Protein AF-A0AA40CKJ8-F1 (afdb_monomer_lite)

Foldseek 3Di:
DDDDDDYDDDDDDDDDDDDDDDDDDDDDDDDDDDDDDDDDDDDDDDDDDDDDDDDDDDDDDDDDDDDDDDDDDDDDDDDDDDDDDDDDDDDYDDDDDDDDDDDDDDDDDDDDDDDDDDDDDDDDDDDDDDDDDDDDDDDYDDYDDDDDDDDDDDDDDDDDDDDDDDDDDDDDDDDDDDDDDDPPPPPQDDQQPAQFWFWDPWDDPQFKIKTKTARRDDFPQRQATFQGIWMWIWGQLDLFKIKIWIGHPVNQFDFDDCVLFNFDHSPVGGDGQLRHQKHKDWDGVNTWIFIAGNPPRHTPWTQPLGGFTDGQFKTKTKTADDLDKQKAFQDDALDFRRDDQAFAKHKEAAFDDFARDGSAHYHAGFQKMKIFDFVQAIKIKHFRFQFIKMWGRHADPVSGTMIMIMGRTHIRTMMIGNGRFLLSNLLSLCSGLPFFFAFFLLLQAEEEEEAAQQALVSQLLLVLLCVVLVFFHAEYEYELLQACLSAFLHGNQQGNNFVSLVQVQVLQVVVNHFYEYEGEQWHDDPPHPLNVLCVVLPFWFDDPFFHFFWFQDQQFTTTGGQLPRPCSLVSLLVSLCPACPPVHHNVHPAYEYECFLVFGPQFPPNPDSRVVCVVVCRNPDRHPRDDFPVDDRPPGDPVSTGDGDDDDDDDYDDGDGDDAAGHDPPADQWCRSDWHVHVQGISCTRHGRQQTAGPVRYTCSRCSSSRQLSVQVSVQVSVCVRVPQWRHEYETDRYYQNSSRRYAYEPPQHALDLSSLLSQLSSQCRCQSPRNRQQYGYQQSGAHEEHDLLRNLLSLQVQLLRSRHYHYYYSPYDDRSQSPDPSSSLLNNLSSFVSLQQSQVLSLLSVCSSVRSRGQKAQPCSQVSNLPVSSSDRQWIDRHNWKIFHGDRDPPFQKGWDFFQQWWKAWQQALAIDGGRRDIDMDGRHDSSHTTMITTAQEKGWTFPTGDSGSVVSLQGATEIEHHHTVQQKHKYWGKDFPRTGPDTPWIWIWIWIGPNWKIKIDGGQTDDSVHFHQWYDYGPDDDDDDDDDDDSHRDDDIDTDGHDSRDIDMDTD

pLDDT: mean 81.3, std 27.49, range [22.44, 98.88]

Organism: NCBI:txid869390

InterPro domains:
  IPR000322 Glycoside hydrolase family 31, TIM barrel domain [PF01055] (436-845)
  IPR011013 Galactose mutarotase-like domain superfamily [SSF74650] (189-422)
  IPR013780 Glycosyl hydrolase, all-beta [G3DSA:2.60.40.1180] (839-937)
  IPR013780 Glycosyl hydrolase, all-beta [G3DSA:2.60.40.1180] (938-1053)
  IPR017853 Glycoside hydrolase superfamily [SSF51445] (423-853)
  IPR025887 Glycoside hydrolase family 31, N-terminal domain [PF13802] (268-387)
  IPR048395 Glycosyl hydrolase family 31, C-terminal domain [PF21365] (853-941)

Structure (mmCIF, N/CA/C/O backbone):
data_AF-A0AA40CKJ8-F1
#
_entry.id   AF-A0AA40CKJ8-F1
#
loop_
_atom_site.group_PDB
_atom_site.id
_atom_site.type_symbol
_atom_site.label_atom_id
_atom_site.label_alt_id
_atom_site.label_comp_id
_atom_site.label_asym_id
_atom_site.label_entity_id
_atom_site.label_seq_id
_atom_site.pdbx_PDB_ins_code
_atom_site.Cartn_x
_atom_site.Cartn_y
_atom_site.Cartn_z
_atom_site.occupancy
_atom_site.B_iso_or_equiv
_atom_site.auth_seq_id
_atom_site.auth_comp_id
_atom_site.auth_asym_id
_atom_site.auth_atom_id
_atom_site.pdbx_PDB_model_num
ATOM 1 N N . MET A 1 1 ? 45.652 1.417 53.973 1.00 27.41 1 MET A N 1
ATOM 2 C CA . MET A 1 1 ? 47.071 1.815 53.830 1.00 27.41 1 MET A CA 1
ATOM 3 C C . MET A 1 1 ? 47.371 1.884 52.342 1.00 27.41 1 MET A C 1
ATOM 5 O O . MET A 1 1 ? 46.933 0.973 51.659 1.00 27.41 1 MET A O 1
ATOM 9 N N . SER A 1 2 ? 48.059 2.939 51.893 1.00 28.31 2 SER A N 1
ATOM 10 C CA . SER A 1 2 ? 48.841 3.039 50.639 1.00 28.31 2 SER A CA 1
ATOM 11 C C . SER A 1 2 ? 48.334 2.334 49.363 1.00 28.31 2 SER A C 1
ATOM 13 O O . SER A 1 2 ? 48.579 1.147 49.162 1.00 28.31 2 SER A O 1
ATOM 15 N N . ASP A 1 3 ? 47.733 3.132 48.484 1.00 31.72 3 ASP A N 1
ATOM 16 C CA . ASP A 1 3 ? 47.954 3.258 47.030 1.00 31.72 3 ASP A CA 1
ATOM 17 C C . ASP A 1 3 ? 48.734 2.143 46.284 1.00 31.72 3 ASP A C 1
ATOM 19 O O . ASP A 1 3 ? 49.924 1.939 46.541 1.00 31.72 3 ASP A O 1
ATOM 23 N N . LYS A 1 4 ? 48.145 1.574 45.213 1.00 26.86 4 LYS A N 1
ATOM 24 C CA . LYS A 1 4 ? 48.411 1.986 43.805 1.00 26.86 4 LYS A CA 1
ATOM 25 C C . LYS A 1 4 ? 47.680 1.134 42.743 1.00 26.86 4 LYS A C 1
ATOM 27 O O . LYS A 1 4 ? 47.475 -0.059 42.918 1.00 26.86 4 LYS A O 1
ATOM 32 N N . GLU A 1 5 ? 47.395 1.783 41.614 1.00 33.47 5 GLU A N 1
ATOM 33 C CA . GLU A 1 5 ? 46.891 1.274 40.314 1.00 33.47 5 GLU A CA 1
ATOM 34 C C . GLU A 1 5 ? 47.887 1.729 39.188 1.00 33.47 5 GLU A C 1
ATOM 36 O O . GLU A 1 5 ? 48.923 2.287 39.592 1.00 33.47 5 GLU A O 1
ATOM 41 N N . PRO A 1 6 ? 47.694 1.571 37.839 1.00 48.91 6 PRO A N 1
ATOM 42 C CA . PRO A 1 6 ? 46.481 1.210 37.055 1.00 48.91 6 PRO A CA 1
ATOM 43 C C . PRO A 1 6 ? 46.651 0.246 35.820 1.00 48.91 6 PRO A C 1
ATOM 45 O O . PRO A 1 6 ? 47.752 -0.188 35.489 1.00 48.91 6 PRO A O 1
ATOM 48 N N . ASP A 1 7 ? 45.527 0.019 35.108 1.00 31.56 7 ASP A N 1
ATOM 49 C CA . ASP A 1 7 ? 45.312 0.085 33.627 1.00 31.56 7 ASP A CA 1
ATOM 50 C C . ASP A 1 7 ? 45.424 -1.090 32.587 1.00 31.56 7 ASP A C 1
ATOM 52 O O . ASP A 1 7 ? 46.491 -1.571 32.216 1.00 31.56 7 ASP A O 1
ATOM 56 N N . THR A 1 8 ? 44.244 -1.403 32.002 1.00 27.67 8 THR A N 1
ATOM 57 C CA . THR A 1 8 ? 43.808 -1.425 30.562 1.00 27.67 8 THR A CA 1
ATOM 58 C C . THR A 1 8 ? 44.287 -2.397 29.437 1.00 27.67 8 THR A C 1
ATOM 60 O O . THR A 1 8 ? 45.383 -2.301 28.899 1.00 27.67 8 THR A O 1
ATOM 63 N N . THR A 1 9 ? 43.277 -3.109 28.883 1.00 27.03 9 THR A N 1
ATOM 64 C CA . THR A 1 9 ? 42.862 -3.278 27.446 1.00 27.03 9 THR A CA 1
ATOM 65 C C . THR A 1 9 ? 43.558 -4.181 26.389 1.00 27.03 9 THR A C 1
ATOM 67 O O . THR A 1 9 ? 44.740 -4.063 26.110 1.00 27.03 9 THR A O 1
ATOM 70 N N . LEU A 1 10 ? 42.689 -4.955 25.693 1.00 26.39 10 LEU A N 1
ATOM 71 C CA . LEU A 1 10 ? 42.585 -5.342 24.254 1.00 26.39 10 LEU A CA 1
ATOM 72 C C . LEU A 1 10 ? 43.812 -5.723 23.382 1.00 26.39 10 LEU A C 1
ATOM 74 O O . LEU A 1 10 ? 44.789 -4.989 23.306 1.00 26.39 10 LEU A O 1
ATOM 78 N N . THR A 1 11 ? 43.615 -6.714 22.482 1.00 24.91 11 THR A N 1
ATOM 79 C CA . THR A 1 11 ? 43.797 -6.576 21.002 1.00 24.91 11 THR A CA 1
ATOM 80 C C . THR A 1 11 ? 43.218 -7.771 20.198 1.00 24.91 11 THR A C 1
ATOM 82 O O . THR A 1 11 ? 43.056 -8.872 20.716 1.00 24.91 11 THR A O 1
ATOM 85 N N . ARG A 1 12 ? 42.866 -7.512 18.925 1.00 26.00 12 ARG A N 1
ATOM 86 C CA . ARG A 1 12 ? 42.285 -8.404 17.886 1.00 26.00 12 ARG A CA 1
ATOM 87 C C . ARG A 1 12 ? 43.217 -9.540 17.415 1.00 26.00 12 ARG A C 1
ATOM 89 O O . ARG A 1 12 ? 44.429 -9.384 17.488 1.00 26.00 12 ARG A O 1
ATOM 96 N N . TYR A 1 13 ? 42.666 -10.531 16.693 1.00 25.64 13 TYR A N 1
ATOM 97 C CA . TYR A 1 13 ? 43.398 -11.273 15.645 1.00 25.64 13 TYR A CA 1
ATOM 98 C C . TYR A 1 13 ? 42.561 -11.557 14.377 1.00 25.64 13 TYR A C 1
ATOM 100 O O . TYR A 1 13 ? 41.382 -11.886 14.449 1.00 25.64 13 TYR A O 1
ATOM 108 N N . ARG A 1 14 ? 43.218 -11.461 13.212 1.00 26.16 14 ARG A N 1
ATOM 109 C CA . ARG A 1 14 ? 42.897 -12.119 11.923 1.00 26.16 14 ARG A CA 1
ATOM 110 C C . ARG A 1 14 ? 44.077 -13.045 11.595 1.00 26.16 14 ARG A C 1
ATOM 112 O O . ARG A 1 14 ? 45.176 -12.698 12.010 1.00 26.16 14 ARG A O 1
ATOM 119 N N . TYR A 1 15 ? 43.897 -14.090 10.778 1.00 26.67 15 TYR A N 1
ATOM 120 C CA . TYR A 1 15 ? 44.851 -14.474 9.710 1.00 26.67 15 TYR A CA 1
ATOM 121 C C . TYR A 1 15 ? 44.285 -15.582 8.796 1.00 26.67 15 TYR A C 1
ATOM 123 O O . TYR A 1 15 ? 43.639 -16.511 9.266 1.00 26.67 15 TYR A O 1
ATOM 131 N N . GLN A 1 16 ? 44.572 -15.493 7.492 1.00 27.19 16 GLN A N 1
ATOM 132 C CA . GLN A 1 16 ? 44.616 -16.642 6.570 1.00 27.19 16 GLN A CA 1
ATOM 133 C C . GLN A 1 16 ? 46.030 -17.246 6.593 1.00 27.19 16 GLN A C 1
ATOM 135 O O . GLN A 1 16 ? 46.964 -16.512 6.902 1.00 27.19 16 GLN A O 1
ATOM 140 N N . PHE A 1 17 ? 46.217 -18.494 6.143 1.00 25.80 17 PHE A N 1
ATOM 141 C CA . PHE A 1 17 ? 47.418 -18.893 5.382 1.00 25.80 17 PHE A CA 1
ATOM 142 C C . PHE A 1 17 ? 47.189 -20.177 4.564 1.00 25.80 17 PHE A C 1
ATOM 144 O O . PHE A 1 17 ? 46.170 -20.847 4.723 1.00 25.80 17 PHE A O 1
ATOM 151 N N . ILE A 1 18 ? 48.116 -20.487 3.648 1.00 25.61 18 ILE A N 1
ATOM 152 C CA . ILE A 1 18 ? 47.973 -21.512 2.605 1.00 25.61 18 ILE A CA 1
ATOM 153 C C . ILE A 1 18 ? 49.290 -22.299 2.402 1.00 25.61 18 ILE A C 1
ATOM 155 O O . ILE A 1 18 ? 50.364 -21.706 2.371 1.00 25.61 18 ILE A O 1
ATOM 159 N N . PHE A 1 19 ? 49.155 -23.618 2.199 1.00 28.09 19 PHE A N 1
ATOM 160 C CA . PHE A 1 19 ? 50.111 -24.594 1.628 1.00 28.09 19 PHE A CA 1
ATOM 161 C C . PHE A 1 19 ? 51.448 -24.976 2.316 1.00 28.09 19 PHE A C 1
ATOM 163 O O . PHE A 1 19 ? 52.255 -24.159 2.744 1.00 28.09 19 PHE A O 1
ATOM 170 N N . GLY A 1 20 ? 51.720 -26.288 2.244 1.00 24.17 20 GLY A N 1
ATOM 171 C CA . GLY A 1 20 ? 52.995 -26.997 2.435 1.00 24.17 20 GLY A CA 1
ATOM 172 C C . GLY A 1 20 ? 52.787 -28.478 2.049 1.00 24.17 20 GLY A C 1
ATOM 173 O O . GLY A 1 20 ? 51.721 -29.014 2.341 1.00 24.17 20 GLY A O 1
ATOM 174 N N . ALA A 1 21 ? 53.709 -29.125 1.321 1.00 28.66 21 ALA A N 1
ATOM 175 C CA . ALA A 1 21 ? 53.435 -30.399 0.615 1.00 28.66 21 ALA A CA 1
ATOM 176 C C . ALA A 1 21 ? 54.670 -31.335 0.489 1.00 28.66 21 ALA A C 1
ATOM 178 O O . ALA A 1 21 ? 55.697 -31.029 1.087 1.00 28.66 21 ALA A O 1
ATOM 179 N N . TRP A 1 22 ? 54.565 -32.374 -0.374 1.00 26.44 22 TRP A N 1
ATOM 180 C CA . TRP A 1 22 ? 55.549 -33.413 -0.811 1.00 26.44 22 TRP A CA 1
ATOM 181 C C . TRP A 1 22 ? 55.478 -34.778 -0.074 1.00 26.44 22 TRP A C 1
ATOM 183 O O . TRP A 1 22 ? 55.303 -34.782 1.137 1.00 26.44 22 TRP A O 1
ATOM 193 N N . ILE A 1 23 ? 55.687 -35.974 -0.678 1.00 28.91 23 ILE A N 1
ATOM 194 C CA . ILE A 1 23 ? 55.594 -36.549 -2.066 1.00 28.91 23 ILE A CA 1
ATOM 195 C C . ILE A 1 23 ? 55.867 -38.097 -1.943 1.00 28.91 23 ILE A C 1
ATOM 197 O O . ILE A 1 23 ? 56.457 -38.466 -0.933 1.00 28.91 23 ILE A O 1
ATOM 201 N N . LEU A 1 24 ? 55.585 -39.109 -2.801 1.00 27.03 24 LEU A N 1
ATOM 202 C CA . LEU A 1 24 ? 54.860 -39.426 -4.071 1.00 27.03 24 LEU A CA 1
ATOM 203 C C . LEU A 1 24 ? 54.654 -40.995 -4.090 1.00 27.03 24 LEU A C 1
ATOM 205 O O . LEU A 1 24 ? 54.915 -41.623 -3.070 1.00 27.03 24 LEU A O 1
ATOM 209 N N . VAL A 1 25 ? 54.343 -41.630 -5.247 1.00 28.64 25 VAL A N 1
ATOM 210 C CA . VAL A 1 25 ? 54.422 -43.098 -5.577 1.00 28.64 25 VAL A CA 1
ATOM 211 C C . VAL A 1 25 ? 53.353 -44.012 -4.920 1.00 28.64 25 VAL A C 1
ATOM 213 O O . VAL A 1 25 ? 52.938 -43.731 -3.807 1.00 28.64 25 VAL A O 1
ATOM 216 N N . THR A 1 26 ? 52.916 -45.180 -5.441 1.00 27.52 26 THR A N 1
ATOM 217 C CA . THR A 1 26 ? 52.311 -45.663 -6.735 1.00 27.52 26 THR A CA 1
ATOM 218 C C . THR A 1 26 ? 51.342 -46.837 -6.349 1.00 27.52 26 THR A C 1
ATOM 220 O O . THR A 1 26 ? 51.181 -47.081 -5.157 1.00 27.52 26 THR A O 1
ATOM 223 N N . SER A 1 27 ? 50.619 -47.629 -7.168 1.00 28.59 27 SER A N 1
ATOM 224 C CA . SER A 1 27 ? 50.506 -47.876 -8.627 1.00 28.59 27 SER A CA 1
ATOM 225 C C . SER A 1 27 ? 49.069 -48.365 -8.987 1.00 28.59 27 SER A C 1
ATOM 227 O O . SER A 1 27 ? 48.133 -48.000 -8.281 1.00 28.59 27 SER A O 1
ATOM 229 N N . ALA A 1 28 ? 48.848 -49.164 -10.053 1.00 27.83 28 ALA A N 1
ATOM 230 C CA . ALA A 1 28 ? 47.504 -49.557 -10.538 1.00 27.83 28 ALA A CA 1
ATOM 231 C C . ALA A 1 28 ? 47.271 -51.061 -10.872 1.00 27.83 28 ALA A C 1
ATOM 233 O O . ALA A 1 28 ? 48.207 -51.774 -11.225 1.00 27.83 28 ALA A O 1
ATOM 234 N N . ALA A 1 29 ? 45.971 -51.435 -10.912 1.00 27.81 29 ALA A N 1
ATOM 235 C CA . ALA A 1 29 ? 45.295 -52.431 -11.786 1.00 27.81 29 ALA A CA 1
ATOM 236 C C . ALA A 1 29 ? 44.795 -53.813 -11.242 1.00 27.81 29 ALA A C 1
ATOM 238 O O . ALA A 1 29 ? 45.343 -54.392 -10.315 1.00 27.81 29 ALA A O 1
ATOM 239 N N . PHE A 1 30 ? 43.762 -54.332 -11.947 1.00 25.00 30 PHE A N 1
ATOM 240 C CA . PHE A 1 30 ? 43.163 -55.698 -11.994 1.00 25.00 30 PHE A CA 1
ATOM 241 C C . PHE A 1 30 ? 42.052 -56.196 -11.009 1.00 25.00 30 PHE A C 1
ATOM 243 O O . PHE A 1 30 ? 42.288 -56.996 -10.116 1.00 25.00 30 PHE A O 1
ATOM 250 N N . LEU A 1 31 ? 40.795 -55.890 -11.396 1.00 28.08 31 LEU A N 1
ATOM 251 C CA . LEU A 1 31 ? 39.695 -56.823 -11.795 1.00 28.08 31 LEU A CA 1
ATOM 252 C C . LEU A 1 31 ? 38.869 -57.721 -10.813 1.00 28.08 31 LEU A C 1
ATOM 254 O O . LEU A 1 31 ? 39.387 -58.656 -10.216 1.00 28.08 31 LEU A O 1
ATOM 258 N N . ARG A 1 32 ? 37.525 -57.629 -10.993 1.00 27.97 32 ARG A N 1
ATOM 259 C CA . ARG A 1 32 ? 36.432 -58.634 -10.759 1.00 27.97 32 ARG A CA 1
ATOM 260 C C . ARG A 1 32 ? 36.098 -58.997 -9.286 1.00 27.97 32 ARG A C 1
ATOM 262 O O . ARG A 1 32 ? 36.932 -58.853 -8.413 1.00 27.97 32 ARG A O 1
ATOM 269 N N . VAL A 1 33 ? 34.874 -59.431 -8.921 1.00 26.55 33 VAL A N 1
ATOM 270 C CA . VAL A 1 33 ? 33.758 -60.078 -9.670 1.00 26.55 33 VAL A CA 1
ATOM 271 C C . VAL A 1 33 ? 32.381 -59.387 -9.468 1.00 26.55 33 VAL A C 1
ATOM 273 O O . VAL A 1 33 ? 32.093 -58.816 -8.427 1.00 26.55 33 VAL A O 1
ATOM 276 N N . SER A 1 34 ? 31.527 -59.491 -10.494 1.00 27.22 34 SER A N 1
ATOM 277 C CA . SER A 1 34 ? 30.142 -58.994 -10.692 1.00 27.22 34 SER A CA 1
ATOM 278 C C . SER A 1 34 ? 29.042 -59.378 -9.674 1.00 27.22 34 SER A C 1
ATOM 280 O O . SER A 1 34 ? 29.112 -60.483 -9.134 1.00 27.22 34 SER A O 1
ATOM 282 N N . ARG A 1 35 ? 27.890 -58.660 -9.699 1.00 28.05 35 ARG A N 1
ATOM 283 C CA . ARG A 1 35 ? 26.586 -59.237 -10.158 1.00 28.05 35 ARG A CA 1
ATOM 284 C C . ARG A 1 35 ? 25.420 -58.245 -10.414 1.00 28.05 35 ARG A C 1
ATOM 286 O O . ARG A 1 35 ? 25.171 -57.341 -9.633 1.00 28.05 35 ARG A O 1
ATOM 293 N N . GLN A 1 36 ? 24.708 -58.508 -11.516 1.00 24.83 36 GLN A N 1
ATOM 294 C CA . GLN A 1 36 ? 23.422 -58.006 -12.072 1.00 24.83 36 GLN A CA 1
ATOM 295 C C . GLN A 1 36 ? 23.179 -58.876 -13.355 1.00 24.83 36 GLN A C 1
ATOM 297 O O . GLN A 1 36 ? 24.161 -59.510 -13.771 1.00 24.83 36 GLN A O 1
ATOM 302 N N . PRO A 1 37 ? 21.997 -58.962 -14.026 1.00 49.72 37 PRO A N 1
ATOM 303 C CA . PRO A 1 37 ? 20.721 -58.248 -13.825 1.00 49.72 37 PRO A CA 1
ATOM 304 C C . PRO A 1 37 ? 19.412 -59.108 -13.972 1.00 49.72 37 PRO A C 1
ATOM 306 O O . PRO A 1 37 ? 19.470 -60.323 -14.119 1.00 49.72 37 PRO A O 1
ATOM 309 N N . TYR A 1 38 ? 18.255 -58.415 -14.021 1.00 27.19 38 TYR A N 1
ATOM 310 C CA . TYR A 1 38 ? 16.980 -58.684 -14.753 1.00 27.19 38 TYR A CA 1
ATOM 311 C C . TYR A 1 38 ? 16.094 -59.943 -14.552 1.00 27.19 38 TYR A C 1
ATOM 313 O O . TYR A 1 38 ? 16.498 -61.057 -14.861 1.00 27.19 38 TYR A O 1
ATOM 321 N N . HIS A 1 39 ? 14.798 -59.709 -14.245 1.00 25.77 39 HIS A N 1
ATOM 322 C CA . HIS A 1 39 ? 13.593 -59.907 -15.113 1.00 25.77 39 HIS A CA 1
ATOM 323 C C . HIS A 1 39 ? 12.297 -59.546 -14.313 1.00 25.77 39 HIS A C 1
ATOM 325 O O . HIS A 1 39 ? 12.186 -59.948 -13.164 1.00 25.77 39 HIS A O 1
ATOM 331 N N . SER A 1 40 ? 11.415 -58.612 -14.732 1.00 28.58 40 SER A N 1
ATOM 332 C CA . SER A 1 40 ? 10.210 -58.725 -15.616 1.00 28.58 40 SER A CA 1
ATOM 333 C C . SER A 1 40 ? 9.112 -59.712 -15.129 1.00 28.58 40 SER A C 1
ATOM 335 O O . SER A 1 40 ? 9.484 -60.788 -14.684 1.00 28.58 40 SER A O 1
ATOM 337 N N . ARG A 1 41 ? 7.779 -59.513 -15.281 1.00 29.31 41 ARG A N 1
ATOM 338 C CA . ARG A 1 41 ? 6.990 -58.848 -16.364 1.00 29.31 41 ARG A CA 1
ATOM 339 C C . ARG A 1 41 ? 5.454 -58.794 -16.039 1.00 29.31 41 ARG A C 1
ATOM 341 O O . ARG A 1 41 ? 5.052 -59.526 -15.146 1.00 29.31 41 ARG A O 1
ATOM 348 N N . LEU A 1 42 ? 4.638 -58.124 -16.896 1.00 27.28 42 LEU A N 1
ATOM 349 C CA . LEU A 1 42 ? 3.136 -58.153 -17.068 1.00 27.28 42 LEU A CA 1
ATOM 350 C C . LEU A 1 42 ? 2.338 -57.073 -16.271 1.00 27.28 42 LEU A C 1
ATOM 352 O O . LEU A 1 42 ? 2.693 -56.832 -15.127 1.00 27.28 42 LEU A O 1
ATOM 356 N N . LYS A 1 43 ? 1.435 -56.231 -16.844 1.00 27.84 43 LYS A N 1
ATOM 357 C CA . LYS A 1 43 ? 0.165 -56.380 -17.648 1.00 27.84 43 LYS A CA 1
ATOM 358 C C . LYS A 1 43 ? -1.079 -56.720 -16.789 1.00 27.84 43 LYS A C 1
ATOM 360 O O . LYS A 1 43 ? -0.914 -57.528 -15.887 1.00 27.84 43 LYS A O 1
ATOM 365 N N . SER A 1 44 ? -2.330 -56.304 -17.074 1.00 28.08 44 SER A N 1
ATOM 366 C CA . SER A 1 44 ? -2.989 -55.199 -17.843 1.00 28.08 44 SER A CA 1
ATOM 367 C C . SER A 1 44 ? -4.528 -55.270 -17.581 1.00 28.08 44 SER A C 1
ATOM 369 O O . SER A 1 44 ? -4.941 -56.252 -16.974 1.00 28.08 44 SER A O 1
ATOM 371 N N . GLU A 1 45 ? -5.354 -54.315 -18.073 1.00 29.02 45 GLU A N 1
ATOM 372 C CA . GLU A 1 45 ? -6.858 -54.360 -18.109 1.00 29.02 45 GLU A CA 1
ATOM 373 C C . GLU A 1 45 ? -7.608 -54.269 -16.738 1.00 29.02 45 GLU A C 1
ATOM 375 O O . GLU A 1 45 ? -7.014 -54.570 -15.711 1.00 29.02 45 GLU A O 1
ATOM 380 N N . GLN A 1 46 ? -8.904 -53.899 -16.590 1.00 28.12 46 GLN A N 1
ATOM 381 C CA . GLN A 1 46 ? -9.815 -52.920 -17.254 1.00 28.12 46 GLN A CA 1
ATOM 382 C C . GLN A 1 46 ? -11.126 -52.744 -16.394 1.00 28.12 46 GLN A C 1
ATOM 384 O O . GLN A 1 46 ? -11.319 -53.503 -15.451 1.00 28.12 46 GLN A O 1
ATOM 389 N N . TYR A 1 47 ? -12.037 -51.815 -16.757 1.00 26.61 47 TYR A N 1
ATOM 390 C CA . TYR A 1 47 ? -13.454 -51.627 -16.300 1.00 26.61 47 TYR A CA 1
ATOM 391 C C . TYR A 1 47 ? -13.824 -51.116 -14.870 1.00 26.61 47 TYR A C 1
ATOM 393 O O . TYR A 1 47 ? -13.849 -51.857 -13.896 1.00 26.61 47 TYR A O 1
ATOM 401 N N . GLU A 1 48 ? -14.244 -49.840 -14.809 1.00 27.33 48 GLU A N 1
ATOM 402 C CA . GLU A 1 48 ? -15.631 -49.347 -14.557 1.00 27.33 48 GLU A CA 1
ATOM 403 C C . GLU A 1 48 ? -16.566 -49.844 -13.401 1.00 27.33 48 GLU A C 1
ATOM 405 O O . GLU A 1 48 ? -17.149 -50.922 -13.457 1.00 27.33 48 GLU A O 1
ATOM 410 N N . THR A 1 49 ? -16.887 -48.881 -12.508 1.00 27.42 49 THR A N 1
ATOM 411 C CA . THR A 1 49 ? -18.239 -48.411 -12.049 1.00 27.42 49 THR A CA 1
ATOM 412 C C . THR A 1 49 ? -19.128 -49.180 -11.020 1.00 27.42 49 THR A C 1
ATOM 414 O O . THR A 1 49 ? -19.211 -50.399 -10.986 1.00 27.42 49 THR A O 1
ATOM 417 N N . ILE A 1 50 ? -19.927 -48.374 -10.277 1.00 26.89 50 ILE A N 1
ATOM 418 C CA . ILE A 1 50 ? -21.232 -48.635 -9.589 1.00 26.89 50 ILE A CA 1
ATOM 419 C C . ILE A 1 50 ? -21.259 -49.003 -8.071 1.00 26.89 50 ILE A C 1
ATOM 421 O O . ILE A 1 50 ? -21.187 -50.153 -7.668 1.00 26.89 50 ILE A O 1
ATOM 425 N N . PHE A 1 51 ? -21.532 -47.955 -7.266 1.00 27.45 51 PHE A N 1
ATOM 426 C CA . PHE A 1 51 ? -22.472 -47.823 -6.119 1.00 27.45 51 PHE A CA 1
ATOM 427 C C . PHE A 1 51 ? -22.547 -48.799 -4.910 1.00 27.45 51 PHE A C 1
ATOM 429 O O . PHE A 1 51 ? -22.817 -49.982 -5.059 1.00 27.45 51 PHE A O 1
ATOM 436 N N . LYS A 1 52 ? -22.694 -48.158 -3.725 1.00 25.38 52 LYS A N 1
ATOM 437 C CA . LYS A 1 52 ? -23.387 -48.586 -2.473 1.00 25.38 52 LYS A CA 1
ATOM 438 C C . LYS A 1 52 ? -22.758 -49.772 -1.704 1.00 25.38 52 LYS A C 1
ATOM 440 O O . LYS A 1 52 ? -22.407 -50.782 -2.284 1.00 25.38 52 LYS A O 1
ATOM 445 N N . GLY A 1 53 ? -22.628 -49.765 -0.373 1.00 27.39 53 GLY A N 1
ATOM 446 C CA . GLY A 1 53 ? -23.014 -48.779 0.648 1.00 27.39 53 GLY A CA 1
ATOM 447 C C . GLY A 1 53 ? -24.164 -49.256 1.544 1.00 27.39 53 GLY A C 1
ATOM 448 O O . GLY A 1 53 ? -25.323 -49.082 1.180 1.00 27.39 53 GLY A O 1
ATOM 449 N N . THR A 1 54 ? -23.840 -49.792 2.730 1.00 26.25 54 THR A N 1
ATOM 450 C CA . THR A 1 54 ? -24.790 -50.038 3.839 1.00 26.25 54 THR A CA 1
ATOM 451 C C . THR A 1 54 ? -24.068 -50.151 5.184 1.00 26.25 54 THR A C 1
ATOM 453 O O . THR A 1 54 ? -22.976 -50.707 5.260 1.00 26.25 54 THR A O 1
ATOM 456 N N . SER A 1 55 ? -24.720 -49.670 6.244 1.00 32.53 55 SER A N 1
ATOM 457 C CA . SER A 1 55 ? -24.341 -49.859 7.653 1.00 32.53 55 SER A CA 1
ATOM 458 C C . SER A 1 55 ? -24.928 -51.160 8.221 1.00 32.53 55 SER A C 1
ATOM 460 O O . SER A 1 55 ? -26.050 -51.510 7.855 1.00 32.53 55 SER A O 1
ATOM 462 N N . LEU A 1 56 ? -24.225 -51.815 9.159 1.00 27.34 56 LEU A N 1
ATOM 463 C CA . LEU A 1 56 ? -24.809 -52.249 10.443 1.00 27.34 56 LEU A CA 1
ATOM 464 C C . LEU A 1 56 ? -23.716 -52.570 11.488 1.00 27.34 56 LEU A C 1
ATOM 466 O O . LEU A 1 56 ? -22.528 -52.497 11.182 1.00 27.34 56 LEU A O 1
ATOM 470 N N . ALA A 1 57 ? -24.108 -52.865 12.735 1.00 27.86 57 ALA A N 1
ATOM 471 C CA . ALA A 1 57 ? -23.240 -52.737 13.911 1.00 27.86 57 ALA A CA 1
ATOM 472 C C . ALA A 1 57 ? -23.281 -53.912 14.919 1.00 27.86 57 ALA A C 1
ATOM 474 O O . ALA A 1 57 ? -24.212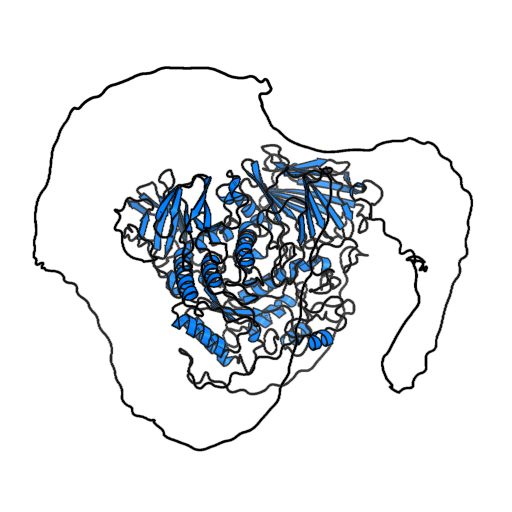 -54.715 14.922 1.00 27.86 57 ALA A O 1
ATOM 475 N N . ALA A 1 58 ? -22.334 -53.842 15.870 1.00 28.67 58 ALA A N 1
ATOM 476 C CA . ALA A 1 58 ? -22.414 -54.279 17.277 1.00 28.67 58 ALA A CA 1
ATOM 477 C C . ALA A 1 58 ? -22.120 -55.749 17.684 1.00 28.67 58 ALA A C 1
ATOM 479 O O . ALA A 1 58 ? -22.082 -56.665 16.871 1.00 28.67 58 ALA A O 1
ATOM 480 N N . VAL A 1 59 ? -22.016 -55.906 19.024 1.00 25.73 59 VAL A N 1
ATOM 481 C CA . VAL A 1 59 ? -22.186 -57.109 19.885 1.00 25.73 59 VAL A CA 1
ATOM 482 C C . VAL A 1 59 ? -20.919 -57.778 20.481 1.00 25.73 59 VAL A C 1
ATOM 484 O O . VAL A 1 59 ? -20.366 -58.695 19.890 1.00 25.73 59 VAL A O 1
ATOM 487 N N . LEU A 1 60 ? -20.634 -57.426 21.757 1.00 27.06 60 LEU A N 1
ATOM 488 C CA . LEU A 1 60 ? -19.985 -58.224 22.839 1.00 27.06 60 LEU A CA 1
ATOM 489 C C . LEU A 1 60 ? -18.527 -58.728 22.592 1.00 27.06 60 LEU A C 1
ATOM 491 O O . LEU A 1 60 ? -18.026 -58.687 21.482 1.00 27.06 60 LEU A O 1
ATOM 495 N N . ALA A 1 61 ? -17.725 -59.168 23.576 1.00 25.92 61 ALA A N 1
ATOM 496 C CA . ALA A 1 61 ? -17.941 -59.531 24.986 1.00 25.92 61 ALA A CA 1
ATOM 497 C C . ALA A 1 61 ? -16.680 -59.238 25.848 1.00 25.92 61 ALA A C 1
ATOM 499 O O . ALA A 1 61 ? -15.638 -58.875 25.310 1.00 25.92 61 ALA A O 1
ATOM 500 N N . GLY A 1 62 ? -16.737 -59.466 27.169 1.00 29.84 62 GLY A N 1
ATOM 501 C CA . GLY A 1 62 ? -15.571 -59.383 28.066 1.00 29.84 62 GLY A CA 1
ATOM 502 C C . GLY A 1 62 ? -15.415 -60.590 29.005 1.00 29.84 62 GLY A C 1
ATOM 503 O O . GLY A 1 62 ? -16.413 -61.164 29.428 1.00 29.84 62 GLY A O 1
ATOM 504 N N . ILE A 1 63 ? -14.157 -60.929 29.325 1.00 27.31 63 ILE A N 1
ATOM 505 C CA . ILE A 1 63 ? -13.599 -61.888 30.315 1.00 27.31 63 ILE A CA 1
ATOM 506 C C . ILE A 1 63 ? -12.137 -61.415 30.535 1.00 27.31 63 ILE A C 1
ATOM 508 O O . ILE A 1 63 ? -11.519 -60.983 29.568 1.00 27.31 63 ILE A O 1
ATOM 512 N N . GLY A 1 64 ? -11.485 -61.456 31.705 1.00 26.89 64 GLY A N 1
ATOM 513 C CA . GLY A 1 64 ? -11.876 -61.848 33.067 1.00 26.89 64 GLY A CA 1
ATOM 514 C C . GLY A 1 64 ? -10.640 -62.284 33.895 1.00 26.89 64 GLY A C 1
ATOM 515 O O . GLY A 1 64 ? -9.636 -62.665 33.304 1.00 26.89 64 GLY A O 1
ATOM 516 N N . LEU A 1 65 ? -10.753 -62.315 35.239 1.00 28.30 65 LEU A N 1
ATOM 517 C CA . LEU A 1 65 ? -9.745 -62.787 36.236 1.00 28.30 65 LEU A CA 1
ATOM 518 C C . LEU A 1 65 ? -8.512 -61.863 36.475 1.00 28.30 65 LEU A C 1
ATOM 520 O O . LEU A 1 65 ? -8.001 -61.265 35.541 1.00 28.30 65 LEU A O 1
ATOM 524 N N . GLY A 1 66 ? -7.957 -61.725 37.696 1.00 26.62 66 GLY A N 1
ATOM 525 C CA . GLY A 1 66 ? -8.455 -62.144 39.025 1.00 26.62 66 GLY A CA 1
ATOM 526 C C . GLY A 1 66 ? -7.423 -62.065 40.186 1.00 26.62 66 GLY A C 1
ATOM 527 O O . GLY A 1 66 ? -6.262 -62.404 39.995 1.00 26.62 66 GLY A O 1
ATOM 528 N N . GLY A 1 67 ? -7.878 -61.706 41.406 1.00 25.69 67 GLY A N 1
ATOM 529 C CA . GLY A 1 67 ? -7.104 -61.675 42.680 1.00 25.69 67 GLY A CA 1
ATOM 530 C C . GLY A 1 67 ? -6.350 -60.354 42.957 1.00 25.69 67 GLY A C 1
ATOM 531 O O . GLY A 1 67 ? -5.924 -59.706 42.013 1.00 25.69 67 GLY A O 1
ATOM 532 N N . GLY A 1 68 ? -6.146 -59.849 44.188 1.00 28.39 68 GLY A N 1
ATOM 533 C CA . GLY A 1 68 ? -6.431 -60.305 45.574 1.00 28.39 68 GLY A CA 1
ATOM 534 C C . GLY A 1 68 ? -5.218 -59.972 46.485 1.00 28.39 68 GLY A C 1
ATOM 535 O O . GLY A 1 68 ? -4.102 -60.155 46.024 1.00 28.39 68 GLY A O 1
ATOM 536 N N . LEU A 1 69 ? -5.272 -59.484 47.742 1.00 28.09 69 LEU A N 1
ATOM 537 C CA . LEU A 1 69 ? -6.262 -59.495 48.845 1.00 28.09 69 LEU A CA 1
ATOM 538 C C . LEU A 1 69 ? -5.941 -58.396 49.915 1.00 28.09 69 LEU A C 1
ATOM 540 O O . LEU A 1 69 ? -4.776 -58.063 50.056 1.00 28.09 69 LEU A O 1
ATOM 544 N N . ASN A 1 70 ? -6.941 -57.972 50.724 1.00 30.58 70 ASN A N 1
ATOM 545 C CA . ASN A 1 70 ? -6.935 -57.617 52.185 1.00 30.58 70 ASN A CA 1
ATOM 546 C C . ASN A 1 70 ? -5.797 -56.763 52.844 1.00 30.58 70 ASN A C 1
ATOM 548 O O . ASN A 1 70 ? -4.629 -56.967 52.564 1.00 30.58 70 ASN A O 1
ATOM 552 N N . ARG A 1 71 ? -6.000 -55.911 53.880 1.00 31.91 71 ARG A N 1
ATOM 553 C CA . ARG A 1 71 ? -7.172 -55.434 54.682 1.00 31.91 71 ARG A CA 1
ATOM 554 C C . ARG A 1 71 ? -6.810 -54.119 55.471 1.00 31.91 71 ARG A C 1
ATOM 556 O O . ARG A 1 71 ? -5.646 -53.735 55.430 1.00 31.91 71 ARG A O 1
ATOM 563 N N . PRO A 1 72 ? -7.752 -53.431 56.178 1.00 57.03 72 PRO A N 1
ATOM 564 C CA . PRO A 1 72 ? -7.636 -51.998 56.541 1.00 57.03 72 PRO A CA 1
ATOM 565 C C . PRO A 1 72 ? -7.675 -51.633 58.055 1.00 57.03 72 PRO A C 1
ATOM 567 O O . PRO A 1 72 ? -7.790 -52.506 58.915 1.00 57.03 72 PRO A O 1
ATOM 570 N N . ARG A 1 73 ? -7.698 -50.314 58.339 1.00 26.48 73 ARG A N 1
ATOM 571 C CA . ARG A 1 73 ? -8.185 -49.587 59.546 1.00 26.48 73 ARG A CA 1
ATOM 572 C C . ARG A 1 73 ? -8.462 -48.104 59.169 1.00 26.48 73 ARG A C 1
ATOM 574 O O . ARG A 1 73 ? -7.840 -47.659 58.212 1.00 26.48 73 ARG A O 1
ATOM 581 N N . SER A 1 74 ? -9.258 -47.267 59.854 1.00 30.84 74 SER A N 1
ATOM 582 C CA . SER A 1 74 ? -10.485 -47.428 60.683 1.00 30.84 74 SER A CA 1
ATOM 583 C C . SER A 1 74 ? -10.933 -46.052 61.239 1.00 30.84 74 SER A C 1
ATOM 585 O O . SER A 1 74 ? -10.071 -45.378 61.789 1.00 30.84 74 SER A O 1
ATOM 587 N N . GLU A 1 75 ? -12.245 -45.736 61.216 1.00 33.00 75 GLU A N 1
ATOM 588 C CA . GLU A 1 75 ? -12.960 -44.777 62.122 1.00 33.00 75 GLU A CA 1
ATOM 589 C C . GLU A 1 75 ? -12.575 -43.261 62.076 1.00 33.00 75 GLU A C 1
ATOM 591 O O . GLU A 1 75 ? -11.470 -42.919 61.674 1.00 33.00 75 GLU A O 1
ATOM 596 N N . ALA A 1 76 ? -13.405 -42.269 62.471 1.00 31.36 76 ALA A N 1
ATOM 597 C CA . ALA A 1 76 ? -14.880 -42.129 62.594 1.00 31.36 76 ALA A CA 1
ATOM 598 C C . ALA A 1 76 ? -15.290 -40.640 62.867 1.00 31.36 76 ALA A C 1
ATOM 600 O O . ALA A 1 76 ? -14.456 -39.892 63.363 1.00 31.36 76 ALA A O 1
ATOM 601 N N . GLU A 1 77 ? -16.575 -40.283 62.629 1.00 32.41 77 GLU A N 1
ATOM 602 C CA . GLU A 1 77 ? -17.378 -39.188 63.276 1.00 32.41 77 GLU A CA 1
ATOM 603 C C . GLU A 1 77 ? -16.919 -37.700 63.148 1.00 32.41 77 GLU A C 1
ATOM 605 O O . GLU A 1 77 ? -15.762 -37.427 62.860 1.00 32.41 77 GLU A O 1
ATOM 610 N N . THR A 1 78 ? -17.732 -36.624 63.269 1.00 29.86 78 THR A N 1
ATOM 611 C CA . THR A 1 78 ? -19.197 -36.324 63.440 1.00 29.86 78 THR A CA 1
ATOM 612 C C . THR A 1 78 ? -19.465 -34.975 62.706 1.00 29.86 78 THR A C 1
ATOM 614 O O . THR A 1 78 ? -18.547 -34.166 62.627 1.00 29.86 78 THR A O 1
ATOM 617 N N . ASP A 1 79 ? -20.550 -34.724 61.957 1.00 31.03 79 ASP A N 1
ATOM 618 C CA . ASP A 1 79 ? -21.965 -34.387 62.290 1.00 31.03 79 ASP A CA 1
ATOM 619 C C . ASP A 1 79 ? -22.264 -32.941 62.794 1.00 31.03 79 ASP A C 1
ATOM 621 O O . ASP A 1 79 ? -21.484 -32.353 63.535 1.00 31.03 79 ASP A O 1
ATOM 625 N N . GLY A 1 80 ? -23.431 -32.396 62.396 1.00 27.95 80 GLY A N 1
ATOM 626 C CA . GLY A 1 80 ? -24.051 -31.149 62.889 1.00 27.95 80 GLY A CA 1
ATOM 627 C C . GLY A 1 80 ? -23.644 -29.824 62.198 1.00 27.95 80 GLY A C 1
ATOM 628 O O . GLY A 1 80 ? -22.489 -29.435 62.261 1.00 27.95 80 GLY A O 1
ATOM 629 N N . SER A 1 81 ? -24.483 -28.927 61.651 1.00 29.61 81 SER A N 1
ATOM 630 C CA . SER A 1 81 ? -25.796 -28.911 60.965 1.00 29.61 81 SER A CA 1
ATOM 631 C C . SER A 1 81 ? -26.528 -27.576 61.264 1.00 29.61 81 SER A C 1
ATOM 633 O O . SER A 1 81 ? -26.833 -27.333 62.427 1.00 29.61 81 SER A O 1
ATOM 635 N N . ARG A 1 82 ? -26.944 -26.808 60.229 1.00 31.42 82 ARG A N 1
ATOM 636 C CA . ARG A 1 82 ? -28.027 -25.766 60.250 1.00 31.42 82 ARG A CA 1
ATOM 637 C C . ARG A 1 82 ? -27.808 -24.493 61.133 1.00 31.42 82 ARG A C 1
ATOM 639 O O . ARG A 1 82 ? -27.088 -24.537 62.111 1.00 31.42 82 ARG A O 1
ATOM 646 N N . SER A 1 83 ? -28.418 -23.314 60.887 1.00 29.03 83 SER A N 1
ATOM 647 C CA . SER A 1 83 ? -29.087 -22.745 59.687 1.00 29.03 83 SER A CA 1
ATOM 648 C C . SER A 1 83 ? -29.516 -21.257 59.836 1.00 29.03 83 SER A C 1
ATOM 650 O O . SER A 1 83 ? -30.160 -20.942 60.828 1.00 29.03 83 SER A O 1
ATOM 652 N N . ARG A 1 84 ? -29.389 -20.469 58.744 1.00 31.03 84 ARG A N 1
ATOM 653 C CA . ARG A 1 84 ? -30.279 -19.362 58.258 1.00 31.03 84 ARG A CA 1
ATOM 654 C C . ARG A 1 84 ? -30.488 -18.041 59.064 1.00 31.03 84 ARG A C 1
ATOM 656 O O . ARG A 1 84 ? -30.535 -18.042 60.282 1.00 31.03 84 ARG A O 1
ATOM 663 N N . LEU A 1 85 ? -30.840 -16.989 58.287 1.00 28.31 85 LEU A N 1
ATOM 664 C CA . LEU A 1 85 ? -31.424 -15.656 58.625 1.00 28.31 85 LEU A CA 1
ATOM 665 C C . LEU A 1 85 ? -30.479 -14.600 59.270 1.00 28.31 85 LEU A C 1
ATOM 667 O O . LEU A 1 85 ? -29.559 -14.985 59.975 1.00 28.31 85 LEU A O 1
ATOM 671 N N . ALA A 1 86 ? -30.678 -13.270 59.139 1.00 29.39 86 ALA A N 1
ATOM 672 C CA . ALA A 1 86 ? -31.288 -12.427 58.076 1.00 29.39 86 ALA A CA 1
ATOM 673 C C . ALA A 1 86 ? -31.103 -10.900 58.354 1.00 29.39 86 ALA A C 1
ATOM 675 O O . ALA A 1 86 ? -30.990 -10.512 59.507 1.00 29.39 86 ALA A O 1
ATOM 676 N N . GLU A 1 87 ? -31.227 -10.073 57.296 1.00 30.84 87 GLU A N 1
ATOM 677 C CA . GLU A 1 87 ? -31.597 -8.629 57.265 1.00 30.84 87 GLU A CA 1
ATOM 678 C C . GLU A 1 87 ? -30.711 -7.499 57.877 1.00 30.84 87 GLU A C 1
ATOM 680 O O . GLU A 1 87 ? -30.342 -7.539 59.041 1.00 30.84 87 GLU A O 1
ATOM 685 N N . LYS A 1 88 ? -30.622 -6.387 57.102 1.00 29.95 88 LYS A N 1
ATOM 686 C CA . LYS A 1 88 ? -30.461 -4.945 57.478 1.00 29.95 88 LYS A CA 1
ATOM 687 C C . LYS A 1 88 ? -29.150 -4.501 58.180 1.00 29.95 88 LYS A C 1
ATOM 689 O O . LYS A 1 88 ? -28.598 -5.216 58.996 1.00 29.95 88 LYS A O 1
ATOM 694 N N . GLY A 1 89 ? -28.616 -3.290 57.950 1.00 26.75 89 GLY A N 1
ATOM 695 C CA . GLY A 1 89 ? -28.964 -2.205 57.006 1.00 26.75 89 GLY A CA 1
ATOM 696 C C . GLY A 1 89 ? -28.349 -0.841 57.420 1.00 26.75 89 GLY A C 1
ATOM 697 O O . GLY A 1 89 ? -27.813 -0.745 58.519 1.00 26.75 89 GLY A O 1
ATOM 698 N N . SER A 1 90 ? -28.516 0.215 56.595 1.00 27.19 90 SER A N 1
ATOM 699 C CA . SER A 1 90 ? -28.153 1.646 56.851 1.00 27.19 90 SER A CA 1
ATOM 700 C C . SER A 1 90 ? -26.637 1.993 56.942 1.00 27.19 90 SER A C 1
ATOM 702 O O . SER A 1 90 ? -25.844 1.107 57.229 1.00 27.19 90 SER A O 1
ATOM 704 N N . SER A 1 91 ? -26.137 3.231 56.735 1.00 28.97 91 SER A N 1
ATOM 705 C CA . SER A 1 91 ? -26.588 4.403 55.931 1.00 28.97 91 SER A CA 1
ATOM 706 C C . SER A 1 91 ? -25.556 5.562 55.966 1.00 28.97 91 SER A C 1
ATOM 708 O O . SER A 1 91 ? -25.120 5.904 57.062 1.00 28.97 91 SER A O 1
ATOM 710 N N . GLY A 1 92 ? -25.313 6.253 54.837 1.00 27.17 92 GLY A N 1
ATOM 711 C CA . GLY A 1 92 ? -24.716 7.613 54.779 1.00 27.17 92 GLY A CA 1
ATOM 712 C C . GLY A 1 92 ? -23.214 7.754 55.123 1.00 27.17 92 GLY A C 1
ATOM 713 O O . GLY A 1 92 ? -22.593 6.794 55.566 1.00 27.17 92 GLY A O 1
ATOM 714 N N . ASP A 1 93 ? -22.570 8.919 54.950 1.00 31.55 93 ASP A N 1
ATOM 715 C CA . ASP A 1 93 ? -22.916 10.086 54.107 1.00 31.55 93 ASP A CA 1
ATOM 716 C C . ASP A 1 93 ? -21.684 11.019 53.880 1.00 31.55 93 ASP A C 1
ATOM 718 O O . ASP A 1 93 ? -20.672 10.887 54.562 1.00 31.55 93 ASP A O 1
ATOM 722 N N . ASP A 1 94 ? -21.829 11.977 52.958 1.00 30.05 94 ASP A N 1
ATOM 723 C CA . ASP A 1 94 ? -21.182 13.307 52.838 1.00 30.05 94 ASP A CA 1
ATOM 724 C C . ASP A 1 94 ? -19.640 13.523 52.635 1.00 30.05 94 ASP A C 1
ATOM 726 O O . ASP A 1 94 ? -18.790 13.312 53.494 1.00 30.05 94 ASP A O 1
ATOM 730 N N . ARG A 1 95 ? -19.335 14.156 51.485 1.00 29.84 95 ARG A N 1
ATOM 731 C CA . ARG A 1 95 ? -18.469 15.351 51.245 1.00 29.84 95 ARG A CA 1
ATOM 732 C C . ARG A 1 95 ? -16.988 15.483 51.697 1.00 29.84 95 ARG A C 1
ATOM 734 O O . ARG A 1 95 ? -16.662 15.924 52.790 1.00 29.84 95 ARG A O 1
ATOM 741 N N . ALA A 1 96 ? -16.139 15.498 50.661 1.00 28.36 96 ALA A N 1
ATOM 742 C CA . ALA A 1 96 ? -15.402 16.676 50.143 1.00 28.36 96 ALA A CA 1
ATOM 743 C C . ALA A 1 96 ? -14.263 17.398 50.933 1.00 28.36 96 ALA A C 1
ATOM 745 O O . ALA A 1 96 ? -14.485 18.305 51.728 1.00 28.36 96 ALA A O 1
ATOM 746 N N . SER A 1 97 ? -13.046 17.243 50.383 1.00 28.19 97 SER A N 1
ATOM 747 C CA . SER A 1 97 ? -12.017 18.288 50.141 1.00 28.19 97 SER A CA 1
ATOM 748 C C . SER A 1 97 ? -11.259 18.967 51.307 1.00 28.19 97 SER A C 1
ATOM 750 O O . SER A 1 97 ? -11.817 19.775 52.043 1.00 28.19 97 SER A O 1
ATOM 752 N N . ARG A 1 98 ? -9.916 18.842 51.308 1.00 27.50 98 ARG A N 1
ATOM 753 C CA . ARG A 1 98 ? -8.954 19.915 50.922 1.00 27.50 98 ARG A CA 1
ATOM 754 C C . ARG A 1 98 ? -7.483 19.471 51.049 1.00 27.50 98 ARG A C 1
ATOM 756 O O . ARG A 1 98 ? -7.182 18.471 51.685 1.00 27.50 98 ARG A O 1
ATOM 763 N N . LEU A 1 99 ? -6.580 20.228 50.414 1.00 28.59 99 LEU A N 1
ATOM 764 C CA . LEU A 1 99 ? -5.127 20.015 50.445 1.00 28.59 99 LEU A CA 1
ATOM 765 C C . LEU A 1 99 ? -4.512 20.363 51.812 1.00 28.59 99 LEU A C 1
ATOM 767 O O . LEU A 1 99 ? -4.874 21.395 52.375 1.00 28.59 99 LEU A O 1
ATOM 771 N N . MET A 1 100 ? -3.455 19.648 52.218 1.00 24.88 100 MET A N 1
ATOM 772 C CA . MET A 1 100 ? -2.125 20.262 52.396 1.00 24.88 100 MET A CA 1
ATOM 773 C C . MET A 1 100 ? -0.995 19.213 52.444 1.00 24.88 100 MET A C 1
ATOM 775 O O . MET A 1 100 ? -1.226 18.045 52.147 1.00 24.88 100 MET A O 1
ATOM 779 N N . SER A 1 101 ? 0.247 19.658 52.656 1.00 26.89 101 SER A N 1
ATOM 780 C CA . SER A 1 101 ? 1.466 18.997 52.181 1.00 26.89 101 SER A CA 1
ATOM 781 C C . SER A 1 101 ? 2.348 18.335 53.251 1.00 26.89 101 SER A C 1
ATOM 783 O O . SER A 1 101 ? 2.339 18.712 54.417 1.00 26.89 101 SER A O 1
ATOM 785 N N . ALA A 1 102 ? 3.242 17.482 52.730 1.00 26.52 102 ALA A N 1
ATOM 786 C CA . ALA A 1 102 ? 4.626 17.251 53.165 1.00 26.52 102 ALA A CA 1
ATOM 787 C C . ALA A 1 102 ? 4.946 16.140 54.192 1.00 26.52 102 ALA A C 1
ATOM 789 O O . ALA A 1 102 ? 4.670 16.261 55.376 1.00 26.52 102 ALA A O 1
ATOM 790 N N . ARG A 1 103 ? 5.767 15.198 53.687 1.00 26.25 103 ARG A N 1
ATOM 791 C CA . ARG A 1 103 ? 6.835 14.424 54.356 1.00 26.25 103 ARG A CA 1
ATOM 792 C C . ARG A 1 103 ? 6.441 13.423 55.450 1.00 26.25 103 ARG A C 1
ATOM 794 O O . ARG A 1 103 ? 6.077 13.808 56.547 1.00 26.25 103 ARG A O 1
ATOM 801 N N . ASP A 1 104 ? 6.818 12.169 55.201 1.00 25.72 104 ASP A N 1
ATOM 802 C CA . ASP A 1 104 ? 7.914 11.580 55.979 1.00 25.72 104 ASP A CA 1
ATOM 803 C C . ASP A 1 104 ? 8.798 10.664 55.110 1.00 25.72 104 ASP A C 1
ATOM 805 O O . ASP A 1 104 ? 8.338 10.060 54.142 1.00 25.72 104 ASP A O 1
ATOM 809 N N . LEU A 1 105 ? 10.087 10.607 55.450 1.00 29.12 105 LEU A N 1
ATOM 810 C CA . LEU A 1 105 ? 11.112 9.682 54.945 1.00 29.12 105 LEU A CA 1
ATOM 811 C C . LEU A 1 105 ? 12.014 9.320 56.131 1.00 29.12 105 LEU A C 1
ATOM 813 O O . LEU A 1 105 ? 12.309 10.186 56.957 1.00 29.12 105 LEU A O 1
ATOM 817 N N . PRO A 1 106 ? 12.556 8.097 56.166 1.00 34.78 106 PRO A N 1
ATOM 818 C CA . PRO A 1 106 ? 14.001 7.972 56.388 1.00 34.78 106 PRO A CA 1
ATOM 819 C C . PRO A 1 106 ? 14.714 7.351 55.180 1.00 34.78 106 PRO A C 1
ATOM 821 O O . PRO A 1 106 ? 14.096 6.701 54.342 1.00 34.78 106 PRO A O 1
ATOM 824 N N . ASN A 1 107 ? 16.024 7.575 55.079 1.00 27.30 107 ASN A N 1
ATOM 825 C CA . ASN A 1 107 ? 16.827 7.256 53.898 1.00 27.30 107 ASN A CA 1
ATOM 826 C C . ASN A 1 107 ? 18.267 6.862 54.295 1.00 27.30 107 ASN A C 1
ATOM 828 O O . ASN A 1 107 ? 18.748 7.322 55.332 1.00 27.30 107 ASN A O 1
ATOM 832 N N . TRP A 1 108 ? 18.972 6.150 53.403 1.00 28.80 108 TRP A N 1
ATOM 833 C CA . TRP A 1 108 ? 20.445 5.983 53.377 1.00 28.80 108 TRP A CA 1
ATOM 834 C C . TRP A 1 108 ? 21.106 5.192 54.534 1.00 28.80 108 TRP A C 1
ATOM 836 O O . TRP A 1 108 ? 20.369 4.770 55.428 1.00 28.80 108 TRP A O 1
ATOM 846 N N . PRO A 1 109 ? 22.439 4.879 54.529 1.00 45.25 109 PRO A N 1
ATOM 847 C CA . PRO A 1 109 ? 23.640 5.514 53.895 1.00 45.25 109 PRO A CA 1
ATOM 848 C C . PRO A 1 109 ? 24.412 4.601 52.896 1.00 45.25 109 PRO A C 1
ATOM 850 O O . PRO A 1 109 ? 23.984 3.471 52.693 1.00 45.25 109 PRO A O 1
ATOM 853 N N . CYS A 1 110 ? 25.541 4.931 52.229 1.00 24.88 110 CYS A N 1
ATOM 854 C CA . CYS A 1 110 ? 26.344 6.145 51.887 1.00 24.88 110 CYS A CA 1
ATOM 855 C C . CYS A 1 110 ? 27.218 5.771 50.636 1.00 24.88 110 CYS A C 1
ATOM 857 O O . CYS A 1 110 ? 27.351 4.582 50.362 1.00 24.88 110 CYS A O 1
ATOM 859 N N . ASP A 1 111 ? 27.733 6.639 49.745 1.00 31.30 111 ASP A N 1
ATOM 860 C CA . ASP A 1 111 ? 28.605 7.844 49.872 1.00 31.30 111 ASP A CA 1
ATOM 861 C C . ASP A 1 111 ? 30.056 7.497 50.333 1.00 31.30 111 ASP A C 1
ATOM 863 O O . ASP A 1 111 ? 30.218 6.611 51.166 1.00 31.30 111 ASP A O 1
ATOM 867 N N . SER A 1 112 ? 31.182 8.070 49.862 1.00 32.47 112 SER A N 1
ATOM 868 C CA . SER A 1 112 ? 31.468 9.295 49.073 1.00 32.47 112 SER A CA 1
ATOM 869 C C . SER A 1 112 ? 32.764 9.148 48.223 1.00 32.47 112 SER A C 1
ATOM 871 O O . SER A 1 112 ? 33.457 8.135 48.313 1.00 32.47 112 SER A O 1
ATOM 873 N N . SER A 1 113 ? 33.192 10.109 47.389 1.00 27.17 113 SER A N 1
ATOM 874 C CA . SER A 1 113 ? 34.007 11.269 47.826 1.00 27.17 113 SER A CA 1
ATOM 875 C C . SER A 1 113 ? 34.340 12.228 46.659 1.00 27.17 113 SER A C 1
ATOM 877 O O . SER A 1 113 ? 34.195 11.869 45.494 1.00 27.17 113 SER A O 1
ATOM 879 N N . ALA A 1 114 ? 34.757 13.470 46.958 1.00 31.69 114 ALA A N 1
ATOM 880 C CA . ALA A 1 114 ? 34.857 14.562 45.974 1.00 31.69 114 ALA A CA 1
ATOM 881 C C . ALA A 1 114 ? 35.935 15.616 46.309 1.00 31.69 114 ALA A C 1
ATOM 883 O O . ALA A 1 114 ? 36.333 15.717 47.468 1.00 31.69 114 ALA A O 1
ATOM 884 N N . ASN A 1 115 ? 36.346 16.432 45.317 1.00 30.84 115 ASN A N 1
ATOM 885 C CA . ASN A 1 115 ? 36.837 17.837 45.386 1.00 30.84 115 ASN A CA 1
ATOM 886 C C . ASN A 1 115 ? 37.495 18.241 44.033 1.00 30.84 115 ASN A C 1
ATOM 888 O O . ASN A 1 115 ? 37.837 17.355 43.262 1.00 30.84 115 ASN A O 1
ATOM 892 N N . ARG A 1 116 ? 37.846 19.497 43.685 1.00 27.41 116 ARG A N 1
ATOM 893 C CA . ARG A 1 116 ? 37.355 20.884 43.941 1.00 27.41 116 ARG A CA 1
ATOM 894 C C . ARG A 1 116 ? 38.485 21.854 43.538 1.00 27.41 116 ARG A C 1
ATOM 896 O O . ARG A 1 116 ? 39.569 21.723 44.091 1.00 27.41 116 ARG A O 1
ATOM 903 N N . LEU A 1 117 ? 38.233 22.883 42.719 1.00 25.78 117 LEU A N 1
ATOM 904 C CA . LEU A 1 117 ? 39.044 24.123 42.678 1.00 25.78 117 LEU A CA 1
ATOM 905 C C . LEU A 1 117 ? 38.280 25.269 41.978 1.00 25.78 117 LEU A C 1
ATOM 907 O O . LEU A 1 117 ? 37.352 24.999 41.220 1.00 25.78 117 LEU A O 1
ATOM 911 N N . ALA A 1 118 ? 38.619 26.537 42.260 1.00 27.94 118 ALA A N 1
ATOM 912 C CA . ALA A 1 118 ? 37.891 27.710 41.748 1.00 27.94 118 ALA A CA 1
ATOM 913 C C . ALA A 1 118 ? 38.711 29.025 41.763 1.00 27.94 118 ALA A C 1
ATOM 915 O O . ALA A 1 118 ? 39.591 29.178 42.602 1.00 27.94 118 ALA A O 1
ATOM 916 N N . ARG A 1 119 ? 38.313 29.969 40.885 1.00 27.62 119 ARG A N 1
ATOM 917 C CA . ARG A 1 119 ? 38.506 31.448 40.887 1.00 27.62 119 ARG A CA 1
ATOM 918 C C . ARG A 1 119 ? 39.880 32.072 41.227 1.00 27.62 119 ARG A C 1
ATOM 920 O O . ARG A 1 119 ? 40.307 32.038 42.373 1.00 27.62 119 ARG A O 1
ATOM 927 N N . VAL A 1 120 ? 40.365 32.914 40.301 1.00 26.08 120 VAL A N 1
ATOM 928 C CA . VAL A 1 120 ? 40.875 34.289 40.563 1.00 26.08 120 VAL A CA 1
ATOM 929 C C . VAL A 1 120 ? 40.364 35.218 39.433 1.00 26.08 120 VAL A C 1
ATOM 931 O O . VAL A 1 120 ? 39.917 34.729 38.397 1.00 26.08 120 VAL A O 1
ATOM 934 N N . GLU A 1 121 ? 40.354 36.537 39.648 1.00 28.80 121 GLU A N 1
ATOM 935 C CA . GLU A 1 121 ? 39.767 37.585 38.785 1.00 28.80 121 GLU A CA 1
ATOM 936 C C . GLU A 1 121 ? 40.846 38.396 38.014 1.00 28.80 121 GLU A C 1
ATOM 938 O O . GLU A 1 121 ? 42.013 38.382 38.401 1.00 28.80 121 GLU A O 1
ATOM 943 N N . GLY A 1 122 ? 40.484 39.148 36.958 1.00 24.34 122 GLY A N 1
ATOM 944 C CA . GLY A 1 122 ? 41.415 40.060 36.253 1.00 24.34 122 GLY A CA 1
ATOM 945 C C . GLY A 1 122 ? 40.789 40.862 35.094 1.00 24.34 122 GLY A C 1
ATOM 946 O O . GLY A 1 122 ? 40.089 40.297 34.262 1.00 24.34 122 GLY A O 1
ATOM 947 N N . GLN A 1 123 ? 41.006 42.184 35.043 1.00 25.70 123 GLN A N 1
ATOM 948 C CA . GLN A 1 123 ? 40.259 43.139 34.194 1.00 25.70 123 GLN A CA 1
ATOM 949 C C . GLN A 1 123 ? 40.986 43.630 32.910 1.00 25.70 123 GLN A C 1
ATOM 951 O O . GLN A 1 123 ? 42.207 43.706 32.867 1.00 25.70 123 GLN A O 1
ATOM 956 N N . ALA A 1 124 ? 40.176 44.157 31.972 1.00 27.31 124 ALA A N 1
ATOM 957 C CA . ALA A 1 124 ? 40.399 45.368 31.144 1.00 27.31 124 ALA A CA 1
ATOM 958 C C . ALA A 1 124 ? 41.298 45.379 29.868 1.00 27.31 124 ALA A C 1
ATOM 960 O O . ALA A 1 124 ? 42.487 45.664 29.913 1.00 27.31 124 ALA A O 1
ATOM 961 N N . ALA A 1 125 ? 40.616 45.321 28.710 1.00 26.25 125 ALA A N 1
ATOM 962 C CA . ALA A 1 125 ? 40.526 46.361 27.655 1.00 26.25 125 ALA A CA 1
ATOM 963 C C . ALA A 1 125 ? 41.767 47.010 26.975 1.00 26.25 125 ALA A C 1
ATOM 965 O O . ALA A 1 125 ? 42.576 47.660 27.633 1.00 26.25 125 ALA A O 1
ATOM 966 N N . ARG A 1 126 ? 41.715 47.113 25.624 1.00 25.31 126 ARG A N 1
ATOM 967 C CA . ARG A 1 126 ? 41.659 48.393 24.846 1.00 25.31 126 ARG A CA 1
ATOM 968 C C . ARG A 1 126 ? 41.385 48.185 23.332 1.00 25.31 126 ARG A C 1
ATOM 970 O O . ARG A 1 126 ? 41.256 47.053 22.886 1.00 25.31 126 ARG A O 1
ATOM 977 N N . ARG A 1 127 ? 41.191 49.291 22.588 1.00 25.66 127 ARG A N 1
ATOM 978 C CA . ARG A 1 127 ? 40.815 49.393 21.150 1.00 25.66 127 ARG A CA 1
ATOM 979 C C . ARG A 1 127 ? 41.983 49.899 20.264 1.00 25.66 127 ARG A C 1
ATOM 981 O O . ARG A 1 127 ? 42.970 50.377 20.814 1.00 25.66 127 ARG A O 1
ATOM 988 N N . ALA A 1 128 ? 41.721 49.952 18.945 1.00 25.12 128 ALA A N 1
ATOM 989 C CA . ALA A 1 128 ? 42.491 50.496 17.803 1.00 25.12 128 ALA A CA 1
ATOM 990 C C . ALA A 1 128 ? 43.348 49.429 17.068 1.00 25.12 128 ALA A C 1
ATOM 992 O O . ALA A 1 128 ? 44.009 48.652 17.748 1.00 25.12 128 ALA A O 1
ATOM 993 N N . SER A 1 129 ? 43.308 49.223 15.734 1.00 26.42 129 SER A N 1
ATOM 994 C CA . SER A 1 129 ? 43.061 50.114 14.556 1.00 26.42 129 SER A CA 1
ATOM 995 C C . SER A 1 129 ? 44.231 51.090 14.304 1.00 26.42 129 SER A C 1
ATOM 997 O O . SER A 1 129 ? 44.877 51.434 15.296 1.00 26.42 129 SER A O 1
ATOM 999 N N . PRO A 1 130 ? 44.501 51.602 13.070 1.00 45.75 130 PRO A N 1
ATOM 1000 C CA . PRO A 1 130 ? 43.570 51.765 11.926 1.00 45.75 130 PRO A CA 1
ATOM 1001 C C . PRO A 1 130 ? 44.156 51.570 10.484 1.00 45.75 130 PRO A C 1
ATOM 1003 O O . PRO A 1 130 ? 45.322 51.222 10.338 1.00 45.75 130 PRO A O 1
ATOM 1006 N N . TRP A 1 131 ? 43.320 51.885 9.474 1.00 24.59 131 TRP A N 1
ATOM 1007 C CA . TRP A 1 131 ? 43.592 52.247 8.056 1.00 24.59 131 TRP A CA 1
ATOM 1008 C C . TRP A 1 131 ? 44.022 51.168 7.014 1.00 24.59 131 TRP A C 1
ATOM 1010 O O . TRP A 1 131 ? 45.084 50.567 7.131 1.00 24.59 131 TRP A O 1
ATOM 1020 N N . ASP A 1 132 ? 43.176 51.041 5.975 1.00 27.09 132 ASP A N 1
ATOM 1021 C CA . ASP A 1 132 ? 43.424 51.279 4.526 1.00 27.09 132 ASP A CA 1
ATOM 1022 C C . ASP A 1 132 ? 44.299 50.364 3.635 1.00 27.09 132 ASP A C 1
ATOM 1024 O O . ASP A 1 132 ? 45.270 49.767 4.096 1.00 27.09 132 ASP A O 1
ATOM 1028 N N . ASP A 1 133 ? 44.107 50.332 2.298 1.00 28.55 133 ASP A N 1
ATOM 1029 C CA . ASP A 1 133 ? 42.884 50.348 1.437 1.00 28.55 133 ASP A CA 1
ATOM 1030 C C . ASP A 1 133 ? 43.283 50.048 -0.048 1.00 28.55 133 ASP A C 1
ATOM 1032 O O . ASP A 1 133 ? 44.465 49.861 -0.337 1.00 28.55 133 ASP A O 1
ATOM 1036 N N . GLU A 1 134 ? 42.304 50.066 -0.966 1.00 29.73 134 GLU A N 1
ATOM 1037 C CA . GLU A 1 134 ? 42.371 50.284 -2.436 1.00 29.73 134 GLU A CA 1
ATOM 1038 C C . GLU A 1 134 ? 43.049 49.250 -3.390 1.00 29.73 134 GLU A C 1
ATOM 1040 O O . GLU A 1 134 ? 44.265 49.099 -3.463 1.00 29.73 134 GLU A O 1
ATOM 1045 N N . ASP A 1 135 ? 42.191 48.669 -4.252 1.00 29.53 135 ASP A N 1
ATOM 1046 C CA . ASP A 1 135 ? 42.262 48.583 -5.733 1.00 29.53 135 ASP A CA 1
ATOM 1047 C C . ASP A 1 135 ? 43.404 47.897 -6.532 1.00 29.53 135 ASP A C 1
ATOM 1049 O O . ASP A 1 135 ? 44.581 47.882 -6.186 1.00 29.53 135 ASP A O 1
ATOM 1053 N N . GLY A 1 136 ? 43.048 47.386 -7.733 1.00 26.00 136 GLY A N 1
ATOM 1054 C CA . GLY A 1 136 ? 44.040 46.973 -8.751 1.00 26.00 136 GLY A CA 1
ATOM 1055 C C . GLY A 1 136 ? 43.605 46.007 -9.876 1.00 26.00 136 GLY A C 1
ATOM 1056 O O . GLY A 1 136 ? 44.250 44.984 -10.085 1.00 26.00 136 GLY A O 1
ATOM 1057 N N . ALA A 1 137 ? 42.531 46.290 -10.621 1.00 28.19 137 ALA A N 1
ATOM 1058 C CA . ALA A 1 137 ? 41.992 45.423 -11.692 1.00 28.19 137 ALA A CA 1
ATOM 1059 C C . ALA A 1 137 ? 42.963 45.030 -12.847 1.00 28.19 137 ALA A C 1
ATOM 1061 O O . ALA A 1 137 ? 43.784 45.844 -13.263 1.00 28.19 137 ALA A O 1
ATOM 1062 N N . GLY A 1 138 ? 42.727 43.883 -13.530 1.00 26.23 138 GLY A N 1
ATOM 1063 C CA . GLY A 1 138 ? 43.024 43.797 -14.984 1.00 26.23 138 GLY A CA 1
ATOM 1064 C C . GLY A 1 138 ? 43.361 42.458 -15.684 1.00 26.23 138 GLY A C 1
ATOM 1065 O O . GLY A 1 138 ? 44.524 42.114 -15.820 1.00 26.23 138 GLY A O 1
ATOM 1066 N N . LYS A 1 139 ? 42.350 41.847 -16.330 1.00 29.12 139 LYS A N 1
ATOM 1067 C CA . LYS A 1 139 ? 42.338 41.299 -17.723 1.00 29.12 139 LYS A CA 1
ATOM 1068 C C . LYS A 1 139 ? 43.401 40.292 -18.266 1.00 29.12 139 LYS A C 1
ATOM 1070 O O . LYS A 1 139 ? 44.574 40.595 -18.419 1.00 29.12 139 LYS A O 1
ATOM 1075 N N . ASN A 1 140 ? 42.846 39.257 -18.921 1.00 27.73 140 ASN A N 1
ATOM 1076 C CA . ASN A 1 140 ? 43.217 38.695 -20.244 1.00 27.73 140 ASN A CA 1
ATOM 1077 C C . ASN A 1 140 ? 44.414 37.717 -20.456 1.00 27.73 140 ASN A C 1
ATOM 1079 O O . ASN A 1 140 ? 45.532 38.116 -20.758 1.00 27.73 140 ASN A O 1
ATOM 1083 N N . SER A 1 141 ? 44.027 36.459 -20.730 1.00 27.56 141 SER A N 1
ATOM 1084 C CA . SER A 1 141 ? 44.224 35.752 -22.026 1.00 27.56 141 SER A CA 1
ATOM 1085 C C . SER A 1 141 ? 45.437 34.825 -22.313 1.00 27.56 141 SER A C 1
ATOM 1087 O O . SER A 1 141 ? 46.585 35.240 -22.344 1.00 27.56 141 SER A O 1
ATOM 1089 N N . ALA A 1 142 ? 45.071 33.614 -22.778 1.00 28.55 142 ALA A N 1
ATOM 1090 C CA . ALA A 1 142 ? 45.551 32.927 -23.996 1.00 28.55 142 ALA A CA 1
ATOM 1091 C C . ALA A 1 142 ? 46.819 32.016 -24.028 1.00 28.55 142 ALA A C 1
ATOM 1093 O O . ALA A 1 142 ? 47.951 32.472 -23.952 1.00 28.55 142 ALA A O 1
ATOM 1094 N N . ARG A 1 143 ? 46.554 30.769 -24.485 1.00 28.05 143 ARG A N 1
ATOM 1095 C CA . ARG A 1 143 ? 47.272 29.958 -25.515 1.00 28.05 143 ARG A CA 1
ATOM 1096 C C . ARG A 1 143 ? 48.478 29.037 -25.171 1.00 28.05 143 ARG A C 1
ATOM 1098 O O . ARG A 1 143 ? 49.608 29.485 -25.069 1.00 28.05 143 ARG A O 1
ATOM 1105 N N . LEU A 1 144 ? 48.205 27.739 -25.408 1.00 26.98 144 LEU A N 1
ATOM 1106 C CA . LEU A 1 144 ? 48.921 26.781 -26.295 1.00 26.98 144 LEU A CA 1
ATOM 1107 C C . LEU A 1 144 ? 50.140 25.943 -25.826 1.00 26.98 144 LEU A C 1
ATOM 1109 O O . LEU A 1 144 ? 51.036 26.408 -25.140 1.00 26.98 144 LEU A O 1
ATOM 1113 N N . ALA A 1 145 ? 50.187 24.744 -26.440 1.00 25.77 145 ALA A N 1
ATOM 1114 C CA . ALA A 1 145 ? 51.348 23.912 -26.822 1.00 25.77 145 ALA A CA 1
ATOM 1115 C C . ALA A 1 145 ? 51.874 22.794 -25.879 1.00 25.77 145 ALA A C 1
ATOM 1117 O O . ALA A 1 145 ? 52.796 22.954 -25.090 1.00 25.77 145 ALA A O 1
ATOM 1118 N N . THR A 1 146 ? 51.342 21.592 -26.131 1.00 25.05 146 THR A N 1
ATOM 1119 C CA . THR A 1 146 ? 51.956 20.241 -26.049 1.00 25.05 146 THR A CA 1
ATOM 1120 C C . THR A 1 146 ? 53.203 20.061 -26.951 1.00 25.05 146 THR A C 1
ATOM 1122 O O . THR A 1 146 ? 53.377 20.903 -27.835 1.00 25.05 146 THR A O 1
ATOM 1125 N N . PRO A 1 147 ? 53.909 18.895 -26.988 1.00 51.56 147 PRO A N 1
ATOM 1126 C CA . PRO A 1 147 ? 54.148 17.809 -26.002 1.00 51.56 147 PRO A CA 1
ATOM 1127 C C . PRO A 1 147 ? 55.662 17.416 -25.918 1.00 51.56 147 PRO A C 1
ATOM 1129 O O . PRO A 1 147 ? 56.498 18.119 -26.474 1.00 51.56 147 PRO A O 1
ATOM 1132 N N . VAL A 1 148 ? 56.020 16.267 -25.301 1.00 27.69 148 VAL A N 1
ATOM 1133 C CA . VAL A 1 148 ? 56.867 15.166 -25.873 1.00 27.69 148 VAL A CA 1
ATOM 1134 C C . VAL A 1 148 ? 57.128 14.050 -24.824 1.00 27.69 148 VAL A C 1
ATOM 1136 O O . VAL A 1 148 ? 57.001 14.272 -23.626 1.00 27.69 148 VAL A O 1
ATOM 1139 N N . ASN A 1 149 ? 57.430 12.828 -25.285 1.00 24.88 149 ASN A N 1
ATOM 1140 C CA . ASN A 1 149 ? 57.612 11.559 -24.540 1.00 24.88 149 ASN A CA 1
ATOM 1141 C C . ASN A 1 149 ? 58.723 10.728 -25.270 1.00 24.88 149 ASN A C 1
ATOM 1143 O O . ASN A 1 149 ? 59.217 11.228 -26.284 1.00 24.88 149 ASN A O 1
ATOM 1147 N N . PRO A 1 150 ? 59.015 9.430 -25.003 1.00 53.25 150 PRO A N 1
ATOM 1148 C CA . PRO A 1 150 ? 59.280 8.658 -23.769 1.00 53.25 150 PRO A CA 1
ATOM 1149 C C . PRO A 1 150 ? 60.684 7.967 -23.754 1.00 53.25 150 PRO A C 1
ATOM 1151 O O . PRO A 1 150 ? 61.289 7.806 -24.804 1.00 53.25 150 PRO A O 1
ATOM 1154 N N . THR A 1 151 ? 61.120 7.391 -22.616 1.00 26.14 151 THR A N 1
ATOM 1155 C CA . THR A 1 151 ? 61.930 6.130 -22.467 1.00 26.14 151 THR A CA 1
ATOM 1156 C C . THR A 1 151 ? 62.202 5.886 -20.965 1.00 26.14 151 THR A C 1
ATOM 1158 O O . THR A 1 151 ? 62.347 6.871 -20.255 1.00 26.14 151 THR A O 1
ATOM 1161 N N . LYS A 1 152 ? 62.428 4.709 -20.351 1.00 27.89 152 LYS A N 1
ATOM 1162 C CA . LYS A 1 152 ? 62.240 3.245 -20.549 1.00 27.89 152 LYS A CA 1
ATOM 1163 C C . LYS A 1 152 ? 63.384 2.539 -19.768 1.00 27.89 152 LYS A C 1
ATOM 1165 O O . LYS A 1 152 ? 64.527 2.741 -20.152 1.00 27.89 152 LYS A O 1
ATOM 1170 N N . VAL A 1 153 ? 63.066 1.606 -18.845 1.00 26.41 153 VAL A N 1
ATOM 1171 C CA . VAL A 1 153 ? 63.918 0.436 -18.439 1.00 26.41 153 VAL A CA 1
ATOM 1172 C C . VAL A 1 153 ? 65.176 0.806 -17.576 1.00 26.41 153 VAL A C 1
ATOM 1174 O O . VAL A 1 153 ? 65.751 1.863 -17.768 1.00 26.41 153 VAL A O 1
ATOM 1177 N N . THR A 1 154 ? 65.648 0.094 -16.527 1.00 25.80 154 THR A N 1
ATOM 1178 C CA . THR A 1 154 ? 65.628 -1.345 -16.126 1.00 25.80 154 THR A CA 1
ATOM 1179 C C . THR A 1 154 ? 65.560 -1.559 -14.585 1.00 25.80 154 THR A C 1
ATOM 1181 O O . THR A 1 154 ? 65.689 -0.614 -13.816 1.00 25.80 154 THR A O 1
ATOM 1184 N N . ARG A 1 155 ? 65.412 -2.821 -14.133 1.00 27.05 155 ARG A N 1
ATOM 1185 C CA . ARG A 1 155 ? 65.470 -3.310 -12.728 1.00 27.05 155 ARG A CA 1
ATOM 1186 C C . ARG A 1 155 ? 66.888 -3.349 -12.115 1.00 27.05 155 ARG A C 1
ATOM 1188 O O . ARG A 1 155 ? 67.818 -3.698 -12.835 1.00 27.05 155 ARG A O 1
ATOM 1195 N N . ALA A 1 156 ? 66.987 -3.260 -10.778 1.00 25.91 156 ALA A N 1
ATOM 1196 C CA . ALA A 1 156 ? 67.890 -4.077 -9.935 1.00 25.91 156 ALA A CA 1
ATOM 1197 C C . ALA A 1 156 ? 67.472 -4.068 -8.437 1.00 25.91 156 ALA A C 1
ATOM 1199 O O . ALA A 1 156 ? 66.902 -3.089 -7.967 1.00 25.91 156 ALA A O 1
ATOM 1200 N N . LEU A 1 157 ? 67.790 -5.140 -7.696 1.00 28.69 157 LEU A N 1
ATOM 1201 C CA . LEU A 1 157 ? 67.776 -5.255 -6.219 1.00 28.69 157 LEU A CA 1
ATOM 1202 C C . LEU A 1 157 ? 69.136 -5.835 -5.776 1.00 28.69 157 LEU A C 1
ATOM 1204 O O . LEU A 1 157 ? 69.734 -6.584 -6.553 1.00 28.69 157 LEU A O 1
ATOM 1208 N N . PRO A 1 158 ? 69.643 -5.503 -4.572 1.00 32.09 158 PRO A N 1
ATOM 1209 C CA . PRO A 1 158 ? 69.674 -6.514 -3.500 1.00 32.09 158 PRO A CA 1
ATOM 1210 C C . PRO A 1 158 ? 69.429 -5.925 -2.085 1.00 32.09 158 PRO A C 1
ATOM 1212 O O . PRO A 1 158 ? 68.919 -4.816 -1.946 1.00 32.09 158 PRO A O 1
ATOM 1215 N N . SER A 1 159 ? 69.728 -6.692 -1.028 1.00 26.38 159 SER A N 1
ATOM 1216 C CA . SER A 1 159 ? 69.128 -6.553 0.311 1.00 26.38 159 SER A CA 1
ATOM 1217 C C . SER A 1 159 ? 70.101 -6.501 1.504 1.00 26.38 159 SER A C 1
ATOM 1219 O O . SER A 1 159 ? 71.050 -7.275 1.541 1.00 26.38 159 SER A O 1
ATOM 1221 N N . LEU A 1 160 ? 69.686 -5.748 2.536 1.00 24.42 160 LEU A N 1
ATOM 1222 C CA . LEU A 1 160 ? 69.817 -5.998 3.991 1.00 24.42 160 LEU A CA 1
ATOM 1223 C C . LEU A 1 160 ? 71.195 -6.097 4.700 1.00 24.42 160 LEU A C 1
ATOM 1225 O O . LEU A 1 160 ? 72.080 -6.843 4.304 1.00 24.42 160 LEU A O 1
ATOM 1229 N N . ALA A 1 161 ? 71.190 -5.485 5.902 1.00 23.59 161 ALA A N 1
ATOM 1230 C CA . ALA A 1 161 ? 72.042 -5.655 7.099 1.00 23.59 161 ALA A CA 1
ATOM 1231 C C . ALA A 1 161 ? 73.201 -4.652 7.331 1.00 23.59 161 ALA A C 1
ATOM 1233 O O . ALA A 1 161 ? 73.912 -4.310 6.396 1.00 23.59 161 ALA A O 1
ATOM 1234 N N . SER A 1 162 ? 73.539 -4.234 8.568 1.00 23.89 162 SER A N 1
ATOM 1235 C CA . SER A 1 162 ? 72.776 -3.930 9.813 1.00 23.89 162 SER A CA 1
ATOM 1236 C C . SER A 1 162 ? 73.760 -3.478 10.926 1.00 23.89 162 SER A C 1
ATOM 1238 O O . SER A 1 162 ? 74.942 -3.784 10.828 1.00 23.89 162 SER A O 1
ATOM 1240 N N . LEU A 1 163 ? 73.251 -2.852 12.007 1.00 22.61 163 LEU A N 1
ATOM 1241 C CA . LEU A 1 163 ? 73.954 -2.206 13.152 1.00 22.61 163 LEU A CA 1
ATOM 1242 C C . LEU A 1 163 ? 74.587 -0.833 12.809 1.00 22.61 163 LEU A C 1
ATOM 1244 O O . LEU A 1 163 ? 75.425 -0.755 11.923 1.00 22.61 163 LEU A O 1
ATOM 1248 N N . ALA A 1 164 ? 74.232 0.328 13.384 1.00 22.98 164 ALA A N 1
ATOM 1249 C CA . ALA A 1 164 ? 73.583 0.757 14.643 1.00 22.98 164 ALA A CA 1
ATOM 1250 C C . ALA A 1 164 ? 74.518 1.005 15.848 1.00 22.98 164 ALA A C 1
ATOM 1252 O O . ALA A 1 164 ? 74.914 0.061 16.523 1.00 22.98 164 ALA A O 1
ATOM 1253 N N . ALA A 1 165 ? 74.756 2.293 16.157 1.00 22.44 165 ALA A N 1
ATOM 1254 C CA . ALA A 1 165 ? 74.866 2.850 17.517 1.00 22.44 165 ALA A CA 1
ATOM 1255 C C . ALA A 1 165 ? 75.020 4.391 17.500 1.00 22.44 165 ALA A C 1
ATOM 1257 O O . ALA A 1 165 ? 76.079 4.883 17.126 1.00 22.44 165 ALA A O 1
ATOM 1258 N N . MET A 1 166 ? 74.016 5.146 17.973 1.00 23.16 166 MET A N 1
ATOM 1259 C CA . MET A 1 166 ? 74.177 6.158 19.041 1.00 23.16 166 MET A CA 1
ATOM 1260 C C . MET A 1 166 ? 72.825 6.738 19.500 1.00 23.16 166 MET A C 1
ATOM 1262 O O . MET A 1 166 ? 71.806 6.549 18.841 1.00 23.16 166 MET A O 1
ATOM 1266 N N . LEU A 1 167 ? 72.817 7.329 20.701 1.00 22.56 167 LEU A N 1
ATOM 1267 C CA . LEU A 1 167 ? 71.627 7.590 21.520 1.00 22.56 167 LEU A CA 1
ATOM 1268 C C . LEU A 1 167 ? 71.030 9.012 21.383 1.00 22.56 167 LEU A C 1
ATOM 1270 O O . LEU A 1 167 ? 71.699 9.927 20.916 1.00 22.56 167 LEU A O 1
ATOM 1274 N N . LEU A 1 168 ? 69.846 9.153 22.007 1.00 22.88 168 LEU A N 1
ATOM 1275 C CA . LEU A 1 168 ? 69.270 10.324 22.704 1.00 22.88 168 LEU A CA 1
ATOM 1276 C C . LEU A 1 168 ? 68.266 11.253 21.979 1.00 22.88 168 LEU A C 1
ATOM 1278 O O . LEU A 1 168 ? 68.610 12.063 21.131 1.00 22.88 168 LEU A O 1
ATOM 1282 N N . ASP A 1 169 ? 67.046 11.188 22.532 1.00 24.38 169 ASP A N 1
ATOM 1283 C CA . ASP A 1 169 ? 66.088 12.260 22.851 1.00 24.38 169 ASP A CA 1
ATOM 1284 C C . ASP A 1 169 ? 65.265 13.032 21.785 1.00 24.38 169 ASP A C 1
ATOM 1286 O O . ASP A 1 169 ? 65.755 13.878 21.044 1.00 24.38 169 ASP A O 1
ATOM 1290 N N . ARG A 1 170 ? 63.938 12.897 21.990 1.00 25.08 170 ARG A N 1
ATOM 1291 C CA . ARG A 1 170 ? 62.844 13.896 21.873 1.00 25.08 170 ARG A CA 1
ATOM 1292 C C . ARG A 1 170 ? 62.065 14.046 20.559 1.00 25.08 170 ARG A C 1
ATOM 1294 O O . ARG A 1 170 ? 62.462 13.634 19.478 1.00 25.08 170 ARG A O 1
ATOM 1301 N N . LEU A 1 171 ? 60.855 14.579 20.752 1.00 23.11 171 LEU A N 1
ATOM 1302 C CA . LEU A 1 171 ? 59.718 14.650 19.834 1.00 23.11 171 LEU A CA 1
ATOM 1303 C C . LEU A 1 171 ? 59.336 16.112 19.560 1.00 23.11 171 LEU A C 1
ATOM 1305 O O . LEU A 1 171 ? 59.395 16.923 20.482 1.00 23.11 171 LEU A O 1
ATOM 1309 N N . TRP A 1 172 ? 58.798 16.358 18.355 1.00 23.48 172 TRP A N 1
ATOM 1310 C CA . TRP A 1 172 ? 58.029 17.550 17.937 1.00 23.48 172 TRP A CA 1
ATOM 1311 C C . TRP A 1 172 ? 58.740 18.927 17.944 1.00 23.48 172 TRP A C 1
ATOM 1313 O O . TRP A 1 172 ? 59.707 19.134 18.670 1.00 23.48 172 TRP A O 1
ATOM 1323 N N . PRO A 1 173 ? 58.191 19.939 17.233 1.00 39.03 173 PRO A N 1
ATOM 1324 C CA . PRO A 1 173 ? 57.424 19.889 15.973 1.00 39.03 173 PRO A CA 1
ATOM 1325 C C . PRO A 1 173 ? 57.934 20.915 14.927 1.00 39.03 173 PRO A C 1
ATOM 1327 O O . PRO A 1 173 ? 58.754 21.764 15.250 1.00 39.03 173 PRO A O 1
ATOM 1330 N N . ILE A 1 174 ? 57.407 20.863 13.693 1.00 25.12 174 ILE A N 1
ATOM 1331 C CA . ILE A 1 174 ? 57.277 21.948 12.679 1.00 25.12 174 ILE A CA 1
ATOM 1332 C C . ILE A 1 174 ? 56.547 21.289 11.481 1.00 25.12 174 ILE A C 1
ATOM 1334 O O . ILE A 1 174 ? 56.964 20.225 11.038 1.00 25.12 174 ILE A O 1
ATOM 1338 N N . ALA A 1 175 ? 55.334 21.676 11.068 1.00 24.28 175 ALA A N 1
ATOM 1339 C CA . ALA A 1 175 ? 54.845 22.968 10.564 1.00 24.28 175 ALA A CA 1
ATOM 1340 C C . ALA A 1 175 ? 55.295 23.262 9.114 1.00 24.28 175 ALA A C 1
ATOM 1342 O O . ALA A 1 175 ? 56.374 23.793 8.875 1.00 24.28 175 ALA A O 1
ATOM 1343 N N . ALA A 1 176 ? 54.429 22.952 8.145 1.00 27.22 176 ALA A N 1
ATOM 1344 C CA . ALA A 1 176 ? 54.561 23.349 6.743 1.00 27.22 176 ALA A CA 1
ATOM 1345 C C . ALA A 1 176 ? 53.234 23.967 6.279 1.00 27.22 176 ALA A C 1
ATOM 1347 O O . ALA A 1 176 ? 52.169 23.428 6.577 1.00 27.22 176 ALA A O 1
ATOM 1348 N N . LEU A 1 177 ? 53.289 25.117 5.601 1.00 28.48 177 LEU A N 1
ATOM 1349 C CA . LEU A 1 177 ? 52.088 25.859 5.222 1.00 28.48 177 LEU A CA 1
ATOM 1350 C C . LEU A 1 177 ? 51.457 25.294 3.946 1.00 28.48 177 LEU A C 1
ATOM 1352 O O . LEU A 1 177 ? 52.141 25.067 2.952 1.00 28.48 177 LEU A O 1
ATOM 1356 N N . SER A 1 178 ? 50.130 25.206 3.945 1.00 27.14 178 SER A N 1
ATOM 1357 C CA . SER A 1 178 ? 49.324 25.338 2.732 1.00 27.14 178 SER A CA 1
ATOM 1358 C C . SER A 1 178 ? 48.216 26.347 3.024 1.00 27.14 178 SER A C 1
ATOM 1360 O O . SER A 1 178 ? 47.549 26.264 4.052 1.00 27.14 178 SER A O 1
ATOM 1362 N N . THR A 1 179 ? 48.082 27.362 2.173 1.00 26.25 179 THR A N 1
ATOM 1363 C CA . THR A 1 179 ? 47.027 28.375 2.274 1.00 26.25 179 THR A CA 1
ATOM 1364 C C . THR A 1 179 ? 45.762 27.837 1.612 1.00 26.25 179 THR A C 1
ATOM 1366 O O . THR A 1 179 ? 45.802 27.599 0.401 1.00 26.25 179 THR A O 1
ATOM 1369 N N . PRO A 1 180 ? 44.639 27.668 2.331 1.00 27.97 180 PRO A N 1
ATOM 1370 C CA . PRO A 1 180 ? 43.364 27.412 1.682 1.00 27.97 180 PRO A CA 1
ATOM 1371 C C . PRO A 1 180 ? 42.988 28.630 0.836 1.00 27.97 180 PRO A C 1
ATOM 1373 O O . PRO A 1 180 ? 43.047 29.763 1.320 1.00 27.97 180 PRO A O 1
ATOM 1376 N N . CYS A 1 181 ? 42.558 28.416 -0.406 1.00 27.16 181 CYS A N 1
ATOM 1377 C CA . CYS A 1 181 ? 41.720 29.416 -1.056 1.00 27.16 181 CYS A CA 1
ATOM 1378 C C . CYS A 1 181 ? 40.418 29.517 -0.256 1.00 27.16 181 CYS A C 1
ATOM 1380 O O . CYS A 1 181 ? 39.831 28.493 0.096 1.00 27.16 181 CYS A O 1
ATOM 1382 N N . ALA A 1 182 ? 39.967 30.738 0.027 1.00 29.09 182 ALA A N 1
ATOM 1383 C CA . ALA A 1 182 ? 38.690 30.960 0.685 1.00 29.09 182 ALA A CA 1
ATOM 1384 C C . ALA A 1 182 ? 37.544 30.626 -0.283 1.00 29.09 182 ALA A C 1
ATOM 1386 O O . ALA A 1 182 ? 37.032 31.496 -0.984 1.00 29.09 182 ALA A O 1
ATOM 1387 N N . ALA A 1 183 ? 37.140 29.354 -0.315 1.00 31.11 183 ALA A N 1
ATOM 1388 C CA . ALA A 1 183 ? 35.782 29.008 -0.700 1.00 31.11 183 ALA A CA 1
ATOM 1389 C C . ALA A 1 183 ? 34.847 29.760 0.256 1.00 31.11 183 ALA A C 1
ATOM 1391 O O . ALA A 1 183 ? 34.970 29.626 1.476 1.00 31.11 183 ALA A O 1
ATOM 1392 N N . GLY A 1 184 ? 33.974 30.607 -0.290 1.00 27.23 184 GLY A N 1
ATOM 1393 C CA . GLY A 1 184 ? 33.039 31.380 0.516 1.00 27.23 184 GLY A CA 1
ATOM 1394 C C . GLY A 1 184 ? 32.073 30.434 1.212 1.00 27.23 184 GLY A C 1
ATOM 1395 O O . GLY A 1 184 ? 31.183 29.890 0.566 1.00 27.23 184 GLY A O 1
ATOM 1396 N N . THR A 1 185 ? 32.244 30.228 2.518 1.00 27.11 185 THR A N 1
ATOM 1397 C CA . THR A 1 185 ? 31.267 29.495 3.322 1.00 27.11 185 THR A CA 1
ATOM 1398 C C . THR A 1 185 ? 29.960 30.272 3.299 1.00 27.11 185 THR A C 1
ATOM 1400 O O . THR A 1 185 ? 29.855 31.317 3.949 1.00 27.11 185 THR A O 1
ATOM 1403 N N . VAL A 1 186 ? 28.974 29.770 2.552 1.00 32.62 186 VAL A N 1
ATOM 1404 C CA . VAL A 1 186 ? 27.591 30.235 2.654 1.00 32.62 186 VAL A CA 1
ATOM 1405 C C . VAL A 1 186 ? 27.171 30.005 4.099 1.00 32.62 186 VAL A C 1
ATOM 1407 O O . VAL A 1 186 ? 27.017 28.874 4.554 1.00 32.62 186 VAL A O 1
ATOM 1410 N N . SER A 1 187 ? 27.082 31.097 4.853 1.00 33.19 187 SER A N 1
ATOM 1411 C CA . SER A 1 187 ? 26.640 31.065 6.238 1.00 33.19 187 SER A CA 1
ATOM 1412 C C . SER A 1 187 ? 25.146 30.787 6.231 1.00 33.19 187 SER A C 1
ATOM 1414 O O . SER A 1 187 ? 24.366 31.737 6.160 1.00 33.19 187 SER A O 1
ATOM 1416 N N . VAL A 1 188 ? 24.769 29.506 6.312 1.00 41.19 188 VAL A N 1
ATOM 1417 C CA . VAL A 1 188 ? 23.387 29.063 6.533 1.00 41.19 188 VAL A CA 1
ATOM 1418 C C . VAL A 1 188 ? 22.809 29.900 7.671 1.00 41.19 188 VAL A C 1
ATOM 1420 O O . VAL A 1 188 ? 23.233 29.791 8.825 1.00 41.19 188 VAL A O 1
ATOM 1423 N N . ARG A 1 189 ? 21.896 30.812 7.332 1.00 46.62 189 ARG A N 1
ATOM 1424 C CA . ARG A 1 189 ? 21.212 31.636 8.326 1.00 46.62 189 ARG A CA 1
ATOM 1425 C C . ARG A 1 189 ? 20.319 30.713 9.144 1.00 46.62 189 ARG A C 1
ATOM 1427 O O . ARG A 1 189 ? 19.658 29.840 8.589 1.00 46.62 189 ARG A O 1
ATOM 1434 N N . GLN A 1 190 ? 20.297 30.901 10.462 1.00 52.00 190 GLN A N 1
ATOM 1435 C CA . GLN A 1 190 ? 19.364 30.163 11.309 1.00 52.00 190 GLN A CA 1
ATOM 1436 C C . GLN A 1 190 ? 17.937 30.472 10.838 1.00 52.00 190 GLN A C 1
ATOM 1438 O O . GLN A 1 190 ? 17.552 31.637 10.769 1.00 52.00 190 GLN A O 1
ATOM 1443 N N . SER A 1 191 ? 17.160 29.438 10.512 1.00 58.56 191 SER A N 1
ATOM 1444 C CA . SER A 1 191 ? 15.806 29.569 9.949 1.00 58.56 191 SER A CA 1
ATOM 1445 C C . SER A 1 191 ? 14.814 30.277 10.883 1.00 58.56 191 SER A C 1
ATOM 1447 O O . SER A 1 191 ? 13.793 30.786 10.432 1.00 58.56 191 SER A O 1
ATOM 1449 N N . SER A 1 192 ? 15.141 30.385 12.174 1.00 60.44 192 SER A N 1
ATOM 1450 C CA . SER A 1 192 ? 14.443 31.211 13.165 1.00 60.44 192 SER A CA 1
ATOM 1451 C C . SER A 1 192 ? 14.593 32.728 12.955 1.00 60.44 192 SER A C 1
ATOM 1453 O O . SER A 1 192 ? 13.888 33.491 13.608 1.00 60.44 192 SER A O 1
ATOM 1455 N N . ALA A 1 193 ? 15.481 33.178 12.061 1.00 71.62 193 ALA A N 1
ATOM 1456 C CA . ALA A 1 193 ? 15.687 34.589 11.722 1.00 71.62 193 ALA A CA 1
ATOM 1457 C C . ALA A 1 193 ? 15.003 35.028 10.408 1.00 71.62 193 ALA A C 1
ATOM 1459 O O . ALA A 1 193 ? 15.162 36.180 10.000 1.00 71.62 193 ALA A O 1
ATOM 1460 N N . CYS A 1 194 ? 14.269 34.136 9.734 1.00 90.19 194 CYS A N 1
ATOM 1461 C CA . CYS A 1 194 ? 13.495 34.483 8.540 1.00 90.19 194 CYS A CA 1
ATOM 1462 C C . CYS A 1 194 ? 12.245 35.305 8.915 1.00 90.19 194 CYS A C 1
ATOM 1464 O O . CYS A 1 194 ? 11.648 35.046 9.961 1.00 90.19 194 CYS A O 1
ATOM 1466 N N . PRO A 1 195 ? 11.816 36.281 8.087 1.00 93.19 195 PRO A N 1
ATOM 1467 C CA . PRO A 1 195 ? 10.747 37.214 8.459 1.00 93.19 195 PRO A CA 1
ATOM 1468 C C . PRO A 1 195 ? 9.358 36.565 8.529 1.00 93.19 195 PRO A C 1
ATOM 1470 O O . PRO A 1 195 ? 8.464 37.105 9.174 1.00 93.19 195 PRO A O 1
ATOM 1473 N N . GLY A 1 196 ? 9.165 35.431 7.849 1.00 95.56 196 GLY A N 1
ATOM 1474 C CA . GLY A 1 196 ? 7.838 34.892 7.585 1.00 95.56 196 GLY A CA 1
ATOM 1475 C C . GLY A 1 196 ? 7.026 35.801 6.659 1.00 95.56 196 GLY A C 1
ATOM 1476 O O . GLY A 1 196 ? 7.566 36.618 5.910 1.00 95.56 196 GLY A O 1
ATOM 1477 N N . TYR A 1 197 ? 5.709 35.646 6.721 1.00 98.00 197 TYR A N 1
ATOM 1478 C CA . TYR A 1 197 ? 4.748 36.337 5.864 1.00 98.00 197 TYR A CA 1
ATOM 1479 C C . TYR A 1 197 ? 3.793 37.190 6.704 1.00 98.00 197 TYR A C 1
ATOM 1481 O O . TYR A 1 197 ? 3.721 37.027 7.918 1.00 98.00 197 TYR A O 1
ATOM 1489 N N . ALA A 1 198 ? 3.057 38.093 6.067 1.00 98.00 198 ALA A N 1
ATOM 1490 C CA . ALA A 1 198 ? 1.948 38.838 6.644 1.00 98.00 198 ALA A CA 1
ATOM 1491 C C . ALA A 1 198 ? 0.715 38.652 5.751 1.00 98.00 198 ALA A C 1
ATOM 1493 O O . ALA A 1 198 ? 0.802 38.814 4.531 1.00 98.00 198 ALA A O 1
ATOM 1494 N N . ALA A 1 199 ? -0.418 38.284 6.346 1.00 98.06 199 ALA A N 1
ATOM 1495 C CA . ALA A 1 199 ? -1.678 38.117 5.638 1.00 98.06 199 ALA A CA 1
ATOM 1496 C C . ALA A 1 199 ? -2.399 39.458 5.467 1.00 98.06 199 ALA A C 1
ATOM 1498 O O . ALA A 1 199 ? -2.435 40.299 6.362 1.00 98.06 199 ALA A O 1
ATOM 1499 N N . SER A 1 200 ? -3.011 39.634 4.304 1.00 98.06 200 SER A N 1
ATOM 1500 C CA . SER A 1 200 ? -3.794 40.806 3.929 1.00 98.06 200 SER A CA 1
ATOM 1501 C C . SER A 1 200 ? -4.952 40.389 3.021 1.00 98.06 200 SER A C 1
ATOM 1503 O O . SER A 1 200 ? -5.027 39.240 2.585 1.00 98.06 200 SER A O 1
ATOM 1505 N N . ASN A 1 201 ? -5.891 41.306 2.763 1.00 97.56 201 ASN A N 1
ATOM 1506 C CA . ASN A 1 201 ? -7.080 41.050 1.938 1.00 97.56 201 ASN A CA 1
ATOM 1507 C C . ASN A 1 201 ? -7.865 39.787 2.360 1.00 97.56 201 ASN A C 1
ATOM 1509 O O . ASN A 1 201 ? -8.421 39.086 1.517 1.00 97.56 201 ASN A O 1
ATOM 1513 N N . VAL A 1 202 ? -7.899 39.495 3.668 1.00 97.75 202 VAL A N 1
ATOM 1514 C CA . VAL A 1 202 ? -8.561 38.306 4.217 1.00 97.75 202 VAL A CA 1
ATOM 1515 C C . VAL A 1 202 ? -10.068 38.385 3.968 1.00 97.75 202 VAL A C 1
ATOM 1517 O O . VAL A 1 202 ? -10.738 39.324 4.403 1.00 97.75 202 VAL A O 1
ATOM 1520 N N . VAL A 1 203 ? -10.607 37.377 3.287 1.00 97.50 203 VAL A N 1
ATOM 1521 C CA . VAL A 1 203 ? -12.041 37.201 3.041 1.00 97.50 203 VAL A CA 1
ATOM 1522 C C . VAL A 1 203 ? -12.465 35.875 3.654 1.00 97.50 203 VAL A C 1
ATOM 1524 O O . VAL A 1 203 ? -12.115 34.820 3.135 1.00 97.50 203 VAL A O 1
ATOM 1527 N N . ASP A 1 204 ? -13.230 35.932 4.744 1.00 95.88 204 ASP A N 1
ATOM 1528 C CA . ASP A 1 204 ? -13.919 34.780 5.332 1.00 95.88 204 ASP A CA 1
ATOM 1529 C C . ASP A 1 204 ? -15.396 34.801 4.909 1.00 95.88 204 ASP A C 1
ATOM 1531 O O . ASP A 1 204 ? -16.121 35.767 5.161 1.00 95.88 204 ASP A O 1
ATOM 1535 N N . SER A 1 205 ? -15.839 33.736 4.243 1.00 93.12 205 SER A N 1
ATOM 1536 C CA . SER A 1 205 ? -17.237 33.531 3.830 1.00 93.12 205 SER A CA 1
ATOM 1537 C C . SER A 1 205 ? -18.039 32.671 4.815 1.00 93.12 205 SER A C 1
ATOM 1539 O O . SER A 1 205 ? -19.239 32.464 4.629 1.00 93.12 205 SER A O 1
ATOM 1541 N N . GLY A 1 206 ? -17.390 32.132 5.848 1.00 92.00 206 GLY A N 1
ATOM 1542 C CA . GLY A 1 206 ? -17.944 31.147 6.773 1.00 92.00 206 GLY A CA 1
ATOM 1543 C C . GLY A 1 206 ? -17.921 29.706 6.252 1.00 92.00 206 GLY A C 1
ATOM 1544 O O . GLY A 1 206 ? -18.077 28.797 7.063 1.00 92.00 206 GLY A O 1
ATOM 1545 N N . THR A 1 207 ? -17.709 29.475 4.949 1.00 92.31 207 THR A N 1
ATOM 1546 C CA . THR A 1 207 ? -17.523 28.137 4.338 1.00 92.31 207 THR A CA 1
ATOM 1547 C C . THR A 1 207 ? -16.152 27.959 3.676 1.00 92.31 207 THR A C 1
ATOM 1549 O O . THR A 1 207 ? -15.672 26.839 3.505 1.00 92.31 207 THR A O 1
ATOM 1552 N N . ALA A 1 208 ? -15.509 29.068 3.315 1.00 93.88 208 ALA A N 1
ATOM 1553 C CA . ALA A 1 208 ? -14.154 29.140 2.788 1.00 93.88 208 ALA A CA 1
ATOM 1554 C C . ALA A 1 208 ? -13.488 30.469 3.185 1.00 93.88 208 ALA A C 1
ATOM 1556 O O . ALA A 1 208 ? -14.179 31.481 3.356 1.00 93.88 208 ALA A O 1
ATOM 1557 N N . LEU A 1 209 ? -12.161 30.473 3.293 1.00 97.00 209 LEU A N 1
ATOM 1558 C CA . LEU A 1 209 ? -11.349 31.661 3.557 1.00 97.00 209 LEU A CA 1
ATOM 1559 C C . LEU A 1 209 ? -10.244 31.803 2.509 1.00 97.00 209 LEU A C 1
ATOM 1561 O O . LEU A 1 209 ? -9.603 30.821 2.143 1.00 97.00 209 LEU A O 1
ATOM 1565 N N . THR A 1 210 ? -9.982 33.033 2.071 1.00 98.06 210 THR A N 1
ATOM 1566 C CA . THR A 1 210 ? -8.839 33.367 1.204 1.00 98.06 210 THR A CA 1
ATOM 1567 C C . THR A 1 210 ? -8.070 34.569 1.737 1.00 98.06 210 THR A C 1
ATOM 1569 O O . THR A 1 210 ? -8.691 35.490 2.268 1.00 98.06 210 THR A O 1
ATOM 1572 N N . ALA A 1 211 ? -6.748 34.604 1.553 1.00 98.50 211 ALA A N 1
ATOM 1573 C CA . ALA A 1 211 ? -5.914 35.765 1.882 1.00 98.50 211 ALA A CA 1
ATOM 1574 C C . ALA A 1 211 ? -4.704 35.906 0.942 1.00 98.50 211 ALA A C 1
ATOM 1576 O O . ALA A 1 211 ? -4.218 34.920 0.384 1.00 98.50 211 ALA A O 1
ATOM 1577 N N . ASP A 1 212 ? -4.188 37.127 0.821 1.00 98.62 212 ASP A N 1
ATOM 1578 C CA . ASP A 1 212 ? -2.909 37.432 0.178 1.00 98.62 212 ASP A CA 1
ATOM 1579 C C . ASP A 1 212 ? -1.804 37.415 1.239 1.00 98.62 212 ASP A C 1
ATOM 1581 O O . ASP A 1 212 ? -1.881 38.178 2.205 1.00 98.62 212 ASP A O 1
ATOM 1585 N N . LEU A 1 213 ? -0.772 36.582 1.076 1.00 98.56 213 LEU A N 1
ATOM 1586 C CA . LEU A 1 213 ? 0.371 36.549 1.994 1.00 98.56 213 LEU A CA 1
ATOM 1587 C C . LEU A 1 213 ? 1.576 37.241 1.340 1.00 98.56 213 LEU A C 1
ATOM 1589 O O . LEU A 1 213 ? 2.125 36.754 0.350 1.00 98.56 213 LEU A O 1
ATOM 1593 N N . SER A 1 214 ? 2.009 38.369 1.897 1.00 97.94 214 SER A N 1
ATOM 1594 C CA . SER A 1 214 ? 3.222 39.081 1.468 1.00 97.94 214 SER A CA 1
ATOM 1595 C C . SER A 1 214 ? 4.393 38.751 2.389 1.00 97.94 214 SER A C 1
ATOM 1597 O O . SER A 1 214 ? 4.201 38.617 3.595 1.00 97.94 214 SER A O 1
ATOM 1599 N N . LEU A 1 215 ? 5.612 38.642 1.859 1.00 97.44 215 LEU A N 1
ATOM 1600 C CA . LEU A 1 215 ? 6.811 38.434 2.683 1.00 97.44 215 LEU A CA 1
ATOM 1601 C C . LEU A 1 215 ? 7.000 39.610 3.666 1.00 97.44 215 LEU A C 1
ATOM 1603 O O . LEU A 1 215 ? 7.081 40.764 3.246 1.00 97.44 215 LEU A O 1
ATOM 1607 N N . ALA A 1 216 ? 7.084 39.332 4.970 1.00 94.94 216 ALA A N 1
ATOM 1608 C CA . ALA A 1 216 ? 6.992 40.348 6.032 1.00 94.94 216 ALA A CA 1
ATOM 1609 C C . ALA A 1 216 ? 8.291 41.147 6.281 1.00 94.94 216 ALA A C 1
ATOM 1611 O O . ALA A 1 216 ? 8.392 41.913 7.240 1.00 94.94 216 ALA A O 1
ATOM 1612 N N . GLY A 1 217 ? 9.319 40.975 5.449 1.00 93.00 217 GLY A N 1
ATOM 1613 C CA . GLY A 1 217 ? 10.616 41.612 5.650 1.00 93.00 217 GLY A CA 1
ATOM 1614 C C . GLY A 1 217 ? 11.595 41.362 4.509 1.00 93.00 217 GLY A C 1
ATOM 1615 O O . GLY A 1 217 ? 11.209 41.019 3.395 1.00 93.00 217 GLY A O 1
ATOM 1616 N N . ALA A 1 218 ? 12.885 41.556 4.787 1.00 93.56 218 ALA A N 1
ATOM 1617 C CA . ALA A 1 218 ? 13.935 41.246 3.822 1.00 93.56 218 ALA A CA 1
ATOM 1618 C C . ALA A 1 218 ? 14.041 39.720 3.613 1.00 93.56 218 ALA A C 1
ATOM 1620 O O . ALA A 1 218 ? 14.042 39.002 4.617 1.00 93.56 218 ALA A O 1
ATOM 1621 N N . PRO A 1 219 ? 14.188 39.234 2.363 1.00 92.75 219 PRO A N 1
ATOM 1622 C CA . PRO A 1 219 ? 14.390 37.819 2.069 1.00 92.75 219 PRO A CA 1
ATOM 1623 C C . PRO A 1 219 ? 15.450 37.149 2.946 1.00 92.75 219 PRO A C 1
ATOM 1625 O O . PRO A 1 219 ? 16.542 37.688 3.189 1.00 92.75 219 PRO A O 1
ATOM 1628 N N . CYS A 1 220 ? 15.094 35.967 3.435 1.00 89.69 220 CYS A N 1
ATOM 1629 C CA . CYS A 1 220 ? 15.980 35.077 4.155 1.00 89.69 220 CYS A CA 1
ATOM 1630 C C . CYS A 1 220 ? 16.971 34.440 3.181 1.00 89.69 220 CYS A C 1
ATOM 1632 O O . CYS A 1 220 ? 18.176 34.479 3.469 1.00 89.69 220 CYS A O 1
ATOM 1634 N N . ASN A 1 221 ? 16.453 33.949 2.042 1.00 91.81 221 ASN A N 1
ATOM 1635 C CA . ASN A 1 221 ? 17.154 33.191 1.002 1.00 91.81 221 ASN A CA 1
ATOM 1636 C C . ASN A 1 221 ? 18.089 32.127 1.611 1.00 91.81 221 ASN A C 1
ATOM 1638 O O . ASN A 1 221 ? 19.311 32.176 1.437 1.00 91.81 221 ASN A O 1
ATOM 1642 N N . ALA A 1 222 ? 17.531 31.220 2.415 1.00 90.06 222 ALA A N 1
ATOM 1643 C CA . ALA A 1 222 ? 18.293 30.212 3.147 1.00 90.06 222 ALA A CA 1
ATOM 1644 C C . ALA A 1 222 ? 18.801 29.083 2.233 1.00 90.06 222 ALA A C 1
ATOM 1646 O O . ALA A 1 222 ? 19.951 28.663 2.369 1.00 90.06 222 ALA A O 1
ATOM 1647 N N . TYR A 1 223 ? 17.951 28.623 1.312 1.00 92.00 223 TYR A N 1
ATOM 1648 C CA . TYR A 1 223 ? 18.179 27.513 0.380 1.00 92.00 223 TYR A CA 1
ATOM 1649 C C . TYR A 1 223 ? 17.574 27.748 -1.026 1.00 92.00 223 TYR A C 1
ATOM 1651 O O . TYR A 1 223 ? 17.727 26.910 -1.912 1.00 92.00 223 TYR A O 1
ATOM 1659 N N . GLY A 1 224 ? 16.927 28.889 -1.262 1.00 90.94 224 GLY A N 1
ATOM 1660 C CA . GLY A 1 224 ? 16.467 29.366 -2.567 1.00 90.94 224 GLY A CA 1
ATOM 1661 C C . GLY A 1 224 ? 16.226 30.880 -2.561 1.00 90.94 224 GLY A C 1
ATOM 1662 O O . GLY A 1 224 ? 16.797 31.602 -1.745 1.00 90.94 224 GLY A O 1
ATOM 1663 N N . ASP A 1 225 ? 15.368 31.363 -3.459 1.00 94.25 225 ASP A N 1
ATOM 1664 C CA . ASP A 1 225 ? 14.831 32.732 -3.420 1.00 94.25 225 ASP A CA 1
ATOM 1665 C C . ASP A 1 225 ? 13.452 32.731 -2.746 1.00 94.25 225 ASP A C 1
ATOM 1667 O O . ASP A 1 225 ? 12.591 31.959 -3.169 1.00 94.25 225 ASP A O 1
ATOM 1671 N N . ASP A 1 226 ? 13.212 33.586 -1.742 1.00 95.94 226 ASP A N 1
ATOM 1672 C CA . ASP A 1 226 ? 11.887 33.746 -1.111 1.00 95.94 226 ASP A CA 1
ATOM 1673 C C . ASP A 1 226 ? 10.830 34.250 -2.112 1.00 95.94 226 ASP A C 1
ATOM 1675 O O . ASP A 1 226 ? 10.997 35.285 -2.772 1.00 95.94 226 ASP A O 1
ATOM 1679 N N . LEU A 1 227 ? 9.680 33.574 -2.172 1.00 96.31 227 LEU A N 1
ATOM 1680 C CA . LEU A 1 227 ? 8.558 33.997 -3.006 1.00 96.31 227 LEU A CA 1
ATOM 1681 C C . LEU A 1 227 ? 7.766 35.115 -2.322 1.00 96.31 227 LEU A C 1
ATOM 1683 O O . LEU A 1 227 ? 6.939 34.895 -1.450 1.00 96.31 227 LEU A O 1
ATOM 1687 N N . THR A 1 228 ? 7.974 36.348 -2.777 1.00 96.25 228 THR A N 1
ATOM 1688 C CA . THR A 1 228 ? 7.427 37.559 -2.131 1.00 96.25 228 THR A CA 1
ATOM 1689 C C . THR A 1 228 ? 5.896 37.676 -2.057 1.00 96.25 228 THR A C 1
ATOM 1691 O O . THR A 1 228 ? 5.404 38.479 -1.263 1.00 96.25 228 THR A O 1
ATOM 1694 N N . ASN A 1 229 ? 5.148 36.925 -2.875 1.00 97.06 229 ASN A N 1
ATOM 1695 C CA . ASN A 1 229 ? 3.688 37.004 -2.992 1.00 97.06 229 ASN A CA 1
ATOM 1696 C C . ASN A 1 229 ? 3.080 35.594 -3.087 1.00 97.06 229 ASN A C 1
ATOM 1698 O O . ASN A 1 229 ? 3.217 34.925 -4.114 1.00 97.06 229 ASN A O 1
ATOM 1702 N N . LEU A 1 230 ? 2.372 35.170 -2.041 1.00 98.44 230 LEU A N 1
ATOM 1703 C CA . LEU A 1 230 ? 1.650 33.899 -1.975 1.00 98.44 230 LEU A CA 1
ATOM 1704 C C . LEU A 1 230 ? 0.144 34.134 -1.785 1.00 98.44 230 LEU A C 1
ATOM 1706 O O . LEU A 1 230 ? -0.314 35.237 -1.472 1.00 98.44 230 LEU A O 1
ATOM 1710 N N . LYS A 1 231 ? -0.626 33.061 -1.928 1.00 98.44 231 LYS A N 1
ATOM 1711 C CA . LYS A 1 231 ? -2.056 32.976 -1.638 1.00 98.44 231 LYS A CA 1
ATOM 1712 C C . LYS A 1 231 ? -2.297 31.936 -0.554 1.00 98.44 231 LYS A C 1
ATOM 1714 O O . LYS A 1 231 ? -1.666 30.883 -0.551 1.00 98.44 231 LYS A O 1
ATOM 1719 N N . LEU A 1 232 ? -3.252 32.223 0.322 1.00 98.62 232 LEU A N 1
ATOM 1720 C CA . LEU A 1 232 ? -3.900 31.254 1.197 1.00 98.62 232 LEU A CA 1
ATOM 1721 C C . LEU A 1 232 ? -5.296 30.957 0.641 1.00 98.62 232 LEU A C 1
ATOM 1723 O O . LEU A 1 232 ? -6.057 31.886 0.365 1.00 98.62 232 LEU A O 1
ATOM 1727 N N . SER A 1 233 ? -5.642 29.677 0.547 1.00 97.69 233 SER A N 1
ATOM 1728 C CA . SER A 1 233 ? -7.003 29.180 0.332 1.00 97.69 233 SER A CA 1
ATOM 1729 C C . SER A 1 233 ? -7.347 28.162 1.417 1.00 97.69 233 SER A C 1
ATOM 1731 O O . SER A 1 233 ? -6.506 27.347 1.796 1.00 97.69 233 SER A O 1
ATOM 1733 N N . VAL A 1 234 ? -8.572 28.208 1.934 1.00 97.81 234 VAL A N 1
ATOM 1734 C CA . VAL A 1 234 ? -9.099 27.281 2.941 1.00 97.81 234 VAL A CA 1
ATOM 1735 C C . VAL A 1 234 ? -10.531 26.930 2.566 1.00 97.81 234 VAL A C 1
ATOM 1737 O O . VAL A 1 234 ? -11.371 27.824 2.500 1.00 97.81 234 VAL A O 1
ATOM 1740 N N . GLU A 1 235 ? -10.840 25.648 2.386 1.00 95.94 235 GLU A N 1
ATOM 1741 C CA . GLU A 1 235 ? -12.198 25.162 2.123 1.00 95.94 235 GLU A CA 1
ATOM 1742 C C . GLU A 1 235 ? -12.647 24.162 3.196 1.00 95.94 235 GLU A C 1
ATOM 1744 O O . GLU A 1 235 ? -11.995 23.146 3.450 1.00 95.94 235 GLU A O 1
ATOM 1749 N N . TYR A 1 236 ? -13.815 24.399 3.793 1.00 96.12 236 TYR A N 1
ATOM 1750 C CA . TYR A 1 236 ? -14.490 23.422 4.645 1.00 96.12 236 TYR A CA 1
ATOM 1751 C C . TYR A 1 236 ? -15.263 22.428 3.763 1.00 96.12 236 TYR A C 1
ATOM 1753 O O . TYR A 1 236 ? -16.464 22.565 3.541 1.00 96.12 236 TYR A O 1
ATOM 1761 N N . GLN A 1 237 ? -14.563 21.437 3.210 1.00 94.06 237 GLN A N 1
ATOM 1762 C CA . GLN A 1 237 ? -15.118 20.522 2.204 1.00 94.06 237 GLN A CA 1
ATOM 1763 C C . GLN A 1 237 ? -16.223 19.604 2.724 1.00 94.06 237 GLN A C 1
ATOM 1765 O O . GLN A 1 237 ? -17.189 19.320 2.017 1.00 94.06 237 GLN A O 1
ATOM 1770 N N . THR A 1 238 ? -16.073 19.109 3.952 1.00 94.69 238 THR A N 1
ATOM 1771 C CA . THR A 1 238 ? -17.078 18.283 4.631 1.00 94.69 238 THR A CA 1
ATOM 1772 C C . THR A 1 238 ? -17.120 18.653 6.110 1.00 94.69 238 THR A C 1
ATOM 1774 O O . THR A 1 238 ? -16.243 19.354 6.613 1.00 94.69 238 THR A O 1
ATOM 1777 N N . ALA A 1 239 ? -18.104 18.137 6.852 1.00 94.50 239 ALA A N 1
ATOM 1778 C CA . ALA A 1 239 ? -18.153 18.314 8.304 1.00 94.50 239 ALA A CA 1
ATOM 1779 C C . ALA A 1 239 ? -16.876 17.826 9.025 1.00 94.50 239 ALA A C 1
ATOM 1781 O O . ALA A 1 239 ? -16.590 18.302 10.120 1.00 94.50 239 ALA A O 1
ATOM 1782 N N . ASN A 1 240 ? -16.098 16.924 8.414 1.00 96.06 240 ASN A N 1
ATOM 1783 C CA . ASN A 1 240 ? -14.900 16.323 9.004 1.00 96.06 240 ASN A CA 1
ATOM 1784 C C . ASN A 1 240 ? -13.600 16.615 8.231 1.00 96.06 240 ASN A C 1
ATOM 1786 O O . ASN A 1 240 ? -12.548 16.141 8.656 1.00 96.06 240 ASN A O 1
ATOM 1790 N N . ARG A 1 241 ? -13.644 17.379 7.127 1.00 96.56 241 ARG A N 1
ATOM 1791 C CA . ARG A 1 241 ? -12.469 17.683 6.296 1.00 96.56 241 ARG A CA 1
ATOM 1792 C C . ARG A 1 241 ? -12.339 19.172 5.986 1.00 96.56 241 ARG A C 1
ATOM 1794 O O . ARG A 1 241 ? -13.265 19.772 5.442 1.00 96.56 241 ARG A O 1
ATOM 1801 N N . ILE A 1 242 ? -11.157 19.723 6.264 1.00 97.12 242 ILE A N 1
ATOM 1802 C CA . ILE A 1 242 ? -10.720 21.039 5.773 1.00 97.12 242 ILE A CA 1
ATOM 1803 C C . ILE A 1 242 ? -9.580 20.824 4.776 1.00 97.12 242 ILE A C 1
ATOM 1805 O O . ILE A 1 242 ? -8.638 20.087 5.065 1.00 97.12 242 ILE A O 1
ATOM 1809 N N . HIS A 1 243 ? -9.662 21.494 3.633 1.00 97.81 243 HIS A N 1
ATOM 1810 C CA . HIS A 1 243 ? -8.581 21.647 2.662 1.00 97.81 243 HIS A CA 1
ATOM 1811 C C . HIS A 1 243 ? -7.916 23.015 2.875 1.00 97.81 243 HIS A C 1
ATOM 1813 O O . HIS A 1 243 ? -8.615 24.007 3.072 1.00 97.81 243 HIS A O 1
ATOM 1819 N N . VAL A 1 244 ? -6.584 23.074 2.910 1.00 98.25 244 VAL A N 1
ATOM 1820 C CA . VAL A 1 244 ? -5.789 24.290 3.161 1.00 98.25 244 VAL A CA 1
ATOM 1821 C C . VAL A 1 244 ? -4.636 24.327 2.167 1.00 98.25 244 VAL A C 1
ATOM 1823 O O . VAL A 1 244 ? -3.752 23.479 2.230 1.00 98.25 244 VAL A O 1
ATOM 1826 N N . GLN A 1 245 ? -4.606 25.324 1.288 1.00 97.75 245 GLN A N 1
ATOM 1827 C CA . GLN A 1 245 ? -3.528 25.518 0.321 1.00 97.75 245 GLN A CA 1
ATOM 1828 C C . GLN A 1 245 ? -2.778 26.824 0.589 1.00 97.75 245 GLN A C 1
ATOM 1830 O O . GLN A 1 245 ? -3.394 27.887 0.689 1.00 97.75 245 GLN A O 1
ATOM 1835 N N . ILE A 1 246 ? -1.446 26.754 0.639 1.00 98.62 246 ILE A N 1
ATOM 1836 C CA . ILE A 1 246 ? -0.556 27.914 0.504 1.00 98.62 246 ILE A CA 1
ATOM 1837 C C . ILE A 1 246 ? 0.289 27.708 -0.754 1.00 98.62 246 ILE A C 1
ATOM 1839 O O . ILE A 1 246 ? 1.048 26.741 -0.838 1.00 98.62 246 ILE A O 1
ATOM 1843 N N . TYR A 1 247 ? 0.130 28.606 -1.726 1.00 97.56 247 TYR A N 1
ATOM 1844 C CA . TYR A 1 247 ? 0.682 28.513 -3.084 1.00 97.56 247 TYR A CA 1
ATOM 1845 C C . TYR A 1 247 ? 1.132 29.890 -3.594 1.00 97.56 247 TYR A C 1
ATOM 1847 O O . TYR A 1 247 ? 0.813 30.910 -2.984 1.00 97.56 247 TYR A O 1
ATOM 1855 N N . ASP A 1 248 ? 1.890 29.955 -4.690 1.00 96.50 248 ASP A N 1
ATOM 1856 C CA . ASP A 1 248 ? 2.367 31.234 -5.220 1.00 96.50 248 ASP A CA 1
ATOM 1857 C C . ASP A 1 248 ? 1.271 32.015 -5.958 1.00 96.50 248 ASP A C 1
ATOM 1859 O O . ASP A 1 248 ? 0.447 31.449 -6.673 1.00 96.50 248 ASP A O 1
ATOM 1863 N N . ALA A 1 249 ? 1.279 33.344 -5.834 1.00 93.75 249 ALA A N 1
ATOM 1864 C CA . ALA A 1 249 ? 0.239 34.195 -6.418 1.00 93.75 249 ALA A CA 1
ATOM 1865 C C . ALA A 1 249 ? 0.270 34.297 -7.960 1.00 93.75 249 ALA A C 1
ATOM 1867 O O . ALA A 1 249 ? -0.555 35.015 -8.529 1.00 93.75 249 ALA A O 1
ATOM 1868 N N . ALA A 1 250 ? 1.212 33.620 -8.624 1.00 92.06 250 ALA A N 1
ATOM 1869 C CA . ALA A 1 250 ? 1.317 33.515 -10.077 1.00 92.06 250 ALA A CA 1
ATOM 1870 C C . ALA A 1 250 ? 1.090 32.079 -10.593 1.00 92.06 250 ALA A C 1
ATOM 1872 O O . ALA A 1 250 ? 1.292 31.845 -11.787 1.00 92.06 250 ALA A O 1
ATOM 1873 N N . GLU A 1 251 ? 0.714 31.136 -9.715 1.00 91.25 251 GLU A N 1
ATOM 1874 C CA . GLU A 1 251 ? 0.496 29.704 -10.001 1.00 91.25 251 GLU A CA 1
ATOM 1875 C C . GLU A 1 251 ? 1.613 29.087 -10.874 1.00 91.25 251 GLU A C 1
ATOM 1877 O O . GLU A 1 251 ? 1.388 28.268 -11.765 1.00 91.25 251 GLU A O 1
ATOM 1882 N N . SER A 1 252 ? 2.846 29.537 -10.626 1.00 90.38 252 SER A N 1
ATOM 1883 C CA . SER A 1 252 ? 4.064 29.201 -11.369 1.00 90.38 252 SER A CA 1
ATOM 1884 C C . SER A 1 252 ? 4.951 28.187 -10.636 1.00 90.38 252 SER A C 1
ATOM 1886 O O . SER A 1 252 ? 5.959 27.730 -11.185 1.00 90.38 252 SER A O 1
ATOM 1888 N N . VAL A 1 253 ? 4.605 27.827 -9.400 1.00 93.69 253 VAL A N 1
ATOM 1889 C CA . VAL A 1 253 ? 5.189 26.706 -8.659 1.00 93.69 253 VAL A CA 1
ATOM 1890 C C . VAL A 1 253 ? 4.463 25.411 -9.028 1.00 93.69 253 VAL A C 1
ATOM 1892 O O . VAL A 1 253 ? 3.269 25.398 -9.318 1.00 93.69 253 VAL A O 1
ATOM 1895 N N . TYR A 1 254 ? 5.204 24.303 -9.037 1.00 95.38 254 TYR A N 1
ATOM 1896 C CA . TYR A 1 254 ? 4.653 22.979 -9.306 1.00 95.38 254 TYR A CA 1
ATOM 1897 C C . TYR A 1 254 ? 3.549 22.591 -8.304 1.00 95.38 254 TYR A C 1
ATOM 1899 O O . TYR A 1 254 ? 3.618 22.912 -7.119 1.00 95.38 254 TYR A O 1
ATOM 1907 N N . GLN A 1 255 ? 2.548 21.850 -8.777 1.00 95.44 255 GLN A N 1
ATOM 1908 C CA . GLN A 1 255 ? 1.510 21.228 -7.957 1.00 95.44 255 GLN A CA 1
ATOM 1909 C C . GLN A 1 255 ? 1.239 19.822 -8.496 1.00 95.44 255 GLN A C 1
ATOM 1911 O O . GLN A 1 255 ? 1.299 19.616 -9.710 1.00 95.44 255 GLN A O 1
ATOM 1916 N N . VAL A 1 256 ? 0.893 18.869 -7.622 1.00 97.25 256 VAL A N 1
ATOM 1917 C CA . VAL A 1 256 ? 0.587 17.493 -8.051 1.00 97.25 256 VAL A CA 1
ATOM 1918 C C . VAL A 1 256 ? -0.584 17.507 -9.055 1.00 97.25 256 VAL A C 1
ATOM 1920 O O . VAL A 1 256 ? -1.652 18.040 -8.711 1.00 97.25 256 VAL A O 1
ATOM 1923 N N . PRO A 1 257 ? -0.413 16.966 -10.283 1.00 95.31 257 PRO A N 1
ATOM 1924 C CA . PRO A 1 257 ? -1.434 17.042 -11.325 1.00 95.31 257 PRO A CA 1
ATOM 1925 C C . PRO A 1 257 ? -2.692 16.241 -10.989 1.00 95.31 257 PRO A C 1
ATOM 1927 O O . PRO A 1 257 ? -2.615 15.084 -10.573 1.00 95.31 257 PRO A O 1
ATOM 1930 N N . GLU A 1 258 ? -3.866 16.801 -11.288 1.00 92.44 258 GLU A N 1
ATOM 1931 C CA . GLU A 1 258 ? -5.147 16.100 -11.094 1.00 92.44 258 GLU A CA 1
ATOM 1932 C C . GLU A 1 258 ? -5.346 14.907 -12.036 1.00 92.44 258 GLU A C 1
ATOM 1934 O O . GLU A 1 258 ? -6.177 14.044 -11.772 1.00 92.44 258 GLU A O 1
ATOM 1939 N N . SER A 1 259 ? -4.546 14.804 -13.101 1.00 89.62 259 SER A N 1
ATOM 1940 C CA . SER A 1 259 ? -4.465 13.599 -13.932 1.00 89.62 259 SER A CA 1
ATOM 1941 C C . SER A 1 259 ? -3.765 12.422 -13.239 1.00 89.62 259 SER A C 1
ATOM 1943 O O . SER A 1 259 ? -3.833 11.309 -13.752 1.00 89.62 259 SER A O 1
ATOM 1945 N N . VAL A 1 260 ? -3.079 12.657 -12.113 1.00 93.19 260 VAL A N 1
ATOM 1946 C CA . VAL A 1 260 ? -2.432 11.622 -11.289 1.00 93.19 260 VAL A CA 1
ATOM 1947 C C . VAL A 1 260 ? -3.197 11.424 -9.981 1.00 93.19 260 VAL A C 1
ATOM 1949 O O . VAL A 1 260 ? -3.535 10.290 -9.652 1.00 93.19 260 VAL A O 1
ATOM 1952 N N . LEU A 1 261 ? -3.539 12.510 -9.275 1.00 95.31 261 LEU A N 1
ATOM 1953 C CA . LEU A 1 261 ? -4.436 12.462 -8.117 1.00 95.31 261 LEU A CA 1
ATOM 1954 C C . LEU A 1 261 ? -5.518 13.555 -8.213 1.00 95.31 261 LEU A C 1
ATOM 1956 O O . LEU A 1 261 ? -5.245 14.711 -7.879 1.00 95.31 261 LEU A O 1
ATOM 1960 N N . PRO A 1 262 ? -6.742 13.220 -8.665 1.00 91.94 262 PRO A N 1
ATOM 1961 C CA . PRO A 1 262 ? -7.859 14.162 -8.700 1.00 91.94 262 PRO A CA 1
ATOM 1962 C C . PRO A 1 262 ? -8.195 14.673 -7.296 1.00 91.94 262 PRO A C 1
ATOM 1964 O O . PRO A 1 262 ? -8.383 13.869 -6.382 1.00 91.94 262 PRO A O 1
ATOM 1967 N N . ARG A 1 263 ? -8.312 15.994 -7.115 1.00 89.19 263 ARG A N 1
ATOM 1968 C CA . ARG A 1 263 ? -8.687 16.574 -5.818 1.00 89.19 263 ARG A CA 1
ATOM 1969 C C . ARG A 1 263 ? -10.186 16.373 -5.553 1.00 89.19 263 ARG A C 1
ATOM 1971 O O . ARG A 1 263 ? -10.996 16.533 -6.469 1.00 89.19 263 ARG A O 1
ATOM 1978 N N . PRO A 1 264 ? -10.601 16.048 -4.316 1.00 88.50 264 PRO A N 1
ATOM 1979 C CA . PRO A 1 264 ? -12.015 15.972 -3.977 1.00 88.50 264 PRO A CA 1
ATOM 1980 C C . PRO A 1 264 ? -12.636 17.375 -3.959 1.00 88.50 264 PRO A C 1
ATOM 1982 O O . PRO A 1 264 ? -12.176 18.256 -3.240 1.00 88.50 264 PRO A O 1
ATOM 1985 N N . SER A 1 265 ? -13.734 17.575 -4.686 1.00 74.75 265 SER A N 1
ATOM 1986 C CA . SER A 1 265 ? -14.597 18.753 -4.521 1.00 74.75 265 SER A CA 1
ATOM 1987 C C . SER A 1 265 ? -15.538 18.593 -3.320 1.00 74.75 265 SER A C 1
ATOM 1989 O O . SER A 1 265 ? -15.929 17.468 -2.986 1.00 74.75 265 SER A O 1
ATOM 1991 N N . ALA A 1 266 ? -16.016 19.692 -2.729 1.00 71.62 266 ALA A N 1
ATOM 1992 C CA . ALA A 1 266 ? -17.112 19.647 -1.760 1.00 71.62 266 ALA A CA 1
ATOM 1993 C C . ALA A 1 266 ? -18.424 19.157 -2.415 1.00 71.62 266 ALA A C 1
ATOM 1995 O O . ALA A 1 266 ? -19.184 19.923 -3.006 1.00 71.62 266 ALA A O 1
ATOM 1996 N N . SER A 1 267 ? -18.689 17.851 -2.304 1.00 51.97 267 SER A N 1
ATOM 1997 C CA . SER A 1 267 ? -19.695 17.106 -3.092 1.00 51.97 267 SER A CA 1
ATOM 1998 C C . SER A 1 267 ? -21.147 17.602 -2.979 1.00 51.97 267 SER A C 1
ATOM 2000 O O . SER A 1 267 ? -21.969 17.273 -3.827 1.00 51.97 267 SER A O 1
ATOM 2002 N N . ASN A 1 268 ? -21.473 18.375 -1.938 1.00 57.19 268 ASN A N 1
ATOM 2003 C CA . ASN A 1 268 ? -22.785 19.003 -1.724 1.00 57.19 268 ASN A CA 1
ATOM 2004 C C . ASN A 1 268 ? -22.671 20.530 -1.502 1.00 57.19 268 ASN A C 1
ATOM 2006 O O . ASN A 1 268 ? -23.570 21.146 -0.929 1.00 57.19 268 ASN A O 1
ATOM 2010 N N . GLY A 1 269 ? -21.559 21.136 -1.934 1.00 62.56 269 GLY A N 1
ATOM 2011 C CA . GLY A 1 269 ? -21.129 22.475 -1.526 1.00 62.56 269 GLY A CA 1
ATOM 2012 C C . GLY A 1 269 ? -20.381 22.468 -0.188 1.00 62.56 269 GLY A C 1
ATOM 2013 O O . GLY A 1 269 ? -20.562 21.573 0.641 1.00 62.56 269 GLY A O 1
ATOM 2014 N N . SER A 1 270 ? -19.513 23.460 0.005 1.00 79.06 270 SER A N 1
ATOM 2015 C CA . SER A 1 270 ? -18.664 23.611 1.192 1.00 79.06 270 SER A CA 1
ATOM 2016 C C . SER A 1 270 ? -19.511 23.902 2.445 1.00 79.06 270 SER A C 1
ATOM 2018 O O . SER A 1 270 ? -20.483 24.660 2.394 1.00 79.06 270 SER A O 1
ATOM 2020 N N . VAL A 1 271 ? -19.166 23.298 3.585 1.00 90.38 271 VAL A N 1
ATOM 2021 C CA . VAL A 1 271 ? -19.946 23.390 4.833 1.00 90.38 271 VAL A CA 1
ATOM 2022 C C . VAL A 1 271 ? -19.590 24.633 5.648 1.00 90.38 271 VAL A C 1
ATOM 2024 O O . VAL A 1 271 ? -18.506 25.191 5.522 1.00 90.38 271 VAL A O 1
ATOM 2027 N N . LEU A 1 272 ? -20.481 25.062 6.547 1.00 92.12 272 LEU A N 1
ATOM 2028 C CA . LEU A 1 272 ? -20.179 26.166 7.462 1.00 92.12 272 LEU A CA 1
ATOM 2029 C C . LEU A 1 272 ? -19.149 25.739 8.519 1.00 92.12 272 LEU A C 1
ATOM 2031 O O . LEU A 1 272 ? -19.332 24.725 9.196 1.00 92.12 272 LEU A O 1
ATOM 2035 N N . ALA A 1 273 ? -18.140 26.574 8.761 1.00 90.62 273 ALA A N 1
ATOM 2036 C CA . ALA A 1 273 ? -17.116 26.403 9.794 1.00 90.62 273 ALA A CA 1
ATOM 2037 C C . ALA A 1 273 ? -17.692 26.268 11.219 1.00 90.62 273 ALA A C 1
ATOM 2039 O O . ALA A 1 273 ? -17.077 25.669 12.097 1.00 90.62 273 ALA A O 1
ATOM 2040 N N . SER A 1 274 ? -18.899 26.792 11.457 1.00 90.56 274 SER A N 1
ATOM 2041 C CA . SER A 1 274 ? -19.658 26.618 12.705 1.00 90.56 274 SER A CA 1
ATOM 2042 C C . SER A 1 274 ? -20.273 25.220 12.877 1.00 90.56 274 SER A C 1
ATOM 2044 O O . SER A 1 274 ? -20.678 24.875 13.985 1.00 90.56 274 SER A O 1
ATOM 2046 N N . SER A 1 275 ? -20.337 24.427 11.803 1.00 92.56 275 SER A N 1
ATOM 2047 C CA . SER A 1 275 ? -20.850 23.048 11.770 1.00 92.56 275 SER A CA 1
ATOM 2048 C C . SER A 1 275 ? -19.762 21.979 11.597 1.00 92.56 275 SER A C 1
ATOM 2050 O O . SER A 1 275 ? -20.040 20.798 11.785 1.00 92.56 275 SER A O 1
ATOM 2052 N N . ALA A 1 276 ? -18.529 22.377 11.273 1.00 95.62 276 ALA A N 1
ATOM 2053 C CA . ALA A 1 276 ? -17.406 21.463 11.095 1.00 95.62 276 ALA A CA 1
ATOM 2054 C C . ALA A 1 276 ? -16.802 20.995 12.436 1.00 95.62 276 ALA A C 1
ATOM 2056 O O . ALA A 1 276 ? -16.664 21.767 13.390 1.00 95.62 276 ALA A O 1
ATOM 2057 N N . ALA A 1 277 ? -16.392 19.727 12.498 1.00 97.25 277 ALA A N 1
ATOM 2058 C CA . ALA A 1 277 ? -15.775 19.076 13.656 1.00 97.25 277 ALA A CA 1
ATOM 2059 C C . ALA A 1 277 ? -14.362 19.601 13.979 1.00 97.25 277 ALA A C 1
ATOM 2061 O O . ALA A 1 277 ? -13.891 19.462 15.111 1.00 97.25 277 ALA A O 1
ATOM 2062 N N . ILE A 1 278 ? -13.719 20.255 13.011 1.00 97.94 278 ILE A N 1
ATOM 2063 C CA . ILE A 1 278 ? -12.470 21.013 13.144 1.00 97.94 278 ILE A CA 1
ATOM 2064 C C . ILE A 1 278 ? -12.656 22.428 12.578 1.00 97.94 278 ILE A C 1
ATOM 2066 O O . ILE A 1 278 ? -13.552 22.658 11.767 1.00 97.94 278 ILE A O 1
ATOM 2070 N N . ARG A 1 279 ? -11.821 23.380 13.006 1.00 97.44 279 ARG A N 1
ATOM 2071 C CA . ARG A 1 279 ? -11.813 24.776 12.540 1.00 97.44 279 ARG A CA 1
ATOM 2072 C C . ARG A 1 279 ? -10.400 25.285 12.304 1.00 97.44 279 ARG A C 1
ATOM 2074 O O . ARG A 1 279 ? -9.532 25.114 13.159 1.00 97.44 279 ARG A O 1
ATOM 2081 N N . PHE A 1 280 ? -10.219 25.968 11.181 1.00 98.25 280 PHE A N 1
ATOM 2082 C CA . PHE A 1 280 ? -9.045 26.774 10.868 1.00 98.25 280 PHE A CA 1
ATOM 2083 C C . PHE A 1 280 ? -9.082 28.101 11.645 1.00 98.25 280 PHE A C 1
ATOM 2085 O O . PHE A 1 280 ? -10.148 28.695 11.831 1.00 98.25 280 PHE A O 1
ATOM 2092 N N . LYS A 1 281 ? -7.917 28.569 12.091 1.00 97.81 281 LYS A N 1
ATOM 2093 C CA . LYS A 1 281 ? -7.677 29.879 12.712 1.00 97.81 281 LYS A CA 1
ATOM 2094 C C . LYS A 1 281 ? -6.367 30.443 12.179 1.00 97.81 281 LYS A C 1
ATOM 2096 O O . LYS A 1 281 ? -5.435 29.677 11.955 1.00 97.81 281 LYS A O 1
ATOM 2101 N N . TRP A 1 282 ? -6.267 31.762 12.072 1.00 97.81 282 TRP A N 1
ATOM 2102 C CA . 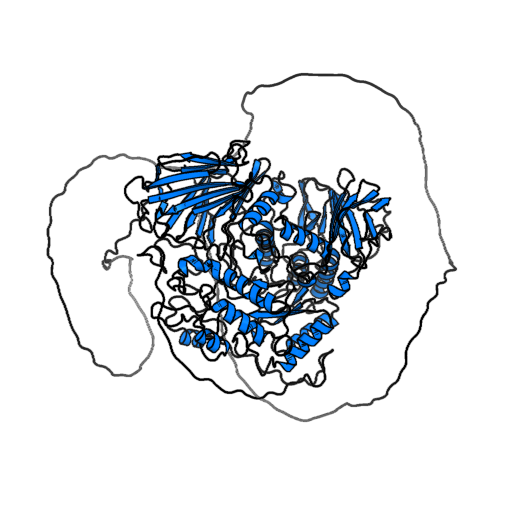TRP A 1 282 ? -5.059 32.452 11.622 1.00 97.81 282 TRP A CA 1
ATOM 2103 C C . TRP A 1 282 ? -4.685 33.611 12.551 1.00 97.81 282 TRP A C 1
ATOM 2105 O O . TRP A 1 282 ? -5.519 34.137 13.291 1.00 97.81 282 TRP A O 1
ATOM 2115 N N . VAL A 1 283 ? -3.418 34.002 12.483 1.00 97.81 283 VAL A N 1
ATOM 2116 C CA . VAL A 1 283 ? -2.888 35.306 12.899 1.00 97.81 283 VAL A CA 1
ATOM 2117 C C . VAL A 1 283 ? -2.397 35.996 11.629 1.00 97.81 283 VAL A C 1
ATOM 2119 O O . VAL A 1 283 ? -1.895 35.324 10.732 1.00 97.81 283 VAL A O 1
ATOM 2122 N N . GLU A 1 284 ? -2.567 37.313 11.520 1.00 97.38 284 GLU A N 1
ATOM 2123 C CA . GLU A 1 284 ? -2.256 38.036 10.278 1.00 97.38 284 GLU A CA 1
ATOM 2124 C C . GLU A 1 284 ? -0.785 38.468 10.191 1.00 97.38 284 GLU A C 1
ATOM 2126 O O . GLU A 1 284 ? -0.172 38.281 9.145 1.00 97.38 284 GLU A O 1
ATOM 2131 N N . GLU A 1 285 ? -0.182 38.964 11.277 1.00 94.62 285 GLU A N 1
ATOM 2132 C CA . GLU A 1 285 ? 1.212 39.430 11.290 1.00 94.62 285 GLU A CA 1
ATOM 2133 C C . GLU A 1 285 ? 1.926 39.063 12.616 1.00 94.62 285 GLU A C 1
ATOM 2135 O O . GLU A 1 285 ? 1.489 39.513 13.680 1.00 94.62 285 GLU A O 1
ATOM 2140 N N . PRO A 1 286 ? 3.020 38.270 12.588 1.00 93.81 286 PRO A N 1
ATOM 2141 C CA . PRO A 1 286 ? 3.428 37.409 11.476 1.00 93.81 286 PRO A CA 1
ATOM 2142 C C . P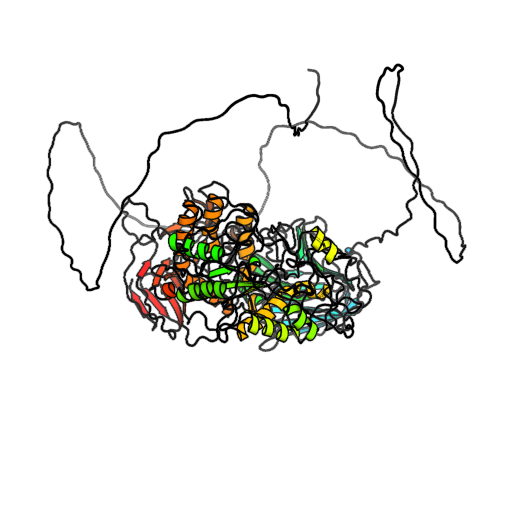RO A 1 286 ? 2.371 36.324 11.209 1.00 93.81 286 PRO A C 1
ATOM 2144 O O . PRO A 1 286 ? 1.736 35.803 12.131 1.00 93.81 286 PRO A O 1
ATOM 2147 N N . PHE A 1 287 ? 2.197 35.971 9.939 1.00 97.94 287 PHE A N 1
ATOM 2148 C CA . PHE A 1 287 ? 1.234 34.968 9.514 1.00 97.94 287 PHE A CA 1
ATOM 2149 C C . PHE A 1 287 ? 1.573 33.597 10.098 1.00 97.94 287 PHE A C 1
ATOM 2151 O O . PHE A 1 287 ? 2.666 33.058 9.912 1.00 97.94 287 PHE A O 1
ATOM 2158 N N . SER A 1 288 ? 0.587 33.023 10.773 1.00 97.81 288 SER A N 1
ATOM 2159 C CA . SER A 1 288 ? 0.593 31.651 11.269 1.00 97.81 288 SER A CA 1
ATOM 2160 C C . SER A 1 288 ? -0.838 31.130 11.303 1.00 97.81 288 SER A C 1
ATOM 2162 O O . SER A 1 288 ? -1.791 31.915 11.354 1.00 97.81 288 SER A O 1
ATOM 2164 N N . PHE A 1 289 ? -1.008 29.810 11.271 1.00 98.44 289 PHE A N 1
ATOM 2165 C CA . PHE A 1 289 ? -2.325 29.194 11.375 1.00 98.44 289 PHE A CA 1
ATOM 2166 C C . PHE A 1 289 ? -2.341 28.018 12.344 1.00 98.44 289 PHE A C 1
ATOM 2168 O O . PHE A 1 289 ? -1.323 27.384 12.620 1.00 98.44 289 PHE A O 1
ATOM 2175 N N . SER A 1 290 ? -3.532 27.715 12.850 1.00 98.44 290 SER A N 1
ATOM 2176 C CA . SER A 1 290 ? -3.798 26.511 13.626 1.00 98.44 290 SER A CA 1
ATOM 2177 C C . SER A 1 290 ? -5.109 25.862 13.198 1.00 98.44 290 SER A C 1
ATOM 2179 O O . SER A 1 290 ? -6.056 26.529 12.775 1.00 98.44 290 SER A O 1
ATOM 2181 N N . VAL A 1 291 ? -5.169 24.539 13.325 1.00 98.56 291 VAL A N 1
ATOM 2182 C CA . VAL A 1 291 ? -6.390 23.748 13.161 1.00 98.56 291 VAL A CA 1
ATOM 2183 C C . VAL A 1 291 ? -6.764 23.199 14.529 1.00 98.56 291 VAL A C 1
ATOM 2185 O O . VAL A 1 291 ? -5.950 22.556 15.195 1.00 98.56 291 VAL A O 1
ATOM 2188 N N . VAL A 1 292 ? -7.991 23.472 14.973 1.00 98.12 292 VAL A N 1
ATOM 2189 C CA . VAL A 1 292 ? -8.483 23.076 16.300 1.00 98.12 292 VAL A CA 1
ATOM 2190 C C . VAL A 1 292 ? -9.720 22.192 16.205 1.00 98.12 292 VAL A C 1
ATOM 2192 O O . VAL A 1 292 ? -10.573 22.401 15.344 1.00 98.12 292 VAL A O 1
ATOM 2195 N N . ARG A 1 293 ? -9.877 21.246 17.132 1.00 97.50 293 ARG A N 1
ATOM 2196 C CA . ARG A 1 293 ? -11.097 20.443 17.281 1.00 97.50 293 ARG A CA 1
ATOM 2197 C C . ARG A 1 293 ? -12.233 21.329 17.799 1.00 97.50 293 ARG A C 1
ATOM 2199 O O . ARG A 1 293 ? -12.108 21.979 18.837 1.00 97.50 293 ARG A O 1
ATOM 2206 N N . SER A 1 294 ? -13.359 21.375 17.091 1.00 96.44 294 SER A N 1
ATOM 2207 C CA . SER A 1 294 ? -14.412 22.370 17.332 1.00 96.44 294 SER A CA 1
ATOM 2208 C C . SER A 1 294 ? -15.090 22.245 18.690 1.00 96.44 294 SER A C 1
ATOM 2210 O O . SER A 1 294 ? -15.378 23.278 19.292 1.00 96.44 294 SER A O 1
ATOM 2212 N N . ALA A 1 295 ? -15.318 21.018 19.166 1.00 95.19 295 ALA A N 1
ATOM 2213 C CA . ALA A 1 295 ? -16.033 20.744 20.414 1.00 95.19 295 ALA A CA 1
ATOM 2214 C C . ALA A 1 295 ? -15.207 21.038 21.680 1.00 95.19 295 ALA A C 1
ATOM 2216 O O . ALA A 1 295 ? -15.761 21.466 22.688 1.00 95.19 295 ALA A O 1
ATOM 2217 N N . THR A 1 296 ? -13.889 20.821 21.631 1.00 95.50 296 THR A N 1
ATOM 2218 C CA . THR A 1 296 ? -12.975 20.956 22.781 1.00 95.50 296 THR A CA 1
ATOM 2219 C C . THR A 1 296 ? -12.107 22.215 22.725 1.00 95.50 296 THR A C 1
ATOM 2221 O O . THR A 1 296 ? -11.514 22.586 23.735 1.00 95.50 296 THR A O 1
ATOM 2224 N N . ASN A 1 297 ? -12.012 22.871 21.559 1.00 95.62 297 ASN A N 1
ATOM 2225 C CA . ASN A 1 297 ? -11.003 23.893 21.246 1.00 95.62 297 ASN A CA 1
ATOM 2226 C C . ASN A 1 297 ? -9.554 23.385 21.447 1.00 95.62 297 ASN A C 1
ATOM 2228 O O . ASN A 1 297 ? -8.634 24.166 21.670 1.00 95.62 297 ASN A O 1
ATOM 2232 N N . GLU A 1 298 ? -9.353 22.070 21.357 1.00 96.44 298 GLU A N 1
ATOM 2233 C CA . GLU A 1 298 ? -8.040 21.429 21.369 1.00 96.44 298 GLU A CA 1
ATOM 2234 C C . GLU A 1 298 ? -7.272 21.769 20.086 1.00 96.44 298 GLU A C 1
ATOM 2236 O O . GLU A 1 298 ? -7.786 21.573 18.986 1.00 96.44 298 GLU A O 1
ATOM 2241 N N . THR A 1 299 ? -6.034 22.238 20.218 1.00 97.25 299 THR A N 1
ATOM 2242 C CA . THR A 1 299 ? -5.136 22.468 19.084 1.00 97.25 299 THR A CA 1
ATOM 2243 C C . THR A 1 299 ? -4.620 21.144 18.527 1.00 97.25 299 THR A C 1
ATOM 2245 O O . THR A 1 299 ? -3.963 20.381 19.235 1.00 97.25 299 THR A O 1
ATOM 2248 N N . LEU A 1 300 ? -4.911 20.871 17.256 1.00 97.88 300 LEU A N 1
ATOM 2249 C CA . LEU A 1 300 ? -4.458 19.675 16.545 1.00 97.88 300 LEU A CA 1
ATOM 2250 C C . LEU A 1 300 ? -3.125 19.944 15.834 1.00 97.88 300 LEU A C 1
ATOM 2252 O O . LEU A 1 300 ? -2.177 19.186 16.019 1.00 97.88 300 LEU A O 1
ATOM 2256 N N . PHE A 1 301 ? -3.055 21.077 15.129 1.00 98.44 301 PHE A N 1
ATOM 2257 C CA . PHE A 1 301 ? -1.915 21.566 14.348 1.00 98.44 301 PHE A CA 1
ATOM 2258 C C . PHE A 1 301 ? -1.753 23.075 14.593 1.00 98.44 301 PHE A C 1
ATOM 2260 O O . PHE A 1 301 ? -2.770 23.767 14.674 1.00 98.44 301 PHE A O 1
ATOM 2267 N N . ASP A 1 302 ? -0.530 23.594 14.731 1.00 97.50 302 ASP A N 1
ATOM 2268 C CA . ASP A 1 302 ? -0.268 25.010 15.063 1.00 97.50 302 ASP A CA 1
ATOM 2269 C C . ASP A 1 302 ? 1.136 25.456 14.655 1.00 97.50 302 ASP A C 1
ATOM 2271 O O . ASP A 1 302 ? 2.129 24.930 15.163 1.00 97.50 302 ASP A O 1
ATOM 2275 N N . THR A 1 303 ? 1.207 26.440 13.755 1.00 97.12 303 THR A N 1
ATOM 2276 C CA . THR A 1 303 ? 2.458 26.938 13.174 1.00 97.12 303 THR A CA 1
ATOM 2277 C C . THR A 1 303 ? 3.044 28.162 13.880 1.00 97.12 303 THR A C 1
ATOM 2279 O O . THR A 1 303 ? 4.031 28.709 13.395 1.00 97.12 303 THR A O 1
ATOM 2282 N N . ALA A 1 304 ? 2.468 28.637 14.990 1.00 94.75 304 ALA A N 1
ATOM 2283 C CA . ALA A 1 304 ? 2.887 29.897 15.617 1.00 94.75 304 ALA A CA 1
ATOM 2284 C C . ALA A 1 304 ? 4.327 29.889 16.180 1.00 94.75 304 ALA A C 1
ATOM 2286 O O . ALA A 1 304 ? 4.954 30.943 16.267 1.00 94.75 304 ALA A O 1
ATOM 2287 N N . ASP A 1 305 ? 4.883 28.721 16.526 1.00 90.31 305 ASP A N 1
ATOM 2288 C CA . ASP A 1 305 ? 6.242 28.589 17.087 1.00 90.31 305 ASP A CA 1
ATOM 2289 C C . ASP A 1 305 ? 7.378 28.670 16.032 1.00 90.31 305 ASP A C 1
ATOM 2291 O O . ASP A 1 305 ? 8.541 28.385 16.336 1.00 90.31 305 ASP A O 1
ATOM 2295 N N . SER A 1 306 ? 7.097 28.981 14.761 1.00 91.81 306 SER A N 1
ATOM 2296 C CA . SER A 1 306 ? 8.136 29.123 13.726 1.00 91.81 306 SER A CA 1
ATOM 2297 C C . SER A 1 306 ? 7.673 29.929 12.510 1.00 91.81 306 SER A C 1
ATOM 2299 O O . SER A 1 306 ? 6.543 29.751 12.066 1.00 91.81 306 SER A O 1
ATOM 2301 N N . PRO A 1 307 ? 8.555 30.734 11.884 1.00 92.19 307 PRO A N 1
ATOM 2302 C CA . PRO A 1 307 ? 8.225 31.386 10.624 1.00 92.19 307 PRO A CA 1
ATOM 2303 C C . PRO A 1 307 ? 8.008 30.348 9.514 1.00 92.19 307 PRO A C 1
ATOM 2305 O O . PRO A 1 307 ? 8.797 29.407 9.361 1.00 92.19 307 PRO A O 1
ATOM 2308 N N . LEU A 1 308 ? 6.951 30.564 8.730 1.00 95.94 308 LEU A N 1
ATOM 2309 C CA . LEU A 1 308 ? 6.745 29.947 7.421 1.00 95.94 308 LEU A CA 1
ATOM 2310 C C . LEU A 1 308 ? 7.868 30.392 6.473 1.00 95.94 308 LEU A C 1
ATOM 2312 O O . LEU A 1 308 ? 8.110 31.591 6.337 1.00 95.94 308 LEU A O 1
ATOM 2316 N N . ILE A 1 309 ? 8.516 29.441 5.802 1.00 97.25 309 ILE A N 1
ATOM 2317 C CA . ILE A 1 309 ? 9.480 29.708 4.725 1.00 97.25 309 ILE A CA 1
ATOM 2318 C C . ILE A 1 309 ? 8.918 29.111 3.436 1.00 97.25 309 ILE A C 1
ATOM 2320 O O . ILE A 1 309 ? 8.418 27.983 3.447 1.00 97.25 309 ILE A O 1
ATOM 2324 N N . PHE A 1 310 ? 8.995 29.873 2.346 1.00 97.62 310 PHE A N 1
ATOM 2325 C CA . PHE A 1 310 ? 8.519 29.474 1.023 1.00 97.62 310 PHE A CA 1
ATOM 2326 C C . PHE A 1 310 ? 9.487 30.031 -0.028 1.00 97.62 310 PHE A C 1
ATOM 2328 O O . PHE A 1 310 ? 9.301 31.118 -0.576 1.00 97.62 310 PHE A O 1
ATOM 2335 N N . GLU A 1 311 ? 10.566 29.294 -0.255 1.00 96.31 311 GLU A N 1
ATOM 2336 C CA . GLU A 1 311 ? 11.621 29.621 -1.210 1.00 96.31 311 GLU A CA 1
ATOM 2337 C C . GLU A 1 311 ? 11.525 28.717 -2.449 1.00 96.31 311 GLU A C 1
ATOM 2339 O O . GLU A 1 311 ? 10.930 27.638 -2.411 1.00 96.31 311 GLU A O 1
ATOM 2344 N N . SER A 1 312 ? 12.147 29.132 -3.554 1.00 92.75 312 SER A N 1
ATOM 2345 C CA . SER A 1 312 ? 12.035 28.500 -4.881 1.00 92.75 312 SER A CA 1
ATOM 2346 C C . SER A 1 312 ? 12.362 26.997 -4.966 1.00 92.75 312 SER A C 1
ATOM 2348 O O . SER A 1 312 ? 11.960 26.355 -5.940 1.00 92.75 312 SER A O 1
ATOM 2350 N N . GLN A 1 313 ? 13.072 26.445 -3.975 1.00 94.31 313 GLN A N 1
ATOM 2351 C CA . GLN A 1 313 ? 13.364 25.010 -3.801 1.00 94.31 313 GLN A CA 1
ATOM 2352 C C . GLN A 1 313 ? 13.336 24.561 -2.329 1.00 94.31 313 GLN A C 1
ATOM 2354 O O . GLN A 1 313 ? 13.936 23.548 -1.969 1.00 94.31 313 GLN A O 1
ATOM 2359 N N . TYR A 1 314 ? 12.698 25.335 -1.447 1.00 97.12 314 TYR A N 1
ATOM 2360 C CA . TYR A 1 314 ? 12.665 25.018 -0.023 1.00 97.12 314 TYR A CA 1
ATOM 2361 C C . TYR A 1 314 ? 11.445 25.626 0.663 1.00 97.12 314 TYR A C 1
ATOM 2363 O O . TYR A 1 314 ? 11.368 26.831 0.905 1.00 97.12 314 TYR A O 1
ATOM 2371 N N . LEU A 1 315 ? 10.493 24.771 1.022 1.00 97.75 315 LEU A N 1
ATOM 2372 C CA . LEU A 1 315 ? 9.364 25.146 1.863 1.00 97.75 315 LEU A CA 1
ATOM 2373 C C . LEU A 1 315 ? 9.566 24.523 3.244 1.00 97.75 315 LEU A C 1
ATOM 2375 O O . LEU A 1 315 ? 9.779 23.312 3.349 1.00 97.75 315 LEU A O 1
ATOM 2379 N N . ARG A 1 316 ? 9.444 25.326 4.307 1.00 97.50 316 ARG A N 1
ATOM 2380 C CA . ARG A 1 316 ? 9.495 24.847 5.697 1.00 97.50 316 ARG A CA 1
ATOM 2381 C C . ARG A 1 316 ? 8.297 25.334 6.496 1.00 97.50 316 ARG A C 1
ATOM 2383 O O . ARG A 1 316 ? 8.017 26.532 6.563 1.00 97.50 316 ARG A O 1
ATOM 2390 N N . LEU A 1 317 ? 7.673 24.390 7.191 1.00 96.25 317 LEU A N 1
ATOM 2391 C CA . LEU A 1 317 ? 6.604 24.613 8.156 1.00 96.25 317 LEU A CA 1
ATOM 2392 C C . LEU A 1 317 ? 6.825 23.692 9.362 1.00 96.25 317 LEU A C 1
ATOM 2394 O O . LEU A 1 317 ? 7.194 22.531 9.207 1.00 96.25 317 LEU A O 1
ATOM 2398 N N . ARG A 1 318 ? 6.591 24.193 10.576 1.00 96.44 318 ARG A N 1
ATOM 2399 C CA . ARG A 1 318 ? 6.657 23.403 11.816 1.00 96.44 318 ARG A CA 1
ATOM 2400 C C . ARG A 1 318 ? 5.318 23.477 12.539 1.00 96.44 318 ARG A C 1
ATOM 2402 O O . ARG A 1 318 ? 4.747 24.557 12.607 1.00 96.44 318 ARG A O 1
ATOM 2409 N N . THR A 1 319 ? 4.856 22.359 13.095 1.00 97.56 319 THR A N 1
ATOM 2410 C CA . THR A 1 319 ? 3.739 22.306 14.044 1.00 97.56 319 THR A CA 1
ATOM 2411 C C . THR A 1 319 ? 4.221 21.928 15.442 1.00 97.56 319 THR A C 1
ATOM 2413 O O . THR A 1 319 ? 5.070 21.046 15.607 1.00 97.56 319 THR A O 1
ATOM 2416 N N . LYS A 1 320 ? 3.636 22.552 16.466 1.00 95.75 320 LYS A N 1
ATOM 2417 C CA . LYS A 1 320 ? 3.728 22.073 17.854 1.00 95.75 320 LYS A CA 1
ATOM 2418 C C . LYS A 1 320 ? 3.044 20.705 17.991 1.00 95.75 320 LYS A C 1
ATOM 2420 O O . LYS A 1 320 ? 2.087 20.427 17.266 1.00 95.75 320 LYS A O 1
ATOM 2425 N N . LEU A 1 321 ? 3.494 19.871 18.931 1.00 96.38 321 LEU A N 1
ATOM 2426 C CA . LEU A 1 321 ? 2.858 18.591 19.278 1.00 96.38 321 LEU A CA 1
ATOM 2427 C C . LEU A 1 321 ? 2.673 18.428 20.805 1.00 96.38 321 LEU A C 1
ATOM 2429 O O . LEU A 1 321 ? 3.385 19.066 21.587 1.00 96.38 321 LEU A O 1
ATOM 2433 N N . PRO A 1 322 ? 1.746 17.557 21.263 1.00 94.19 322 PRO A N 1
ATOM 2434 C CA . PRO A 1 322 ? 1.694 17.096 22.655 1.00 94.19 322 PRO A CA 1
ATOM 2435 C C . PRO A 1 322 ? 3.018 16.454 23.092 1.00 94.19 322 PRO A C 1
ATOM 2437 O O . PRO A 1 322 ? 3.690 15.837 22.277 1.00 94.19 322 PRO A O 1
ATOM 2440 N N . SER A 1 323 ? 3.379 16.518 24.379 1.00 92.31 323 SER A N 1
ATOM 2441 C CA . SER A 1 323 ? 4.707 16.106 24.890 1.00 92.31 323 SER A CA 1
ATOM 2442 C C . SER A 1 323 ? 5.053 14.609 24.795 1.00 92.31 323 SER A C 1
ATOM 2444 O O . SER A 1 323 ? 6.174 14.228 25.118 1.00 92.31 323 SER A O 1
ATOM 2446 N N . ASN A 1 324 ? 4.091 13.766 24.425 1.00 92.81 324 ASN A N 1
ATOM 2447 C CA . ASN A 1 324 ? 4.252 12.344 24.114 1.00 92.81 324 ASN A CA 1
ATOM 2448 C C . ASN A 1 324 ? 3.195 11.993 23.047 1.00 92.81 324 ASN A C 1
ATOM 2450 O O . ASN A 1 324 ? 2.118 11.511 23.406 1.00 92.81 324 ASN A O 1
ATOM 2454 N N . PRO A 1 325 ? 3.425 12.349 21.771 1.00 96.62 325 PRO A N 1
ATOM 2455 C CA . PRO A 1 325 ? 2.431 12.200 20.714 1.00 96.62 325 PRO A CA 1
ATOM 2456 C C . PRO A 1 325 ? 2.437 10.769 20.157 1.00 96.62 325 PRO A C 1
ATOM 2458 O O . PRO A 1 325 ? 3.451 10.069 20.234 1.00 96.62 325 PRO A O 1
ATOM 2461 N N . ASN A 1 326 ? 1.319 10.322 19.583 1.00 98.19 326 ASN A N 1
ATOM 2462 C CA . ASN A 1 326 ? 1.210 8.986 18.988 1.00 98.19 326 ASN A CA 1
ATOM 2463 C C . ASN A 1 326 ? 1.041 9.153 17.477 1.00 98.19 326 ASN A C 1
ATOM 2465 O O . ASN A 1 326 ? -0.080 9.212 16.976 1.00 98.19 326 ASN A O 1
ATOM 2469 N N . ILE A 1 327 ? 2.176 9.321 16.789 1.00 98.44 327 ILE A N 1
ATOM 2470 C CA . ILE A 1 327 ? 2.248 9.584 15.348 1.00 98.44 327 ILE A CA 1
ATOM 2471 C C . ILE A 1 327 ? 2.435 8.267 14.590 1.00 98.44 327 ILE A C 1
ATOM 2473 O O . ILE A 1 327 ? 3.315 7.482 14.938 1.00 98.44 327 ILE A O 1
ATOM 2477 N N . TYR A 1 328 ? 1.650 8.075 13.532 1.00 98.69 328 TYR A N 1
ATOM 2478 C CA . TYR A 1 328 ? 1.703 6.927 12.621 1.00 98.69 328 TYR A CA 1
ATOM 2479 C C . TYR A 1 328 ? 1.620 7.444 11.180 1.00 98.69 328 TYR A C 1
ATOM 2481 O O . TYR A 1 328 ? 0.760 8.281 10.904 1.00 98.69 328 TYR A O 1
ATOM 2489 N N . GLY A 1 329 ? 2.460 6.968 10.256 1.00 98.19 329 GLY A N 1
ATOM 2490 C CA . GLY A 1 329 ? 2.436 7.385 8.844 1.00 98.19 329 GLY A CA 1
ATOM 2491 C C . GLY A 1 329 ? 3.795 7.864 8.329 1.00 98.19 329 GLY A C 1
ATOM 2492 O O . GLY A 1 329 ? 4.812 7.392 8.810 1.00 98.19 329 GLY A O 1
ATOM 2493 N N . TRP A 1 330 ? 3.811 8.785 7.361 1.00 97.94 330 TRP A N 1
ATOM 2494 C CA . TRP A 1 330 ? 5.013 9.285 6.664 1.00 97.94 330 TRP A CA 1
ATOM 2495 C C . TRP A 1 330 ? 5.804 8.212 5.894 1.00 97.94 330 TRP A C 1
ATOM 2497 O O . TRP A 1 330 ? 7.034 8.190 5.921 1.00 97.94 330 TRP A O 1
ATOM 2507 N N . GLY A 1 331 ? 5.091 7.322 5.206 1.00 96.56 331 GLY A N 1
ATOM 2508 C CA . GLY A 1 331 ? 5.688 6.192 4.497 1.00 96.56 331 GLY A CA 1
ATOM 2509 C C . GLY A 1 331 ? 6.413 6.569 3.200 1.00 96.56 331 GLY A C 1
ATOM 2510 O O . GLY A 1 331 ? 6.235 7.663 2.665 1.00 96.56 331 GLY A O 1
ATOM 2511 N N . GLU A 1 332 ? 7.192 5.657 2.627 1.00 98.25 332 GLU A N 1
ATOM 2512 C CA . GLU A 1 332 ? 7.387 4.263 3.061 1.00 98.25 332 GLU A CA 1
ATOM 2513 C C . GLU A 1 332 ? 8.652 4.051 3.924 1.00 98.25 332 GLU A C 1
ATOM 2515 O O . GLU A 1 332 ? 9.724 4.576 3.608 1.00 98.25 332 GLU A O 1
ATOM 2520 N N . HIS A 1 333 ? 8.542 3.252 4.997 1.00 97.75 333 HIS A N 1
ATOM 2521 C CA . HIS A 1 333 ? 9.666 2.869 5.865 1.00 97.75 333 HIS A CA 1
ATOM 2522 C C . HIS A 1 333 ? 9.456 1.527 6.598 1.00 97.75 333 HIS A C 1
ATOM 2524 O O . HIS A 1 333 ? 8.328 1.102 6.850 1.00 97.75 333 HIS A O 1
ATOM 2530 N N . SER A 1 334 ? 10.554 0.927 7.070 1.00 97.00 334 SER A N 1
ATOM 2531 C CA . SER A 1 334 ? 10.551 -0.256 7.959 1.00 97.00 334 SER A CA 1
ATOM 2532 C C . SER A 1 334 ? 10.580 0.083 9.458 1.00 97.00 334 SER A C 1
ATOM 2534 O O . SER A 1 334 ? 10.701 -0.812 10.291 1.00 97.00 334 SER A O 1
ATOM 2536 N N . ASP A 1 335 ? 10.510 1.370 9.820 1.00 95.88 335 ASP A N 1
ATOM 2537 C CA . ASP A 1 335 ? 10.491 1.811 11.225 1.00 95.88 335 ASP A CA 1
ATOM 2538 C C . ASP A 1 335 ? 9.236 1.301 11.980 1.00 95.88 335 ASP A C 1
ATOM 2540 O O . ASP A 1 335 ? 8.242 0.897 11.366 1.00 95.88 335 ASP A O 1
ATOM 2544 N N . SER A 1 336 ? 9.272 1.332 13.320 1.00 95.62 336 SER A N 1
ATOM 2545 C CA . SER A 1 336 ? 8.141 0.971 14.195 1.00 95.62 336 SER A CA 1
ATOM 2546 C C . SER A 1 336 ? 6.851 1.706 13.822 1.00 95.62 336 SER A C 1
ATOM 2548 O O . SER A 1 336 ? 6.887 2.875 13.434 1.00 95.62 336 SER A O 1
ATOM 2550 N N . PHE A 1 337 ? 5.699 1.041 13.973 1.00 97.56 337 PHE A N 1
ATOM 2551 C CA . PHE A 1 337 ? 4.419 1.575 13.476 1.00 97.56 337 PHE A CA 1
ATOM 2552 C C . PHE A 1 337 ? 4.042 2.909 14.135 1.00 97.56 337 PHE A C 1
ATOM 2554 O O . PHE A 1 337 ? 3.631 3.846 13.447 1.00 97.56 337 PHE A O 1
ATOM 2561 N N . ARG A 1 338 ? 4.227 3.012 15.459 1.00 98.00 338 ARG A N 1
ATOM 2562 C CA . ARG A 1 338 ? 4.280 4.303 16.151 1.00 98.00 338 ARG A CA 1
ATOM 2563 C C . ARG A 1 338 ? 5.687 4.873 15.984 1.00 98.00 338 ARG A C 1
ATOM 2565 O O . ARG A 1 338 ? 6.657 4.283 16.458 1.00 98.00 338 ARG A O 1
ATOM 2572 N N . LEU A 1 339 ? 5.788 6.037 15.351 1.00 97.81 339 LEU A N 1
ATOM 2573 C CA . LEU A 1 339 ? 7.072 6.669 15.061 1.00 97.81 339 LEU A CA 1
ATOM 2574 C C . LEU A 1 339 ? 7.781 7.132 16.339 1.00 97.81 339 LEU A C 1
ATOM 2576 O O . LEU A 1 339 ? 7.155 7.639 17.274 1.00 97.81 339 LEU A O 1
ATOM 2580 N N . ASN A 1 340 ? 9.114 7.050 16.341 1.00 96.12 340 ASN A N 1
ATOM 2581 C CA . ASN A 1 340 ? 9.932 7.709 17.356 1.00 96.12 340 ASN A CA 1
ATOM 2582 C C . ASN A 1 340 ? 9.716 9.235 17.290 1.00 96.12 340 ASN A C 1
ATOM 2584 O O . ASN A 1 340 ? 9.797 9.842 16.224 1.00 96.12 340 ASN A O 1
ATOM 2588 N N . THR A 1 341 ? 9.471 9.869 18.437 1.00 96.31 341 THR A N 1
ATOM 2589 C CA . THR A 1 341 ? 9.168 11.306 18.524 1.00 96.31 341 THR A CA 1
ATOM 2590 C C . THR A 1 341 ? 10.355 12.157 18.988 1.00 96.31 341 THR A C 1
ATOM 2592 O O . THR A 1 341 ? 10.223 13.375 19.111 1.00 96.31 341 THR A O 1
ATOM 2595 N N . THR A 1 342 ? 11.514 11.549 19.264 1.00 95.25 342 THR A N 1
ATOM 2596 C CA . THR A 1 342 ? 12.719 12.242 19.751 1.00 95.25 342 THR A CA 1
ATOM 2597 C C . THR A 1 342 ? 13.910 11.974 18.836 1.00 95.25 342 THR A C 1
ATOM 2599 O O . THR A 1 342 ? 14.306 10.827 18.637 1.00 95.25 342 THR A O 1
ATOM 2602 N N . ASN A 1 343 ? 14.511 13.046 18.309 1.00 95.81 343 ASN A N 1
ATOM 2603 C CA . ASN A 1 343 ? 15.622 13.010 17.354 1.00 95.81 343 ASN A CA 1
ATOM 2604 C C . ASN A 1 343 ? 15.372 12.055 16.165 1.00 95.81 343 ASN A C 1
ATOM 2606 O O . ASN A 1 343 ? 16.256 11.296 15.766 1.00 95.81 343 ASN A O 1
ATOM 2610 N N . TYR A 1 344 ? 14.155 12.074 15.618 1.00 97.12 344 TYR A N 1
ATOM 2611 C CA . TYR A 1 344 ? 13.756 11.264 14.470 1.00 97.12 344 TYR A CA 1
ATOM 2612 C C . TYR A 1 344 ? 13.666 12.123 13.205 1.00 97.12 344 TYR A C 1
ATOM 2614 O O . TYR A 1 344 ? 13.238 13.279 13.253 1.00 97.12 344 TYR A O 1
ATOM 2622 N N . THR A 1 345 ? 14.089 11.570 12.069 1.00 97.06 345 THR A N 1
ATOM 2623 C CA . THR A 1 345 ? 13.943 12.193 10.748 1.00 97.06 345 THR A CA 1
ATOM 2624 C C . THR A 1 345 ? 13.535 11.139 9.725 1.00 97.06 345 THR A C 1
ATOM 2626 O O . THR A 1 345 ? 14.149 10.075 9.667 1.00 97.06 345 THR A O 1
ATOM 2629 N N . ARG A 1 346 ? 12.516 11.445 8.920 1.00 96.88 346 ARG A N 1
ATOM 2630 C CA . ARG A 1 346 ? 11.971 10.590 7.864 1.00 96.88 346 ARG A CA 1
ATOM 2631 C C . ARG A 1 346 ? 12.054 11.310 6.524 1.00 96.88 346 ARG A C 1
ATOM 2633 O O . ARG A 1 346 ? 11.356 12.296 6.292 1.00 96.88 346 ARG A O 1
ATOM 2640 N N . THR A 1 347 ? 12.910 10.798 5.650 1.00 98.06 347 THR A N 1
ATOM 2641 C CA . THR A 1 347 ? 12.970 11.181 4.235 1.00 98.06 347 THR A CA 1
ATOM 2642 C C . THR A 1 347 ? 11.900 10.432 3.452 1.00 98.06 347 THR A C 1
ATOM 2644 O O . THR A 1 347 ? 11.766 9.219 3.636 1.00 98.06 347 THR A O 1
ATOM 2647 N N . ILE A 1 348 ? 11.207 11.134 2.556 1.00 98.50 348 ILE A N 1
ATOM 2648 C CA . ILE A 1 348 ? 10.269 10.589 1.572 1.00 98.50 348 ILE A CA 1
ATOM 2649 C C . ILE A 1 348 ? 10.784 10.967 0.176 1.00 98.50 348 ILE A C 1
ATOM 2651 O O . ILE A 1 348 ? 10.774 12.138 -0.213 1.00 98.50 348 ILE A O 1
ATOM 2655 N N . TRP A 1 349 ? 11.294 9.962 -0.534 1.00 98.44 349 TRP A N 1
ATOM 2656 C CA . TRP A 1 349 ? 11.810 10.014 -1.904 1.00 98.44 349 TRP A CA 1
ATOM 2657 C C . TRP A 1 349 ? 11.924 8.568 -2.395 1.00 98.44 349 TRP A C 1
ATOM 2659 O O . TRP A 1 349 ? 12.625 7.785 -1.746 1.00 98.44 349 TRP A O 1
ATOM 2669 N N . ASN A 1 350 ? 11.219 8.206 -3.464 1.00 98.56 350 ASN A N 1
ATOM 2670 C CA . ASN A 1 350 ? 11.118 6.822 -3.928 1.00 98.56 350 ASN A CA 1
ATOM 2671 C C . ASN A 1 350 ? 12.504 6.274 -4.308 1.00 98.56 350 ASN A C 1
ATOM 2673 O O . ASN A 1 350 ? 13.353 6.978 -4.858 1.00 98.56 350 ASN A O 1
ATOM 2677 N N . ARG A 1 351 ? 12.791 5.023 -3.938 1.00 96.88 351 ARG A N 1
ATOM 2678 C CA . ARG A 1 351 ? 14.139 4.468 -4.075 1.00 96.88 351 ARG A CA 1
ATOM 2679 C C . ARG A 1 351 ? 14.162 2.945 -4.096 1.00 96.88 351 ARG A C 1
ATOM 2681 O O . ARG A 1 351 ? 13.660 2.298 -3.182 1.00 96.88 351 ARG A O 1
ATOM 2688 N N . ASP A 1 352 ? 14.868 2.390 -5.078 1.00 97.31 352 ASP A N 1
ATOM 2689 C CA . ASP A 1 352 ? 15.278 0.985 -5.082 1.00 97.31 352 ASP A CA 1
ATOM 2690 C C . ASP A 1 352 ? 16.099 0.680 -3.809 1.00 97.31 352 ASP A C 1
ATOM 2692 O O . ASP A 1 352 ? 17.157 1.284 -3.548 1.00 97.31 352 ASP A O 1
ATOM 2696 N N . SER A 1 353 ? 15.556 -0.199 -2.961 1.00 96.06 353 SER A N 1
ATOM 2697 C CA . SER A 1 353 ? 16.005 -0.374 -1.584 1.00 96.06 353 SER A CA 1
ATOM 2698 C C . SER A 1 353 ? 16.039 -1.815 -1.080 1.00 96.06 353 SER A C 1
ATOM 2700 O O . SER A 1 353 ? 15.503 -2.115 -0.012 1.00 96.06 353 SER A O 1
ATOM 2702 N N . TYR A 1 354 ? 16.790 -2.661 -1.794 1.00 96.50 354 TYR A N 1
ATOM 2703 C CA . TYR A 1 354 ? 17.178 -4.005 -1.348 1.00 96.50 354 TYR A CA 1
ATOM 2704 C C . TYR A 1 354 ? 17.491 -4.092 0.159 1.00 96.50 354 TYR A C 1
ATOM 2706 O O . TYR A 1 354 ? 18.327 -3.351 0.690 1.00 96.50 354 TYR A O 1
ATOM 2714 N N . GLY A 1 355 ? 16.831 -5.028 0.841 1.00 96.31 355 GLY A N 1
ATOM 2715 C CA . GLY A 1 355 ? 16.945 -5.279 2.276 1.00 96.31 355 GLY A CA 1
ATOM 2716 C C . GLY A 1 355 ? 16.127 -4.351 3.177 1.00 96.31 355 GLY A C 1
ATOM 2717 O O . GLY A 1 355 ? 16.275 -4.446 4.395 1.00 96.31 355 GLY A O 1
ATOM 2718 N N . VAL A 1 356 ? 15.313 -3.452 2.608 1.00 96.81 356 VAL A N 1
ATOM 2719 C CA . VAL A 1 356 ? 14.381 -2.520 3.284 1.00 96.81 356 VAL A CA 1
ATOM 2720 C C . VAL A 1 356 ? 14.870 -1.996 4.653 1.00 96.81 356 VAL A C 1
ATOM 2722 O O . VAL A 1 356 ? 14.228 -2.216 5.682 1.00 96.81 356 VAL A O 1
ATOM 2725 N N . PRO A 1 357 ? 16.045 -1.338 4.726 1.00 96.25 357 PRO A N 1
ATOM 2726 C CA . PRO A 1 357 ? 16.657 -1.008 6.008 1.00 96.25 357 PRO A CA 1
ATOM 2727 C C . PRO A 1 357 ? 15.887 0.098 6.760 1.00 96.25 357 PRO A C 1
ATOM 2729 O O . PRO A 1 357 ? 15.476 1.089 6.142 1.00 96.25 357 PRO A O 1
ATOM 2732 N N . PRO A 1 358 ? 15.735 -0.008 8.095 1.00 95.06 358 PRO A N 1
ATOM 2733 C CA . PRO A 1 358 ? 15.105 1.028 8.911 1.00 95.06 358 PRO A CA 1
ATOM 2734 C C . PRO A 1 358 ? 15.898 2.342 8.854 1.00 95.06 358 PRO A C 1
ATOM 2736 O O . PRO A 1 358 ? 17.089 2.376 8.534 1.00 95.06 358 PRO A O 1
ATOM 2739 N N . GLY A 1 359 ? 15.217 3.454 9.114 1.00 94.12 359 GLY A N 1
ATOM 2740 C CA . GLY A 1 359 ? 15.718 4.813 8.929 1.00 94.12 359 GLY A CA 1
ATOM 2741 C C . GLY A 1 359 ? 15.789 5.273 7.466 1.00 94.12 359 GLY A C 1
ATOM 2742 O O . GLY A 1 359 ? 15.824 6.481 7.230 1.00 94.12 359 GLY A O 1
ATOM 2743 N N . SER A 1 360 ? 15.747 4.376 6.476 1.00 94.75 360 SER A N 1
ATOM 2744 C CA . SER A 1 360 ? 15.882 4.722 5.053 1.00 94.75 360 SER A CA 1
ATOM 2745 C C . SER A 1 360 ? 14.564 5.088 4.361 1.00 94.75 360 SER A C 1
ATOM 2747 O O . SER A 1 360 ? 13.481 4.778 4.849 1.00 94.75 360 SER A O 1
ATOM 2749 N N . ASN A 1 361 ? 14.669 5.788 3.229 1.00 97.31 361 ASN A N 1
ATOM 2750 C CA . ASN A 1 361 ? 13.591 5.937 2.255 1.00 97.31 361 ASN A CA 1
ATOM 2751 C C . ASN A 1 361 ? 13.527 4.701 1.338 1.00 97.31 361 ASN A C 1
ATOM 2753 O O . ASN A 1 361 ? 14.566 4.277 0.812 1.00 97.31 361 ASN A O 1
ATOM 2757 N N . LEU A 1 362 ? 12.316 4.157 1.178 1.00 98.19 362 LEU A N 1
ATOM 2758 C CA . LEU A 1 362 ? 11.999 2.957 0.395 1.00 98.19 362 LEU A CA 1
ATOM 2759 C C . LEU A 1 362 ? 11.272 3.321 -0.919 1.00 98.19 362 LEU A C 1
ATOM 2761 O O . LEU A 1 362 ? 11.539 4.371 -1.502 1.00 98.19 362 LEU A O 1
ATOM 2765 N N . TYR A 1 363 ? 10.397 2.451 -1.420 1.00 98.50 363 TYR A N 1
ATOM 2766 C CA . TYR A 1 363 ? 9.901 2.462 -2.798 1.00 98.50 363 TYR A CA 1
ATOM 2767 C C . TYR A 1 363 ? 8.754 3.450 -3.039 1.00 98.50 363 TYR A C 1
ATOM 2769 O O . TYR A 1 363 ? 8.596 3.936 -4.162 1.00 98.50 363 TYR A O 1
ATOM 2777 N N . GLY A 1 364 ? 7.938 3.725 -2.016 1.00 98.38 364 GLY A N 1
ATOM 2778 C CA . GLY A 1 364 ? 6.768 4.601 -2.101 1.00 98.38 364 GLY A CA 1
ATOM 2779 C C . GLY A 1 364 ? 6.798 5.866 -1.235 1.00 98.38 364 GLY A C 1
ATOM 2780 O O . GLY A 1 364 ? 7.523 5.971 -0.244 1.00 98.38 364 GLY A O 1
ATOM 2781 N N . ALA A 1 365 ? 5.926 6.813 -1.591 1.00 98.56 365 ALA A N 1
ATOM 2782 C CA . ALA A 1 365 ? 5.783 8.118 -0.954 1.00 98.56 365 ALA A CA 1
ATOM 2783 C C . ALA A 1 365 ? 4.343 8.371 -0.482 1.00 98.56 365 ALA A C 1
ATOM 2785 O O . ALA A 1 365 ? 3.443 8.680 -1.269 1.00 98.56 365 ALA A O 1
ATOM 2786 N N . HIS A 1 366 ? 4.144 8.305 0.836 1.00 98.62 366 HIS A N 1
ATOM 2787 C CA . HIS A 1 366 ? 2.851 8.481 1.503 1.00 98.62 366 HIS A CA 1
ATOM 2788 C C . HIS A 1 366 ? 2.926 9.604 2.550 1.00 98.62 366 HIS A C 1
ATOM 2790 O O . HIS A 1 366 ? 3.036 9.331 3.751 1.00 98.62 366 HIS A O 1
ATOM 2796 N N . PRO A 1 367 ? 2.866 10.884 2.121 1.00 98.38 367 PRO A N 1
ATOM 2797 C CA . PRO A 1 367 ? 2.976 12.067 2.984 1.00 98.38 367 PRO A CA 1
ATOM 2798 C C . PRO A 1 367 ? 1.702 12.345 3.815 1.00 98.38 367 PRO A C 1
ATOM 2800 O O . PRO A 1 367 ? 1.148 13.446 3.816 1.00 98.38 367 PRO A O 1
ATOM 2803 N N . VAL A 1 368 ? 1.220 11.324 4.526 1.00 98.75 368 VAL A N 1
ATOM 2804 C CA . VAL A 1 368 ? 0.084 11.362 5.455 1.00 98.75 368 VAL A CA 1
ATOM 2805 C C . VAL A 1 368 ? 0.520 10.868 6.831 1.00 98.75 368 VAL A C 1
ATOM 2807 O O . VAL A 1 368 ? 1.256 9.888 6.927 1.00 98.75 368 VAL A O 1
ATOM 2810 N N . TYR A 1 369 ? 0.037 11.501 7.901 1.00 98.75 369 TYR A N 1
ATOM 2811 C CA . TYR A 1 369 ? 0.156 10.965 9.258 1.00 98.75 369 TYR A CA 1
ATOM 2812 C C . TYR A 1 369 ? -1.136 11.108 10.054 1.00 98.75 369 TYR A C 1
ATOM 2814 O O . TYR A 1 369 ? -1.908 12.050 9.853 1.00 98.75 369 TYR A O 1
ATOM 2822 N N . TYR A 1 370 ? -1.359 10.178 10.980 1.00 98.75 370 TYR A N 1
ATOM 2823 C CA . TYR A 1 370 ? -2.416 10.253 11.985 1.00 98.75 370 TYR A CA 1
ATOM 2824 C C . TYR A 1 370 ? -1.773 10.503 13.358 1.00 98.75 370 TYR A C 1
ATOM 2826 O O . TYR A 1 370 ? -0.735 9.918 13.672 1.00 98.75 370 TYR A O 1
ATOM 2834 N N . ASP A 1 371 ? -2.386 11.359 14.177 1.00 98.56 371 ASP A N 1
ATOM 2835 C CA . ASP A 1 371 ? -2.010 11.592 15.579 1.00 98.56 371 ASP A CA 1
ATOM 2836 C C . ASP A 1 371 ? -3.179 11.194 16.485 1.00 98.56 371 ASP A C 1
ATOM 2838 O O . ASP A 1 371 ? -4.266 11.790 16.438 1.00 98.56 371 ASP A O 1
ATOM 2842 N N . HIS A 1 372 ? -2.964 10.142 17.274 1.00 98.44 372 HIS A N 1
ATOM 2843 C CA . HIS A 1 372 ? -3.964 9.565 18.165 1.00 98.44 372 HIS A CA 1
ATOM 2844 C C . HIS A 1 372 ? -3.777 10.052 19.607 1.00 98.44 372 HIS A C 1
ATOM 2846 O O . HIS A 1 372 ? -2.692 9.968 20.176 1.00 98.44 372 HIS A O 1
ATOM 2852 N N . ARG A 1 373 ? -4.849 10.547 20.233 1.00 96.31 373 ARG A N 1
ATOM 2853 C CA . ARG A 1 373 ? -4.803 11.193 21.557 1.00 96.31 373 ARG A CA 1
ATOM 2854 C C . ARG A 1 373 ? -5.723 10.513 22.577 1.00 96.31 373 ARG A C 1
ATOM 2856 O O . ARG A 1 373 ? -6.263 11.160 23.476 1.00 96.31 373 ARG A O 1
ATOM 2863 N N . GLY A 1 374 ? -5.908 9.199 22.440 1.00 95.31 374 GLY A N 1
ATOM 2864 C CA . GLY A 1 374 ? -6.773 8.401 23.308 1.00 95.31 374 GLY A CA 1
ATOM 2865 C C . GLY A 1 374 ? -8.217 8.898 23.286 1.00 95.31 374 GLY A C 1
ATOM 2866 O O . GLY A 1 374 ? -8.789 9.129 22.222 1.00 95.31 374 GLY A O 1
ATOM 2867 N N . ALA A 1 375 ? -8.776 9.169 24.467 1.00 93.81 375 ALA A N 1
ATOM 2868 C CA . ALA A 1 375 ? -10.127 9.714 24.637 1.00 93.81 375 ALA A CA 1
ATOM 2869 C C . ALA A 1 375 ? -10.355 11.119 24.021 1.00 93.81 375 ALA A C 1
ATOM 2871 O O . ALA A 1 375 ? -11.501 11.542 23.884 1.00 93.81 375 ALA A O 1
ATOM 2872 N N . ALA A 1 376 ? -9.304 11.851 23.617 1.00 94.44 376 ALA A N 1
ATOM 2873 C CA . ALA A 1 376 ? -9.441 13.068 22.799 1.00 94.44 376 ALA A CA 1
ATOM 2874 C C . ALA A 1 376 ? -9.610 12.771 21.288 1.00 94.44 376 ALA A C 1
ATOM 2876 O O . ALA A 1 376 ? -9.753 13.688 20.475 1.00 94.44 376 ALA A O 1
ATOM 2877 N N . GLY A 1 377 ? -9.627 11.490 20.910 1.00 96.69 377 GLY A N 1
ATOM 2878 C CA . GLY A 1 377 ? -9.780 10.999 19.547 1.00 96.69 377 GLY A CA 1
ATOM 2879 C C . GLY A 1 377 ? -8.492 11.047 18.727 1.00 96.69 377 GLY A C 1
ATOM 2880 O O . GLY A 1 377 ? -7.417 11.425 19.193 1.00 96.69 377 GLY A O 1
ATOM 2881 N N . THR A 1 378 ? -8.619 10.668 17.464 1.00 98.44 378 THR A N 1
ATOM 2882 C CA . THR A 1 378 ? -7.576 10.764 16.437 1.00 98.44 378 THR A CA 1
ATOM 2883 C C . THR A 1 378 ? -7.829 11.989 15.559 1.00 98.44 378 THR A C 1
ATOM 2885 O O . THR A 1 378 ? -8.932 12.547 15.544 1.00 98.44 378 THR A O 1
ATOM 2888 N N . HIS A 1 379 ? -6.810 12.425 14.831 1.00 98.81 379 HIS A N 1
ATOM 2889 C CA . HIS A 1 379 ? -6.962 13.237 13.626 1.00 98.81 379 HIS A CA 1
ATOM 2890 C C . HIS A 1 379 ? -5.895 12.832 12.600 1.00 98.81 379 HIS A C 1
ATOM 2892 O O . HIS A 1 379 ? -4.910 12.188 12.963 1.00 98.81 379 HIS A O 1
ATOM 2898 N N . GLY A 1 380 ? -6.097 13.191 11.335 1.00 98.69 380 GLY A N 1
ATOM 2899 C CA . GLY A 1 380 ? -5.131 12.965 10.260 1.00 98.69 380 GLY A CA 1
ATOM 2900 C C . GLY A 1 380 ? -4.739 14.257 9.558 1.00 98.69 380 GLY A C 1
ATOM 2901 O O . GLY A 1 380 ? -5.535 15.196 9.486 1.00 98.69 380 GLY A O 1
ATOM 2902 N N . VAL A 1 381 ? -3.523 14.288 9.021 1.00 98.88 381 VAL A N 1
ATOM 2903 C CA . VAL A 1 381 ? -3.019 15.356 8.154 1.00 98.88 381 VAL A CA 1
ATOM 2904 C C . VAL A 1 381 ? -2.331 14.715 6.953 1.00 98.88 381 VAL A C 1
ATOM 2906 O O . VAL A 1 381 ? -1.421 13.905 7.113 1.00 98.88 381 VAL A O 1
ATOM 2909 N N . PHE A 1 382 ? -2.768 15.081 5.752 1.00 98.88 382 PHE A N 1
ATOM 2910 C CA . PHE A 1 382 ? -2.158 14.690 4.479 1.00 98.88 382 PHE A CA 1
ATOM 2911 C C . PHE A 1 382 ? -1.613 15.932 3.774 1.00 98.88 382 PHE A C 1
ATOM 2913 O O . PHE A 1 382 ? -2.298 16.953 3.741 1.00 98.88 382 PHE A O 1
ATOM 2920 N N . LEU A 1 383 ? -0.406 15.842 3.216 1.00 98.75 383 LEU A N 1
ATOM 2921 C CA . LEU A 1 383 ? 0.222 16.878 2.396 1.00 98.75 383 LEU A CA 1
ATOM 2922 C C . LEU A 1 383 ? 0.349 16.380 0.951 1.00 98.75 383 LEU A C 1
ATOM 2924 O O . LEU A 1 383 ? 1.166 15.512 0.659 1.00 98.75 383 LEU A O 1
ATOM 2928 N N . LEU A 1 384 ? -0.430 16.952 0.035 1.00 98.62 384 LEU A N 1
ATOM 2929 C CA . LEU A 1 384 ? -0.411 16.635 -1.391 1.00 98.62 384 LEU A CA 1
ATOM 2930 C C . LEU A 1 384 ? 0.780 17.311 -2.094 1.00 98.62 384 LEU A C 1
ATOM 2932 O O . LEU A 1 384 ? 0.644 18.291 -2.824 1.00 98.62 384 LEU A O 1
ATOM 2936 N N . ASN A 1 385 ? 1.972 16.767 -1.861 1.00 98.56 385 ASN A N 1
ATOM 2937 C CA . ASN A 1 385 ? 3.228 17.200 -2.467 1.00 98.56 385 ASN A CA 1
ATOM 2938 C C . ASN A 1 385 ? 4.045 15.960 -2.885 1.00 98.56 385 ASN A C 1
ATOM 2940 O O . ASN A 1 385 ? 4.086 14.978 -2.146 1.00 98.56 385 ASN A O 1
ATOM 2944 N N . SER A 1 386 ? 4.644 15.985 -4.082 1.00 98.44 386 SER A N 1
ATOM 2945 C CA . SER A 1 386 ? 5.414 14.865 -4.654 1.00 98.44 386 SER A CA 1
ATOM 2946 C C . SER A 1 386 ? 6.903 15.154 -4.855 1.00 98.44 386 SER A C 1
ATOM 2948 O O . SER A 1 386 ? 7.615 14.275 -5.334 1.00 98.44 386 SER A O 1
ATOM 2950 N N . ASN A 1 387 ? 7.398 16.337 -4.478 1.00 98.38 387 ASN A N 1
ATOM 2951 C CA . ASN A 1 387 ? 8.837 16.592 -4.389 1.00 98.38 387 ASN A CA 1
ATOM 2952 C C . ASN A 1 387 ? 9.459 15.747 -3.254 1.00 98.38 387 ASN A C 1
ATOM 2954 O O . ASN A 1 387 ? 8.756 15.080 -2.493 1.00 98.38 387 ASN A O 1
ATOM 2958 N N . GLY A 1 388 ? 10.785 15.786 -3.103 1.00 98.25 388 GLY A N 1
ATOM 2959 C CA . GLY A 1 388 ? 11.438 15.218 -1.921 1.00 98.25 388 GLY A CA 1
ATOM 2960 C C . GLY A 1 388 ? 11.021 15.940 -0.635 1.00 98.25 388 GLY A C 1
ATOM 2961 O O . GLY A 1 388 ? 11.007 17.175 -0.586 1.00 98.25 388 GLY A O 1
ATOM 2962 N N . ILE A 1 389 ? 10.689 15.173 0.406 1.00 98.50 389 ILE A N 1
ATOM 2963 C CA . ILE A 1 389 ? 10.243 15.681 1.714 1.00 98.50 389 ILE A CA 1
ATOM 2964 C C . ILE A 1 389 ? 11.149 15.117 2.815 1.00 98.50 389 ILE A C 1
ATOM 2966 O O . ILE A 1 389 ? 11.524 13.946 2.789 1.00 98.50 389 ILE A O 1
ATOM 2970 N N . GLU A 1 390 ? 11.468 15.939 3.813 1.00 97.94 390 GLU A N 1
ATOM 2971 C CA . GLU A 1 390 ? 12.137 15.528 5.047 1.00 97.94 390 GLU A CA 1
ATOM 2972 C C . GLU A 1 390 ? 11.339 16.003 6.272 1.00 97.94 390 GLU A C 1
ATOM 2974 O O . GLU A 1 390 ? 11.266 17.199 6.583 1.00 97.94 390 GLU A O 1
ATOM 2979 N N . VAL A 1 391 ? 10.745 15.043 6.984 1.00 98.19 391 VAL A N 1
ATOM 2980 C CA . VAL A 1 391 ? 9.965 15.270 8.207 1.00 98.19 391 VAL A CA 1
ATOM 2981 C C . VAL A 1 391 ? 10.836 15.019 9.430 1.00 98.19 391 VAL A C 1
ATOM 2983 O O . VAL A 1 391 ? 11.431 13.954 9.560 1.00 98.19 391 VAL A O 1
ATOM 2986 N N . LYS A 1 392 ? 10.887 15.970 10.362 1.00 97.88 392 LYS A N 1
ATOM 2987 C CA . LYS A 1 392 ? 11.645 15.873 11.619 1.00 97.88 392 LYS A CA 1
ATOM 2988 C C . LYS A 1 392 ? 10.697 15.877 12.801 1.00 97.88 392 LYS A C 1
ATOM 2990 O O . LYS A 1 392 ? 9.927 16.821 12.950 1.00 97.88 392 LYS A O 1
ATOM 2995 N N . ILE A 1 393 ? 10.783 14.870 13.666 1.00 98.06 393 ILE A N 1
ATOM 2996 C CA . ILE A 1 393 ? 10.004 14.799 14.909 1.00 98.06 393 ILE A CA 1
ATOM 2997 C C . ILE A 1 393 ? 10.992 14.814 16.071 1.00 98.06 393 ILE A C 1
ATOM 2999 O O . ILE A 1 393 ? 11.856 13.939 16.185 1.00 98.06 393 ILE A O 1
ATOM 3003 N N . ASN A 1 394 ? 10.930 15.860 16.896 1.00 96.44 394 ASN A N 1
ATOM 3004 C CA . ASN A 1 394 ? 11.948 16.089 17.915 1.00 96.44 394 ASN A CA 1
ATOM 3005 C C . ASN A 1 394 ? 11.411 16.823 19.147 1.00 96.44 394 ASN A C 1
ATOM 3007 O O . ASN A 1 394 ? 10.390 17.509 19.085 1.00 96.44 394 ASN A O 1
ATOM 3011 N N . ASN A 1 395 ? 12.134 16.683 20.257 1.00 95.56 395 ASN A N 1
ATOM 3012 C CA . ASN A 1 395 ? 11.820 17.270 21.551 1.00 95.56 395 ASN A CA 1
ATOM 3013 C C . ASN A 1 395 ? 13.081 17.927 22.128 1.00 95.56 395 ASN A C 1
ATOM 3015 O O . ASN A 1 395 ? 14.024 17.232 22.511 1.00 95.56 395 ASN A O 1
ATOM 3019 N N . THR A 1 396 ? 13.130 19.260 22.148 1.00 92.62 396 THR A N 1
ATOM 3020 C CA . THR A 1 396 ? 14.296 20.024 22.625 1.00 92.62 396 THR A CA 1
ATOM 3021 C C . THR A 1 396 ? 13.928 20.902 23.822 1.00 92.62 396 THR A C 1
ATOM 3023 O O . THR A 1 396 ? 12.768 21.245 24.038 1.00 92.62 396 THR A O 1
ATOM 3026 N N . ALA A 1 397 ? 14.927 21.303 24.613 1.00 90.56 397 ALA A N 1
ATOM 3027 C CA . ALA A 1 397 ? 14.716 22.204 25.751 1.00 90.56 397 ALA A CA 1
ATOM 3028 C C . ALA A 1 397 ? 14.385 23.660 25.345 1.00 90.56 397 ALA A C 1
ATOM 3030 O O . ALA A 1 397 ? 14.071 24.468 26.217 1.00 90.56 397 ALA A O 1
ATOM 3031 N N . GLU A 1 398 ? 14.482 23.989 24.053 1.00 87.81 398 GLU A N 1
ATOM 3032 C CA . GLU A 1 398 ? 14.253 25.326 23.490 1.00 87.81 398 GLU A CA 1
ATOM 3033 C C . GLU A 1 398 ? 12.926 25.387 22.714 1.00 87.81 398 GLU A C 1
ATOM 3035 O O . GLU A 1 398 ? 12.098 26.252 22.986 1.00 87.81 398 GLU A O 1
ATOM 3040 N N . ASP A 1 399 ? 12.681 24.421 21.823 1.00 88.69 399 ASP A N 1
ATOM 3041 C CA . ASP A 1 399 ? 11.471 24.338 20.991 1.00 88.69 399 ASP A CA 1
ATOM 3042 C C . ASP A 1 399 ? 10.307 23.584 21.672 1.00 88.69 399 ASP A C 1
ATOM 3044 O O . ASP A 1 399 ? 9.145 23.729 21.284 1.00 88.69 399 ASP A O 1
ATOM 3048 N N . GLY A 1 400 ? 10.605 22.719 22.649 1.00 94.31 400 GLY A N 1
ATOM 3049 C CA . GLY A 1 400 ? 9.687 21.675 23.112 1.00 94.31 400 GLY A CA 1
ATOM 3050 C C . GLY A 1 400 ? 9.538 20.534 22.096 1.00 94.31 400 GLY A C 1
ATOM 3051 O O . GLY A 1 400 ? 10.434 20.287 21.289 1.00 94.31 400 GLY A O 1
ATOM 3052 N N . GLN A 1 401 ? 8.402 19.827 22.144 1.00 97.50 401 GLN A N 1
ATOM 3053 C CA . GLN A 1 401 ? 8.056 18.745 21.214 1.00 97.50 401 GLN A CA 1
ATOM 3054 C C . GLN A 1 401 ? 7.354 19.305 19.965 1.00 97.50 401 GLN A C 1
ATOM 3056 O O . GLN A 1 401 ? 6.311 19.957 20.064 1.00 97.50 401 GLN A O 1
ATOM 3061 N N . TYR A 1 402 ? 7.902 19.009 18.787 1.00 97.56 402 TYR A N 1
ATOM 3062 C CA . TYR A 1 402 ? 7.382 19.466 17.497 1.00 97.56 402 TYR A CA 1
ATOM 3063 C C . TYR A 1 402 ? 7.486 18.400 16.401 1.00 97.56 402 TYR A C 1
ATOM 3065 O O . TYR A 1 402 ? 8.194 17.397 16.543 1.00 97.56 402 TYR A O 1
ATOM 3073 N N . LEU A 1 403 ? 6.800 18.672 15.290 1.00 98.19 403 LEU A N 1
ATOM 3074 C CA . LEU A 1 403 ? 7.027 18.067 13.982 1.00 98.19 403 LEU A CA 1
ATOM 3075 C C . LEU A 1 403 ? 7.316 19.182 12.972 1.00 98.19 403 LEU A C 1
ATOM 3077 O O . LEU A 1 403 ? 6.611 20.186 12.925 1.00 98.19 403 LEU A O 1
ATOM 3081 N N . GLU A 1 404 ? 8.360 19.028 12.168 1.00 98.12 404 GLU A N 1
ATOM 3082 C CA . GLU A 1 404 ? 8.767 19.977 11.132 1.00 98.12 404 GLU A CA 1
ATOM 3083 C C . GLU A 1 404 ? 8.778 19.293 9.767 1.00 98.12 404 GLU A C 1
ATOM 3085 O O . GLU A 1 404 ? 9.372 18.231 9.613 1.00 98.12 404 GLU A O 1
ATOM 3090 N N . ILE A 1 405 ? 8.131 19.915 8.785 1.00 98.31 405 ILE A N 1
ATOM 3091 C CA . ILE A 1 405 ? 8.083 19.476 7.393 1.00 98.31 405 ILE A CA 1
ATOM 3092 C C . ILE A 1 405 ? 8.996 20.403 6.594 1.00 98.31 405 ILE A C 1
ATOM 3094 O O . ILE A 1 405 ? 8.784 21.618 6.563 1.00 98.31 405 ILE A O 1
ATOM 3098 N N . ASN A 1 406 ? 9.994 19.817 5.939 1.00 98.19 406 ASN A N 1
ATOM 3099 C CA . ASN A 1 406 ? 10.852 20.474 4.962 1.00 98.19 406 ASN A CA 1
ATOM 3100 C C . ASN A 1 406 ? 10.574 19.823 3.598 1.00 98.19 406 ASN A C 1
ATOM 3102 O O . ASN A 1 406 ? 10.580 18.597 3.510 1.00 98.19 406 ASN A O 1
ATOM 3106 N N . THR A 1 407 ? 10.315 20.598 2.545 1.00 97.81 407 THR A N 1
ATOM 3107 C CA . THR A 1 407 ? 10.086 20.060 1.187 1.00 97.81 407 THR A CA 1
ATOM 3108 C C . THR A 1 407 ? 10.953 20.784 0.165 1.00 97.81 407 THR A C 1
ATOM 3110 O O . THR A 1 407 ? 11.215 21.979 0.311 1.00 97.81 407 THR A O 1
ATOM 3113 N N . LEU A 1 408 ? 11.380 20.064 -0.872 1.00 97.38 408 LEU A N 1
ATOM 3114 C CA . LEU A 1 408 ? 12.266 20.562 -1.931 1.00 97.38 408 LEU A CA 1
ATOM 3115 C C . LEU A 1 408 ? 11.567 21.422 -3.004 1.00 97.38 408 LEU A C 1
ATOM 3117 O O . LEU A 1 408 ? 12.185 21.850 -3.976 1.00 97.38 408 LEU A O 1
ATOM 3121 N N . GLY A 1 409 ? 10.266 21.665 -2.868 1.00 95.44 409 GLY A N 1
ATOM 3122 C CA . GLY A 1 409 ? 9.478 22.380 -3.862 1.00 95.44 409 GLY A CA 1
ATOM 3123 C C . GLY A 1 409 ? 7.997 22.065 -3.732 1.00 95.44 409 GLY A C 1
ATOM 3124 O O . GLY A 1 409 ? 7.540 21.562 -2.706 1.00 95.44 409 GLY A O 1
ATOM 3125 N N . GLY A 1 410 ? 7.246 22.360 -4.788 1.00 96.56 410 GLY A N 1
ATOM 3126 C CA . GLY A 1 410 ? 5.798 22.211 -4.777 1.00 96.56 410 GLY A CA 1
ATOM 3127 C C . GLY A 1 410 ? 5.122 23.260 -3.891 1.00 96.56 410 GLY A C 1
ATOM 3128 O O . GLY A 1 410 ? 5.680 24.324 -3.630 1.00 96.56 410 GLY A O 1
ATOM 3129 N N . ILE A 1 411 ? 3.913 22.959 -3.421 1.00 97.94 411 ILE A N 1
ATOM 3130 C CA . ILE A 1 411 ? 3.119 23.840 -2.554 1.00 97.94 411 ILE A CA 1
ATOM 3131 C C . ILE A 1 411 ? 2.769 23.146 -1.229 1.00 97.94 411 ILE A C 1
ATOM 3133 O O . ILE A 1 411 ? 2.942 21.932 -1.078 1.00 97.94 411 ILE A O 1
ATOM 3137 N N . PHE A 1 412 ? 2.233 23.905 -0.272 1.00 98.62 412 PHE A N 1
ATOM 3138 C CA . PHE A 1 412 ? 1.606 23.344 0.926 1.00 98.62 412 PHE A CA 1
ATOM 3139 C C . PHE A 1 412 ? 0.117 23.097 0.656 1.00 98.62 412 PHE A C 1
ATOM 3141 O O . PHE A 1 412 ? -0.705 23.969 0.917 1.00 98.62 412 PHE A O 1
ATOM 3148 N N . ASP A 1 413 ? -0.219 21.923 0.117 1.00 98.50 413 ASP A N 1
ATOM 3149 C CA . ASP A 1 413 ? -1.587 21.474 -0.190 1.00 98.50 413 ASP A CA 1
ATOM 3150 C C . ASP A 1 413 ? -2.045 20.456 0.874 1.00 98.50 413 ASP A C 1
ATOM 3152 O O . ASP A 1 413 ? -1.781 19.260 0.765 1.00 98.50 413 ASP A O 1
ATOM 3156 N N . PHE A 1 414 ? -2.633 20.934 1.973 1.00 98.75 414 PHE A N 1
ATOM 3157 C CA . PHE A 1 414 ? -2.969 20.126 3.149 1.00 98.75 414 PHE A CA 1
ATOM 3158 C C . PHE A 1 414 ? -4.446 19.726 3.213 1.00 98.75 414 PHE A C 1
ATOM 3160 O O . PHE A 1 414 ? -5.341 20.556 3.054 1.00 98.75 414 PHE A O 1
ATOM 3167 N N . TYR A 1 415 ? -4.707 18.481 3.615 1.00 98.69 415 TYR A N 1
ATOM 3168 C CA . TYR A 1 415 ? -6.028 18.005 4.027 1.00 98.69 415 TYR A CA 1
ATOM 3169 C C . TYR A 1 415 ? -5.998 17.594 5.502 1.00 98.69 415 TYR A C 1
ATOM 3171 O O . TYR A 1 415 ? -5.243 16.704 5.896 1.00 98.69 415 TYR A O 1
ATOM 3179 N N . PHE A 1 416 ? -6.843 18.230 6.312 1.00 98.75 416 PHE A N 1
ATOM 3180 C CA . PHE A 1 416 ? -7.018 17.944 7.737 1.00 98.75 416 PHE A CA 1
ATOM 3181 C C . PHE A 1 416 ? -8.280 17.108 7.954 1.00 98.75 416 PHE A C 1
ATOM 3183 O O . PHE A 1 416 ? -9.356 17.485 7.488 1.00 98.75 416 PHE A O 1
ATOM 3190 N N . LEU A 1 417 ? -8.147 15.994 8.676 1.00 98.62 417 LEU A N 1
ATOM 3191 C CA . LEU A 1 417 ? -9.163 14.949 8.838 1.00 98.62 417 LEU A CA 1
ATOM 3192 C C . LEU A 1 417 ? -9.542 14.824 10.324 1.00 98.62 417 LEU A C 1
ATOM 3194 O O . LEU A 1 417 ? -8.685 14.554 11.166 1.00 98.62 417 LEU A O 1
ATOM 3198 N N . ALA A 1 418 ? -10.809 15.051 10.669 1.00 97.94 418 ALA A N 1
ATOM 3199 C CA . ALA A 1 418 ? -11.248 15.275 12.050 1.00 97.94 418 ALA A CA 1
ATOM 3200 C C . ALA A 1 418 ? -11.351 14.021 12.941 1.00 97.94 418 ALA A C 1
ATOM 3202 O O . ALA A 1 418 ? -11.401 14.160 14.169 1.00 97.94 418 ALA A O 1
ATOM 3203 N N . GLY A 1 419 ? -11.434 12.821 12.359 1.00 96.62 419 GLY A N 1
ATOM 3204 C CA . GLY A 1 419 ? -11.778 11.594 13.087 1.00 96.62 419 GLY A CA 1
ATOM 3205 C C . GLY A 1 419 ? -13.282 11.521 13.416 1.00 96.62 419 GLY A C 1
ATOM 3206 O O . GLY A 1 419 ? -14.089 11.844 12.544 1.00 96.62 419 GLY A O 1
ATOM 3207 N N . PRO A 1 420 ? -13.706 11.100 14.626 1.00 96.06 420 PRO A N 1
ATOM 3208 C CA . PRO A 1 420 ? -12.916 11.057 15.858 1.00 96.06 420 PRO A CA 1
ATOM 3209 C C . PRO A 1 420 ? -12.181 9.734 16.119 1.00 96.06 420 PRO A C 1
ATOM 3211 O O . PRO A 1 420 ? -11.220 9.750 16.884 1.00 96.06 420 PRO A O 1
ATOM 3214 N N . SER A 1 421 ? -12.589 8.604 15.532 1.00 98.00 421 SER A N 1
ATOM 3215 C CA . SER A 1 421 ? -11.873 7.328 15.703 1.00 98.00 421 SER A CA 1
ATOM 3216 C C . SER A 1 421 ? -10.703 7.193 14.710 1.00 98.00 421 SER A C 1
ATOM 3218 O O . SER A 1 421 ? -10.715 7.870 13.678 1.00 98.00 421 SER A O 1
ATOM 3220 N N . PRO A 1 422 ? -9.708 6.310 14.952 1.00 98.06 422 PRO A N 1
ATOM 3221 C CA . PRO A 1 422 ? -8.674 6.002 13.958 1.00 98.06 422 PRO A CA 1
ATOM 3222 C C . PRO A 1 422 ? -9.271 5.539 12.621 1.00 98.06 422 PRO A C 1
ATOM 3224 O O . PRO A 1 422 ? -8.899 6.046 11.567 1.00 98.06 422 PRO A O 1
ATOM 3227 N N . LYS A 1 423 ? -10.288 4.669 12.678 1.00 98.00 423 LYS A N 1
ATOM 3228 C CA . LYS A 1 423 ? -11.041 4.190 11.511 1.00 98.00 423 LYS A CA 1
ATOM 3229 C C . LYS A 1 423 ? -11.701 5.318 10.723 1.00 98.00 423 LYS A C 1
ATOM 3231 O O . LYS A 1 423 ? -11.677 5.298 9.497 1.00 98.00 423 LYS A O 1
ATOM 3236 N N . ASP A 1 424 ? -12.284 6.308 11.401 1.00 98.44 424 ASP A N 1
ATOM 3237 C CA . ASP A 1 424 ? -12.893 7.458 10.726 1.00 98.44 424 ASP A CA 1
ATOM 3238 C C . ASP A 1 424 ? -11.852 8.330 10.023 1.00 98.44 424 ASP A C 1
ATOM 3240 O O . ASP A 1 424 ? -12.149 8.847 8.950 1.00 98.44 424 ASP A O 1
ATOM 3244 N N . VAL A 1 425 ? -10.628 8.435 10.555 1.00 98.69 425 VAL A N 1
ATOM 3245 C CA . VAL A 1 425 ? -9.517 9.094 9.850 1.00 98.69 425 VAL A CA 1
ATOM 3246 C C . VAL A 1 425 ? -9.112 8.301 8.600 1.00 98.69 425 VAL A C 1
ATOM 3248 O O . VAL A 1 425 ? -9.003 8.907 7.536 1.00 98.69 425 VAL A O 1
ATOM 3251 N N . SER A 1 426 ? -8.996 6.966 8.669 1.00 98.31 426 SER A N 1
ATOM 3252 C CA . SER A 1 426 ? -8.740 6.121 7.484 1.00 98.31 426 SER A CA 1
ATOM 3253 C C . SER A 1 426 ? -9.789 6.314 6.387 1.00 98.31 426 SER A C 1
ATOM 3255 O O . SER A 1 426 ? -9.437 6.507 5.221 1.00 98.31 426 SER A O 1
ATOM 3257 N N . LYS A 1 427 ? -11.074 6.328 6.760 1.00 98.50 427 LYS A N 1
ATOM 3258 C CA . LYS A 1 427 ? -12.203 6.567 5.845 1.00 98.50 427 LYS A CA 1
ATOM 3259 C C . LYS A 1 427 ? -12.136 7.972 5.232 1.00 98.50 427 LYS A C 1
ATOM 3261 O O . LYS A 1 427 ? -12.203 8.120 4.016 1.00 98.50 427 LYS A O 1
ATOM 3266 N N . GLN A 1 428 ? -11.906 8.997 6.057 1.00 98.19 428 GLN A N 1
ATOM 3267 C CA . GLN A 1 428 ? -11.771 10.395 5.620 1.00 98.19 428 GLN A CA 1
ATOM 3268 C C . GLN A 1 428 ? -10.547 10.633 4.726 1.00 98.19 428 GLN A C 1
ATOM 3270 O O . GLN A 1 428 ? -10.576 11.545 3.902 1.00 98.19 428 GLN A O 1
ATOM 3275 N N . TYR A 1 429 ? -9.491 9.825 4.857 1.00 98.69 429 TYR A N 1
ATOM 3276 C CA . TYR A 1 429 ? -8.344 9.838 3.950 1.00 98.69 429 TYR A CA 1
ATOM 3277 C C . TYR A 1 429 ? -8.680 9.179 2.603 1.00 98.69 429 TYR A C 1
ATOM 3279 O O . TYR A 1 429 ? -8.358 9.740 1.557 1.00 98.69 429 TYR A O 1
ATOM 3287 N N . ALA A 1 430 ? -9.408 8.056 2.603 1.00 97.94 430 ALA A N 1
ATOM 3288 C CA . ALA A 1 430 ? -9.897 7.422 1.373 1.00 97.94 430 ALA A CA 1
ATOM 3289 C C . ALA A 1 430 ? -10.878 8.318 0.585 1.00 97.94 430 ALA A C 1
ATOM 3291 O O . ALA A 1 430 ? -10.876 8.300 -0.643 1.00 97.94 430 ALA A O 1
ATOM 3292 N N . GLU A 1 431 ? -11.659 9.172 1.263 1.00 96.06 431 GLU A N 1
ATOM 3293 C CA . GLU A 1 431 ? -12.448 10.234 0.609 1.00 96.06 431 GLU A CA 1
ATOM 3294 C C . GLU A 1 431 ? -11.590 11.276 -0.143 1.00 96.06 431 GLU A C 1
ATOM 3296 O O . GLU A 1 431 ? -12.130 12.019 -0.963 1.00 96.06 431 GLU A O 1
ATOM 3301 N N . VAL A 1 432 ? -10.285 11.375 0.148 1.00 96.69 432 VAL A N 1
ATOM 3302 C CA . VAL A 1 432 ? -9.348 12.297 -0.520 1.00 96.69 432 VAL A CA 1
ATOM 3303 C C . VAL A 1 432 ? -8.557 11.596 -1.613 1.00 96.69 432 VAL A C 1
ATOM 3305 O O . VAL A 1 432 ? -8.512 12.091 -2.734 1.00 96.69 432 VAL A O 1
ATOM 3308 N N . VAL A 1 433 ? -7.933 10.456 -1.305 1.00 97.38 433 VAL A N 1
ATOM 3309 C CA . VAL A 1 433 ? -7.017 9.777 -2.243 1.00 97.38 433 VAL A CA 1
ATOM 3310 C C . VAL A 1 433 ? -7.696 8.733 -3.134 1.00 97.38 433 VAL A C 1
ATOM 3312 O O . VAL A 1 433 ? -7.075 8.192 -4.046 1.00 97.38 433 VAL A O 1
ATOM 3315 N N . GLY A 1 434 ? -8.983 8.475 -2.898 1.00 96.62 434 GLY A N 1
ATOM 3316 C CA . GLY A 1 434 ? -9.767 7.448 -3.570 1.00 96.62 434 GLY A CA 1
ATOM 3317 C C . GLY A 1 434 ? -9.908 6.174 -2.737 1.00 96.62 434 GLY A C 1
ATOM 3318 O O . GLY A 1 434 ? -9.038 5.807 -1.947 1.00 96.62 434 GLY A O 1
ATOM 3319 N N . LEU A 1 435 ? -11.033 5.489 -2.939 1.00 97.75 435 LEU A N 1
ATOM 3320 C CA . LEU A 1 435 ? -11.283 4.169 -2.367 1.00 97.75 435 LEU A CA 1
ATOM 3321 C C . LEU A 1 435 ? -10.415 3.101 -3.067 1.00 97.75 435 LEU A C 1
ATOM 3323 O O . LEU A 1 435 ? -10.227 3.196 -4.285 1.00 97.75 435 LEU A O 1
ATOM 3327 N N . PRO A 1 436 ? -9.916 2.077 -2.346 1.00 98.00 436 PRO A N 1
ATOM 3328 C CA . PRO A 1 436 ? -9.099 1.023 -2.942 1.00 98.00 436 PRO A CA 1
ATOM 3329 C C . PRO A 1 436 ? -9.803 0.193 -4.022 1.00 98.00 436 PRO A C 1
ATOM 3331 O O . PRO A 1 436 ? -11.012 -0.032 -3.969 1.00 98.00 436 PRO A O 1
ATOM 3334 N N . ALA A 1 437 ? -9.024 -0.341 -4.965 1.00 96.94 437 ALA A N 1
ATOM 3335 C CA . ALA A 1 437 ? -9.499 -1.281 -5.974 1.00 96.94 437 ALA A CA 1
ATOM 3336 C C . ALA A 1 437 ? -9.954 -2.603 -5.342 1.00 96.94 437 ALA A C 1
ATOM 3338 O O . ALA A 1 437 ? -9.160 -3.302 -4.703 1.00 96.94 437 ALA A O 1
ATOM 3339 N N . MET A 1 438 ? -11.201 -2.999 -5.606 1.00 97.50 438 MET A N 1
ATOM 3340 C CA . MET A 1 438 ? -11.671 -4.349 -5.305 1.00 97.50 438 MET A CA 1
ATOM 3341 C C . MET A 1 438 ? -10.967 -5.371 -6.201 1.00 97.50 438 MET A C 1
ATOM 3343 O O . MET A 1 438 ? -10.922 -5.222 -7.423 1.00 97.50 438 MET A O 1
ATOM 3347 N N . GLN A 1 439 ? -10.407 -6.403 -5.573 1.00 97.44 439 GLN A N 1
ATOM 3348 C CA . GLN A 1 439 ? -9.631 -7.449 -6.235 1.00 97.44 439 GLN A CA 1
ATOM 3349 C C . GLN A 1 439 ? -10.522 -8.634 -6.626 1.00 97.44 439 GLN A C 1
ATOM 3351 O O . GLN A 1 439 ? -11.669 -8.752 -6.180 1.00 97.44 439 GLN A O 1
ATOM 3356 N N . ALA A 1 440 ? -10.000 -9.524 -7.467 1.00 97.69 440 ALA A N 1
ATOM 3357 C CA . ALA A 1 440 ? -10.626 -10.821 -7.684 1.00 97.69 440 ALA A CA 1
ATOM 3358 C C . ALA A 1 440 ? -10.412 -11.733 -6.460 1.00 97.69 440 ALA A C 1
ATOM 3360 O O . ALA A 1 440 ? -9.364 -11.685 -5.822 1.00 97.69 440 ALA A O 1
ATOM 3361 N N . TYR A 1 441 ? -11.380 -12.587 -6.128 1.00 98.62 441 TYR A N 1
ATOM 3362 C CA . TYR A 1 441 ? -11.336 -13.477 -4.961 1.00 98.62 441 TYR A CA 1
ATOM 3363 C C . TYR A 1 441 ? -10.124 -14.429 -5.007 1.00 98.62 441 TYR A C 1
ATOM 3365 O O . TYR A 1 441 ? -9.507 -14.698 -3.978 1.00 98.62 441 TYR A O 1
ATOM 3373 N N . TRP A 1 442 ? -9.728 -14.892 -6.197 1.00 98.50 442 TRP A N 1
ATOM 3374 C CA . TRP A 1 442 ? -8.550 -15.749 -6.375 1.00 98.50 442 TRP A CA 1
ATOM 3375 C C . TRP A 1 442 ? -7.226 -15.042 -6.041 1.00 98.50 442 TRP A C 1
ATOM 3377 O O . TRP A 1 442 ? -6.271 -15.697 -5.633 1.00 98.50 442 TRP A O 1
ATOM 3387 N N . ALA A 1 443 ? -7.169 -13.705 -6.104 1.00 98.38 443 ALA A N 1
ATOM 3388 C CA . ALA A 1 443 ? -5.984 -12.934 -5.721 1.00 98.38 443 ALA A CA 1
ATOM 3389 C C . ALA A 1 443 ? -5.635 -13.060 -4.225 1.00 98.38 443 ALA A C 1
ATOM 3391 O O . ALA A 1 443 ? -4.531 -12.711 -3.817 1.00 98.38 443 ALA A O 1
ATOM 3392 N N . PHE A 1 444 ? -6.566 -13.556 -3.403 1.00 98.69 444 PHE A N 1
ATOM 3393 C CA . PHE A 1 444 ? -6.339 -13.849 -1.990 1.00 98.69 444 PHE A CA 1
ATOM 3394 C C . PHE A 1 444 ? -5.842 -15.287 -1.747 1.00 98.69 444 PHE A C 1
ATOM 3396 O O . PHE A 1 444 ? -5.685 -15.675 -0.589 1.00 98.69 444 PHE A O 1
ATOM 3403 N N . GLY A 1 445 ? -5.588 -16.092 -2.781 1.00 98.50 445 GLY A N 1
ATOM 3404 C CA . GLY A 1 445 ? -5.051 -17.448 -2.637 1.00 98.50 445 GLY A CA 1
ATOM 3405 C C . GLY A 1 445 ? -3.601 -17.496 -2.130 1.00 98.50 445 GLY A C 1
ATOM 3406 O O . GLY A 1 445 ? -3.118 -16.583 -1.458 1.00 98.50 445 GLY A O 1
ATOM 3407 N N . PHE A 1 446 ? -2.890 -18.584 -2.436 1.00 98.75 446 PHE A N 1
ATOM 3408 C CA . PHE A 1 446 ? -1.437 -18.675 -2.240 1.00 98.75 446 PHE A CA 1
ATOM 3409 C C . PHE A 1 446 ? -0.678 -18.545 -3.571 1.00 98.75 446 PHE A C 1
ATOM 3411 O O . PHE A 1 446 ? -1.038 -19.170 -4.572 1.00 98.75 446 PHE A O 1
ATOM 3418 N N . HIS A 1 447 ? 0.383 -17.734 -3.558 1.00 98.88 447 HIS A N 1
ATOM 3419 C CA . HIS A 1 447 ? 1.181 -17.353 -4.722 1.00 98.88 447 HIS A CA 1
ATOM 3420 C C . HIS A 1 447 ? 2.630 -17.857 -4.569 1.00 98.88 447 HIS A C 1
ATOM 3422 O O . HIS A 1 447 ? 3.275 -17.566 -3.561 1.00 98.88 447 HIS A O 1
ATOM 3428 N N . GLN A 1 448 ? 3.175 -18.549 -5.575 1.00 98.81 448 GLN A N 1
ATOM 3429 C CA . GLN A 1 448 ? 4.600 -18.921 -5.621 1.00 98.81 448 GLN A CA 1
ATOM 3430 C C . GLN A 1 448 ? 5.330 -18.149 -6.723 1.00 98.81 448 GLN A C 1
ATOM 3432 O O . GLN A 1 448 ? 4.904 -18.158 -7.876 1.00 98.81 448 GLN A O 1
ATOM 3437 N N . CYS A 1 449 ? 6.463 -17.542 -6.373 1.00 98.62 449 CYS A N 1
ATOM 3438 C CA . CYS A 1 449 ? 7.399 -16.884 -7.281 1.00 98.62 449 CYS A CA 1
ATOM 3439 C C . CYS A 1 449 ? 8.851 -17.217 -6.894 1.00 98.62 449 CYS A C 1
ATOM 3441 O O . CYS A 1 449 ? 9.122 -17.630 -5.770 1.00 98.62 449 CYS A O 1
ATOM 3443 N N . ARG A 1 450 ? 9.812 -16.984 -7.786 1.00 97.56 450 ARG A N 1
ATOM 3444 C CA . ARG A 1 450 ? 11.252 -16.973 -7.487 1.00 97.56 450 ARG A CA 1
ATOM 3445 C C . ARG A 1 450 ? 11.972 -16.220 -8.598 1.00 97.56 450 ARG A C 1
ATOM 3447 O O . ARG A 1 450 ? 11.751 -16.532 -9.766 1.00 97.56 450 ARG A O 1
ATOM 3454 N N . TYR A 1 451 ? 12.887 -15.337 -8.219 1.00 97.38 451 TYR A N 1
ATOM 3455 C CA . TYR A 1 451 ? 13.908 -14.858 -9.135 1.00 97.38 451 TYR A CA 1
ATOM 3456 C C . TYR A 1 451 ? 14.917 -15.988 -9.370 1.00 97.38 451 TYR A C 1
ATOM 3458 O O . TYR A 1 451 ? 15.454 -16.560 -8.420 1.00 97.38 451 TYR A O 1
ATOM 3466 N N . GLY A 1 452 ? 15.174 -16.355 -10.621 1.00 94.50 452 GLY A N 1
ATOM 3467 C CA . GLY A 1 452 ? 16.093 -17.424 -10.995 1.00 94.50 452 GLY A CA 1
ATOM 3468 C C . GLY A 1 452 ? 15.482 -18.822 -11.094 1.00 94.50 452 GLY A C 1
ATOM 3469 O O . GLY A 1 452 ? 16.137 -19.777 -10.665 1.00 94.50 452 GLY A O 1
ATOM 3470 N N . TYR A 1 453 ? 14.273 -18.969 -11.651 1.00 96.12 453 TYR A N 1
ATOM 3471 C CA . TYR A 1 453 ? 13.856 -20.256 -12.235 1.00 96.12 453 TYR A CA 1
ATOM 3472 C C . TYR A 1 453 ? 14.595 -20.475 -13.565 1.00 96.12 453 TYR A C 1
ATOM 3474 O O . TYR A 1 453 ? 14.697 -19.564 -14.384 1.00 96.12 453 TYR A O 1
ATOM 3482 N N . GLN A 1 454 ? 15.158 -21.668 -13.772 1.00 93.25 454 GLN A N 1
ATOM 3483 C CA . GLN A 1 454 ? 16.124 -21.916 -14.855 1.00 93.25 454 GLN A CA 1
ATOM 3484 C C . GLN A 1 454 ? 15.506 -21.835 -16.259 1.00 93.25 454 GLN A C 1
ATOM 3486 O O . GLN A 1 454 ? 16.150 -21.376 -17.204 1.00 93.25 454 GLN A O 1
ATOM 3491 N N . ASP A 1 455 ? 14.301 -22.379 -16.392 1.00 93.00 455 ASP A N 1
ATOM 3492 C CA . ASP A 1 455 ? 13.584 -22.600 -17.642 1.00 93.00 455 ASP A CA 1
ATOM 3493 C C . ASP A 1 455 ? 12.118 -22.975 -17.346 1.00 93.00 455 ASP A C 1
ATOM 3495 O O . ASP A 1 455 ? 11.717 -23.179 -16.197 1.00 93.00 455 ASP A O 1
ATOM 3499 N N . VAL A 1 456 ? 11.304 -23.099 -18.392 1.00 94.19 456 VAL A N 1
ATOM 3500 C CA . VAL A 1 456 ? 9.883 -23.472 -18.294 1.00 94.19 456 VAL A CA 1
ATOM 3501 C C . VAL A 1 456 ? 9.650 -24.882 -17.719 1.00 94.19 456 VAL A C 1
ATOM 3503 O O . VAL A 1 456 ? 8.570 -25.167 -17.200 1.00 94.19 456 VAL A O 1
ATOM 3506 N N . TYR A 1 457 ? 10.653 -25.765 -17.766 1.00 91.38 457 TYR A N 1
ATOM 3507 C CA . TYR A 1 457 ? 10.583 -27.106 -17.177 1.00 91.38 457 TYR A CA 1
ATOM 3508 C C . TYR A 1 457 ? 10.782 -27.045 -15.656 1.00 91.38 457 TYR A C 1
ATOM 3510 O O . TYR A 1 457 ? 10.135 -27.798 -14.936 1.00 91.38 457 TYR A O 1
ATOM 3518 N N . ASP A 1 458 ? 11.606 -26.115 -15.167 1.00 94.31 458 ASP A N 1
ATOM 3519 C CA . ASP A 1 458 ? 11.765 -25.781 -13.743 1.00 94.31 458 ASP A CA 1
ATOM 3520 C C . ASP A 1 458 ? 10.432 -25.310 -13.133 1.00 94.31 458 ASP A C 1
ATOM 3522 O O . ASP A 1 458 ? 9.984 -25.829 -12.111 1.00 94.31 458 ASP A O 1
ATOM 3526 N N . VAL A 1 459 ? 9.734 -24.398 -13.822 1.00 97.12 459 VAL A N 1
ATOM 3527 C CA . VAL A 1 459 ? 8.401 -23.900 -13.425 1.00 97.12 459 VAL A CA 1
ATOM 3528 C C . VAL A 1 459 ? 7.372 -25.041 -13.388 1.00 97.12 459 VAL A C 1
ATOM 3530 O O . VAL A 1 459 ? 6.625 -25.171 -12.416 1.00 97.12 459 VAL A O 1
ATOM 3533 N N . ALA A 1 460 ? 7.366 -25.917 -14.399 1.00 95.69 460 ALA A N 1
ATOM 3534 C CA . ALA A 1 460 ? 6.501 -27.099 -14.433 1.00 95.69 460 ALA A CA 1
ATOM 3535 C C . ALA A 1 460 ? 6.819 -28.107 -13.306 1.00 95.69 460 ALA A C 1
ATOM 3537 O O . ALA A 1 460 ? 5.904 -28.669 -12.699 1.00 95.69 460 ALA A O 1
ATOM 3538 N N . GLU A 1 461 ? 8.100 -28.312 -12.979 1.00 95.31 461 GLU A N 1
ATOM 3539 C CA . GLU A 1 461 ? 8.533 -29.143 -11.850 1.00 95.31 461 GLU A CA 1
ATOM 3540 C C . GLU A 1 461 ? 8.081 -28.551 -10.501 1.00 95.31 461 GLU A C 1
ATOM 3542 O O . GLU A 1 461 ? 7.642 -29.308 -9.635 1.00 95.31 461 GLU A O 1
ATOM 3547 N N . VAL A 1 462 ? 8.097 -27.225 -10.315 1.00 98.06 462 VAL A N 1
ATOM 3548 C CA . VAL A 1 462 ? 7.574 -26.560 -9.100 1.00 98.06 462 VAL A CA 1
ATOM 3549 C C . VAL A 1 462 ? 6.068 -26.785 -8.933 1.00 98.06 462 VAL A C 1
ATOM 3551 O O . VAL A 1 462 ? 5.635 -27.217 -7.862 1.00 98.06 462 VAL A O 1
ATOM 3554 N N . ILE A 1 463 ? 5.271 -26.572 -9.987 1.00 98.00 463 ILE A N 1
ATOM 3555 C CA . ILE A 1 463 ? 3.810 -26.798 -9.974 1.00 98.00 463 ILE A CA 1
ATOM 3556 C C . ILE A 1 463 ? 3.490 -28.270 -9.651 1.00 98.00 463 ILE A C 1
ATOM 3558 O O . ILE A 1 463 ? 2.622 -28.569 -8.820 1.00 98.00 463 ILE A O 1
ATOM 3562 N N . ALA A 1 464 ? 4.229 -29.204 -10.259 1.00 94.94 464 ALA A N 1
ATOM 3563 C CA . ALA A 1 464 ? 4.092 -30.632 -9.988 1.00 94.94 464 ALA A CA 1
ATOM 3564 C C . ALA A 1 464 ? 4.481 -30.988 -8.541 1.00 94.94 464 ALA A C 1
ATOM 3566 O O . ALA A 1 464 ? 3.790 -31.783 -7.906 1.00 94.94 464 ALA A O 1
ATOM 3567 N N . ASN A 1 465 ? 5.536 -30.386 -7.984 1.00 97.88 465 ASN A N 1
ATOM 3568 C CA . ASN A 1 465 ? 5.962 -30.622 -6.601 1.00 97.88 465 ASN A CA 1
ATOM 3569 C C . ASN A 1 465 ? 4.962 -30.070 -5.570 1.00 97.88 465 ASN A C 1
ATOM 3571 O O . ASN A 1 465 ? 4.686 -30.758 -4.589 1.00 97.88 465 ASN A O 1
ATOM 3575 N N . TYR A 1 466 ? 4.361 -28.896 -5.804 1.00 98.50 466 TYR A N 1
ATOM 3576 C CA . TYR A 1 466 ? 3.249 -28.384 -4.984 1.00 98.50 466 TYR A CA 1
ATOM 3577 C C . TYR A 1 466 ? 2.072 -29.368 -4.957 1.00 98.50 466 TYR A C 1
ATOM 3579 O O . TYR A 1 466 ? 1.584 -29.740 -3.886 1.00 98.50 466 TYR A O 1
ATOM 3587 N N . SER A 1 467 ? 1.696 -29.872 -6.136 1.00 95.19 467 SER A N 1
ATOM 3588 C CA . SER A 1 467 ? 0.629 -30.865 -6.303 1.00 95.19 467 SER A CA 1
ATOM 3589 C C . SER A 1 467 ? 0.945 -32.192 -5.595 1.00 95.19 467 SER A C 1
ATOM 3591 O O . SER A 1 467 ? 0.095 -32.740 -4.897 1.00 95.19 467 SER A O 1
ATOM 3593 N N . LEU A 1 468 ? 2.179 -32.696 -5.727 1.00 95.12 468 LEU A N 1
ATOM 3594 C CA . LEU A 1 468 ? 2.650 -33.939 -5.094 1.00 95.12 468 LEU A CA 1
ATOM 3595 C C . LEU A 1 468 ? 2.803 -33.830 -3.571 1.00 95.12 468 LEU A C 1
ATOM 3597 O O . LEU A 1 468 ? 2.685 -34.839 -2.879 1.00 95.12 468 LEU A O 1
ATOM 3601 N N . ALA A 1 469 ? 3.069 -32.632 -3.051 1.00 96.69 469 ALA A N 1
ATOM 3602 C CA . ALA A 1 469 ? 3.107 -32.354 -1.618 1.00 96.69 469 ALA A CA 1
ATOM 3603 C C . ALA A 1 469 ? 1.709 -32.119 -1.014 1.00 96.69 469 ALA A C 1
ATOM 3605 O O . ALA A 1 469 ? 1.595 -32.020 0.206 1.00 96.69 469 ALA A O 1
ATOM 3606 N N . GLU A 1 470 ? 0.656 -32.044 -1.839 1.00 96.56 470 GLU A N 1
ATOM 3607 C CA . GLU A 1 470 ? -0.718 -31.667 -1.463 1.00 96.56 470 GLU A CA 1
ATOM 3608 C C . GLU A 1 470 ? -0.801 -30.274 -0.803 1.00 96.56 470 GLU A C 1
ATOM 3610 O O . GLU A 1 470 ? -1.604 -30.049 0.105 1.00 96.56 470 GLU A O 1
ATOM 3615 N N . ILE A 1 471 ? 0.058 -29.337 -1.212 1.00 98.25 471 ILE A N 1
ATOM 3616 C CA . ILE A 1 471 ? 0.001 -27.944 -0.756 1.00 98.25 471 ILE A CA 1
ATOM 3617 C C . ILE A 1 471 ? -0.793 -27.150 -1.809 1.00 98.25 471 ILE A C 1
ATOM 3619 O O . ILE A 1 471 ? -0.362 -27.126 -2.965 1.00 98.25 471 ILE A O 1
ATOM 3623 N N . PRO A 1 472 ? -1.930 -26.508 -1.467 1.00 97.81 472 PRO A N 1
ATOM 3624 C CA . PRO A 1 472 ? -2.690 -25.714 -2.432 1.00 97.81 472 PRO A CA 1
ATOM 3625 C C . PRO A 1 472 ? -1.856 -24.564 -3.006 1.00 97.81 472 PRO A C 1
ATOM 3627 O O . PRO A 1 472 ? -1.106 -23.908 -2.282 1.00 97.81 472 PRO A O 1
ATOM 3630 N N . LEU A 1 473 ? -2.009 -24.317 -4.305 1.00 98.50 473 LEU A N 1
ATOM 3631 C CA . LEU A 1 473 ? -1.316 -23.271 -5.055 1.00 98.50 473 LEU A CA 1
ATOM 3632 C C . LEU A 1 473 ? -2.338 -22.607 -5.975 1.00 98.50 473 LEU A C 1
ATOM 3634 O O . LEU A 1 473 ? -2.865 -23.261 -6.871 1.00 98.50 473 LEU A O 1
ATOM 3638 N N . GLU A 1 474 ? -2.615 -21.323 -5.765 1.00 98.69 474 GLU A N 1
ATOM 3639 C CA . GLU A 1 474 ? -3.605 -20.593 -6.564 1.00 98.69 474 GLU A CA 1
ATOM 3640 C C . GLU A 1 474 ? -2.987 -19.975 -7.814 1.00 98.69 474 GLU A C 1
ATOM 3642 O O . GLU A 1 474 ? -3.619 -19.927 -8.867 1.00 98.69 474 GLU A O 1
ATOM 3647 N N . THR A 1 475 ? -1.760 -19.465 -7.677 1.00 98.75 475 THR A N 1
ATOM 3648 C CA . THR A 1 475 ? -1.101 -18.654 -8.702 1.00 98.75 475 THR A CA 1
ATOM 3649 C C . THR A 1 475 ? 0.384 -18.986 -8.785 1.00 98.75 475 THR A C 1
ATOM 3651 O O . THR A 1 475 ? 1.110 -18.831 -7.798 1.00 98.75 475 THR A O 1
ATOM 3654 N N . MET A 1 476 ? 0.854 -19.376 -9.970 1.00 98.81 476 MET A N 1
ATOM 3655 C CA . MET A 1 476 ? 2.282 -19.518 -10.259 1.00 98.81 476 MET A CA 1
ATOM 3656 C C . MET A 1 476 ? 2.803 -18.264 -10.965 1.00 98.81 476 MET A C 1
ATOM 3658 O O . MET A 1 476 ? 2.129 -17.697 -11.823 1.00 98.81 476 MET A O 1
ATOM 3662 N N . TRP A 1 477 ? 4.003 -17.827 -10.596 1.00 98.69 477 TRP A N 1
ATOM 3663 C CA . TRP A 1 477 ? 4.634 -16.630 -11.142 1.00 98.69 477 TRP A CA 1
ATOM 3664 C C . TRP A 1 477 ? 5.902 -16.998 -11.910 1.00 98.69 477 TRP A C 1
ATOM 3666 O O . TRP A 1 477 ? 6.545 -18.016 -11.636 1.00 98.69 477 TRP A O 1
ATOM 3676 N N . THR A 1 478 ? 6.313 -16.151 -12.849 1.00 98.06 478 THR A N 1
ATOM 3677 C CA . THR A 1 478 ? 7.672 -16.202 -13.401 1.00 98.06 478 THR A CA 1
ATOM 3678 C C . THR A 1 478 ? 8.279 -14.808 -13.472 1.00 98.06 478 THR A C 1
ATOM 3680 O O . THR A 1 478 ? 7.693 -13.864 -14.002 1.00 98.06 478 THR A O 1
ATOM 3683 N N . ASP A 1 479 ? 9.463 -14.709 -12.886 1.00 97.94 479 ASP A N 1
ATOM 3684 C CA . ASP A 1 479 ? 10.314 -13.528 -12.848 1.00 97.94 479 ASP A CA 1
ATOM 3685 C C . ASP A 1 479 ? 10.992 -13.284 -14.212 1.00 97.94 479 ASP A C 1
ATOM 3687 O O . ASP A 1 479 ? 10.844 -14.082 -15.141 1.00 97.94 479 ASP A O 1
ATOM 3691 N N . ILE A 1 480 ? 11.772 -12.214 -14.344 1.00 96.88 480 ILE A N 1
ATOM 3692 C CA . ILE A 1 480 ? 12.432 -11.749 -15.577 1.00 96.88 480 ILE A CA 1
ATOM 3693 C C . ILE A 1 480 ? 13.305 -12.787 -16.301 1.00 96.88 480 ILE A C 1
ATOM 3695 O O . ILE A 1 480 ? 13.716 -12.548 -17.434 1.00 96.88 480 ILE A O 1
ATOM 3699 N N . ASP A 1 481 ? 13.577 -13.950 -15.707 1.00 94.81 481 ASP A N 1
ATOM 3700 C CA . ASP A 1 481 ? 14.178 -15.106 -16.383 1.00 94.81 481 ASP A CA 1
ATOM 3701 C C . ASP A 1 481 ? 13.370 -15.606 -17.590 1.00 94.81 481 ASP A C 1
ATOM 3703 O O . ASP A 1 481 ? 13.966 -16.196 -18.491 1.00 94.81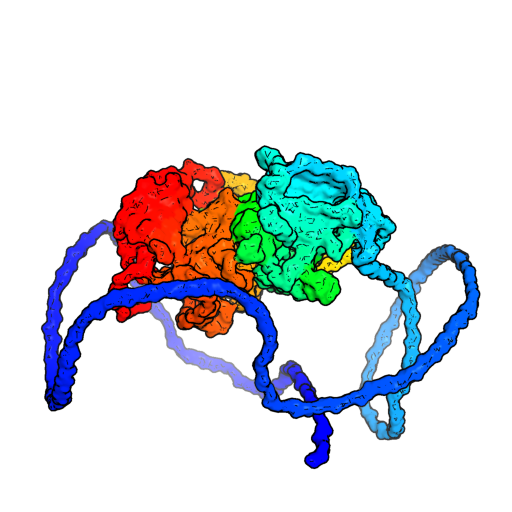 481 ASP A O 1
ATOM 3707 N N . TYR A 1 482 ? 12.057 -15.333 -17.665 1.00 97.19 482 TYR A N 1
ATOM 3708 C CA . TYR A 1 482 ? 11.277 -15.655 -18.869 1.00 97.19 482 TYR A CA 1
ATOM 3709 C C . TYR A 1 482 ? 11.739 -14.871 -20.105 1.00 97.19 482 TYR A C 1
ATOM 3711 O O . TYR A 1 482 ? 11.559 -15.341 -21.228 1.00 97.19 482 TYR A O 1
ATOM 3719 N N . MET A 1 483 ? 12.310 -13.678 -19.915 1.00 97.38 483 MET A N 1
ATOM 3720 C CA . MET A 1 483 ? 12.635 -12.726 -20.978 1.00 97.38 483 MET A CA 1
ATOM 3721 C C . MET A 1 483 ? 13.977 -13.036 -21.652 1.00 97.38 483 MET A C 1
ATOM 3723 O O . MET A 1 483 ? 14.984 -13.289 -20.988 1.00 97.38 483 MET A O 1
ATOM 3727 N N . GLU A 1 484 ? 14.047 -12.870 -22.975 1.00 94.69 484 GLU A N 1
ATOM 3728 C CA . GLU A 1 484 ? 15.292 -12.987 -23.741 1.00 94.69 484 GLU A CA 1
ATOM 3729 C C . GLU A 1 484 ? 16.300 -11.923 -23.275 1.00 94.69 484 GLU A C 1
ATOM 3731 O O . GLU A 1 484 ? 16.136 -10.735 -23.554 1.00 94.69 484 GLU A O 1
ATOM 3736 N N . LEU A 1 485 ? 17.348 -12.329 -22.549 1.00 94.25 485 LEU A N 1
ATOM 3737 C CA . LEU A 1 485 ? 18.343 -11.413 -21.966 1.00 94.25 485 LEU A CA 1
ATOM 3738 C C . LEU A 1 485 ? 17.701 -10.248 -21.182 1.00 94.25 485 LEU A C 1
ATOM 3740 O O . LEU A 1 485 ? 18.149 -9.102 -21.271 1.00 94.25 485 LEU A O 1
ATOM 3744 N N . ARG A 1 486 ? 16.626 -10.543 -20.433 1.00 96.00 486 ARG A N 1
ATOM 3745 C CA . ARG A 1 486 ? 15.882 -9.575 -19.602 1.00 96.00 486 ARG A CA 1
ATOM 3746 C C . ARG A 1 486 ? 15.210 -8.438 -20.399 1.00 96.00 486 ARG A C 1
ATOM 3748 O O . ARG A 1 486 ? 14.873 -7.394 -19.849 1.00 96.00 486 ARG A O 1
ATOM 3755 N N . LYS A 1 487 ? 15.011 -8.617 -21.713 1.00 97.31 487 LYS A N 1
ATOM 3756 C CA . LYS A 1 487 ? 14.283 -7.675 -22.580 1.00 97.31 487 LYS A CA 1
ATOM 3757 C C . LYS A 1 487 ? 12.769 -7.788 -22.340 1.00 97.31 487 LYS A C 1
ATOM 3759 O O . LYS A 1 487 ? 12.160 -8.776 -22.742 1.00 97.31 487 LYS A O 1
ATOM 3764 N N . VAL A 1 488 ? 12.142 -6.761 -21.762 1.00 97.31 488 VAL A N 1
ATOM 3765 C CA . VAL A 1 488 ? 10.671 -6.695 -21.609 1.00 97.31 488 VAL A CA 1
ATOM 3766 C C . VAL A 1 488 ? 9.928 -6.954 -22.928 1.00 97.31 488 VAL A C 1
ATOM 3768 O O . VAL A 1 488 ? 10.397 -6.542 -23.994 1.00 97.31 488 VAL A O 1
ATOM 3771 N N . PHE A 1 489 ? 8.774 -7.626 -22.836 1.00 97.75 489 PHE A N 1
ATOM 3772 C CA . PHE A 1 489 ? 7.948 -8.097 -23.963 1.00 97.75 489 PHE A CA 1
ATOM 3773 C C . PHE A 1 489 ? 8.655 -9.085 -24.915 1.00 97.75 489 PHE A C 1
ATOM 3775 O O . PHE A 1 489 ? 8.403 -9.102 -26.121 1.00 97.75 489 PHE A O 1
ATOM 3782 N N . THR A 1 490 ? 9.538 -9.934 -24.376 1.00 96.81 490 THR A N 1
ATOM 3783 C CA . THR A 1 490 ? 10.175 -11.046 -25.104 1.00 96.81 490 THR A CA 1
ATOM 3784 C C . THR A 1 490 ? 10.100 -12.354 -24.310 1.00 96.81 490 THR A C 1
ATOM 3786 O O . THR A 1 490 ? 9.740 -12.357 -23.135 1.00 96.81 490 THR A O 1
ATOM 3789 N N . LEU A 1 491 ? 10.463 -13.465 -24.955 1.00 95.94 491 LEU A N 1
ATOM 3790 C CA . LEU A 1 491 ? 10.633 -14.781 -24.339 1.00 95.94 491 LEU A CA 1
ATOM 3791 C C . LEU A 1 491 ? 12.001 -15.350 -24.724 1.00 95.94 491 LEU A C 1
ATOM 3793 O O . LEU A 1 491 ? 12.362 -15.292 -25.901 1.00 95.94 491 LEU A O 1
ATOM 3797 N N . ASP A 1 492 ? 12.737 -15.931 -23.776 1.00 94.81 492 ASP A N 1
ATOM 3798 C CA . ASP A 1 492 ? 13.978 -16.652 -24.076 1.00 94.81 492 ASP A CA 1
ATOM 3799 C C . ASP A 1 492 ? 13.667 -17.880 -24.963 1.00 94.81 492 ASP A C 1
ATOM 3801 O O . ASP A 1 492 ? 12.945 -18.785 -24.531 1.00 94.81 492 ASP A O 1
ATOM 3805 N N . PRO A 1 493 ? 14.200 -17.957 -26.197 1.00 87.12 493 PRO A N 1
ATOM 3806 C CA . PRO A 1 493 ? 13.807 -18.980 -27.164 1.00 87.12 493 PRO A CA 1
ATOM 3807 C C . PRO A 1 493 ? 14.379 -20.377 -26.872 1.00 87.12 493 PRO A C 1
ATOM 3809 O O . PRO A 1 493 ? 13.975 -21.341 -27.524 1.00 87.12 493 PRO A O 1
ATOM 3812 N N . GLU A 1 494 ? 15.313 -20.516 -25.925 1.00 85.81 494 GLU A N 1
ATOM 3813 C CA . GLU A 1 494 ? 15.896 -21.804 -25.524 1.00 85.81 494 GLU A CA 1
ATOM 3814 C C . GLU A 1 494 ? 15.277 -22.340 -24.220 1.00 85.81 494 GLU A C 1
ATOM 3816 O O . GLU A 1 494 ? 15.160 -23.556 -24.050 1.00 85.81 494 GLU A O 1
ATOM 3821 N N . ARG A 1 495 ? 14.897 -21.440 -23.301 1.00 92.19 495 ARG A N 1
ATOM 3822 C CA . ARG A 1 495 ? 14.466 -21.735 -21.919 1.00 92.19 495 ARG A CA 1
ATOM 3823 C C . ARG A 1 495 ? 12.965 -21.563 -21.713 1.00 92.19 495 ARG A C 1
ATOM 3825 O O . ARG A 1 495 ? 12.362 -22.363 -21.002 1.00 92.19 495 ARG A O 1
ATOM 3832 N N . PHE A 1 496 ? 12.363 -20.567 -22.359 1.00 95.62 496 PHE A N 1
ATOM 3833 C CA . PHE A 1 496 ? 10.942 -20.229 -22.256 1.00 95.62 496 PHE A CA 1
ATOM 3834 C C . PHE A 1 496 ? 10.263 -20.092 -23.640 1.00 95.62 496 PHE A C 1
ATOM 3836 O O . PHE A 1 496 ? 9.526 -19.133 -23.872 1.00 95.62 496 PHE A O 1
ATOM 3843 N N . PRO A 1 497 ? 10.458 -21.035 -24.591 1.00 92.50 497 PRO A N 1
ATOM 3844 C CA . PRO A 1 497 ? 9.801 -20.960 -25.893 1.00 92.50 497 PRO A CA 1
ATOM 3845 C C . PRO A 1 497 ? 8.272 -20.972 -25.744 1.00 92.50 497 PRO A C 1
ATOM 3847 O O . PRO A 1 497 ? 7.707 -21.718 -24.938 1.00 92.50 497 PRO A O 1
ATOM 3850 N N . LEU A 1 498 ? 7.601 -20.137 -26.543 1.00 92.31 498 LEU A N 1
ATOM 3851 C CA . LEU A 1 498 ? 6.181 -19.804 -26.385 1.00 92.31 498 LEU A CA 1
ATOM 3852 C C . LEU A 1 498 ? 5.253 -21.030 -26.367 1.00 92.31 498 LEU A C 1
ATOM 3854 O O . LEU A 1 498 ? 4.308 -21.053 -25.584 1.00 92.31 498 LEU A O 1
ATOM 3858 N N . ASP A 1 499 ? 5.521 -22.067 -27.167 1.00 90.06 499 ASP A N 1
ATOM 3859 C CA . ASP A 1 499 ? 4.695 -23.283 -27.185 1.00 90.06 499 ASP A CA 1
ATOM 3860 C C . ASP A 1 499 ? 4.750 -24.056 -25.858 1.00 90.06 499 ASP A C 1
ATOM 3862 O O . ASP A 1 499 ? 3.773 -24.708 -25.487 1.00 90.06 499 ASP A O 1
ATOM 3866 N N . LYS A 1 500 ? 5.871 -23.973 -25.131 1.00 91.94 500 LYS A N 1
ATOM 3867 C CA . LYS A 1 500 ? 6.059 -24.608 -23.821 1.00 91.94 500 LYS A CA 1
ATOM 3868 C C . LYS A 1 500 ? 5.516 -23.740 -22.692 1.00 91.94 500 LYS A C 1
ATOM 3870 O O . LYS A 1 500 ? 4.871 -24.276 -21.796 1.00 91.94 500 LYS A O 1
ATOM 3875 N N . VAL A 1 501 ? 5.699 -22.419 -22.756 1.00 96.81 501 VAL A N 1
ATOM 3876 C CA . VAL A 1 501 ? 5.092 -21.491 -21.781 1.00 96.81 501 VAL A CA 1
ATOM 3877 C C . VAL A 1 501 ? 3.572 -21.587 -21.842 1.00 96.81 501 VAL A C 1
ATOM 3879 O O . VAL A 1 501 ? 2.940 -21.781 -20.808 1.00 96.81 501 VAL A O 1
ATOM 3882 N N . ARG A 1 502 ? 2.985 -21.583 -23.047 1.00 96.25 502 ARG A N 1
ATOM 3883 C CA . ARG A 1 502 ? 1.545 -21.814 -23.213 1.00 96.25 502 ARG A CA 1
ATOM 3884 C C . ARG A 1 502 ? 1.093 -23.153 -22.635 1.00 96.25 502 ARG A C 1
ATOM 3886 O O . ARG A 1 502 ? 0.122 -23.157 -21.904 1.00 96.25 502 ARG A O 1
ATOM 3893 N N . GLN A 1 503 ? 1.829 -24.249 -22.828 1.00 95.00 503 GLN A N 1
ATOM 3894 C CA . GLN A 1 503 ? 1.480 -25.539 -22.207 1.00 95.00 503 GLN A CA 1
ATOM 3895 C C . GLN A 1 503 ? 1.492 -25.528 -20.666 1.00 95.00 503 GLN A C 1
ATOM 3897 O O . GLN A 1 503 ? 0.746 -26.295 -20.059 1.00 95.00 503 GLN A O 1
ATOM 3902 N N . VAL A 1 504 ? 2.295 -24.675 -20.018 1.00 97.62 504 VAL A N 1
ATOM 3903 C CA . VAL A 1 504 ? 2.239 -24.473 -18.555 1.00 97.62 504 VAL A CA 1
ATOM 3904 C C . VAL A 1 504 ? 1.031 -23.621 -18.157 1.00 97.62 504 VAL A C 1
ATOM 3906 O O . VAL A 1 504 ? 0.356 -23.950 -17.185 1.00 97.62 504 VAL A O 1
ATOM 3909 N N . VAL A 1 505 ? 0.712 -22.577 -18.923 1.00 98.25 505 VAL A N 1
ATOM 3910 C CA . VAL A 1 505 ? -0.468 -21.724 -18.694 1.00 98.25 505 VAL A CA 1
ATOM 3911 C C . VAL A 1 505 ? -1.774 -22.494 -18.925 1.00 98.25 505 VAL A C 1
ATOM 3913 O O . VAL A 1 505 ? -2.615 -22.544 -18.034 1.00 98.25 505 VAL A O 1
ATOM 3916 N N . ASP A 1 506 ? -1.896 -23.196 -20.055 1.00 97.50 506 ASP A N 1
ATOM 3917 C CA . ASP A 1 506 ? -3.018 -24.079 -20.391 1.00 97.50 506 ASP A CA 1
ATOM 3918 C C . ASP A 1 506 ? -3.218 -25.154 -19.296 1.00 97.50 506 ASP A C 1
ATOM 3920 O O . ASP A 1 506 ? -4.354 -25.490 -18.955 1.00 97.50 506 ASP A O 1
ATOM 3924 N N . TYR A 1 507 ? -2.129 -25.676 -18.704 1.00 97.44 507 TYR A N 1
ATOM 3925 C CA . TYR A 1 507 ? -2.192 -26.588 -17.554 1.00 97.44 507 TYR A CA 1
ATOM 3926 C C . TYR A 1 507 ? -2.751 -25.892 -16.305 1.00 97.44 507 TYR A C 1
ATOM 3928 O O . TYR A 1 507 ? -3.655 -26.442 -15.676 1.00 97.44 507 TYR A O 1
ATOM 3936 N N . LEU A 1 508 ? -2.236 -24.712 -15.938 1.00 98.56 508 LEU A N 1
ATOM 3937 C CA . LEU A 1 508 ? -2.694 -23.952 -14.767 1.00 98.56 508 LEU A CA 1
ATOM 3938 C C . LEU A 1 508 ? -4.191 -23.630 -14.890 1.00 98.56 508 LEU A C 1
ATOM 3940 O O . LEU A 1 508 ? -4.972 -24.001 -14.012 1.00 98.56 508 LEU A O 1
ATOM 3944 N N . HIS A 1 509 ? -4.613 -23.060 -16.021 1.00 98.38 509 HIS A N 1
ATOM 3945 C CA . HIS A 1 509 ? -6.013 -22.719 -16.295 1.00 98.38 509 HIS A CA 1
ATOM 3946 C C . HIS A 1 509 ? -6.931 -23.947 -16.272 1.00 98.38 509 HIS A C 1
ATOM 3948 O O . HIS A 1 509 ? -8.005 -23.900 -15.669 1.00 98.38 509 HIS A O 1
ATOM 3954 N N . ALA A 1 510 ? -6.502 -25.083 -16.837 1.00 97.88 510 ALA A N 1
ATOM 3955 C CA . ALA A 1 510 ? -7.256 -26.340 -16.772 1.00 97.88 510 ALA A CA 1
ATOM 3956 C C . ALA A 1 510 ? -7.425 -26.886 -15.337 1.00 97.88 510 ALA A C 1
ATOM 3958 O O . ALA A 1 510 ? -8.374 -27.629 -15.076 1.00 97.88 510 ALA A O 1
ATOM 3959 N N . HIS A 1 511 ? -6.548 -26.496 -14.408 1.00 97.75 511 HIS A N 1
ATOM 3960 C CA . HIS A 1 511 ? -6.615 -26.834 -12.982 1.00 97.75 511 HIS A CA 1
ATOM 3961 C C . HIS A 1 511 ? -7.167 -25.695 -12.104 1.00 97.75 511 HIS A C 1
ATOM 3963 O O . HIS A 1 511 ? -7.136 -25.818 -10.882 1.00 97.75 511 HIS A O 1
ATOM 3969 N N . GLN A 1 512 ? -7.739 -24.637 -12.700 1.00 98.00 512 GLN A N 1
ATOM 3970 C CA . GLN A 1 512 ? -8.300 -23.461 -12.003 1.00 98.00 512 GLN A CA 1
ATOM 3971 C C . GLN A 1 512 ? -7.248 -22.629 -11.239 1.00 98.00 512 GLN A C 1
ATOM 3973 O O . GLN A 1 512 ? -7.567 -21.969 -10.249 1.00 98.00 512 GLN A O 1
ATOM 3978 N N . GLN A 1 513 ? -5.996 -22.690 -11.691 1.00 98.62 513 GLN A N 1
ATOM 3979 C CA . GLN A 1 513 ? -4.855 -21.929 -11.188 1.00 98.62 513 GLN A CA 1
ATOM 3980 C C . GLN A 1 513 ? -4.510 -20.803 -12.175 1.00 98.62 513 GLN A C 1
ATOM 3982 O O . GLN A 1 513 ? -4.863 -20.877 -13.351 1.00 98.62 513 GLN A O 1
ATOM 3987 N N . HIS A 1 514 ? -3.792 -19.785 -11.709 1.00 98.69 514 HIS A N 1
ATOM 3988 C CA . HIS A 1 514 ? -3.550 -18.540 -12.445 1.00 98.69 514 HIS A CA 1
ATOM 3989 C C . HIS A 1 514 ? -2.059 -18.326 -12.745 1.00 98.69 514 HIS A C 1
ATOM 3991 O O . HIS A 1 514 ? -1.193 -18.864 -12.043 1.00 98.69 514 HIS A O 1
ATOM 3997 N N . TYR A 1 515 ? -1.751 -17.513 -13.761 1.00 98.62 515 TYR A N 1
ATOM 3998 C CA . TYR A 1 515 ? -0.375 -17.184 -14.155 1.00 98.62 515 TYR A CA 1
ATOM 3999 C C . TYR A 1 515 ? -0.087 -15.674 -14.152 1.00 98.62 515 TYR A C 1
ATOM 4001 O O . TYR A 1 515 ? -0.884 -14.871 -14.643 1.00 98.62 515 TYR A O 1
ATOM 4009 N N . ILE A 1 516 ? 1.071 -15.291 -13.598 1.00 98.56 516 ILE A N 1
ATOM 4010 C CA . ILE A 1 516 ? 1.541 -13.899 -13.467 1.00 98.56 516 ILE A CA 1
ATOM 4011 C C . ILE A 1 516 ? 3.010 -13.798 -13.889 1.00 98.56 516 ILE A C 1
ATOM 4013 O O . ILE A 1 516 ? 3.811 -14.684 -13.591 1.00 98.56 516 ILE A O 1
ATOM 4017 N N . VAL A 1 517 ? 3.392 -12.688 -14.528 1.00 98.19 517 VAL A N 1
ATOM 4018 C CA . VAL A 1 517 ? 4.801 -12.379 -14.819 1.00 98.19 517 VAL A CA 1
ATOM 4019 C C . VAL A 1 517 ? 5.174 -10.938 -14.468 1.00 98.19 517 VAL A C 1
ATOM 4021 O O . VAL A 1 517 ? 4.305 -10.066 -14.386 1.00 98.19 517 VAL A O 1
ATOM 4024 N N . MET A 1 518 ? 6.477 -10.703 -14.287 1.00 97.12 518 MET A N 1
ATOM 4025 C CA . MET A 1 518 ? 7.077 -9.379 -14.080 1.00 97.12 518 MET A CA 1
ATOM 4026 C C . MET A 1 518 ? 7.193 -8.574 -15.384 1.00 97.12 518 MET A C 1
ATOM 4028 O O . MET A 1 518 ? 7.505 -9.132 -16.440 1.00 97.12 518 MET A O 1
ATOM 4032 N N . VAL A 1 519 ? 6.997 -7.255 -15.314 1.00 97.94 519 VAL A N 1
ATOM 4033 C CA . VAL A 1 519 ? 7.274 -6.296 -16.397 1.00 97.94 519 VAL A CA 1
ATOM 4034 C C . VAL A 1 519 ? 7.898 -5.019 -15.823 1.00 97.94 519 VAL A C 1
ATOM 4036 O O . VAL A 1 519 ? 7.242 -4.276 -15.094 1.00 97.94 519 VAL A O 1
ATOM 4039 N N . ASP A 1 520 ? 9.146 -4.736 -16.200 1.00 97.69 520 ASP A N 1
ATOM 4040 C CA . ASP A 1 520 ? 9.831 -3.474 -15.888 1.00 97.69 520 ASP A CA 1
ATOM 4041 C C . ASP A 1 520 ? 9.316 -2.309 -16.760 1.00 97.69 520 ASP A C 1
ATOM 4043 O O . ASP A 1 520 ? 8.910 -2.524 -17.907 1.00 97.69 520 ASP A O 1
ATOM 4047 N N . PRO A 1 521 ? 9.430 -1.043 -16.315 1.00 97.31 521 PRO A N 1
ATOM 4048 C CA . PRO A 1 521 ? 9.303 0.109 -17.206 1.00 97.31 521 PRO A CA 1
ATOM 4049 C C . PRO A 1 521 ? 10.518 0.259 -18.134 1.00 97.31 521 PRO A C 1
ATOM 4051 O O . PRO A 1 521 ? 10.420 0.894 -19.181 1.00 97.31 521 PRO A O 1
ATOM 4054 N N . ALA A 1 522 ? 11.680 -0.270 -17.744 1.00 97.56 522 ALA A N 1
ATOM 4055 C CA . ALA A 1 522 ? 12.959 0.003 -18.387 1.00 97.56 522 ALA A CA 1
ATOM 4056 C C . ALA A 1 522 ? 13.138 -0.822 -19.675 1.00 97.56 522 ALA A C 1
ATOM 4058 O O . ALA A 1 522 ? 13.576 -1.974 -19.664 1.00 97.56 522 ALA A O 1
ATOM 4059 N N . VAL A 1 523 ? 12.831 -0.219 -20.823 1.00 98.31 523 VAL A N 1
ATOM 4060 C CA . VAL A 1 523 ? 12.934 -0.882 -22.127 1.00 98.31 523 VAL A CA 1
ATOM 4061 C C . VAL A 1 523 ? 14.387 -0.860 -22.598 1.00 98.31 523 VAL A C 1
ATOM 4063 O O . VAL A 1 523 ? 15.000 0.204 -22.683 1.00 98.31 523 VAL A O 1
ATOM 4066 N N . LYS A 1 524 ? 14.953 -2.025 -22.943 1.00 97.44 524 LYS A N 1
ATOM 4067 C CA . LYS A 1 524 ? 16.296 -2.143 -23.546 1.00 97.44 524 LYS A CA 1
ATOM 4068 C C . LYS A 1 524 ? 16.475 -1.115 -24.674 1.00 97.44 524 LYS A C 1
ATOM 4070 O O . LYS A 1 524 ? 15.705 -1.104 -25.631 1.00 97.44 524 LYS A O 1
ATOM 4075 N N . HIS A 1 525 ? 17.516 -0.289 -24.592 1.00 95.19 525 HIS A N 1
ATOM 4076 C CA . HIS A 1 525 ? 17.874 0.627 -25.669 1.00 95.19 525 HIS A CA 1
ATOM 4077 C C . HIS A 1 525 ? 18.489 -0.158 -26.835 1.00 95.19 525 HIS A C 1
ATOM 4079 O O . HIS A 1 525 ? 19.568 -0.742 -26.690 1.00 95.19 525 HIS A O 1
ATOM 4085 N N . LEU A 1 526 ? 17.818 -0.127 -27.995 1.00 90.00 526 LEU A N 1
ATOM 4086 C CA . LEU A 1 526 ? 18.090 -0.992 -29.153 1.00 90.00 526 LEU A CA 1
ATOM 4087 C C . LEU A 1 526 ? 17.898 -2.493 -28.823 1.00 90.00 526 LEU A C 1
ATOM 4089 O O . LEU A 1 526 ? 17.495 -2.861 -27.733 1.00 90.00 526 LEU A O 1
ATOM 4093 N N . ASP A 1 527 ? 18.088 -3.369 -29.807 1.00 86.38 527 ASP A N 1
ATOM 4094 C CA . ASP A 1 527 ? 17.874 -4.832 -29.751 1.00 86.38 527 ASP A CA 1
ATOM 4095 C C . ASP A 1 527 ? 16.551 -5.383 -29.148 1.00 86.38 527 ASP A C 1
ATOM 4097 O O . ASP A 1 527 ? 16.423 -6.581 -28.906 1.00 86.38 527 ASP A O 1
ATOM 4101 N N . ASN A 1 528 ? 15.525 -4.549 -28.963 1.00 93.75 528 ASN A N 1
ATOM 4102 C CA . ASN A 1 528 ? 14.187 -4.960 -28.517 1.00 93.75 528 ASN A CA 1
ATOM 4103 C C . ASN A 1 528 ? 13.101 -4.407 -29.476 1.00 93.75 528 ASN A C 1
ATOM 4105 O O . ASN A 1 528 ? 13.170 -3.221 -29.815 1.00 93.75 528 ASN A O 1
ATOM 4109 N N . PRO A 1 529 ? 12.116 -5.206 -29.940 1.00 93.75 529 PRO A N 1
ATOM 4110 C CA . PRO A 1 529 ? 10.972 -4.709 -30.714 1.00 93.75 529 PRO A CA 1
ATOM 4111 C C . PRO A 1 529 ? 10.118 -3.656 -29.988 1.00 93.75 529 PRO A C 1
ATOM 4113 O O . PRO A 1 529 ? 9.658 -2.711 -30.625 1.00 93.75 529 PRO A O 1
ATOM 4116 N N . ALA A 1 530 ? 9.958 -3.758 -28.664 1.00 95.31 530 ALA A N 1
ATOM 4117 C CA . ALA A 1 530 ? 9.229 -2.773 -27.862 1.00 95.31 530 ALA A CA 1
ATOM 4118 C C . ALA A 1 530 ? 9.912 -1.395 -27.900 1.00 95.31 530 ALA A C 1
ATOM 4120 O O . ALA A 1 530 ? 9.247 -0.368 -28.020 1.00 95.31 530 ALA A O 1
ATOM 4121 N N . TYR A 1 531 ? 11.252 -1.363 -27.917 1.00 97.69 531 TYR A N 1
ATOM 4122 C CA . TYR A 1 531 ? 11.997 -0.126 -28.162 1.00 97.69 531 TYR A CA 1
ATOM 4123 C C . TYR A 1 531 ? 11.705 0.450 -29.551 1.00 97.69 531 TYR A C 1
ATOM 4125 O O . TYR A 1 531 ? 11.519 1.656 -29.672 1.00 97.69 531 TYR A O 1
ATOM 4133 N N . ASP A 1 532 ? 11.651 -0.381 -30.598 1.00 94.06 532 ASP A N 1
ATOM 4134 C CA . ASP A 1 532 ? 11.398 0.112 -31.959 1.00 94.06 532 ASP A CA 1
ATOM 4135 C C . ASP A 1 532 ? 9.982 0.693 -32.098 1.00 94.06 532 ASP A C 1
ATOM 4137 O O . ASP A 1 532 ? 9.807 1.715 -32.761 1.00 94.06 532 ASP A O 1
ATOM 4141 N N . ALA A 1 533 ? 8.989 0.096 -31.429 1.00 94.25 533 ALA A N 1
ATOM 4142 C CA . ALA A 1 533 ? 7.628 0.626 -31.355 1.00 94.25 533 ALA A CA 1
ATOM 4143 C C . ALA A 1 533 ? 7.560 1.940 -30.553 1.00 94.25 533 ALA A C 1
ATOM 4145 O O . ALA A 1 533 ? 7.060 2.946 -31.057 1.00 94.25 533 ALA A O 1
ATOM 4146 N N . GLY A 1 534 ? 8.124 1.975 -29.342 1.00 95.88 534 GLY A N 1
ATOM 4147 C CA . GLY A 1 534 ? 8.126 3.179 -28.504 1.00 95.88 534 GLY A CA 1
ATOM 4148 C C . GLY A 1 534 ? 8.933 4.338 -29.103 1.00 95.88 534 GLY A C 1
ATOM 4149 O O . GLY A 1 534 ? 8.558 5.496 -28.949 1.00 95.88 534 GLY A O 1
ATOM 4150 N N . ALA A 1 535 ? 10.004 4.049 -29.849 1.00 94.25 535 ALA A N 1
ATOM 4151 C CA . ALA A 1 535 ? 10.796 5.057 -30.555 1.00 94.25 535 ALA A CA 1
ATOM 4152 C C . ALA A 1 535 ? 10.132 5.548 -31.856 1.00 94.25 535 ALA A C 1
ATOM 4154 O O . ALA A 1 535 ? 10.448 6.644 -32.316 1.00 94.25 535 ALA A O 1
ATOM 4155 N N . ALA A 1 536 ? 9.210 4.777 -32.448 1.00 93.12 536 ALA A N 1
ATOM 4156 C CA . ALA A 1 536 ? 8.378 5.242 -33.560 1.00 93.12 536 ALA A CA 1
ATOM 4157 C C . ALA A 1 536 ? 7.300 6.236 -33.089 1.00 93.12 536 ALA A C 1
ATOM 4159 O O . ALA A 1 536 ? 7.059 7.233 -33.766 1.00 93.12 536 ALA A O 1
ATOM 4160 N N . GLU A 1 537 ? 6.725 5.995 -31.907 1.00 94.50 537 GLU A N 1
ATOM 4161 C CA . GLU A 1 537 ? 5.754 6.876 -31.232 1.00 94.50 537 GLU A CA 1
ATOM 4162 C C . GLU A 1 537 ? 6.408 7.933 -30.311 1.00 94.50 537 GLU A C 1
ATOM 4164 O O . GLU A 1 537 ? 5.720 8.723 -29.668 1.00 94.50 537 GLU A O 1
ATOM 4169 N N . ASP A 1 538 ? 7.745 7.958 -30.266 1.00 93.56 538 ASP A N 1
ATOM 4170 C CA . ASP A 1 538 ? 8.615 8.914 -29.560 1.00 93.56 538 ASP A CA 1
ATOM 4171 C C . ASP A 1 538 ? 8.377 9.055 -28.032 1.00 93.56 538 ASP A C 1
ATOM 4173 O O . ASP A 1 538 ? 8.681 10.090 -27.433 1.00 93.56 538 ASP A O 1
ATOM 4177 N N . VAL A 1 539 ? 7.881 7.983 -27.396 1.00 96.81 539 VAL A N 1
ATOM 4178 C CA . VAL A 1 539 ? 7.292 7.950 -26.034 1.00 96.81 539 VAL A CA 1
ATOM 4179 C C . VAL A 1 539 ? 8.282 7.931 -24.862 1.00 96.81 539 VAL A C 1
ATOM 4181 O O . VAL A 1 539 ? 7.866 7.803 -23.713 1.00 96.81 539 VAL A O 1
ATOM 4184 N N . PHE A 1 540 ? 9.589 7.984 -25.117 1.00 98.06 540 PHE A N 1
ATOM 4185 C CA . PHE A 1 540 ? 10.615 7.812 -24.083 1.00 98.06 540 PHE A CA 1
ATOM 4186 C C . PHE A 1 540 ? 11.164 9.148 -23.560 1.00 98.06 540 PHE A C 1
ATOM 4188 O O . PHE A 1 540 ? 11.340 10.099 -24.329 1.00 98.06 540 PHE A O 1
ATOM 4195 N N . LEU A 1 541 ? 11.510 9.184 -22.267 1.00 97.38 541 LEU A N 1
ATOM 4196 C CA . LEU A 1 541 ? 12.147 10.320 -21.589 1.00 97.38 541 LEU A CA 1
ATOM 4197 C C . LEU A 1 541 ? 13.416 10.786 -22.314 1.00 97.38 541 LEU A C 1
ATOM 4199 O O . LEU A 1 541 ? 14.147 9.984 -22.903 1.00 97.38 541 LEU A O 1
ATOM 4203 N N . LYS A 1 542 ? 13.700 12.094 -22.262 1.00 93.44 542 LYS A N 1
ATOM 4204 C CA . LYS A 1 542 ? 14.775 12.742 -23.034 1.00 93.44 542 LYS A CA 1
ATOM 4205 C C . LYS A 1 542 ? 15.666 13.634 -22.184 1.00 93.44 542 LYS A C 1
ATOM 4207 O O . LYS A 1 542 ? 15.214 14.368 -21.313 1.00 93.44 542 LYS A O 1
ATOM 4212 N N . THR A 1 543 ? 16.944 13.633 -22.540 1.00 89.44 543 THR A N 1
ATOM 4213 C CA . THR A 1 543 ? 17.920 14.622 -22.078 1.00 89.44 543 THR A CA 1
ATOM 4214 C C . THR A 1 543 ? 17.688 15.976 -22.756 1.00 89.44 543 THR A C 1
ATOM 4216 O O . THR A 1 543 ? 17.118 16.062 -23.849 1.00 89.44 543 THR A O 1
ATOM 4219 N N . SER A 1 544 ? 18.230 17.045 -22.169 1.00 85.62 544 SER A N 1
ATOM 4220 C CA . SER A 1 544 ? 18.158 18.421 -22.691 1.00 85.62 544 SER A CA 1
ATOM 4221 C C . SER A 1 544 ? 18.703 18.617 -24.120 1.00 85.62 544 SER A C 1
ATOM 4223 O O . SER A 1 544 ? 18.375 19.607 -24.772 1.00 85.62 544 SER A O 1
ATOM 4225 N N . ASN A 1 545 ? 19.492 17.673 -24.654 1.00 85.56 545 ASN A N 1
ATOM 4226 C CA . ASN A 1 545 ? 19.969 17.697 -26.045 1.00 85.56 545 ASN A CA 1
ATOM 4227 C C . ASN A 1 545 ? 19.013 17.020 -27.060 1.00 85.56 545 ASN A C 1
ATOM 4229 O O . ASN A 1 545 ? 19.293 17.027 -28.262 1.00 85.56 545 ASN A O 1
ATOM 4233 N N . GLY A 1 546 ? 17.898 16.438 -26.605 1.00 86.75 546 GLY A N 1
ATOM 4234 C CA . GLY A 1 546 ? 16.899 15.771 -27.449 1.00 86.75 546 GLY A CA 1
ATOM 4235 C C . GLY A 1 546 ? 17.243 14.336 -27.867 1.00 86.75 546 GLY A C 1
ATOM 4236 O O . GLY A 1 546 ? 16.595 13.789 -28.758 1.00 86.75 546 GLY A O 1
ATOM 4237 N N . SER A 1 547 ? 18.252 13.711 -27.258 1.00 89.00 547 SER A N 1
ATOM 4238 C CA . SER A 1 547 ? 18.373 12.246 -27.232 1.00 89.00 547 SER A CA 1
ATOM 4239 C C . SER A 1 547 ? 17.593 11.664 -26.055 1.00 89.00 547 SER A C 1
ATOM 4241 O O . SER A 1 547 ? 17.415 12.349 -25.046 1.00 89.00 547 SER A O 1
ATOM 4243 N N . TYR A 1 548 ? 17.146 10.410 -26.174 1.00 93.88 548 TYR A N 1
ATOM 4244 C CA . TYR A 1 548 ? 16.545 9.694 -25.049 1.00 93.88 548 TYR A CA 1
ATOM 4245 C C . TYR A 1 548 ? 17.502 9.649 -23.852 1.00 93.88 548 TYR A C 1
ATOM 4247 O O . TYR A 1 548 ? 18.720 9.574 -24.029 1.00 93.88 548 TYR A O 1
ATOM 4255 N N . PHE A 1 549 ? 16.946 9.705 -22.645 1.00 95.19 549 PHE A N 1
ATOM 4256 C CA . PHE A 1 549 ? 17.675 9.387 -21.425 1.00 95.19 549 PHE A CA 1
ATOM 4257 C C . PHE A 1 549 ? 18.090 7.909 -21.451 1.00 95.19 549 PHE A C 1
ATOM 4259 O O . PHE A 1 549 ? 17.321 7.061 -21.906 1.00 95.19 549 PHE A O 1
ATOM 4266 N N . LEU A 1 550 ? 19.310 7.614 -20.992 1.00 95.50 550 LEU A N 1
ATOM 4267 C CA . LEU A 1 550 ? 19.876 6.267 -20.981 1.00 95.50 550 LEU A CA 1
ATOM 4268 C C . LEU A 1 550 ? 20.353 5.909 -19.574 1.00 95.50 550 LEU A C 1
ATOM 4270 O O . LEU A 1 550 ? 21.390 6.397 -19.129 1.00 95.50 550 LEU A O 1
ATOM 4274 N N . GLY A 1 551 ? 19.607 5.032 -18.907 1.00 96.31 551 GLY A N 1
ATOM 4275 C CA . GLY A 1 551 ? 20.029 4.386 -17.664 1.00 96.31 551 GLY A CA 1
ATOM 4276 C C . GLY A 1 551 ? 20.571 2.979 -17.918 1.00 96.31 551 GLY A C 1
ATOM 4277 O O . GLY A 1 551 ? 20.827 2.589 -19.062 1.00 96.31 551 GLY A O 1
ATOM 4278 N N . VAL A 1 552 ? 20.727 2.207 -16.843 1.00 97.56 552 VAL A N 1
ATOM 4279 C CA . VAL A 1 552 ? 21.037 0.770 -16.889 1.00 97.56 552 VAL A CA 1
ATOM 4280 C C . VAL A 1 552 ? 20.127 0.035 -15.914 1.00 97.56 552 VAL A C 1
ATOM 4282 O O . VAL A 1 552 ? 20.100 0.387 -14.740 1.00 97.56 552 VAL A O 1
ATOM 4285 N N . VAL A 1 553 ? 19.431 -1.004 -16.372 1.00 97.62 553 VAL A N 1
ATOM 4286 C CA . VAL A 1 553 ? 18.685 -1.953 -15.514 1.00 97.62 553 VAL A CA 1
ATOM 4287 C C . VAL A 1 553 ? 18.990 -3.381 -16.012 1.00 97.62 553 VAL A C 1
ATOM 4289 O O . VAL A 1 553 ? 20.004 -3.580 -16.688 1.00 97.62 553 VAL A O 1
ATOM 4292 N N . TRP A 1 554 ? 18.156 -4.380 -15.714 1.00 97.06 554 TRP A N 1
ATOM 4293 C CA . TRP A 1 554 ? 18.396 -5.800 -16.004 1.00 97.06 554 TRP A CA 1
ATOM 4294 C C . TRP A 1 554 ? 18.826 -6.153 -17.441 1.00 97.06 554 TRP A C 1
ATOM 4296 O O . TRP A 1 554 ? 19.675 -7.032 -17.585 1.00 97.06 554 TRP A O 1
ATOM 4306 N N . PRO A 1 555 ? 18.320 -5.515 -18.518 1.00 96.12 555 PRO A N 1
ATOM 4307 C CA . PRO A 1 555 ? 18.785 -5.816 -19.872 1.00 96.12 555 PRO A CA 1
ATOM 4308 C C . PRO A 1 555 ? 20.061 -5.053 -20.285 1.00 96.12 555 PRO A C 1
ATOM 4310 O O . PRO A 1 555 ? 20.436 -5.073 -21.460 1.00 96.12 555 PRO A O 1
ATOM 4313 N N . GLY A 1 556 ? 20.739 -4.338 -19.382 1.00 96.38 556 GLY A N 1
ATOM 4314 C CA . GLY A 1 556 ? 21.829 -3.409 -19.712 1.00 96.38 556 GLY A CA 1
ATOM 4315 C C . GLY A 1 556 ? 21.301 -1.994 -19.988 1.00 96.38 556 GLY A C 1
ATOM 4316 O O . GLY A 1 556 ? 20.386 -1.562 -19.291 1.00 96.38 556 GLY A O 1
ATOM 4317 N N . PRO A 1 557 ? 21.843 -1.246 -20.975 1.00 97.31 557 PRO A N 1
ATOM 4318 C CA . PRO A 1 557 ? 21.390 0.121 -21.242 1.00 97.31 557 PRO A CA 1
ATOM 4319 C C . PRO A 1 557 ? 19.915 0.187 -21.656 1.00 97.31 557 PRO A C 1
ATOM 4321 O O . PRO A 1 557 ? 19.477 -0.584 -22.519 1.00 97.31 557 PRO A O 1
ATOM 4324 N N . THR A 1 558 ? 19.166 1.118 -21.065 1.00 97.88 558 THR A N 1
ATOM 4325 C CA . THR A 1 558 ? 17.697 1.214 -21.142 1.00 97.88 558 THR A CA 1
ATOM 4326 C C . THR A 1 558 ? 17.203 2.639 -21.376 1.00 97.88 558 THR A C 1
ATOM 4328 O O . THR A 1 558 ? 17.842 3.609 -20.976 1.00 97.88 558 THR A O 1
ATOM 4331 N N . VAL A 1 559 ? 16.028 2.750 -21.997 1.00 98.19 559 VAL A N 1
ATOM 4332 C CA . VAL A 1 559 ? 15.186 3.954 -22.029 1.00 98.19 559 VAL A CA 1
ATOM 4333 C C . VAL A 1 559 ? 13.948 3.746 -21.151 1.00 98.19 559 VAL A C 1
ATOM 4335 O O . VAL A 1 559 ? 13.540 2.614 -20.890 1.00 98.19 559 VAL A O 1
ATOM 4338 N N . PHE A 1 560 ? 13.337 4.845 -20.722 1.00 98.50 560 PHE A N 1
ATOM 4339 C CA . PHE A 1 560 ? 12.219 4.859 -19.777 1.00 98.50 560 PHE A CA 1
ATOM 4340 C C . PHE A 1 560 ? 11.009 5.557 -20.425 1.00 98.50 560 PHE A C 1
ATOM 4342 O O . PHE A 1 560 ? 11.195 6.637 -20.996 1.00 98.50 560 PHE A O 1
ATOM 4349 N N . PRO A 1 561 ? 9.800 4.962 -20.412 1.00 98.31 561 PRO A N 1
ATOM 4350 C CA . PRO A 1 561 ? 8.574 5.608 -20.873 1.00 98.31 561 PRO A CA 1
ATOM 4351 C C . PRO A 1 561 ? 8.294 6.927 -20.147 1.00 98.31 561 PRO A C 1
ATOM 4353 O O . PRO A 1 561 ? 8.424 7.022 -18.932 1.00 98.31 561 PRO A O 1
ATOM 4356 N N . ASP A 1 562 ? 7.864 7.942 -20.889 1.00 98.25 562 ASP A N 1
ATOM 4357 C CA . ASP A 1 562 ? 7.347 9.180 -20.317 1.00 98.25 562 ASP A CA 1
ATOM 4358 C C . ASP A 1 562 ? 5.832 9.063 -20.132 1.00 98.25 562 ASP A C 1
ATOM 4360 O O . ASP A 1 562 ? 5.066 9.172 -21.093 1.00 98.25 562 ASP A O 1
ATOM 4364 N N . TRP A 1 563 ? 5.371 8.853 -18.900 1.00 97.31 563 TRP A N 1
ATOM 4365 C CA . TRP A 1 563 ? 3.938 8.717 -18.616 1.00 97.31 563 TRP A CA 1
ATOM 4366 C C . TRP A 1 563 ? 3.130 10.010 -18.832 1.00 97.31 563 TRP A C 1
ATOM 4368 O O . TRP A 1 563 ? 1.901 9.953 -18.848 1.00 97.31 563 TRP A O 1
ATOM 4378 N N . PHE A 1 564 ? 3.780 11.163 -19.044 1.00 95.81 564 PHE A N 1
ATOM 4379 C CA . PHE A 1 564 ? 3.116 12.405 -19.461 1.00 95.81 564 PHE A CA 1
ATOM 4380 C C . PHE A 1 564 ? 3.059 12.592 -20.989 1.00 95.81 564 PHE A C 1
ATOM 4382 O O . PHE A 1 564 ? 2.424 13.540 -21.461 1.00 95.81 564 PHE A O 1
ATOM 4389 N N . HIS A 1 565 ? 3.684 11.714 -21.781 1.00 96.19 565 HIS A N 1
ATOM 4390 C CA . HIS A 1 565 ? 3.571 11.734 -23.240 1.00 96.19 565 HIS A CA 1
ATOM 4391 C C . HIS A 1 565 ? 2.270 11.030 -23.692 1.00 96.19 565 HIS A C 1
ATOM 4393 O O . HIS A 1 565 ? 2.018 9.887 -23.303 1.00 96.19 565 HIS A O 1
ATOM 4399 N N . PRO A 1 566 ? 1.421 11.658 -24.531 1.00 94.00 566 PRO A N 1
ATOM 4400 C CA . PRO A 1 566 ? 0.066 11.165 -24.805 1.00 94.00 566 PRO A CA 1
ATOM 4401 C C . PRO A 1 566 ? 0.027 9.803 -25.514 1.00 94.00 566 PRO A C 1
ATOM 4403 O O . PRO A 1 566 ? -0.918 9.041 -25.315 1.00 94.00 566 PRO A O 1
ATOM 4406 N N . ASN A 1 567 ? 1.055 9.464 -26.300 1.00 96.12 567 ASN A N 1
ATOM 4407 C CA . ASN A 1 567 ? 1.113 8.187 -27.020 1.00 96.12 567 ASN A CA 1
ATOM 4408 C C . ASN A 1 567 ? 1.639 7.029 -26.145 1.00 96.12 567 ASN A C 1
ATOM 4410 O O . ASN A 1 567 ? 1.589 5.879 -26.579 1.00 96.12 567 ASN A O 1
ATOM 4414 N N . THR A 1 568 ? 2.089 7.287 -24.908 1.00 97.94 568 THR A N 1
ATOM 4415 C CA . THR A 1 568 ? 2.624 6.247 -24.008 1.00 97.94 568 THR A CA 1
ATOM 4416 C C . THR A 1 568 ? 1.558 5.240 -23.588 1.00 97.94 568 THR A C 1
ATOM 4418 O O . THR A 1 568 ? 1.829 4.041 -23.584 1.00 97.94 568 THR A O 1
ATOM 4421 N N . GLN A 1 569 ? 0.328 5.689 -23.299 1.00 97.75 569 GLN A N 1
ATOM 4422 C CA . GLN A 1 569 ? -0.776 4.780 -22.973 1.00 97.75 569 GLN A CA 1
ATOM 4423 C C . GLN A 1 569 ? -1.153 3.874 -24.163 1.00 97.75 569 GLN A C 1
ATOM 4425 O O . GLN A 1 569 ? -1.206 2.662 -23.949 1.00 97.75 569 GLN A O 1
ATOM 4430 N N . PRO A 1 570 ? -1.377 4.383 -25.397 1.00 97.38 570 PRO A N 1
ATOM 4431 C CA . PRO A 1 570 ? -1.507 3.542 -26.589 1.00 97.38 570 PRO A CA 1
ATOM 4432 C C . PRO A 1 570 ? -0.361 2.538 -26.743 1.00 97.38 570 PRO A C 1
ATOM 4434 O O . PRO A 1 570 ? -0.617 1.339 -26.733 1.00 97.38 570 PRO A O 1
ATOM 4437 N N . TYR A 1 571 ? 0.895 3.002 -26.756 1.00 97.81 571 TYR A N 1
ATOM 4438 C CA . TYR A 1 571 ? 2.081 2.146 -26.886 1.00 97.81 571 TYR A CA 1
ATOM 4439 C C . TYR A 1 571 ? 2.098 0.996 -25.864 1.00 97.81 571 TYR A C 1
ATOM 4441 O O . TYR A 1 571 ? 2.286 -0.161 -26.243 1.00 97.81 571 TYR A O 1
ATOM 4449 N N . TRP A 1 572 ? 1.871 1.300 -24.581 1.00 97.94 572 TRP A N 1
ATOM 4450 C CA . TRP A 1 572 ? 1.862 0.308 -23.502 1.00 97.94 572 TRP A CA 1
ATOM 4451 C C . TRP A 1 572 ? 0.708 -0.690 -23.660 1.00 97.94 572 TRP A C 1
ATOM 4453 O O . TRP A 1 572 ? 0.900 -1.897 -23.526 1.00 97.94 572 TRP A O 1
ATOM 4463 N N . THR A 1 573 ? -0.476 -0.196 -24.032 1.00 97.94 573 THR A N 1
ATOM 4464 C CA . THR A 1 573 ? -1.660 -1.028 -24.302 1.00 97.94 573 THR A CA 1
ATOM 4465 C C . THR A 1 573 ? -1.418 -1.971 -25.483 1.00 97.94 573 THR A C 1
ATOM 4467 O O . THR A 1 573 ? -1.762 -3.147 -25.397 1.00 97.94 573 THR A O 1
ATOM 4470 N N . ASP A 1 574 ? -0.761 -1.500 -26.545 1.00 97.38 574 ASP A N 1
ATOM 4471 C CA . ASP A 1 574 ? -0.438 -2.298 -27.732 1.00 97.38 574 ASP A CA 1
ATOM 4472 C C . ASP A 1 574 ? 0.643 -3.357 -27.453 1.00 97.38 574 ASP A C 1
ATOM 4474 O O . ASP A 1 574 ? 0.532 -4.484 -27.947 1.00 97.38 574 ASP A O 1
ATOM 4478 N N . GLN A 1 575 ? 1.651 -3.059 -26.615 1.00 97.75 575 GLN A N 1
ATOM 4479 C CA . GLN A 1 575 ? 2.605 -4.085 -26.161 1.00 97.75 575 GLN A CA 1
ATOM 4480 C C . GLN A 1 575 ? 1.877 -5.209 -25.412 1.00 97.75 575 GLN A C 1
ATOM 4482 O O . GLN A 1 575 ? 2.111 -6.386 -25.689 1.00 97.75 575 GLN A O 1
ATOM 4487 N N . PHE A 1 576 ? 0.943 -4.862 -24.520 1.00 97.19 576 PHE A N 1
ATOM 4488 C CA . PHE A 1 576 ? 0.139 -5.833 -23.774 1.00 97.19 576 PHE A CA 1
ATOM 4489 C C . PHE A 1 576 ? -0.813 -6.634 -24.674 1.00 97.19 576 PHE A C 1
ATOM 4491 O O . PHE A 1 576 ? -0.861 -7.861 -24.579 1.00 97.19 576 PHE A O 1
ATOM 4498 N N . ALA A 1 577 ? -1.538 -5.971 -25.577 1.00 95.50 577 ALA A N 1
ATOM 4499 C CA . ALA A 1 577 ? -2.482 -6.612 -26.495 1.00 95.50 577 ALA A CA 1
ATOM 4500 C C . ALA A 1 577 ? -1.804 -7.586 -27.479 1.00 95.50 577 ALA A C 1
ATOM 4502 O O . ALA A 1 577 ? -2.434 -8.552 -27.921 1.00 95.50 577 ALA A O 1
ATOM 4503 N N . SER A 1 578 ? -0.527 -7.344 -27.797 1.00 95.44 578 SER A N 1
ATOM 4504 C CA . SER A 1 578 ? 0.310 -8.199 -28.641 1.00 95.44 578 SER A CA 1
ATOM 4505 C C . SER A 1 578 ? 0.998 -9.321 -27.850 1.00 95.44 578 SER A C 1
ATOM 4507 O O . SER A 1 578 ? 0.741 -10.499 -28.098 1.00 95.44 578 SER A O 1
ATOM 4509 N N . PHE A 1 579 ? 1.848 -8.984 -26.873 1.00 97.94 579 PHE A N 1
ATOM 4510 C CA . PHE A 1 579 ? 2.706 -9.957 -26.183 1.00 97.94 579 PHE A CA 1
ATOM 4511 C C . PHE A 1 579 ? 1.924 -10.888 -25.249 1.00 97.94 579 PHE A C 1
ATOM 4513 O O . PHE A 1 579 ? 2.160 -12.098 -25.229 1.00 97.94 579 PHE A O 1
ATOM 4520 N N . PHE A 1 580 ? 0.944 -10.348 -24.522 1.00 97.81 580 PHE A N 1
ATOM 4521 C CA . PHE A 1 580 ? 0.123 -11.127 -23.597 1.00 97.81 580 PHE A CA 1
ATOM 4522 C C . PHE A 1 580 ? -1.139 -11.706 -24.241 1.00 97.81 580 PHE A C 1
ATOM 4524 O O . PHE A 1 580 ? -2.020 -12.167 -23.527 1.00 97.81 580 PHE A O 1
ATOM 4531 N N . ASN A 1 581 ? -1.292 -11.666 -25.567 1.00 96.81 581 ASN A N 1
ATOM 4532 C CA . ASN A 1 581 ? -2.522 -12.081 -26.247 1.00 96.81 581 ASN A CA 1
ATOM 4533 C C . ASN A 1 581 ? -2.994 -13.499 -25.842 1.00 96.81 581 ASN A C 1
ATOM 4535 O O . ASN A 1 581 ? -2.207 -14.443 -25.868 1.00 96.81 581 ASN A O 1
ATOM 4539 N N . ALA A 1 582 ? -4.281 -13.662 -25.512 1.00 95.62 582 ALA A N 1
ATOM 4540 C CA . ALA A 1 582 ? -4.835 -14.939 -25.044 1.00 95.62 582 ALA A CA 1
ATOM 4541 C C . ALA A 1 582 ? -4.698 -16.078 -26.071 1.00 95.62 582 ALA A C 1
ATOM 4543 O O . ALA A 1 582 ? -4.402 -17.217 -25.713 1.00 95.62 582 ALA A O 1
ATOM 4544 N N . GLU A 1 583 ? -4.843 -15.776 -27.363 1.00 95.00 583 GLU A N 1
ATOM 4545 C CA . GLU A 1 583 ? -4.784 -16.767 -28.444 1.00 95.00 583 GLU A CA 1
ATOM 4546 C C . GLU A 1 583 ? -3.360 -16.959 -28.988 1.00 95.00 583 GLU A C 1
ATOM 4548 O O . GLU A 1 583 ? -2.980 -18.077 -29.337 1.00 95.00 583 GLU A O 1
ATOM 4553 N N . THR A 1 584 ? -2.564 -15.884 -29.071 1.00 94.75 584 THR A N 1
ATOM 4554 C CA . THR A 1 584 ? -1.277 -15.884 -29.804 1.00 94.75 584 THR A CA 1
ATOM 4555 C C . THR A 1 584 ? -0.040 -15.539 -28.974 1.00 94.75 584 THR A C 1
ATOM 4557 O O . THR A 1 584 ? 1.066 -15.592 -29.507 1.00 94.75 584 THR A O 1
ATOM 4560 N N . GLY A 1 585 ? -0.202 -15.161 -27.707 1.00 95.88 585 GLY A N 1
ATOM 4561 C CA . GLY A 1 585 ? 0.859 -14.714 -26.800 1.00 95.88 585 GLY A CA 1
ATOM 4562 C C . GLY A 1 585 ? 0.871 -15.506 -25.491 1.00 95.88 585 GLY A C 1
ATOM 4563 O O . GLY A 1 585 ? 0.505 -16.686 -25.472 1.00 95.88 585 GLY A O 1
ATOM 4564 N N . VAL A 1 586 ? 1.305 -14.870 -24.401 1.00 97.12 586 VAL A N 1
ATOM 4565 C CA . VAL A 1 586 ? 1.310 -15.456 -23.046 1.00 97.12 586 VAL A CA 1
ATOM 4566 C C . VAL A 1 586 ? 0.030 -15.059 -22.303 1.00 97.12 586 VAL A C 1
ATOM 4568 O O . VAL A 1 586 ? -0.161 -13.885 -21.993 1.00 97.12 586 VAL A O 1
ATOM 4571 N N . ASP A 1 587 ? -0.851 -16.019 -22.011 1.00 97.56 587 ASP A N 1
ATOM 4572 C CA . ASP A 1 587 ? -2.171 -15.750 -21.418 1.00 97.56 587 ASP A CA 1
ATOM 4573 C C . ASP A 1 587 ? -2.095 -15.518 -19.892 1.00 97.56 587 ASP A C 1
ATOM 4575 O O . ASP A 1 587 ? -2.357 -16.414 -19.095 1.00 97.56 587 ASP A O 1
ATOM 4579 N N . ILE A 1 588 ? -1.657 -14.321 -19.483 1.00 97.88 588 ILE A N 1
ATOM 4580 C CA . ILE A 1 588 ? -1.560 -13.933 -18.064 1.00 97.88 588 ILE A CA 1
ATOM 4581 C C . ILE A 1 588 ? -2.915 -13.506 -17.483 1.00 97.88 588 ILE A C 1
ATOM 4583 O O . ILE A 1 588 ? -3.720 -12.834 -18.135 1.00 97.88 588 ILE A O 1
ATOM 4587 N N . ASP A 1 589 ? -3.133 -13.822 -16.208 1.00 98.25 589 ASP A N 1
ATOM 4588 C CA . ASP A 1 589 ? -4.344 -13.443 -15.472 1.00 98.25 589 ASP A CA 1
ATOM 4589 C C . ASP A 1 589 ? -4.228 -12.083 -14.784 1.00 98.25 589 ASP A C 1
ATOM 4591 O O . ASP A 1 589 ? -5.210 -11.349 -14.642 1.00 98.25 589 ASP A O 1
ATOM 4595 N N . ALA A 1 590 ? -3.011 -11.757 -14.360 1.00 97.69 590 ALA A N 1
ATOM 4596 C CA . ALA A 1 590 ? -2.653 -10.564 -13.613 1.00 97.69 590 ALA A CA 1
ATOM 4597 C C . ALA A 1 590 ? -1.174 -10.224 -13.831 1.00 97.69 590 ALA A C 1
ATOM 4599 O O . ALA A 1 590 ? -0.428 -10.979 -14.459 1.00 97.69 590 ALA A O 1
ATOM 4600 N N . LEU A 1 591 ? -0.760 -9.069 -13.319 1.00 97.12 591 LEU A N 1
ATOM 4601 C CA . LEU A 1 591 ? 0.521 -8.455 -13.647 1.00 97.12 591 LEU A CA 1
ATOM 4602 C C . LEU A 1 591 ? 1.332 -8.108 -12.396 1.00 97.12 591 LEU A C 1
ATOM 4604 O O . LEU A 1 591 ? 0.796 -7.621 -11.399 1.00 97.12 591 LEU A O 1
ATOM 4608 N N . TRP A 1 592 ? 2.645 -8.268 -12.497 1.00 98.38 592 TRP A N 1
ATOM 4609 C CA . TRP A 1 592 ? 3.614 -7.691 -11.576 1.00 98.38 592 TRP A CA 1
ATOM 4610 C C . TRP A 1 592 ? 4.399 -6.595 -12.305 1.00 98.38 592 TRP A C 1
ATOM 4612 O O . TRP A 1 592 ? 4.928 -6.835 -13.390 1.00 98.38 592 TRP A O 1
ATOM 4622 N N . ILE A 1 593 ? 4.448 -5.390 -11.735 1.00 98.31 593 ILE A N 1
ATOM 4623 C CA . ILE A 1 593 ? 5.299 -4.292 -12.211 1.00 98.31 593 ILE A CA 1
ATOM 4624 C C . ILE A 1 593 ? 6.311 -3.913 -11.132 1.00 98.31 593 ILE A C 1
ATOM 4626 O O . ILE A 1 593 ? 5.971 -3.795 -9.955 1.00 98.31 593 ILE A O 1
ATOM 4630 N N . ASP A 1 594 ? 7.560 -3.749 -11.547 1.00 98.12 594 ASP A N 1
ATOM 4631 C CA . ASP A 1 594 ? 8.712 -3.600 -10.658 1.00 98.12 594 ASP A CA 1
ATOM 4632 C C . ASP A 1 594 ? 9.721 -2.595 -11.240 1.00 98.12 594 ASP A C 1
ATOM 4634 O O . ASP A 1 594 ? 9.520 -2.077 -12.341 1.00 98.12 594 ASP A O 1
ATOM 4638 N N . MET A 1 595 ? 10.788 -2.284 -10.498 1.00 98.19 595 MET A N 1
ATOM 4639 C CA . MET A 1 595 ? 11.874 -1.374 -10.886 1.00 98.19 595 MET A CA 1
ATOM 4640 C C . MET A 1 595 ? 11.366 0.032 -11.258 1.00 98.19 595 MET A C 1
ATOM 4642 O O . MET A 1 595 ? 11.966 0.745 -12.069 1.00 98.19 595 MET A O 1
ATOM 4646 N N . ASN A 1 596 ? 10.217 0.421 -10.695 1.00 98.50 596 ASN A N 1
ATOM 4647 C CA . ASN A 1 596 ? 9.378 1.517 -11.174 1.00 98.50 596 ASN A CA 1
ATOM 4648 C C . ASN A 1 596 ? 9.357 2.752 -10.269 1.00 98.50 596 ASN A C 1
ATOM 4650 O O . ASN A 1 596 ? 8.450 3.573 -10.368 1.00 98.50 596 ASN A O 1
ATOM 4654 N N . GLU A 1 597 ? 10.398 2.931 -9.461 1.00 98.62 597 GLU A N 1
ATOM 4655 C CA . GLU A 1 597 ? 10.639 4.159 -8.705 1.00 98.62 597 GLU A CA 1
ATOM 4656 C C . GLU A 1 597 ? 10.818 5.443 -9.548 1.00 98.62 597 GLU A C 1
ATOM 4658 O O . GLU A 1 597 ? 10.291 6.452 -9.086 1.00 98.62 597 GLU A O 1
ATOM 4663 N N . PRO A 1 598 ? 11.455 5.480 -10.749 1.00 97.75 598 PRO A N 1
ATOM 4664 C CA . PRO A 1 598 ? 12.108 4.410 -11.521 1.00 97.75 598 PRO A CA 1
ATOM 4665 C C . PRO A 1 598 ? 13.507 4.041 -11.008 1.00 97.75 598 PRO A C 1
ATOM 4667 O O . PRO A 1 598 ? 14.300 4.905 -10.645 1.00 97.75 598 PRO A O 1
ATOM 4670 N N . ALA A 1 599 ? 13.855 2.756 -11.055 1.00 97.69 599 ALA A N 1
ATOM 4671 C CA . ALA A 1 599 ? 15.182 2.283 -10.668 1.00 97.69 599 ALA A CA 1
ATOM 4672 C C . ALA A 1 599 ? 16.219 2.431 -11.797 1.00 97.69 599 ALA A C 1
ATOM 4674 O O . ALA A 1 599 ? 15.940 2.193 -12.975 1.00 97.69 599 ALA A O 1
ATOM 4675 N N . ASN A 1 600 ? 17.458 2.755 -11.425 1.00 97.31 600 ASN A N 1
ATOM 4676 C CA . ASN A 1 600 ? 18.616 2.803 -12.320 1.00 97.31 600 ASN A CA 1
ATOM 4677 C C . ASN A 1 600 ? 19.857 2.261 -11.595 1.00 97.31 600 ASN A C 1
ATOM 4679 O O . ASN A 1 600 ? 20.256 2.756 -10.542 1.00 97.31 600 ASN A O 1
ATOM 4683 N N . PHE A 1 601 ? 20.517 1.248 -12.145 1.00 96.56 601 PHE A N 1
ATOM 4684 C CA . PHE A 1 601 ? 21.714 0.666 -11.535 1.00 96.56 601 PHE A CA 1
ATOM 4685 C C . PHE A 1 601 ? 22.928 1.586 -11.650 1.00 96.56 601 PHE A C 1
ATOM 4687 O O . PHE A 1 601 ? 23.777 1.596 -10.754 1.00 96.56 601 PHE A O 1
ATOM 4694 N N . CYS A 1 602 ? 23.006 2.377 -12.718 1.00 91.69 602 CYS A N 1
ATOM 4695 C CA . CYS A 1 602 ? 24.113 3.289 -12.944 1.00 91.69 602 CYS A CA 1
ATOM 4696 C C . CYS A 1 602 ? 23.999 4.508 -12.019 1.00 91.69 602 CYS A C 1
ATOM 4698 O O . CYS A 1 602 ? 23.028 5.259 -12.081 1.00 91.69 602 CYS A O 1
ATOM 4700 N N . ASN A 1 603 ? 24.993 4.708 -11.153 1.00 88.94 603 ASN A N 1
ATOM 4701 C CA . ASN A 1 603 ? 25.001 5.844 -10.233 1.00 88.94 603 ASN A CA 1
ATOM 4702 C C . ASN A 1 603 ? 25.170 7.178 -10.981 1.00 88.94 603 ASN A C 1
ATOM 4704 O O . ASN A 1 603 ? 25.908 7.255 -11.967 1.00 88.94 603 ASN A O 1
ATOM 4708 N N . TRP A 1 604 ? 24.562 8.244 -10.459 1.00 89.94 604 TRP A N 1
ATOM 4709 C CA . TRP A 1 604 ? 24.733 9.586 -11.014 1.00 89.94 604 TRP A CA 1
ATOM 4710 C C . TRP A 1 604 ? 26.150 10.140 -10.742 1.00 89.94 604 TRP A C 1
ATOM 4712 O O . TRP A 1 604 ? 26.646 9.988 -9.620 1.00 89.94 604 TRP A O 1
ATOM 4722 N N . PRO A 1 605 ? 26.808 10.816 -11.710 1.00 88.12 605 PRO A N 1
ATOM 4723 C CA . PRO A 1 605 ? 26.404 10.993 -13.108 1.00 88.12 605 PRO A CA 1
ATOM 4724 C C . PRO A 1 605 ? 26.747 9.768 -13.974 1.00 88.12 605 PRO A C 1
ATOM 4726 O O . PRO A 1 605 ? 27.919 9.388 -14.098 1.00 88.12 605 PRO A O 1
ATOM 4729 N N . CYS A 1 606 ? 25.747 9.192 -14.653 1.00 87.62 606 CYS A N 1
ATOM 4730 C CA . CYS A 1 606 ? 25.931 8.013 -15.506 1.00 87.62 606 CYS A CA 1
ATOM 4731 C C . CYS A 1 606 ? 26.566 8.371 -16.866 1.00 87.62 606 CYS A C 1
ATOM 4733 O O . CYS A 1 606 ? 25.923 8.374 -17.913 1.00 87.62 606 CYS A O 1
ATOM 4735 N N . SER A 1 607 ? 27.856 8.713 -16.851 1.00 86.50 607 SER A N 1
ATOM 4736 C CA . SER A 1 607 ? 28.571 9.234 -18.031 1.00 86.50 607 SER A CA 1
ATOM 4737 C C . SER A 1 607 ? 28.778 8.234 -19.181 1.00 86.50 607 SER A C 1
ATOM 4739 O O . SER A 1 607 ? 28.937 8.664 -20.322 1.00 86.50 607 SER A O 1
ATOM 4741 N N . ASP A 1 608 ? 28.751 6.925 -18.908 1.00 91.75 608 ASP A N 1
ATOM 4742 C CA . ASP A 1 608 ? 28.723 5.867 -19.927 1.00 91.75 608 ASP A CA 1
ATOM 4743 C C . ASP A 1 608 ? 27.889 4.662 -19.434 1.00 91.75 608 ASP A C 1
ATOM 4745 O O . ASP A 1 608 ? 28.418 3.764 -18.765 1.00 91.75 608 ASP A O 1
ATOM 4749 N N . PRO A 1 609 ? 26.583 4.617 -19.764 1.00 93.81 609 PRO A N 1
ATOM 4750 C CA . PRO A 1 609 ? 25.710 3.492 -19.432 1.00 93.81 609 PRO A CA 1
ATOM 4751 C C . PRO A 1 609 ? 26.176 2.161 -20.039 1.00 93.81 609 PRO A C 1
ATOM 4753 O O . PRO A 1 609 ? 25.921 1.103 -19.469 1.00 93.81 609 PRO A O 1
ATOM 4756 N N . SER A 1 610 ? 26.867 2.183 -21.185 1.00 91.88 610 SER A N 1
ATOM 4757 C CA . SER A 1 610 ? 27.286 0.957 -21.878 1.00 91.88 610 SER A CA 1
ATOM 4758 C C . SER A 1 610 ? 28.491 0.333 -21.183 1.00 91.88 610 SER A C 1
ATOM 4760 O O . SER A 1 610 ? 28.445 -0.840 -20.822 1.00 91.88 610 SER A O 1
ATOM 4762 N N . ALA A 1 611 ? 29.518 1.134 -20.886 1.00 92.75 611 ALA A N 1
ATOM 4763 C CA . ALA A 1 611 ? 30.667 0.678 -20.109 1.00 92.75 611 ALA A CA 1
ATOM 4764 C C . ALA A 1 611 ? 30.279 0.279 -18.673 1.00 92.75 611 ALA A C 1
ATOM 4766 O O . ALA A 1 611 ? 30.845 -0.673 -18.135 1.00 92.75 611 ALA A O 1
ATOM 4767 N N . TYR A 1 612 ? 29.296 0.951 -18.055 1.00 95.19 612 TYR A N 1
ATOM 4768 C CA . TYR A 1 612 ? 28.753 0.515 -16.763 1.00 95.19 612 TYR A CA 1
ATOM 4769 C C . TYR A 1 612 ? 28.071 -0.857 -16.873 1.00 95.19 612 TYR A C 1
ATOM 4771 O O . TYR A 1 612 ? 28.344 -1.737 -16.057 1.00 95.19 612 TYR A O 1
ATOM 4779 N N . ALA A 1 613 ? 27.217 -1.063 -17.878 1.00 93.44 613 ALA A N 1
ATOM 4780 C CA . ALA A 1 613 ? 26.513 -2.327 -18.079 1.00 93.44 613 ALA A CA 1
ATOM 4781 C C . ALA A 1 613 ? 27.472 -3.499 -18.365 1.00 93.44 613 ALA A C 1
ATOM 4783 O O . ALA A 1 613 ? 27.358 -4.547 -17.729 1.00 93.44 613 ALA A O 1
ATOM 4784 N N . GLU A 1 614 ? 28.471 -3.300 -19.233 1.00 91.38 614 GLU A N 1
ATOM 4785 C CA . GLU A 1 614 ? 29.536 -4.282 -19.492 1.00 91.38 614 GLU A CA 1
ATOM 4786 C C . GLU A 1 614 ? 30.327 -4.619 -18.215 1.00 91.38 614 GLU A C 1
ATOM 4788 O O . GLU A 1 614 ? 30.566 -5.790 -17.919 1.00 91.38 614 GLU A O 1
ATOM 4793 N N . ALA A 1 615 ? 30.694 -3.612 -17.414 1.00 93.81 615 ALA A N 1
ATOM 4794 C CA . ALA A 1 615 ? 31.463 -3.807 -16.183 1.00 93.81 615 ALA A CA 1
ATOM 4795 C C . ALA A 1 615 ? 30.677 -4.485 -15.042 1.00 93.81 615 ALA A C 1
ATOM 4797 O O . ALA A 1 615 ? 31.297 -5.027 -14.126 1.00 93.81 615 ALA A O 1
ATOM 4798 N N . ASN A 1 616 ? 29.339 -4.458 -15.085 1.00 93.94 616 ASN A N 1
ATOM 4799 C CA . ASN A 1 616 ? 28.451 -5.019 -14.057 1.00 93.94 616 ASN A CA 1
ATOM 4800 C C . ASN A 1 616 ? 27.620 -6.218 -14.558 1.00 93.94 616 ASN A C 1
ATOM 4802 O O . ASN A 1 616 ? 26.672 -6.620 -13.883 1.00 93.94 616 ASN A O 1
ATOM 4806 N N . ASN A 1 617 ? 27.985 -6.800 -15.710 1.00 90.88 617 ASN A N 1
ATOM 4807 C CA . ASN A 1 617 ? 27.340 -7.978 -16.301 1.00 90.88 617 ASN A CA 1
ATOM 4808 C C . ASN A 1 617 ? 25.823 -7.788 -16.523 1.00 90.88 617 ASN A C 1
ATOM 4810 O O . ASN A 1 617 ? 25.014 -8.555 -16.004 1.00 90.88 617 ASN A O 1
ATOM 4814 N N . GLN A 1 618 ? 25.445 -6.724 -17.244 1.00 92.25 618 GLN A N 1
ATOM 4815 C CA . GLN A 1 618 ? 24.056 -6.387 -17.587 1.00 92.25 618 GLN A CA 1
ATOM 4816 C C . GLN A 1 618 ? 23.874 -6.334 -19.125 1.00 92.25 618 GLN A C 1
ATOM 4818 O O . GLN A 1 618 ? 24.434 -5.441 -19.770 1.00 92.25 618 GLN A O 1
ATOM 4823 N N . PRO A 1 619 ? 23.093 -7.238 -19.748 1.00 88.75 619 PRO A N 1
ATOM 4824 C CA . PRO A 1 619 ? 22.348 -8.325 -19.117 1.00 88.75 619 PRO A CA 1
ATOM 4825 C C . PRO A 1 619 ? 23.275 -9.415 -18.561 1.00 88.75 619 PRO A C 1
ATOM 4827 O O . PRO A 1 619 ? 24.367 -9.609 -19.100 1.00 88.75 619 PRO A O 1
ATOM 4830 N N . PRO A 1 620 ? 22.851 -10.144 -17.516 1.00 88.06 620 PRO A N 1
ATOM 4831 C CA . PRO A 1 620 ? 23.586 -11.308 -17.046 1.00 88.06 620 PRO A CA 1
ATOM 4832 C C . PRO A 1 620 ? 23.514 -12.451 -18.067 1.00 88.06 620 PRO A C 1
ATOM 4834 O O . PRO A 1 620 ? 22.494 -12.629 -18.737 1.00 88.06 620 PRO A O 1
ATOM 4837 N N . ASP A 1 621 ? 24.580 -13.255 -18.146 1.00 85.25 621 ASP A N 1
ATOM 4838 C CA . ASP A 1 621 ? 24.576 -14.522 -18.888 1.00 85.25 621 ASP A CA 1
ATOM 4839 C C . ASP A 1 621 ? 23.367 -15.385 -18.461 1.00 85.25 621 ASP A C 1
ATOM 4841 O O . ASP A 1 621 ? 23.211 -15.664 -17.265 1.00 85.25 621 ASP A O 1
ATOM 4845 N N . PRO A 1 622 ? 22.515 -15.840 -19.398 1.00 84.50 622 PRO A N 1
ATOM 4846 C CA . PRO A 1 622 ? 21.366 -16.669 -19.062 1.00 84.50 622 PRO A CA 1
ATOM 4847 C C . PRO A 1 622 ? 21.834 -18.069 -18.622 1.00 84.50 622 PRO A C 1
ATOM 4849 O O . PRO A 1 622 ? 22.872 -18.558 -19.086 1.00 84.50 622 PRO A O 1
ATOM 4852 N N . PRO A 1 623 ? 21.089 -18.761 -17.739 1.00 84.06 623 PRO A N 1
ATOM 4853 C CA . PRO A 1 623 ? 21.541 -20.024 -17.165 1.00 84.06 623 PRO A CA 1
ATOM 4854 C C . PRO A 1 623 ? 21.754 -21.100 -18.250 1.00 84.06 623 PRO A C 1
ATOM 4856 O O . PRO A 1 623 ? 21.116 -21.052 -19.309 1.00 84.06 623 PRO A O 1
ATOM 4859 N N . PRO A 1 624 ? 22.629 -22.102 -18.033 1.00 81.69 624 PRO A N 1
ATOM 4860 C CA . PRO A 1 624 ? 22.858 -23.155 -19.020 1.00 81.69 624 PRO A CA 1
ATOM 4861 C C . PRO A 1 624 ? 21.560 -23.886 -19.382 1.00 81.69 624 PRO A C 1
ATOM 4863 O O . PRO A 1 624 ? 20.816 -24.293 -18.489 1.00 81.69 624 PRO A O 1
ATOM 4866 N N . VAL A 1 625 ? 21.305 -24.093 -20.679 1.00 81.00 625 VAL A N 1
ATOM 4867 C CA . VAL A 1 625 ? 20.120 -24.828 -21.151 1.00 81.00 625 VAL A CA 1
ATOM 4868 C C . VAL A 1 625 ? 20.108 -26.237 -20.547 1.00 81.00 625 VAL A C 1
ATOM 4870 O O . VAL A 1 625 ? 21.104 -26.967 -20.610 1.00 81.00 625 VAL A O 1
ATOM 4873 N N . ARG A 1 626 ? 18.979 -26.625 -19.945 1.00 73.81 626 ARG A N 1
ATOM 4874 C CA . ARG A 1 626 ? 18.799 -27.907 -19.253 1.00 73.81 626 ARG A CA 1
ATOM 4875 C C . ARG A 1 626 ? 18.978 -29.083 -20.217 1.00 73.81 626 ARG A C 1
ATOM 4877 O O . ARG A 1 626 ? 18.168 -29.316 -21.112 1.00 73.81 626 ARG A O 1
ATOM 4884 N N . ASN A 1 627 ? 20.040 -29.865 -20.007 1.00 63.00 627 ASN A N 1
ATOM 4885 C CA . ASN A 1 627 ? 20.227 -31.139 -20.703 1.00 63.00 627 ASN A CA 1
ATOM 4886 C C . ASN A 1 627 ? 19.037 -32.066 -20.418 1.00 63.00 627 ASN A C 1
ATOM 4888 O O . ASN A 1 627 ? 18.685 -32.269 -19.255 1.00 63.00 627 ASN A O 1
ATOM 4892 N N . ASN A 1 628 ? 18.466 -32.675 -21.463 1.00 59.34 628 ASN A N 1
ATOM 4893 C CA . ASN A 1 628 ? 17.369 -33.629 -21.315 1.00 59.34 628 ASN A CA 1
ATOM 4894 C C . ASN A 1 628 ? 17.777 -34.772 -20.360 1.00 59.34 628 ASN A C 1
ATOM 4896 O O . ASN A 1 628 ? 18.700 -35.539 -20.639 1.00 59.34 628 ASN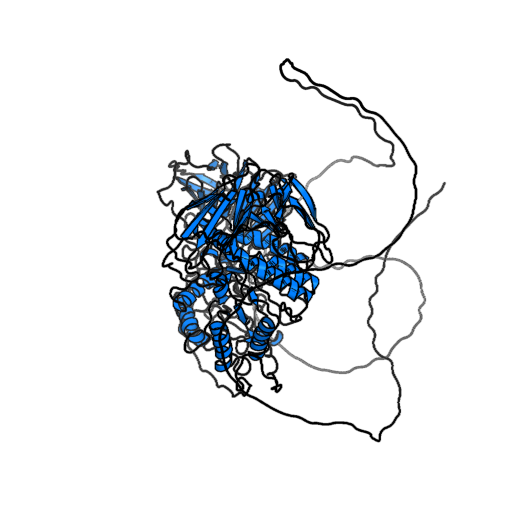 A O 1
ATOM 4900 N N . SER A 1 629 ? 17.083 -34.866 -19.223 1.00 55.69 629 SER A N 1
ATOM 4901 C CA . SER A 1 629 ? 17.388 -35.801 -18.135 1.00 55.69 629 SER A CA 1
ATOM 4902 C C . SER A 1 629 ? 16.778 -37.196 -18.327 1.00 55.69 629 SER A C 1
ATOM 4904 O O . SER A 1 629 ? 17.048 -38.102 -17.533 1.00 55.69 629 SER A O 1
ATOM 4906 N N . GLY A 1 630 ? 15.930 -37.375 -19.347 1.00 51.62 630 GLY A N 1
ATOM 4907 C CA . GLY A 1 630 ? 15.142 -38.583 -19.592 1.00 51.62 630 GLY A CA 1
ATOM 4908 C C . GLY A 1 630 ? 14.053 -38.854 -18.547 1.00 51.62 630 GLY A C 1
ATOM 4909 O O . GLY A 1 630 ? 13.501 -39.956 -18.527 1.00 51.62 630 GLY A O 1
ATOM 4910 N N . ARG A 1 631 ? 13.759 -37.897 -17.656 1.00 52.56 631 ARG A N 1
ATOM 4911 C CA . ARG A 1 631 ? 12.717 -38.014 -16.627 1.00 52.56 631 ARG A CA 1
ATOM 4912 C C . ARG A 1 631 ? 11.438 -37.305 -17.093 1.00 52.56 631 ARG A C 1
ATOM 4914 O O . ARG A 1 631 ? 11.522 -36.135 -17.455 1.00 52.56 631 ARG A O 1
ATOM 4921 N N . PRO A 1 632 ? 10.269 -37.970 -17.083 1.00 57.25 632 PRO A N 1
ATOM 4922 C CA . PRO A 1 632 ? 9.004 -37.308 -17.374 1.00 57.25 632 PRO A CA 1
ATOM 4923 C C . PRO A 1 632 ? 8.584 -36.419 -16.196 1.00 57.25 632 PRO A C 1
ATOM 4925 O O . PRO A 1 632 ? 8.651 -36.852 -15.043 1.00 57.25 632 PRO A O 1
ATOM 4928 N N . ILE A 1 633 ? 8.110 -35.209 -16.493 1.00 65.50 633 ILE A N 1
ATOM 4929 C CA . ILE A 1 633 ? 7.457 -34.331 -15.514 1.00 65.50 633 ILE A CA 1
ATOM 4930 C C . ILE A 1 633 ? 6.011 -34.832 -15.345 1.00 65.50 633 ILE A C 1
ATOM 4932 O O . ILE A 1 633 ? 5.295 -34.937 -16.346 1.00 65.50 633 ILE A O 1
ATOM 4936 N N . PRO A 1 634 ? 5.555 -35.193 -14.130 1.00 71.38 634 PRO A N 1
ATOM 4937 C CA . PRO A 1 634 ? 4.180 -35.640 -13.917 1.00 71.38 634 PRO A CA 1
ATOM 4938 C C . PRO A 1 634 ? 3.167 -34.574 -14.357 1.00 71.38 634 PRO A C 1
ATOM 4940 O O . PRO A 1 634 ? 3.321 -33.405 -14.027 1.00 71.38 634 PRO A O 1
ATOM 4943 N N . GLY A 1 635 ? 2.139 -34.987 -15.103 1.00 66.94 635 GLY A N 1
ATOM 4944 C CA . GLY A 1 635 ? 1.093 -34.099 -15.627 1.00 66.94 635 GLY A CA 1
ATOM 4945 C C . GLY A 1 635 ? 1.332 -33.563 -17.047 1.00 66.94 635 GLY A C 1
ATOM 4946 O O . GLY A 1 635 ? 0.360 -33.203 -17.705 1.00 66.94 635 GLY A O 1
ATOM 4947 N N . PHE A 1 636 ? 2.569 -33.579 -17.559 1.00 67.19 636 PHE A N 1
ATOM 4948 C CA . PHE A 1 636 ? 2.917 -32.954 -18.846 1.00 67.19 636 PHE A CA 1
ATOM 4949 C C . PHE A 1 636 ? 3.114 -33.959 -20.010 1.00 67.19 636 PHE A C 1
ATOM 4951 O O . PHE A 1 636 ? 3.463 -35.122 -19.772 1.00 67.19 636 PHE A O 1
ATOM 4958 N N . PRO A 1 637 ? 2.901 -33.545 -21.281 1.00 71.88 637 PRO A N 1
ATOM 4959 C CA . PRO A 1 637 ? 3.081 -34.399 -22.462 1.00 71.88 637 PRO A CA 1
ATOM 4960 C C . PRO A 1 637 ? 4.517 -34.905 -22.686 1.00 71.88 637 PRO A C 1
ATOM 4962 O O . PRO A 1 637 ? 5.499 -34.287 -22.286 1.00 71.88 637 PRO A O 1
ATOM 4965 N N . ALA A 1 638 ? 4.660 -36.028 -23.399 1.00 55.25 638 ALA A N 1
ATOM 4966 C CA . ALA A 1 638 ? 5.962 -36.657 -23.666 1.00 55.25 638 ALA A CA 1
ATOM 4967 C C . ALA A 1 638 ? 6.846 -35.896 -24.682 1.00 55.25 638 ALA A C 1
ATOM 4969 O O . ALA A 1 638 ? 8.050 -36.140 -24.754 1.00 55.25 638 ALA A O 1
ATOM 4970 N N . ASP A 1 639 ? 6.261 -34.984 -25.457 1.00 63.66 639 ASP A N 1
ATOM 4971 C CA . ASP A 1 639 ? 6.910 -34.038 -26.372 1.00 63.66 639 ASP A CA 1
ATOM 4972 C C . ASP A 1 639 ? 7.173 -32.657 -25.730 1.00 63.66 639 ASP A C 1
ATOM 4974 O O . ASP A 1 639 ? 7.733 -31.755 -26.361 1.00 63.66 639 ASP A O 1
ATOM 4978 N N . PHE A 1 640 ? 6.875 -32.509 -24.435 1.00 63.62 640 PHE A N 1
ATOM 4979 C CA . PHE A 1 640 ? 7.378 -31.431 -23.582 1.00 63.62 640 PHE A CA 1
ATOM 4980 C C . PHE A 1 640 ? 8.848 -31.712 -23.203 1.00 63.62 640 PHE A C 1
ATOM 4982 O O . PHE A 1 640 ? 9.186 -31.963 -22.047 1.00 63.62 640 PHE A O 1
ATOM 4989 N N . GLN A 1 641 ? 9.729 -31.768 -24.208 1.00 61.03 641 GLN A N 1
ATOM 4990 C CA . GLN A 1 641 ? 11.158 -32.093 -24.094 1.00 61.03 641 GLN A CA 1
ATOM 4991 C C . GLN A 1 641 ? 11.976 -31.225 -25.084 1.00 61.03 641 GLN A C 1
ATOM 4993 O O . GLN A 1 641 ? 11.531 -31.042 -26.218 1.00 61.03 641 GLN A O 1
ATOM 4998 N N . PRO A 1 642 ? 13.153 -30.684 -24.707 1.00 42.28 642 PRO A N 1
ATOM 4999 C CA . PRO A 1 642 ? 13.752 -29.543 -25.416 1.00 42.28 642 PRO A CA 1
ATOM 5000 C C . PRO A 1 642 ? 14.502 -29.864 -26.727 1.00 42.28 642 PRO A C 1
ATOM 5002 O O . PRO A 1 642 ? 15.323 -30.781 -26.786 1.00 42.28 642 PRO A O 1
ATOM 5005 N N . THR A 1 643 ? 14.299 -29.006 -27.739 1.00 35.25 643 THR A N 1
ATOM 5006 C CA . THR A 1 643 ? 15.102 -28.852 -28.976 1.00 35.25 643 THR A CA 1
ATOM 5007 C C . THR A 1 643 ? 15.025 -27.392 -29.463 1.00 35.25 643 THR A C 1
ATOM 5009 O O . THR A 1 643 ? 13.916 -26.871 -29.523 1.00 35.25 643 THR A O 1
ATOM 5012 N N . GLY A 1 644 ? 16.139 -26.740 -29.838 1.00 33.47 644 GLY A N 1
ATOM 5013 C CA . GLY A 1 644 ? 16.180 -25.291 -30.156 1.00 33.47 644 GLY A CA 1
ATOM 5014 C C . GLY A 1 644 ? 16.728 -24.910 -31.547 1.00 33.47 644 GLY A C 1
ATOM 5015 O O . GLY A 1 644 ? 17.418 -25.709 -32.185 1.00 33.47 644 GLY A O 1
ATOM 5016 N N . VAL A 1 645 ? 16.417 -23.684 -32.009 1.00 30.00 645 VAL A N 1
ATOM 5017 C CA . VAL A 1 645 ? 16.845 -23.052 -33.289 1.00 30.00 645 VAL A CA 1
ATOM 5018 C C . VAL A 1 645 ? 16.973 -21.513 -33.110 1.00 30.00 645 VAL A C 1
ATOM 5020 O O . VAL A 1 645 ? 16.418 -20.965 -32.165 1.00 30.00 645 VAL A O 1
ATOM 5023 N N . THR A 1 646 ? 17.717 -20.815 -33.982 1.00 30.19 646 THR A N 1
ATOM 5024 C CA . THR A 1 646 ? 18.243 -19.435 -33.804 1.00 30.19 646 THR A CA 1
ATOM 5025 C C . THR A 1 646 ? 17.522 -18.297 -34.574 1.00 30.19 646 THR A C 1
ATOM 5027 O O . THR A 1 646 ? 16.733 -18.548 -35.484 1.00 30.19 646 THR A O 1
ATOM 5030 N N . SER A 1 647 ? 17.834 -17.032 -34.228 1.00 31.41 647 SER A N 1
ATOM 5031 C CA . SER A 1 647 ? 17.176 -15.766 -34.650 1.00 31.41 647 SER A CA 1
ATOM 5032 C C . SER A 1 647 ? 18.009 -14.844 -35.593 1.00 31.41 647 SER A C 1
ATOM 5034 O O . SER A 1 647 ? 19.105 -15.213 -36.022 1.00 31.41 647 SER A O 1
ATOM 5036 N N . ALA A 1 648 ? 17.484 -13.653 -35.964 1.00 32.12 648 ALA A N 1
ATOM 5037 C CA . ALA A 1 648 ? 18.118 -12.643 -36.849 1.00 32.12 648 ALA A CA 1
ATOM 5038 C C . ALA A 1 648 ? 17.638 -11.177 -36.581 1.00 32.12 648 ALA A C 1
ATOM 5040 O O . ALA A 1 648 ? 16.701 -10.976 -35.816 1.00 32.12 648 ALA A O 1
ATOM 5041 N N . ALA A 1 649 ? 18.282 -10.157 -37.190 1.00 32.94 649 ALA A N 1
ATOM 5042 C CA . ALA A 1 649 ? 18.402 -8.780 -36.641 1.00 32.94 649 ALA A CA 1
ATOM 5043 C C . ALA A 1 649 ? 17.716 -7.587 -37.399 1.00 32.94 649 ALA A C 1
ATOM 5045 O O . ALA A 1 649 ? 17.002 -7.772 -38.383 1.00 32.94 649 ALA A O 1
ATOM 5046 N N . ARG A 1 650 ? 17.944 -6.348 -36.897 1.00 30.61 650 ARG A N 1
ATOM 5047 C CA . ARG A 1 650 ? 17.122 -5.100 -37.011 1.00 30.61 650 ARG A CA 1
ATOM 5048 C C . ARG A 1 650 ? 17.696 -3.986 -37.937 1.00 30.61 650 ARG A C 1
ATOM 5050 O O . ARG A 1 650 ? 18.808 -4.115 -38.443 1.00 30.61 650 ARG A O 1
ATOM 5057 N N . MET A 1 651 ? 16.982 -2.852 -38.114 1.00 27.02 651 MET A N 1
ATOM 5058 C CA . MET A 1 651 ? 17.490 -1.602 -38.751 1.00 27.02 651 MET A CA 1
ATOM 5059 C C . MET A 1 651 ? 16.812 -0.300 -38.211 1.00 27.02 651 MET A C 1
ATOM 5061 O O . MET A 1 651 ? 15.950 -0.391 -37.348 1.00 27.02 651 MET A O 1
ATOM 5065 N N . LEU A 1 652 ? 17.256 0.902 -38.640 1.00 28.95 652 LEU A N 1
ATOM 5066 C CA . LEU A 1 652 ? 17.130 2.233 -37.973 1.00 28.95 652 LEU A CA 1
ATOM 5067 C C . LEU A 1 652 ? 16.990 3.389 -39.024 1.00 28.95 652 LEU A C 1
ATOM 5069 O O . LEU A 1 652 ? 17.227 3.113 -40.198 1.00 28.95 652 LEU A O 1
ATOM 5073 N N . PHE A 1 653 ? 16.720 4.698 -38.790 1.00 32.41 653 PHE A N 1
ATOM 5074 C CA . PHE A 1 653 ? 16.413 5.591 -37.632 1.00 32.41 653 PHE A CA 1
ATOM 5075 C C . PHE A 1 653 ? 15.932 6.987 -38.163 1.00 32.41 653 PHE A C 1
ATOM 5077 O O . PHE A 1 653 ? 16.452 7.415 -39.199 1.00 32.41 653 PHE A O 1
ATOM 5084 N N . ARG A 1 654 ? 15.114 7.793 -37.439 1.00 27.33 654 ARG A N 1
ATOM 5085 C CA . ARG A 1 654 ? 15.162 9.293 -37.506 1.00 27.33 654 ARG A CA 1
ATOM 5086 C C . ARG A 1 654 ? 14.512 10.018 -36.298 1.00 27.33 654 ARG A C 1
ATOM 5088 O O . ARG A 1 654 ? 13.735 9.411 -35.585 1.00 27.33 654 ARG A O 1
ATOM 5095 N N . ARG A 1 655 ? 14.859 11.303 -36.072 1.00 29.67 655 ARG A N 1
ATOM 5096 C CA . ARG A 1 655 ? 14.519 12.147 -34.891 1.00 29.67 655 ARG A CA 1
ATOM 5097 C C . ARG A 1 655 ? 13.757 13.444 -35.227 1.00 29.67 655 ARG A C 1
ATOM 5099 O O . ARG A 1 655 ? 13.964 13.993 -36.313 1.00 29.67 655 ARG A O 1
ATOM 5106 N N . GLN A 1 656 ? 13.079 14.021 -34.224 1.00 35.88 656 GLN A N 1
ATOM 5107 C CA . GLN A 1 656 ? 12.797 15.467 -34.096 1.00 35.88 656 GLN A CA 1
ATOM 5108 C C . GLN A 1 656 ? 13.110 15.999 -32.665 1.00 35.88 656 GLN A C 1
ATOM 5110 O O . GLN A 1 656 ? 13.865 15.350 -31.946 1.00 35.88 656 GLN A O 1
ATOM 5115 N N . SER A 1 657 ? 12.710 17.231 -32.310 1.00 40.66 657 SER A N 1
ATOM 5116 C CA . SER A 1 657 ? 13.314 18.054 -31.229 1.00 40.66 657 SER A CA 1
ATOM 5117 C C . SER A 1 657 ? 12.616 18.026 -29.851 1.00 40.66 657 SER A C 1
ATOM 5119 O O . SER A 1 657 ? 11.463 17.629 -29.742 1.00 40.66 657 SER A O 1
ATOM 5121 N N . ALA A 1 658 ? 13.325 18.489 -28.809 1.00 46.47 658 ALA A N 1
ATOM 5122 C CA . ALA A 1 658 ? 12.911 18.467 -27.396 1.00 46.47 658 ALA A CA 1
ATOM 5123 C C . ALA A 1 658 ? 11.878 19.545 -26.976 1.00 46.47 658 ALA A C 1
ATOM 5125 O O . ALA A 1 658 ? 11.659 20.526 -27.690 1.00 46.47 658 ALA A O 1
ATOM 5126 N N . ALA A 1 659 ? 11.281 19.347 -25.792 1.00 54.38 659 ALA A N 1
ATOM 5127 C CA . ALA A 1 659 ? 10.275 20.209 -25.158 1.00 54.38 659 ALA A CA 1
ATOM 5128 C C . ALA A 1 659 ? 10.880 21.375 -24.334 1.00 54.38 659 ALA A C 1
ATOM 5130 O O . ALA A 1 659 ? 12.097 21.522 -24.231 1.00 54.38 659 ALA A O 1
ATOM 5131 N N . THR A 1 660 ? 10.020 22.226 -23.757 1.00 64.88 660 THR A N 1
ATOM 5132 C CA . THR A 1 660 ? 10.403 23.402 -22.943 1.00 64.88 660 THR A CA 1
ATOM 5133 C C . THR A 1 660 ? 10.032 23.191 -21.470 1.00 64.88 660 THR A C 1
ATOM 5135 O O . THR A 1 660 ? 8.921 22.756 -21.184 1.00 64.88 660 THR A O 1
ATOM 5138 N N . LYS A 1 661 ? 10.946 23.519 -20.544 1.00 78.56 661 LYS A N 1
ATOM 5139 C CA . LYS A 1 661 ? 10.756 23.399 -19.084 1.00 78.56 661 LYS A CA 1
ATOM 5140 C C . LYS A 1 661 ? 9.705 24.383 -18.551 1.00 78.56 661 LYS A C 1
ATOM 5142 O O . LYS A 1 661 ? 9.750 25.568 -18.880 1.00 78.56 661 LYS A O 1
ATOM 5147 N N . SER A 1 662 ? 8.845 23.886 -17.666 1.00 75.31 662 SER A N 1
ATOM 5148 C CA . SER A 1 662 ? 7.864 24.635 -16.873 1.00 75.31 662 SER A CA 1
ATOM 5149 C C . SER A 1 662 ? 8.325 24.821 -15.416 1.00 75.31 662 SER A C 1
ATOM 5151 O O . SER A 1 662 ? 9.326 24.251 -14.969 1.00 75.31 662 SER A O 1
ATOM 5153 N N . GLY A 1 663 ? 7.573 25.621 -14.657 1.00 80.62 663 GLY A N 1
ATOM 5154 C CA . GLY A 1 663 ? 7.868 25.956 -13.263 1.00 80.62 663 GLY A CA 1
ATOM 5155 C C . GLY A 1 663 ? 8.925 27.056 -13.108 1.00 80.62 663 GLY A C 1
ATOM 5156 O O . GLY A 1 663 ? 9.385 27.645 -14.089 1.00 80.62 663 GLY A O 1
ATOM 5157 N N . LEU A 1 664 ? 9.322 27.336 -11.862 1.00 85.25 664 LEU A N 1
ATOM 5158 C CA . LEU A 1 664 ? 10.251 28.429 -11.560 1.00 85.25 664 LEU A CA 1
ATOM 5159 C C . LEU A 1 664 ? 11.612 28.297 -12.290 1.00 85.25 664 LEU A C 1
ATOM 5161 O O . LEU A 1 664 ? 12.182 27.195 -12.344 1.00 85.25 664 LEU A O 1
ATOM 5165 N N . PRO A 1 665 ? 12.167 29.416 -12.806 1.00 85.06 665 PRO A N 1
ATOM 5166 C CA . PRO A 1 665 ? 13.502 29.465 -13.394 1.00 85.06 665 PRO A CA 1
ATOM 5167 C C . PRO A 1 665 ? 14.594 29.357 -12.319 1.00 85.06 665 PRO A C 1
ATOM 5169 O O . PRO A 1 665 ? 14.331 29.464 -11.126 1.00 85.06 665 PRO A O 1
ATOM 5172 N N . GLY A 1 666 ? 15.844 29.151 -12.742 1.00 84.69 666 GLY A N 1
ATOM 5173 C CA . GLY A 1 666 ? 17.016 29.168 -11.853 1.00 84.69 666 GLY A CA 1
ATOM 5174 C C . GLY A 1 666 ? 17.207 27.936 -10.957 1.00 84.69 666 GLY A C 1
ATOM 5175 O O . GLY A 1 666 ? 18.326 27.728 -10.505 1.00 84.69 666 GLY A O 1
ATOM 5176 N N . ARG A 1 667 ? 16.171 27.106 -10.755 1.00 91.38 667 ARG A N 1
ATOM 5177 C CA . ARG A 1 667 ? 16.234 25.887 -9.927 1.00 91.38 667 ARG A CA 1
ATOM 5178 C C . ARG A 1 667 ? 17.343 24.916 -10.365 1.00 91.38 667 ARG A C 1
ATOM 5180 O O . ARG A 1 667 ? 17.318 24.478 -11.522 1.00 91.38 667 ARG A O 1
ATOM 5187 N N . ASP A 1 668 ? 18.220 24.524 -9.437 1.00 92.88 668 ASP A N 1
ATOM 5188 C CA . ASP A 1 668 ? 19.139 23.388 -9.593 1.00 92.88 668 ASP A CA 1
ATOM 5189 C C . ASP A 1 668 ? 18.379 22.091 -9.302 1.00 92.88 668 ASP A C 1
ATOM 5191 O O . ASP A 1 668 ? 17.955 21.833 -8.177 1.00 92.88 668 ASP A O 1
ATOM 5195 N N . LEU A 1 669 ? 18.145 21.294 -10.340 1.00 92.88 669 LEU A N 1
ATOM 5196 C CA . LEU A 1 669 ? 17.319 20.096 -10.237 1.00 92.88 669 LEU A CA 1
ATOM 5197 C C . LEU A 1 669 ? 18.098 18.846 -9.804 1.00 92.88 669 LEU A C 1
ATOM 5199 O O . LEU A 1 669 ? 17.504 17.775 -9.810 1.00 92.88 669 LEU A O 1
ATOM 5203 N N . VAL A 1 670 ? 19.389 18.928 -9.462 1.00 90.00 670 VAL A N 1
ATOM 5204 C CA . VAL A 1 670 ? 20.237 17.742 -9.204 1.00 90.00 670 VAL A CA 1
ATOM 5205 C C . VAL A 1 670 ? 20.950 17.806 -7.853 1.00 90.00 670 VAL A C 1
ATOM 5207 O O . VAL A 1 670 ? 21.015 16.796 -7.145 1.00 90.00 670 VAL A O 1
ATOM 5210 N N . ASP A 1 671 ? 21.442 18.986 -7.478 1.00 91.19 671 ASP A N 1
ATOM 5211 C CA . ASP A 1 671 ? 22.036 19.259 -6.165 1.00 91.19 671 ASP A CA 1
ATOM 5212 C C . ASP A 1 671 ? 21.381 20.512 -5.549 1.00 91.19 671 ASP A C 1
ATOM 5214 O O . ASP A 1 671 ? 21.987 21.588 -5.502 1.00 91.19 671 ASP A O 1
ATOM 5218 N N . PRO A 1 672 ? 20.095 20.425 -5.141 1.00 94.56 672 PRO A N 1
ATOM 5219 C CA . PRO A 1 672 ? 19.390 21.560 -4.559 1.00 94.56 672 PRO A CA 1
ATOM 5220 C C . PRO A 1 672 ? 20.074 22.018 -3.259 1.00 94.56 672 PRO A C 1
ATOM 5222 O O . PRO A 1 672 ? 20.556 21.176 -2.497 1.00 94.56 672 PRO A O 1
ATOM 5225 N N . PRO A 1 673 ? 20.071 23.327 -2.929 1.00 93.56 673 PRO A N 1
ATOM 5226 C CA . PRO A 1 673 ? 20.834 23.826 -1.782 1.00 93.56 673 PRO A CA 1
ATOM 5227 C C . PRO A 1 673 ? 20.402 23.233 -0.434 1.00 93.56 673 PRO A C 1
ATOM 5229 O O . PRO A 1 673 ? 21.203 23.187 0.500 1.00 93.56 673 PRO A O 1
ATOM 5232 N N . TYR A 1 674 ? 19.153 22.766 -0.331 1.00 95.50 674 TYR A N 1
ATOM 5233 C CA . TYR A 1 674 ? 18.716 21.887 0.745 1.00 95.50 674 TYR A CA 1
ATOM 5234 C C . TYR A 1 674 ? 18.843 20.418 0.328 1.00 95.50 674 TYR A C 1
ATOM 5236 O O . TYR A 1 674 ? 18.136 19.962 -0.568 1.00 95.50 674 TYR A O 1
ATOM 5244 N N . GLN A 1 675 ? 19.686 19.656 1.022 1.00 95.19 675 GLN A N 1
ATOM 5245 C CA . GLN A 1 675 ? 19.831 18.217 0.804 1.00 95.19 675 GLN A CA 1
ATOM 5246 C C . GLN A 1 675 ? 19.008 17.438 1.841 1.00 95.19 675 GLN A C 1
ATOM 5248 O O . GLN A 1 675 ? 19.290 17.505 3.037 1.00 95.19 675 GLN A O 1
ATOM 5253 N N . ILE A 1 676 ? 18.007 16.681 1.380 1.00 96.31 676 ILE A N 1
ATOM 5254 C CA . ILE A 1 676 ? 17.297 15.688 2.204 1.00 96.31 676 ILE A CA 1
ATOM 5255 C C . ILE A 1 676 ? 18.199 14.482 2.497 1.00 96.31 676 ILE A C 1
ATOM 5257 O O . ILE A 1 676 ? 19.062 14.134 1.688 1.00 96.31 676 ILE A O 1
ATOM 5261 N N . GLN A 1 677 ? 17.959 13.774 3.602 1.00 95.38 677 GLN A N 1
ATOM 5262 C CA . GLN A 1 677 ? 18.650 12.520 3.938 1.00 95.38 677 GLN A CA 1
ATOM 5263 C C . GLN A 1 677 ? 18.176 11.323 3.083 1.00 95.38 677 GLN A C 1
ATOM 5265 O O . GLN A 1 677 ? 17.684 10.321 3.604 1.00 95.38 677 GLN A O 1
ATOM 5270 N N . ASN A 1 678 ? 18.301 11.416 1.757 1.00 95.88 678 ASN A N 1
ATOM 5271 C CA . ASN A 1 678 ? 18.147 10.279 0.844 1.00 95.88 678 ASN A CA 1
ATOM 5272 C C . ASN A 1 678 ? 19.323 9.312 1.051 1.00 95.88 678 ASN A C 1
ATOM 5274 O O . ASN A 1 678 ? 20.481 9.712 0.918 1.00 95.88 678 ASN A O 1
ATOM 5278 N N . LEU A 1 679 ? 19.056 8.033 1.333 1.00 93.88 679 LEU A N 1
ATOM 5279 C CA . LEU A 1 679 ? 20.122 7.062 1.616 1.00 93.88 679 LEU A CA 1
ATOM 5280 C C . LEU A 1 679 ? 21.034 6.797 0.400 1.00 93.88 679 LEU A C 1
ATOM 5282 O O . LEU A 1 679 ? 22.187 6.404 0.574 1.00 93.88 679 LEU A O 1
ATOM 5286 N N . ALA A 1 680 ? 20.566 7.064 -0.825 1.00 92.38 680 ALA A N 1
ATOM 5287 C CA . ALA A 1 680 ? 21.409 7.014 -2.022 1.00 92.38 680 ALA A CA 1
ATOM 5288 C C . ALA A 1 680 ? 22.308 8.259 -2.213 1.00 92.38 680 ALA A C 1
ATOM 5290 O O . ALA A 1 680 ? 23.201 8.226 -3.061 1.00 92.38 680 ALA A O 1
ATOM 5291 N N . GLY A 1 681 ? 22.132 9.339 -1.444 1.00 92.38 681 GLY A N 1
ATOM 5292 C CA . GLY A 1 681 ? 22.838 10.612 -1.631 1.00 92.38 681 GLY A CA 1
ATOM 5293 C C . GLY A 1 681 ? 22.070 11.576 -2.544 1.00 92.38 681 GLY A C 1
ATOM 5294 O O . GLY A 1 681 ? 20.921 11.901 -2.255 1.00 92.38 681 GLY A O 1
ATOM 5295 N N . SER A 1 682 ? 22.697 12.052 -3.630 1.00 92.50 682 SER A N 1
ATOM 5296 C CA . SER A 1 682 ? 22.047 12.940 -4.618 1.00 92.50 682 SER A CA 1
ATOM 5297 C C . SER A 1 682 ? 20.729 12.345 -5.134 1.00 92.50 682 SER A C 1
ATOM 5299 O O . SER A 1 682 ? 20.598 11.124 -5.238 1.00 92.50 682 SER A O 1
ATOM 5301 N N . LEU A 1 683 ? 19.762 13.210 -5.457 1.00 95.25 683 LEU A N 1
ATOM 5302 C CA . LEU A 1 683 ? 18.409 12.823 -5.871 1.00 95.25 683 LEU A CA 1
ATOM 5303 C C . LEU A 1 683 ? 18.406 11.918 -7.105 1.00 95.25 683 LEU A C 1
ATOM 5305 O O . LEU A 1 683 ? 17.727 10.900 -7.087 1.00 95.25 683 LEU A O 1
ATOM 5309 N N . SER A 1 684 ? 19.226 12.238 -8.113 1.00 95.19 684 SER A N 1
ATOM 5310 C CA . SER A 1 684 ? 19.426 11.428 -9.325 1.00 95.19 684 SER A CA 1
ATOM 5311 C C . SER A 1 684 ? 20.077 10.063 -9.066 1.00 95.19 684 SER A C 1
ATOM 5313 O O . SER A 1 684 ? 20.149 9.227 -9.966 1.00 95.19 684 SER A O 1
ATOM 5315 N N . ASN A 1 685 ? 20.645 9.812 -7.880 1.00 93.69 685 ASN A N 1
ATOM 5316 C CA . ASN A 1 685 ? 21.387 8.578 -7.663 1.00 93.69 685 ASN A CA 1
ATOM 5317 C C . ASN A 1 685 ? 20.443 7.386 -7.454 1.00 93.69 685 ASN A C 1
ATOM 5319 O O . ASN A 1 685 ? 19.597 7.401 -6.564 1.00 93.69 685 ASN A O 1
ATOM 5323 N N . LYS A 1 686 ? 20.666 6.327 -8.241 1.00 94.25 686 LYS A N 1
ATOM 5324 C CA . LYS A 1 686 ? 19.813 5.132 -8.367 1.00 94.25 686 LYS A CA 1
ATOM 5325 C C . LYS A 1 686 ? 18.453 5.329 -9.054 1.00 94.25 686 LYS A C 1
ATOM 5327 O O . LYS A 1 686 ? 17.634 4.415 -9.027 1.00 94.25 686 LYS A O 1
ATOM 5332 N N . THR A 1 687 ? 18.252 6.452 -9.744 1.00 97.25 687 THR A N 1
ATOM 5333 C CA . THR A 1 687 ? 17.031 6.765 -10.509 1.00 97.25 687 THR A CA 1
ATOM 5334 C C . THR A 1 687 ? 17.372 7.417 -11.867 1.00 97.25 687 THR A C 1
ATOM 5336 O O . THR A 1 687 ? 18.529 7.407 -12.301 1.00 97.25 687 THR A O 1
ATOM 5339 N N . VAL A 1 688 ? 16.367 7.912 -12.588 1.00 95.06 688 VAL A N 1
ATOM 5340 C CA . VAL A 1 688 ? 16.505 8.835 -13.723 1.00 95.06 688 VAL A CA 1
ATOM 5341 C C . VAL A 1 688 ? 17.071 10.178 -13.234 1.00 95.06 688 VAL A C 1
ATOM 5343 O O . VAL A 1 688 ? 16.759 10.630 -12.134 1.00 95.06 688 VAL A O 1
ATOM 5346 N N . ASP A 1 689 ? 17.906 10.831 -14.046 1.00 95.75 689 ASP A N 1
ATOM 5347 C CA . ASP A 1 689 ? 18.479 12.140 -13.707 1.00 95.75 689 ASP A CA 1
ATOM 5348 C C . ASP A 1 689 ? 17.366 13.186 -13.498 1.00 95.75 689 ASP A C 1
ATOM 5350 O O . ASP A 1 689 ? 16.557 13.438 -14.391 1.00 95.75 689 ASP A O 1
ATOM 5354 N N . THR A 1 690 ? 17.321 13.833 -12.330 1.00 96.12 690 THR A N 1
ATOM 5355 C CA . THR A 1 690 ? 16.177 14.670 -11.928 1.00 96.12 690 THR A CA 1
ATOM 5356 C C . THR A 1 690 ? 16.037 15.994 -12.698 1.00 96.12 690 THR A C 1
ATOM 5358 O O . THR A 1 690 ? 15.015 16.672 -12.564 1.00 96.12 690 THR A O 1
ATOM 5361 N N . ASP A 1 691 ? 17.005 16.357 -13.551 1.00 94.38 691 ASP A N 1
ATOM 5362 C CA . ASP A 1 691 ? 16.893 17.464 -14.514 1.00 94.38 691 ASP A CA 1
ATOM 5363 C C . ASP A 1 691 ? 16.258 17.075 -15.863 1.00 94.38 691 ASP A C 1
ATOM 5365 O O . ASP A 1 691 ? 16.044 17.950 -16.710 1.00 94.38 691 ASP A O 1
ATOM 5369 N N . VAL A 1 692 ? 15.898 15.798 -16.055 1.00 95.06 692 VAL A N 1
ATOM 5370 C CA . VAL A 1 692 ? 15.054 15.339 -17.168 1.00 95.06 692 VAL A CA 1
ATOM 5371 C C . VAL A 1 692 ? 13.710 16.070 -17.146 1.00 95.06 692 VAL A C 1
ATOM 5373 O O . VAL A 1 692 ? 13.084 16.257 -16.101 1.00 95.06 692 VAL A O 1
ATOM 5376 N N . ILE A 1 693 ? 13.272 16.493 -18.335 1.00 95.69 693 ILE A N 1
ATOM 5377 C CA . ILE A 1 693 ? 12.032 17.242 -18.549 1.00 95.69 693 ILE A CA 1
ATOM 5378 C C . ILE A 1 693 ? 11.075 16.388 -19.383 1.00 95.69 693 ILE A C 1
ATOM 5380 O O . ILE A 1 693 ? 11.404 15.987 -20.503 1.00 95.69 693 ILE A O 1
ATOM 5384 N N . HIS A 1 694 ? 9.889 16.145 -18.834 1.00 95.56 694 HIS A N 1
ATOM 5385 C CA . HIS A 1 694 ? 8.798 15.411 -19.467 1.00 95.56 694 HIS A CA 1
ATOM 5386 C C . HIS A 1 694 ? 8.205 16.179 -20.653 1.00 95.56 694 HIS A C 1
ATOM 5388 O O . HIS A 1 694 ? 8.368 17.395 -20.795 1.00 95.56 694 HIS A O 1
ATOM 5394 N N . TYR A 1 695 ? 7.446 15.484 -21.496 1.00 93.44 695 TYR A N 1
ATOM 5395 C CA . TYR A 1 695 ? 6.774 16.034 -22.673 1.00 93.44 695 TYR A CA 1
ATOM 5396 C C . TYR A 1 695 ? 5.897 17.261 -22.373 1.00 93.44 695 TYR A C 1
ATOM 5398 O O . TYR A 1 695 ? 5.867 18.210 -23.158 1.00 93.44 695 TYR A O 1
ATOM 5406 N N . ASN A 1 696 ? 5.220 17.274 -21.221 1.00 91.44 696 ASN A N 1
ATOM 5407 C CA . ASN A 1 696 ? 4.389 18.391 -20.758 1.00 91.44 696 ASN A CA 1
ATOM 5408 C C . ASN A 1 696 ? 5.187 19.547 -20.110 1.00 91.44 696 ASN A C 1
ATOM 5410 O O . ASN A 1 696 ? 4.597 20.530 -19.664 1.00 91.44 696 ASN A O 1
ATOM 5414 N N . GLY A 1 697 ? 6.516 19.441 -20.043 1.00 92.56 697 GLY A N 1
ATOM 5415 C CA . GLY A 1 697 ? 7.416 20.437 -19.466 1.00 92.56 697 GLY A CA 1
ATOM 5416 C C . GLY A 1 697 ? 7.635 20.331 -17.953 1.00 92.56 697 GLY A C 1
ATOM 5417 O O . GLY A 1 697 ? 8.390 21.145 -17.418 1.00 92.56 697 GLY A O 1
ATOM 5418 N N . LEU A 1 698 ? 7.019 19.372 -17.251 1.00 94.75 698 LEU A N 1
ATOM 5419 C CA . LEU A 1 698 ? 7.360 19.079 -15.852 1.00 94.75 698 LEU A CA 1
ATOM 5420 C C . LEU A 1 698 ? 8.774 18.486 -15.747 1.00 94.75 698 LEU A C 1
ATOM 5422 O O . LEU A 1 698 ? 9.295 17.948 -16.722 1.00 94.75 698 LEU A O 1
ATOM 5426 N N . ALA A 1 699 ? 9.396 18.583 -14.573 1.00 96.44 699 ALA A N 1
ATOM 5427 C CA . ALA A 1 699 ? 10.688 17.960 -14.293 1.00 96.44 699 ALA A CA 1
ATOM 5428 C C . ALA A 1 699 ? 10.523 16.662 -13.492 1.00 96.44 699 ALA A C 1
ATOM 5430 O O . ALA A 1 699 ? 9.645 16.581 -12.627 1.00 96.44 699 ALA A O 1
ATOM 5431 N N . GLU A 1 700 ? 11.419 15.697 -13.703 1.00 97.31 700 GLU A N 1
ATOM 5432 C CA . GLU A 1 700 ? 11.505 14.480 -12.880 1.00 97.31 700 GLU A CA 1
ATOM 5433 C C . GLU A 1 700 ? 11.698 14.863 -11.395 1.00 97.31 700 GLU A C 1
ATOM 5435 O O . GLU A 1 700 ? 10.996 14.350 -10.538 1.00 97.31 700 GLU A O 1
ATOM 5440 N N . TYR A 1 701 ? 12.496 15.891 -11.071 1.00 97.69 701 TYR A N 1
ATOM 5441 C CA . TYR A 1 701 ? 12.605 16.480 -9.716 1.00 97.69 701 TYR A CA 1
ATOM 5442 C C . TYR A 1 701 ? 11.266 16.773 -8.999 1.00 97.69 701 TYR A C 1
ATOM 5444 O O . TYR A 1 701 ? 11.179 16.713 -7.771 1.00 97.69 701 TYR A O 1
ATOM 5452 N N . ASP A 1 702 ? 10.234 17.141 -9.762 1.00 98.00 702 ASP A N 1
ATOM 5453 C CA . ASP A 1 702 ? 8.899 17.471 -9.255 1.00 98.00 702 ASP A CA 1
ATOM 5454 C C . ASP A 1 702 ? 7.958 16.250 -9.230 1.00 98.00 702 ASP A C 1
ATOM 5456 O O . ASP A 1 702 ? 7.038 16.173 -8.411 1.00 98.00 702 ASP A O 1
ATOM 5460 N N . THR A 1 703 ? 8.187 15.281 -10.120 1.00 97.94 703 THR A N 1
ATOM 5461 C CA . THR A 1 703 ? 7.234 14.207 -10.454 1.00 97.94 703 THR A CA 1
ATOM 5462 C C . THR A 1 703 ? 7.745 12.786 -10.204 1.00 97.94 703 THR A C 1
ATOM 5464 O O . THR A 1 703 ? 6.950 11.856 -10.282 1.00 97.94 703 THR A O 1
ATOM 5467 N N . HIS A 1 704 ? 9.009 12.616 -9.811 1.00 98.56 704 HIS A N 1
ATOM 5468 C CA . HIS A 1 704 ? 9.688 11.341 -9.558 1.00 98.56 704 HIS A CA 1
ATOM 5469 C C . HIS A 1 704 ? 8.845 10.371 -8.719 1.00 98.56 704 HIS A C 1
ATOM 5471 O O . HIS A 1 704 ? 8.505 9.275 -9.163 1.00 98.56 704 HIS A O 1
ATOM 5477 N N . ASN A 1 705 ? 8.376 10.832 -7.552 1.00 98.69 705 ASN A N 1
ATOM 5478 C CA . ASN A 1 705 ? 7.568 10.032 -6.627 1.00 98.69 705 ASN A CA 1
ATOM 5479 C C . ASN A 1 705 ? 6.222 9.539 -7.216 1.00 98.69 705 ASN A C 1
ATOM 5481 O O . ASN A 1 705 ? 5.531 8.735 -6.590 1.00 98.69 705 ASN A O 1
ATOM 5485 N N . LEU A 1 706 ? 5.819 10.017 -8.400 1.00 98.62 706 LEU A N 1
ATOM 5486 C CA . LEU A 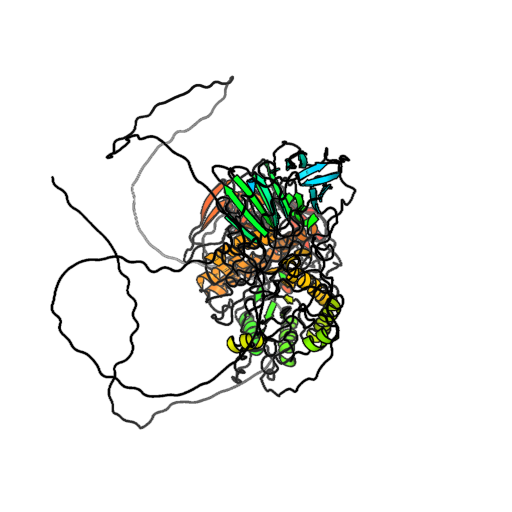1 706 ? 4.604 9.611 -9.111 1.00 98.62 706 LEU A CA 1
ATOM 5487 C C . LEU A 1 706 ? 4.843 8.485 -10.132 1.00 98.62 706 LEU A C 1
ATOM 5489 O O . LEU A 1 706 ? 3.869 7.844 -10.531 1.00 98.62 706 LEU A O 1
ATOM 5493 N N . TYR A 1 707 ? 6.085 8.224 -10.561 1.00 98.69 707 TYR A N 1
ATOM 5494 C CA . TYR A 1 707 ? 6.386 7.400 -11.744 1.00 98.69 707 TYR A CA 1
ATOM 5495 C C . TYR A 1 707 ? 5.759 5.996 -11.676 1.00 98.69 707 TYR A C 1
ATOM 5497 O O . TYR A 1 707 ? 5.014 5.602 -12.579 1.00 98.69 707 TYR A O 1
ATOM 5505 N N . GLY A 1 708 ? 5.964 5.270 -10.573 1.00 98.06 708 GLY A N 1
ATOM 5506 C CA . GLY A 1 708 ? 5.373 3.944 -10.353 1.00 98.06 708 GLY A CA 1
ATOM 5507 C C . GLY A 1 708 ? 3.845 3.951 -10.270 1.00 98.06 708 GLY A C 1
ATOM 5508 O O . GLY A 1 708 ? 3.192 3.008 -10.716 1.00 98.06 708 GLY A O 1
ATOM 5509 N N . THR A 1 709 ? 3.245 5.048 -9.797 1.00 97.81 709 THR A N 1
ATOM 5510 C CA . THR A 1 709 ? 1.780 5.220 -9.754 1.00 97.81 709 THR A CA 1
ATOM 5511 C C . THR A 1 709 ? 1.206 5.486 -11.144 1.00 97.81 709 THR A C 1
ATOM 5513 O O . THR A 1 709 ? 0.146 4.967 -11.490 1.00 97.81 709 THR A O 1
ATOM 5516 N N . MET A 1 710 ? 1.921 6.229 -11.989 1.00 98.25 710 MET A N 1
ATOM 5517 C CA . MET A 1 710 ? 1.520 6.436 -13.381 1.00 98.25 710 MET A CA 1
ATOM 5518 C C . MET A 1 710 ? 1.669 5.148 -14.205 1.00 98.25 710 MET A C 1
ATOM 5520 O O . MET A 1 710 ? 0.739 4.785 -14.928 1.00 98.25 710 MET A O 1
ATOM 5524 N N . MET A 1 711 ? 2.757 4.390 -14.013 1.00 98.44 711 MET A N 1
ATOM 5525 C CA . MET A 1 711 ? 2.906 3.037 -14.568 1.00 98.44 711 MET A CA 1
ATOM 5526 C C . MET A 1 711 ? 1.791 2.095 -14.088 1.00 98.44 711 MET A C 1
ATOM 5528 O O . MET A 1 711 ? 1.265 1.313 -14.881 1.00 98.44 711 MET A O 1
ATOM 5532 N N . SER A 1 712 ? 1.406 2.180 -12.811 1.00 97.88 712 SER A N 1
ATOM 5533 C CA . SER A 1 712 ? 0.319 1.395 -12.209 1.00 97.88 712 SER A CA 1
ATOM 5534 C C . SER A 1 712 ? -1.017 1.645 -12.906 1.00 97.88 712 SER A C 1
ATOM 5536 O O . SER A 1 712 ? -1.661 0.701 -13.366 1.00 97.88 712 SER A O 1
ATOM 5538 N N . THR A 1 713 ? -1.410 2.911 -13.065 1.00 96.25 713 THR A N 1
ATOM 5539 C CA . THR A 1 713 ? -2.635 3.290 -13.785 1.00 96.25 713 THR A CA 1
ATOM 5540 C C . THR A 1 713 ? -2.574 2.879 -15.257 1.00 96.25 713 THR A C 1
ATOM 5542 O O . THR A 1 713 ? -3.535 2.301 -15.771 1.00 96.25 713 THR A O 1
ATOM 5545 N N . ALA A 1 714 ? -1.438 3.091 -15.931 1.00 97.56 714 ALA A N 1
ATOM 5546 C CA . ALA A 1 714 ? -1.298 2.755 -17.347 1.00 97.56 714 ALA A CA 1
ATOM 5547 C C . ALA A 1 714 ? -1.359 1.244 -17.615 1.00 97.56 714 ALA A C 1
ATOM 5549 O O . ALA A 1 714 ? -1.991 0.794 -18.578 1.00 97.56 714 ALA A O 1
ATOM 5550 N N . SER A 1 715 ? -0.755 0.457 -16.724 1.00 98.06 715 SER A N 1
ATOM 5551 C CA . SER A 1 715 ? -0.798 -1.006 -16.744 1.00 98.06 715 SER A CA 1
ATOM 5552 C C . SER A 1 715 ? -2.178 -1.544 -16.378 1.00 98.06 715 SER A C 1
ATOM 5554 O O . SER A 1 715 ? -2.607 -2.548 -16.943 1.00 98.06 715 SER A O 1
ATOM 5556 N N . ARG A 1 716 ? -2.920 -0.858 -15.497 1.00 96.75 716 ARG A N 1
ATOM 5557 C CA . ARG A 1 716 ? -4.319 -1.196 -15.211 1.00 96.75 716 ARG A CA 1
ATOM 5558 C C . ARG A 1 716 ? -5.186 -1.053 -16.451 1.00 96.75 716 ARG A C 1
ATOM 5560 O O . ARG A 1 716 ? -5.874 -2.004 -16.799 1.00 96.75 716 ARG A O 1
ATOM 5567 N N . ILE A 1 717 ? -5.093 0.073 -17.155 1.00 97.00 717 ILE A N 1
ATOM 5568 C CA . ILE A 1 717 ? -5.829 0.295 -18.408 1.00 97.00 717 ILE A CA 1
ATOM 5569 C C . ILE A 1 717 ? -5.437 -0.758 -19.460 1.00 97.00 717 ILE A C 1
ATOM 5571 O O . ILE A 1 717 ? -6.303 -1.285 -20.158 1.00 97.00 717 ILE A O 1
ATOM 5575 N N . ALA A 1 718 ? -4.158 -1.135 -19.549 1.00 97.19 718 ALA A N 1
ATOM 5576 C CA . ALA A 1 718 ? -3.714 -2.209 -20.439 1.00 97.19 718 ALA A CA 1
ATOM 5577 C C . ALA A 1 718 ? -4.328 -3.578 -20.067 1.00 97.19 718 ALA A C 1
ATOM 5579 O O . ALA A 1 718 ? -4.833 -4.284 -20.941 1.00 97.19 718 ALA A O 1
ATOM 5580 N N . MET A 1 719 ? -4.370 -3.929 -18.776 1.00 97.12 719 MET A N 1
ATOM 5581 C CA . MET A 1 719 ? -4.989 -5.172 -18.295 1.00 97.12 719 MET A CA 1
ATOM 5582 C C . MET A 1 719 ? -6.522 -5.177 -18.410 1.00 97.12 719 MET A C 1
ATOM 5584 O O . MET A 1 719 ? -7.090 -6.217 -18.735 1.00 97.12 719 MET A O 1
ATOM 5588 N N . GLU A 1 720 ? -7.202 -4.041 -18.229 1.00 95.12 720 GLU A N 1
ATOM 5589 C CA . GLU A 1 720 ? -8.657 -3.912 -18.433 1.00 95.12 720 GLU A CA 1
ATOM 5590 C C . GLU A 1 720 ? -9.038 -4.077 -19.913 1.00 95.12 720 GLU A C 1
ATOM 5592 O O . GLU A 1 720 ? -10.038 -4.723 -20.216 1.00 95.12 720 GLU A O 1
ATOM 5597 N N . ASN A 1 721 ? -8.211 -3.593 -20.847 1.00 94.75 721 ASN A N 1
ATOM 5598 C CA . ASN A 1 721 ? -8.374 -3.888 -22.276 1.00 94.75 721 ASN A CA 1
ATOM 5599 C C . ASN A 1 721 ? -8.083 -5.365 -22.615 1.00 94.75 721 ASN A C 1
ATOM 5601 O O . ASN A 1 721 ? -8.658 -5.908 -23.558 1.00 94.75 721 ASN A O 1
ATOM 5605 N N . ARG A 1 722 ? -7.199 -6.025 -21.855 1.00 94.75 722 ARG A N 1
ATOM 5606 C CA . ARG A 1 722 ? -6.743 -7.403 -22.103 1.00 94.75 722 ARG A CA 1
ATOM 5607 C C . ARG A 1 722 ? -7.630 -8.489 -21.472 1.00 94.75 722 ARG A C 1
ATOM 5609 O O . ARG A 1 722 ? -7.756 -9.573 -22.047 1.00 94.75 722 ARG A O 1
ATOM 5616 N N . ARG A 1 723 ? -8.254 -8.236 -20.321 1.00 95.25 723 ARG A N 1
ATOM 5617 C CA . ARG A 1 723 ? -9.242 -9.120 -19.666 1.00 95.25 723 ARG A CA 1
ATOM 5618 C C . ARG A 1 723 ? -10.550 -8.335 -19.434 1.00 95.25 723 ARG A C 1
ATOM 5620 O O . ARG A 1 723 ? -10.919 -8.088 -18.286 1.00 95.25 723 ARG A O 1
ATOM 5627 N N . PRO A 1 724 ? -11.247 -7.897 -20.504 1.00 95.12 724 PRO A N 1
ATOM 5628 C CA . PRO A 1 724 ? -12.370 -6.968 -20.400 1.00 95.12 724 PRO A CA 1
ATOM 5629 C C . PRO A 1 724 ? -13.491 -7.504 -19.508 1.00 95.12 724 PRO A C 1
ATOM 5631 O O . PRO A 1 724 ? -13.964 -8.628 -19.668 1.00 95.12 724 PRO A O 1
ATOM 5634 N N . GLY A 1 725 ? -13.911 -6.673 -18.554 1.00 94.25 725 GLY A N 1
ATOM 5635 C CA . GLY A 1 725 ? -14.929 -7.013 -17.561 1.00 94.25 725 GLY A CA 1
ATOM 5636 C C . GLY A 1 725 ? -14.438 -7.867 -16.386 1.00 94.25 725 GLY A C 1
ATOM 5637 O O . GLY A 1 725 ? -15.235 -8.108 -15.482 1.00 94.25 725 GLY A O 1
ATOM 5638 N N . ARG A 1 726 ? -13.164 -8.290 -16.341 1.00 96.25 726 ARG A N 1
ATOM 5639 C CA . ARG A 1 726 ? -12.552 -8.969 -15.182 1.00 96.25 726 ARG A CA 1
ATOM 5640 C C . ARG A 1 726 ? -11.684 -8.007 -14.371 1.00 96.25 726 ARG A C 1
ATOM 5642 O O . ARG A 1 726 ? -11.079 -7.094 -14.928 1.00 96.25 726 ARG A O 1
ATOM 5649 N N . ARG A 1 727 ? -11.648 -8.179 -13.048 1.00 96.50 727 ARG A N 1
ATOM 5650 C CA . ARG A 1 727 ? -10.887 -7.331 -12.119 1.00 96.50 727 ARG A CA 1
ATOM 5651 C C . ARG A 1 727 ? -9.387 -7.542 -12.348 1.00 96.50 727 ARG A C 1
ATOM 5653 O O . ARG A 1 727 ? -8.902 -8.651 -12.128 1.00 96.50 727 ARG A O 1
ATOM 5660 N N . PRO A 1 728 ? -8.625 -6.506 -12.734 1.00 92.81 728 PRO A N 1
ATOM 5661 C CA . PRO A 1 728 ? -7.176 -6.593 -12.767 1.00 92.81 728 PRO A CA 1
ATOM 5662 C C . PRO A 1 728 ? -6.639 -6.652 -11.339 1.00 92.81 728 PRO A C 1
ATOM 5664 O O . PRO A 1 728 ? -6.808 -5.694 -10.578 1.00 92.81 728 PRO A O 1
ATOM 5667 N N . LEU A 1 729 ? -5.943 -7.739 -11.016 1.00 96.62 729 LEU A N 1
ATOM 5668 C CA . LEU A 1 729 ? -4.893 -7.709 -10.007 1.00 96.62 729 LEU A CA 1
ATOM 5669 C C . LEU A 1 729 ? -3.624 -7.168 -10.677 1.00 96.62 729 LEU A C 1
ATOM 5671 O O . LEU A 1 729 ? -3.202 -7.646 -11.732 1.00 96.62 729 LEU A O 1
ATOM 5675 N N . ILE A 1 730 ? -3.017 -6.170 -10.045 1.00 98.12 730 ILE A N 1
ATOM 5676 C CA . ILE A 1 730 ? -1.679 -5.680 -10.372 1.00 98.12 730 ILE A CA 1
ATOM 5677 C C . ILE A 1 730 ? -0.952 -5.469 -9.054 1.00 98.12 730 ILE A C 1
ATOM 5679 O O . ILE A 1 730 ? -1.534 -4.903 -8.131 1.00 98.12 730 ILE A O 1
ATOM 5683 N N . ILE A 1 731 ? 0.296 -5.913 -8.975 1.00 98.62 731 ILE A N 1
ATOM 5684 C CA . ILE A 1 731 ? 1.176 -5.706 -7.824 1.00 98.62 731 ILE A CA 1
ATOM 5685 C C . ILE A 1 731 ? 2.323 -4.783 -8.262 1.00 98.62 731 ILE A C 1
ATOM 5687 O O . ILE A 1 731 ? 3.052 -5.129 -9.191 1.00 98.62 731 ILE A O 1
ATOM 5691 N N . THR A 1 732 ? 2.446 -3.606 -7.633 1.00 98.75 732 THR A N 1
ATOM 5692 C CA . THR A 1 732 ? 3.500 -2.603 -7.904 1.00 98.75 732 THR A CA 1
ATOM 5693 C C . THR A 1 732 ? 4.496 -2.487 -6.753 1.00 98.75 732 THR A C 1
ATOM 5695 O O . THR A 1 732 ? 4.112 -2.658 -5.591 1.00 98.75 732 THR A O 1
ATOM 5698 N N . ARG A 1 733 ? 5.752 -2.129 -7.053 1.00 98.56 733 ARG A N 1
ATOM 5699 C CA . ARG A 1 733 ? 6.729 -1.761 -6.021 1.00 98.56 733 ARG A CA 1
ATOM 5700 C C . ARG A 1 733 ? 6.525 -0.317 -5.591 1.00 98.56 733 ARG A C 1
ATOM 5702 O O . ARG A 1 733 ? 6.006 -0.059 -4.509 1.00 98.56 733 ARG A O 1
ATOM 5709 N N . SER A 1 734 ? 6.832 0.628 -6.472 1.00 98.62 734 SER A N 1
ATOM 5710 C CA . SER A 1 734 ? 6.713 2.047 -6.169 1.00 98.62 734 SER A CA 1
ATOM 5711 C C . SER A 1 734 ? 5.254 2.519 -6.166 1.00 98.62 734 SER A C 1
ATOM 5713 O O . SER A 1 734 ? 4.442 2.126 -7.013 1.00 98.62 734 SER A O 1
ATOM 5715 N N . THR A 1 735 ? 4.920 3.366 -5.188 1.00 98.75 735 THR A N 1
ATOM 5716 C CA . THR A 1 735 ? 3.569 3.895 -4.939 1.00 98.75 735 THR A CA 1
ATOM 5717 C C . THR A 1 735 ? 3.600 5.364 -4.505 1.00 98.75 735 THR A C 1
ATOM 5719 O O . THR A 1 735 ? 4.568 5.843 -3.924 1.00 98.75 735 THR A O 1
ATOM 5722 N N . PHE A 1 736 ? 2.503 6.074 -4.748 1.00 98.75 736 PHE A N 1
ATOM 5723 C CA . PHE A 1 736 ? 2.186 7.383 -4.178 1.00 98.75 736 PHE A CA 1
ATOM 5724 C C . PHE A 1 736 ? 0.814 7.311 -3.497 1.00 98.75 736 PHE A C 1
ATOM 5726 O O . PHE A 1 736 ? 0.046 6.365 -3.722 1.00 98.75 736 PHE A O 1
ATOM 5733 N N . ALA A 1 737 ? 0.478 8.323 -2.701 1.00 98.19 737 ALA A N 1
ATOM 5734 C CA . ALA A 1 737 ? -0.863 8.511 -2.156 1.00 98.19 737 ALA A CA 1
ATOM 5735 C C . ALA A 1 737 ? -1.946 8.344 -3.248 1.00 98.19 737 ALA A C 1
ATOM 5737 O O . ALA A 1 737 ? -1.943 9.052 -4.254 1.00 98.19 737 ALA A O 1
ATOM 5738 N N . GLY A 1 738 ? -2.865 7.392 -3.048 1.00 97.12 738 GLY A N 1
ATOM 5739 C CA . GLY A 1 738 ? -3.949 7.063 -3.988 1.00 97.12 738 GLY A CA 1
ATOM 5740 C C . GLY A 1 738 ? -3.684 5.898 -4.952 1.00 97.12 738 GLY A C 1
ATOM 5741 O O . GLY A 1 738 ? -4.630 5.416 -5.574 1.00 97.12 738 GLY A O 1
ATOM 5742 N N . ALA A 1 739 ? -2.459 5.359 -5.034 1.00 97.81 739 ALA A N 1
ATOM 5743 C CA . ALA A 1 739 ? -2.141 4.215 -5.907 1.00 97.81 739 ALA A CA 1
ATOM 5744 C C . ALA A 1 739 ? -3.046 2.985 -5.662 1.00 97.81 739 ALA A C 1
ATOM 5746 O O . ALA A 1 739 ? -3.428 2.284 -6.604 1.00 97.81 739 ALA A O 1
ATOM 5747 N N . GLY A 1 740 ? -3.472 2.771 -4.411 1.00 97.75 740 GLY A N 1
ATOM 5748 C CA . GLY A 1 740 ? -4.372 1.683 -4.015 1.00 97.75 740 GLY A CA 1
ATOM 5749 C C . GLY A 1 740 ? -5.739 1.685 -4.709 1.00 97.75 740 GLY A C 1
ATOM 5750 O O . GLY A 1 740 ? -6.380 0.638 -4.786 1.00 97.75 740 GLY A O 1
ATOM 5751 N N . ARG A 1 741 ? -6.166 2.813 -5.301 1.00 96.44 741 ARG A N 1
ATOM 5752 C CA . ARG A 1 741 ? -7.349 2.907 -6.179 1.00 96.44 741 ARG A CA 1
ATOM 5753 C C . ARG A 1 741 ? -7.237 2.037 -7.438 1.00 96.44 741 ARG A C 1
ATOM 5755 O O . ARG A 1 741 ? -8.249 1.736 -8.071 1.00 96.44 741 ARG A O 1
ATOM 5762 N N . HIS A 1 742 ? -6.023 1.640 -7.815 1.00 96.31 742 HIS A N 1
ATOM 5763 C CA . HIS A 1 742 ? -5.752 0.914 -9.052 1.00 96.31 742 HIS A CA 1
ATOM 5764 C C . HIS A 1 742 ? -5.057 -0.433 -8.835 1.00 96.31 742 HIS A C 1
ATOM 5766 O O . HIS A 1 742 ? -5.342 -1.363 -9.595 1.00 96.31 742 HIS A O 1
ATOM 5772 N N . VAL A 1 743 ? -4.183 -0.555 -7.831 1.00 97.75 743 VAL A N 1
ATOM 5773 C CA . VAL A 1 743 ? -3.248 -1.687 -7.687 1.00 97.75 743 VAL A CA 1
ATOM 5774 C C . VAL A 1 743 ? -3.053 -2.125 -6.230 1.00 97.75 743 VAL A C 1
ATOM 5776 O O . VAL A 1 743 ? -3.360 -1.387 -5.296 1.00 97.75 743 VAL A O 1
ATOM 5779 N N . GLY A 1 744 ? -2.529 -3.335 -6.045 1.00 98.38 744 GLY A N 1
ATOM 5780 C CA . GLY A 1 744 ? -1.900 -3.791 -4.808 1.00 98.38 744 GLY A CA 1
ATOM 5781 C C . GLY A 1 744 ? -0.384 -3.580 -4.817 1.00 98.38 744 GLY A C 1
ATOM 5782 O O . GLY A 1 744 ? 0.188 -3.061 -5.775 1.00 98.38 744 GLY A O 1
ATOM 5783 N N . HIS A 1 745 ? 0.269 -4.001 -3.741 1.00 98.75 745 HIS A N 1
ATOM 5784 C CA . HIS A 1 745 ? 1.682 -3.755 -3.461 1.00 98.75 745 HIS A CA 1
ATOM 5785 C C . HIS A 1 745 ? 2.301 -4.956 -2.726 1.00 98.75 745 HIS A C 1
ATOM 5787 O O . HIS A 1 745 ? 1.587 -5.760 -2.127 1.00 98.75 745 HIS A O 1
ATOM 5793 N N . TRP A 1 746 ? 3.624 -5.085 -2.742 1.00 98.50 746 TRP A N 1
ATOM 5794 C CA . TRP A 1 746 ? 4.345 -5.975 -1.830 1.00 98.50 746 TRP A CA 1
ATOM 5795 C C . TRP A 1 746 ? 5.481 -5.200 -1.178 1.00 98.50 746 TRP A C 1
ATOM 5797 O O . TRP A 1 746 ? 6.059 -4.322 -1.809 1.00 98.50 746 TRP A O 1
ATOM 5807 N N . LEU A 1 747 ? 5.815 -5.558 0.061 1.00 98.38 747 LEU A N 1
ATOM 5808 C CA . LEU A 1 747 ? 6.717 -4.804 0.946 1.00 98.38 747 LEU A CA 1
ATOM 5809 C C . LEU A 1 747 ? 8.211 -4.853 0.548 1.00 98.38 747 LEU A C 1
ATOM 5811 O O . LEU A 1 747 ? 9.089 -4.684 1.395 1.00 98.38 747 LEU A O 1
ATOM 5815 N N . GLY A 1 748 ? 8.485 -5.111 -0.731 1.00 95.50 748 GLY A N 1
ATOM 5816 C CA . GLY A 1 748 ? 9.801 -5.118 -1.345 1.00 95.50 748 GLY A CA 1
ATOM 5817 C C . GLY A 1 748 ? 10.710 -6.277 -0.949 1.00 95.50 748 GLY A C 1
ATOM 5818 O O . GLY A 1 748 ? 10.310 -7.264 -0.327 1.00 95.50 748 GLY A O 1
ATOM 5819 N N . ASP A 1 749 ? 11.963 -6.106 -1.353 1.00 97.81 749 ASP A N 1
ATOM 5820 C CA . ASP A 1 749 ? 13.138 -6.961 -1.211 1.00 97.81 749 ASP A CA 1
ATOM 5821 C C . ASP A 1 749 ? 13.558 -7.169 0.260 1.00 97.81 749 ASP A C 1
ATOM 5823 O O . ASP A 1 749 ? 14.668 -6.820 0.681 1.00 97.81 749 ASP A O 1
ATOM 5827 N N . ASN A 1 750 ? 12.671 -7.718 1.083 1.00 98.25 750 ASN A N 1
ATOM 5828 C CA . ASN A 1 750 ? 12.981 -8.078 2.462 1.00 98.25 750 ASN A CA 1
ATOM 5829 C C . ASN A 1 750 ? 14.070 -9.171 2.537 1.00 98.25 750 ASN A C 1
ATOM 5831 O O . ASN A 1 750 ? 14.381 -9.853 1.560 1.00 98.25 750 ASN A O 1
ATOM 5835 N N . LEU A 1 751 ? 14.673 -9.358 3.715 1.00 98.44 751 LEU A N 1
ATOM 5836 C CA . LEU A 1 751 ? 15.663 -10.422 3.931 1.00 98.44 751 LEU A CA 1
ATOM 5837 C C . LEU A 1 751 ? 15.079 -11.575 4.749 1.00 98.44 751 LEU A C 1
ATOM 5839 O O . LEU A 1 751 ? 14.215 -11.378 5.601 1.00 98.44 751 LEU A O 1
ATOM 5843 N N . SER A 1 752 ? 15.637 -12.765 4.554 1.00 98.38 752 SER A N 1
ATOM 5844 C CA . SER A 1 752 ? 15.416 -13.993 5.323 1.00 98.38 752 SER A CA 1
ATOM 5845 C C . SER A 1 752 ? 15.925 -13.885 6.768 1.00 98.38 752 SER A C 1
ATOM 5847 O O . SER A 1 752 ? 16.887 -14.544 7.167 1.00 98.38 752 SER A O 1
ATOM 5849 N N . GLN A 1 753 ? 15.323 -12.992 7.557 1.00 98.06 753 GLN A N 1
ATOM 5850 C CA . GLN A 1 753 ? 15.751 -12.630 8.909 1.00 98.06 753 GLN A CA 1
ATOM 5851 C C . GLN A 1 753 ? 14.544 -12.364 9.823 1.00 98.06 753 GLN A C 1
ATOM 5853 O O . GLN A 1 753 ? 13.545 -11.785 9.405 1.00 98.06 753 GLN A O 1
ATOM 5858 N N . TRP A 1 754 ? 14.658 -12.713 11.107 1.00 98.06 754 TRP A N 1
ATOM 5859 C CA . TRP A 1 754 ? 13.593 -12.500 12.103 1.00 98.06 754 TRP A CA 1
ATOM 5860 C C . TRP A 1 754 ? 13.258 -11.022 12.358 1.00 98.06 754 TRP A C 1
ATOM 5862 O O . TRP A 1 754 ? 12.131 -10.681 12.703 1.00 98.06 754 TRP A O 1
ATOM 5872 N N . GLU A 1 755 ? 14.219 -10.124 12.143 1.00 97.38 755 GLU A N 1
ATOM 5873 C CA . GLU A 1 755 ? 13.987 -8.679 12.167 1.00 97.38 755 GLU A CA 1
ATOM 5874 C C . GLU A 1 755 ? 13.034 -8.236 11.043 1.00 97.38 755 GLU A C 1
ATOM 5876 O O . GLU A 1 755 ? 12.050 -7.552 11.305 1.00 97.38 755 GLU A O 1
ATOM 5881 N N . GLN A 1 756 ? 13.242 -8.742 9.828 1.00 98.19 756 GLN A N 1
ATOM 5882 C CA . GLN A 1 756 ? 12.414 -8.466 8.648 1.00 98.19 756 GLN A CA 1
ATOM 5883 C C . GLN A 1 756 ? 11.025 -9.115 8.728 1.00 98.19 756 GLN A C 1
ATOM 5885 O O . GLN A 1 756 ? 10.024 -8.515 8.338 1.00 98.19 756 GLN A O 1
ATOM 5890 N N . TYR A 1 757 ? 10.942 -10.313 9.311 1.00 98.56 757 TYR A N 1
ATOM 5891 C CA . TYR A 1 757 ? 9.674 -10.951 9.668 1.00 98.56 757 TYR A CA 1
ATOM 5892 C C . TYR A 1 757 ? 8.826 -10.037 10.573 1.00 98.56 757 TYR A C 1
ATOM 5894 O O . TYR A 1 757 ? 7.639 -9.850 10.303 1.00 98.56 757 TYR A O 1
ATOM 5902 N N . ARG A 1 758 ? 9.437 -9.387 11.577 1.00 98.25 758 ARG A N 1
ATOM 5903 C CA . ARG A 1 758 ? 8.766 -8.396 12.442 1.00 98.25 758 ARG A CA 1
ATOM 5904 C C . ARG A 1 758 ? 8.409 -7.102 11.700 1.00 98.25 758 ARG A C 1
ATOM 5906 O O . ARG A 1 758 ? 7.263 -6.672 11.797 1.00 98.25 758 ARG A O 1
ATOM 5913 N N . PHE A 1 759 ? 9.329 -6.520 10.922 1.00 98.06 759 PHE A N 1
ATOM 5914 C CA . PHE A 1 759 ? 9.056 -5.312 10.118 1.00 98.06 759 PHE A CA 1
ATOM 5915 C C . PHE A 1 759 ? 7.879 -5.505 9.156 1.00 98.06 759 PHE A C 1
ATOM 5917 O O . PHE A 1 759 ? 7.069 -4.597 8.980 1.00 98.06 759 PHE A O 1
ATOM 5924 N N . SER A 1 760 ? 7.703 -6.714 8.614 1.00 98.50 760 SER A N 1
ATOM 5925 C CA . SER A 1 760 ? 6.569 -6.991 7.734 1.00 98.50 760 SER A CA 1
ATOM 5926 C C . SER A 1 760 ? 5.196 -6.816 8.393 1.00 98.50 760 SER A C 1
ATOM 5928 O O . SER A 1 760 ? 4.218 -6.584 7.686 1.00 98.50 760 SER A O 1
ATOM 5930 N N . ILE A 1 761 ? 5.113 -6.865 9.729 1.00 98.62 761 ILE A N 1
ATOM 5931 C CA . ILE A 1 761 ? 3.877 -6.608 10.477 1.00 98.62 761 ILE A CA 1
ATOM 5932 C C . ILE A 1 761 ? 3.618 -5.096 10.575 1.00 98.62 761 ILE A C 1
ATOM 5934 O O . ILE A 1 761 ? 2.522 -4.648 10.234 1.00 98.62 761 ILE A O 1
ATOM 5938 N N . SER A 1 762 ? 4.616 -4.286 10.953 1.00 97.38 762 SER A N 1
ATOM 5939 C CA . SER A 1 762 ? 4.451 -2.824 11.032 1.00 97.38 762 SER A CA 1
ATOM 5940 C C . SER A 1 762 ? 4.195 -2.204 9.652 1.00 97.38 762 SER A C 1
ATOM 5942 O O . SER A 1 762 ? 3.344 -1.323 9.521 1.00 97.38 762 SER A O 1
ATOM 5944 N N . GLN A 1 763 ? 4.854 -2.703 8.603 1.00 98.56 763 GLN A N 1
ATOM 5945 C CA . GLN A 1 763 ? 4.611 -2.316 7.210 1.00 98.56 763 GLN A CA 1
ATOM 5946 C C . GLN A 1 763 ? 3.226 -2.763 6.694 1.00 98.56 763 GLN A C 1
ATOM 5948 O O . GLN A 1 763 ? 2.545 -1.984 6.024 1.00 98.56 763 GLN A O 1
ATOM 5953 N N . LEU A 1 764 ? 2.754 -3.971 7.039 1.00 98.75 764 LEU A N 1
ATOM 5954 C CA . LEU A 1 764 ? 1.380 -4.413 6.739 1.00 98.75 764 LEU A CA 1
ATOM 5955 C C . LEU A 1 764 ? 0.349 -3.452 7.354 1.00 98.75 764 LEU A C 1
ATOM 5957 O O . LEU A 1 764 ? -0.584 -3.028 6.669 1.00 98.75 764 LEU A O 1
ATOM 5961 N N . LEU A 1 765 ? 0.541 -3.057 8.619 1.00 98.56 765 LEU A N 1
ATOM 5962 C CA . LEU A 1 765 ? -0.315 -2.076 9.294 1.00 98.56 765 LEU A CA 1
ATOM 5963 C C . LEU A 1 765 ? -0.293 -0.704 8.597 1.00 98.56 765 LEU A C 1
ATOM 5965 O O . LEU A 1 765 ? -1.359 -0.115 8.396 1.00 98.56 765 LEU A O 1
ATOM 5969 N N . GLN A 1 766 ? 0.886 -0.207 8.199 1.00 98.62 766 GLN A N 1
ATOM 5970 C CA . GLN A 1 766 ? 1.043 1.051 7.455 1.00 98.62 766 GLN A CA 1
ATOM 5971 C C . GLN A 1 766 ? 0.193 1.063 6.171 1.00 98.62 766 GLN A C 1
ATOM 5973 O O . GLN A 1 766 ? -0.728 1.875 6.037 1.00 98.62 766 GLN A O 1
ATOM 5978 N N . PHE A 1 767 ? 0.453 0.138 5.243 1.00 98.81 767 PHE A N 1
ATOM 5979 C CA . PHE A 1 767 ? -0.195 0.142 3.929 1.00 98.81 767 PHE A CA 1
ATOM 5980 C C . PHE A 1 767 ? -1.694 -0.161 3.992 1.00 98.81 767 PHE A C 1
ATOM 5982 O O . PHE A 1 767 ? -2.487 0.515 3.327 1.00 98.81 767 PHE A O 1
ATOM 5989 N N . ALA A 1 768 ? -2.100 -1.128 4.822 1.00 97.69 768 ALA A N 1
ATOM 5990 C CA . ALA A 1 768 ? -3.497 -1.537 4.906 1.00 97.69 768 ALA A CA 1
ATOM 5991 C C . ALA A 1 768 ? -4.391 -0.535 5.655 1.00 97.69 768 ALA A C 1
ATOM 5993 O O . ALA A 1 768 ? -5.581 -0.468 5.346 1.00 97.69 768 ALA A O 1
ATOM 5994 N N . THR A 1 769 ? -3.861 0.245 6.611 1.00 96.38 769 THR A N 1
ATOM 5995 C CA . THR A 1 769 ? -4.694 1.128 7.462 1.00 96.38 769 THR A CA 1
ATOM 5996 C C . THR A 1 769 ? -4.493 2.623 7.245 1.00 96.38 769 THR A C 1
ATOM 5998 O O . THR A 1 769 ? -5.456 3.381 7.389 1.00 96.38 769 THR A O 1
ATOM 6001 N N . LEU A 1 770 ? -3.277 3.049 6.884 1.00 98.06 770 LEU A N 1
ATOM 6002 C CA . LEU A 1 770 ? -2.921 4.463 6.748 1.00 98.06 770 LEU A CA 1
ATOM 6003 C C . LEU A 1 770 ? -2.918 4.910 5.285 1.00 98.06 770 LEU A C 1
ATOM 6005 O O . LEU A 1 770 ? -3.474 5.958 4.970 1.00 98.06 770 LEU A O 1
ATOM 6009 N N . TYR A 1 771 ? -2.303 4.120 4.396 1.00 98.62 771 TYR A N 1
ATOM 6010 C CA . TYR A 1 771 ? -2.025 4.525 3.006 1.00 98.62 771 TYR A CA 1
ATOM 6011 C C . TYR A 1 771 ? -3.092 4.081 1.993 1.00 98.62 771 TYR A C 1
ATOM 6013 O O . TYR A 1 771 ? -3.011 4.435 0.820 1.00 98.62 771 TYR A O 1
ATOM 6021 N N . GLN A 1 772 ? -4.108 3.331 2.439 1.00 98.12 772 GLN A N 1
ATOM 6022 C CA . GLN A 1 772 ? -5.197 2.813 1.598 1.00 98.12 772 GLN A CA 1
ATOM 6023 C C . GLN A 1 772 ? -4.701 1.972 0.404 1.00 98.12 772 GLN A C 1
ATOM 6025 O O . GLN A 1 772 ? -5.271 2.014 -0.684 1.00 98.12 772 GLN A O 1
ATOM 6030 N N . VAL A 1 773 ? -3.674 1.143 0.626 1.00 98.62 773 VAL A N 1
ATOM 6031 C CA . VAL A 1 773 ? -3.236 0.092 -0.311 1.00 98.62 773 VAL A CA 1
ATOM 6032 C C . VAL A 1 773 ? -3.402 -1.272 0.379 1.00 98.62 773 VAL A C 1
ATOM 6034 O O . VAL A 1 773 ? -2.424 -1.879 0.811 1.00 98.62 773 VAL A O 1
ATOM 6037 N N . PRO A 1 774 ? -4.644 -1.762 0.562 1.00 98.31 774 PRO A N 1
ATOM 6038 C CA . PRO A 1 774 ? -4.909 -2.933 1.392 1.00 98.31 774 PRO A CA 1
ATOM 6039 C C . PRO A 1 774 ? -4.520 -4.262 0.753 1.00 98.31 774 PRO A C 1
ATOM 6041 O O . PRO A 1 774 ? -4.407 -5.244 1.476 1.00 98.31 774 PRO A O 1
ATOM 6044 N N . MET A 1 775 ? -4.313 -4.340 -0.566 1.00 98.75 775 MET A N 1
ATOM 6045 C CA . MET A 1 775 ? -3.832 -5.574 -1.193 1.00 98.75 775 MET A CA 1
ATOM 6046 C C . MET A 1 775 ? -2.311 -5.660 -1.058 1.00 98.75 775 MET A C 1
ATOM 6048 O O . MET A 1 775 ? -1.585 -5.351 -2.000 1.00 98.75 775 MET A O 1
ATOM 6052 N N . VAL A 1 776 ? -1.852 -6.003 0.148 1.00 98.75 776 VAL A N 1
ATOM 6053 C CA . VAL A 1 776 ? -0.444 -5.920 0.556 1.00 98.75 776 VAL A CA 1
ATOM 6054 C C . VAL A 1 776 ? 0.011 -7.129 1.378 1.00 98.75 776 VAL A C 1
ATOM 6056 O O . VAL A 1 776 ? -0.793 -7.798 2.032 1.00 98.75 776 VAL A O 1
ATOM 6059 N N . GLY A 1 777 ? 1.308 -7.426 1.308 1.00 98.62 777 GLY A N 1
ATOM 6060 C CA . GLY A 1 777 ? 1.985 -8.493 2.042 1.00 98.62 777 GLY A CA 1
ATOM 6061 C C . GLY A 1 777 ? 3.498 -8.469 1.807 1.00 98.62 777 GLY A C 1
ATOM 6062 O O . GLY A 1 777 ? 3.979 -7.806 0.888 1.00 98.62 777 GLY A O 1
ATOM 6063 N N . SER A 1 778 ? 4.252 -9.175 2.648 1.00 98.44 778 SER A N 1
ATOM 6064 C CA . SER A 1 778 ? 5.693 -9.389 2.475 1.00 98.44 778 SER A CA 1
ATOM 6065 C C . SER A 1 778 ? 5.990 -10.634 1.649 1.00 98.44 778 SER A C 1
ATOM 6067 O O . SER A 1 778 ? 5.168 -11.549 1.573 1.00 98.44 778 SER A O 1
ATOM 6069 N N . ASP A 1 779 ? 7.198 -10.695 1.088 1.00 98.81 779 ASP A N 1
ATOM 6070 C CA . ASP A 1 779 ? 7.705 -11.928 0.501 1.00 98.81 779 ASP A CA 1
ATOM 6071 C C . ASP A 1 779 ? 8.043 -12.933 1.603 1.00 98.81 779 ASP A C 1
ATOM 6073 O O . ASP A 1 779 ? 8.894 -12.717 2.471 1.00 98.81 779 ASP A O 1
ATOM 6077 N N . VAL A 1 780 ? 7.278 -14.022 1.607 1.00 98.75 780 VAL A N 1
ATOM 6078 C CA . VAL A 1 780 ? 7.249 -15.004 2.686 1.00 98.75 780 VAL A CA 1
ATOM 6079 C C . VAL A 1 780 ? 8.505 -15.867 2.662 1.00 98.75 780 VAL A C 1
ATOM 6081 O O . VAL A 1 780 ? 8.945 -16.323 1.610 1.00 98.75 780 VAL A O 1
ATOM 6084 N N . CYS A 1 781 ? 9.040 -16.105 3.861 1.00 98.62 781 CYS A N 1
ATOM 6085 C CA . CYS A 1 781 ? 10.357 -16.675 4.160 1.00 98.62 781 CYS A CA 1
ATOM 6086 C C . CYS A 1 781 ? 11.551 -15.728 3.933 1.00 98.62 781 CYS A C 1
ATOM 6088 O O . CYS A 1 781 ? 12.609 -16.007 4.502 1.00 98.62 781 CYS A O 1
ATOM 6090 N N . GLY A 1 782 ? 11.347 -14.600 3.239 1.00 98.38 782 GLY A N 1
ATOM 6091 C CA . GLY A 1 782 ? 12.342 -13.569 2.937 1.00 98.38 782 GLY A CA 1
ATOM 6092 C C . GLY A 1 782 ? 12.898 -13.685 1.514 1.00 98.38 782 GLY A C 1
ATOM 6093 O O . GLY A 1 782 ? 13.305 -14.765 1.099 1.00 98.38 782 GLY A O 1
ATOM 6094 N N . PHE A 1 783 ? 12.927 -12.585 0.761 1.00 98.50 783 PHE A N 1
ATOM 6095 C CA . PHE A 1 783 ? 13.437 -12.553 -0.612 1.00 98.50 783 PHE A CA 1
ATOM 6096 C C . PHE A 1 783 ? 14.960 -12.744 -0.660 1.00 98.50 783 PHE A C 1
ATOM 6098 O O . PHE A 1 783 ? 15.447 -13.662 -1.316 1.00 98.50 783 PHE A O 1
ATOM 6105 N N . GLY A 1 784 ? 15.709 -11.892 0.043 1.00 97.31 784 GLY A N 1
ATOM 6106 C CA . GLY A 1 784 ? 17.171 -11.901 0.056 1.00 97.31 784 GLY A CA 1
ATOM 6107 C C . GLY A 1 784 ? 17.776 -12.772 1.162 1.00 97.31 784 GLY A C 1
ATOM 6108 O O . GLY A 1 784 ? 17.283 -12.799 2.289 1.00 97.31 784 GLY A O 1
ATOM 6109 N N . SER A 1 785 ? 18.931 -13.390 0.904 1.00 97.19 785 SER A N 1
ATOM 6110 C CA . SER A 1 785 ? 19.614 -14.373 1.769 1.00 97.19 785 SER A CA 1
ATOM 6111 C C . SER A 1 785 ? 18.870 -15.703 1.967 1.00 97.19 785 SER A C 1
ATOM 6113 O O . SER A 1 785 ? 17.657 -15.807 1.834 1.00 97.19 785 SER A O 1
ATOM 6115 N N . ASN A 1 786 ? 19.612 -16.749 2.351 1.00 98.25 786 ASN A N 1
ATOM 6116 C CA . ASN A 1 786 ? 19.045 -18.074 2.631 1.00 98.25 786 ASN A CA 1
ATOM 6117 C C . ASN A 1 786 ? 18.157 -18.072 3.887 1.00 98.25 786 ASN A C 1
ATOM 6119 O O . ASN A 1 786 ? 18.646 -17.768 4.977 1.00 98.25 786 ASN A O 1
ATOM 6123 N N . THR A 1 787 ? 16.905 -18.510 3.751 1.00 98.44 787 THR A N 1
ATOM 6124 C CA . THR A 1 787 ? 16.004 -18.759 4.887 1.00 98.44 787 THR A CA 1
ATOM 6125 C C . THR A 1 787 ? 16.374 -20.009 5.695 1.00 98.44 787 THR A C 1
ATOM 6127 O O . THR A 1 787 ? 17.181 -20.844 5.273 1.00 98.44 787 THR A O 1
ATOM 6130 N N . THR A 1 788 ? 15.766 -20.149 6.876 1.00 98.31 788 THR A N 1
ATOM 6131 C CA . THR A 1 788 ? 15.875 -21.337 7.737 1.00 98.31 788 THR A CA 1
ATOM 6132 C C . THR A 1 788 ? 14.535 -22.067 7.821 1.00 98.31 788 THR A C 1
ATOM 6134 O O . THR A 1 788 ? 13.476 -21.465 7.654 1.00 98.31 788 THR A O 1
ATOM 6137 N N . GLU A 1 789 ? 14.560 -23.371 8.110 1.00 98.38 789 GLU A N 1
ATOM 6138 C CA . GLU A 1 789 ? 13.346 -24.197 8.224 1.00 98.38 789 GLU A CA 1
ATOM 6139 C C . GLU A 1 789 ? 12.358 -23.647 9.276 1.00 98.38 789 GLU A C 1
ATOM 6141 O O . GLU A 1 789 ? 11.152 -23.618 9.040 1.00 98.38 789 GLU A O 1
ATOM 6146 N N . THR A 1 790 ? 12.859 -23.144 10.411 1.00 98.44 790 THR A N 1
ATOM 6147 C CA . THR A 1 790 ? 12.032 -22.571 11.487 1.00 98.44 790 THR A CA 1
ATOM 6148 C C . THR A 1 790 ? 11.508 -21.172 11.164 1.00 98.44 790 THR A C 1
ATOM 6150 O O . THR A 1 790 ? 10.338 -20.901 11.442 1.00 98.44 790 THR A O 1
ATOM 6153 N N . LEU A 1 791 ? 12.318 -20.303 10.542 1.00 98.75 791 LEU A N 1
ATOM 6154 C CA . LEU A 1 791 ? 11.869 -18.987 10.073 1.00 98.75 791 LEU A CA 1
ATOM 6155 C C . LEU A 1 791 ? 10.800 -19.141 8.986 1.00 98.75 791 LEU A C 1
ATOM 6157 O O . LEU A 1 791 ? 9.732 -18.543 9.083 1.00 98.75 791 LEU A O 1
ATOM 6161 N N . CYS A 1 792 ? 11.052 -19.983 7.983 1.00 98.81 792 CYS A N 1
ATOM 6162 C CA . CYS A 1 792 ? 10.138 -20.172 6.862 1.00 98.81 792 CYS A CA 1
ATOM 6163 C C . CYS A 1 792 ? 8.817 -20.832 7.295 1.00 98.81 792 CYS A C 1
ATOM 6165 O O . CYS A 1 792 ? 7.758 -20.430 6.822 1.00 98.81 792 CYS A O 1
ATOM 6167 N N . ALA A 1 793 ? 8.834 -21.748 8.274 1.00 98.81 793 ALA A N 1
ATOM 6168 C CA . ALA A 1 793 ? 7.610 -22.290 8.873 1.00 98.81 793 ALA A CA 1
ATOM 6169 C C . ALA A 1 793 ? 6.775 -21.208 9.591 1.00 98.81 793 ALA A C 1
ATOM 6171 O O . ALA A 1 793 ? 5.563 -21.121 9.379 1.00 98.81 793 ALA A O 1
ATOM 6172 N N . ARG A 1 794 ? 7.406 -20.330 10.390 1.00 98.81 794 ARG A N 1
ATOM 6173 C CA . ARG A 1 794 ? 6.711 -19.193 11.028 1.00 98.81 794 ARG A CA 1
ATOM 6174 C C . ARG A 1 794 ? 6.196 -18.182 10.004 1.00 98.81 794 ARG A C 1
ATOM 6176 O O . ARG A 1 794 ? 5.070 -17.709 10.140 1.00 98.81 794 ARG A O 1
ATOM 6183 N N . TRP A 1 795 ? 6.972 -17.869 8.967 1.00 98.81 795 TRP A N 1
ATOM 6184 C CA . TRP A 1 795 ? 6.573 -16.906 7.936 1.00 98.81 795 TRP A CA 1
ATOM 6185 C C . TRP A 1 795 ? 5.445 -17.448 7.051 1.00 98.81 795 TRP A C 1
ATOM 6187 O O . TRP A 1 795 ? 4.527 -16.697 6.724 1.00 98.81 795 TRP A O 1
ATOM 6197 N N . ALA A 1 796 ? 5.448 -18.748 6.734 1.00 98.81 796 ALA A N 1
ATOM 6198 C CA . ALA A 1 796 ? 4.336 -19.414 6.055 1.00 98.81 796 ALA A CA 1
ATOM 6199 C C . ALA A 1 796 ? 3.019 -19.229 6.825 1.00 98.81 796 ALA A C 1
ATOM 6201 O O . ALA A 1 796 ? 2.000 -18.922 6.208 1.00 98.81 796 ALA A O 1
ATOM 6202 N N . LEU A 1 797 ? 3.055 -19.342 8.158 1.00 98.81 797 LEU A N 1
ATOM 6203 C CA . LEU A 1 797 ? 1.910 -19.087 9.035 1.00 98.81 797 LEU A CA 1
ATOM 6204 C C . LEU A 1 797 ? 1.524 -17.603 9.098 1.00 98.81 797 LEU A C 1
ATOM 6206 O O . LEU A 1 797 ? 0.352 -17.298 8.914 1.00 98.81 797 LEU A O 1
ATOM 6210 N N . LEU A 1 798 ? 2.471 -16.685 9.330 1.00 98.81 798 LEU A N 1
ATOM 6211 C CA . LEU A 1 798 ? 2.187 -15.245 9.434 1.00 98.81 798 LEU A CA 1
ATOM 6212 C C . LEU A 1 798 ? 1.614 -14.671 8.129 1.00 98.81 798 LEU A C 1
ATOM 6214 O O . LEU A 1 798 ? 0.585 -13.998 8.150 1.00 98.81 798 LEU A O 1
ATOM 6218 N N . GLY A 1 799 ? 2.250 -14.961 6.991 1.00 98.56 799 GLY A N 1
ATOM 6219 C CA . GLY A 1 799 ? 1.853 -14.416 5.690 1.00 98.56 799 GLY A CA 1
ATOM 6220 C C . GLY A 1 799 ? 0.437 -14.817 5.270 1.00 98.56 799 GLY A C 1
ATOM 6221 O O . GLY A 1 799 ? -0.220 -14.079 4.540 1.00 98.56 799 GLY A O 1
ATOM 6222 N N . ALA A 1 800 ? -0.079 -15.937 5.785 1.00 98.69 800 ALA A N 1
ATOM 6223 C CA . ALA A 1 800 ? -1.438 -16.391 5.515 1.00 98.69 800 ALA A CA 1
ATOM 6224 C C . ALA A 1 800 ? -2.532 -15.481 6.116 1.00 98.69 800 ALA A C 1
ATOM 6226 O O . ALA A 1 800 ? -3.708 -15.663 5.791 1.00 98.69 800 ALA A O 1
ATOM 6227 N N . PHE A 1 801 ? -2.156 -14.477 6.918 1.00 98.69 801 PHE A N 1
ATOM 6228 C CA . PHE A 1 801 ? -3.033 -13.437 7.473 1.00 98.69 801 PHE A CA 1
ATOM 6229 C C . PHE A 1 801 ? -2.761 -12.035 6.884 1.00 98.69 801 PHE A C 1
ATOM 6231 O O . PHE A 1 801 ? -3.422 -11.072 7.262 1.00 98.69 801 PHE A O 1
ATOM 6238 N N . SER A 1 802 ? -1.875 -11.921 5.889 1.00 98.44 802 SER A N 1
ATOM 6239 C CA . SER A 1 802 ? -1.758 -10.737 5.022 1.00 98.44 802 SER A CA 1
ATOM 6240 C C . SER A 1 802 ? -2.793 -10.800 3.886 1.00 98.44 802 SER A C 1
ATOM 6242 O O . SER A 1 802 ? -3.072 -11.894 3.392 1.00 98.44 802 SER A O 1
ATOM 6244 N N . PRO A 1 803 ? -3.382 -9.689 3.410 1.00 98.50 803 PRO A N 1
ATOM 6245 C CA . PRO A 1 803 ? -4.280 -9.709 2.251 1.00 98.50 803 PRO A CA 1
ATOM 6246 C C . PRO A 1 803 ? -3.644 -10.331 0.996 1.00 98.50 803 PRO A C 1
ATOM 6248 O O . PRO A 1 803 ? -4.244 -11.230 0.408 1.00 98.50 803 PRO A O 1
ATOM 6251 N N . PHE A 1 804 ? -2.402 -9.964 0.664 1.00 98.81 804 PHE A N 1
ATOM 6252 C CA . PHE A 1 804 ? -1.581 -10.622 -0.361 1.00 98.81 804 PHE A CA 1
ATOM 6253 C C . PHE A 1 804 ? -0.613 -11.635 0.280 1.00 98.81 804 PHE A C 1
ATOM 6255 O O . PHE A 1 804 ? -0.002 -11.338 1.306 1.00 98.81 804 PHE A O 1
ATOM 6262 N N . TYR A 1 805 ? -0.469 -12.831 -0.306 1.00 98.81 805 TYR A N 1
ATOM 6263 C CA . TYR A 1 805 ? 0.285 -13.947 0.289 1.00 98.81 805 TYR A CA 1
ATOM 6264 C C . TYR A 1 805 ? 1.157 -14.671 -0.752 1.00 98.81 805 TYR A C 1
ATOM 6266 O O . TYR A 1 805 ? 0.700 -15.590 -1.440 1.00 98.81 805 TYR A O 1
ATOM 6274 N N . ARG A 1 806 ? 2.427 -14.246 -0.860 1.00 98.81 806 ARG A N 1
ATOM 6275 C CA . ARG A 1 806 ? 3.415 -14.742 -1.835 1.00 98.81 806 ARG A CA 1
ATOM 6276 C C . ARG A 1 806 ? 4.661 -15.317 -1.156 1.00 98.81 806 ARG A C 1
ATOM 6278 O O . ARG A 1 806 ? 5.282 -14.643 -0.345 1.00 98.81 806 ARG A O 1
ATOM 6285 N N . ASN A 1 807 ? 5.065 -16.531 -1.529 1.00 98.88 807 ASN A N 1
ATOM 6286 C CA . ASN A 1 807 ? 6.440 -17.012 -1.338 1.00 98.88 807 ASN A CA 1
ATOM 6287 C C . ASN A 1 807 ? 7.278 -16.519 -2.527 1.00 98.88 807 ASN A C 1
ATOM 6289 O O . ASN A 1 807 ? 6.897 -16.738 -3.679 1.00 98.88 807 ASN A O 1
ATOM 6293 N N . HIS A 1 808 ? 8.379 -15.826 -2.249 1.00 98.75 808 HIS A N 1
ATOM 6294 C CA . HIS A 1 808 ? 9.317 -15.311 -3.247 1.00 98.75 808 HIS A CA 1
ATOM 6295 C C . HIS A 1 808 ? 10.738 -15.303 -2.669 1.00 98.75 808 HIS A C 1
ATOM 6297 O O . HIS A 1 808 ? 10.913 -15.486 -1.465 1.00 98.75 808 HIS A O 1
ATOM 6303 N N . ASN A 1 809 ? 11.753 -15.221 -3.533 1.00 96.62 809 ASN A N 1
ATOM 6304 C CA . ASN A 1 809 ? 13.129 -15.608 -3.213 1.00 96.62 809 ASN A CA 1
ATOM 6305 C C . ASN A 1 809 ? 14.104 -15.144 -4.310 1.00 96.62 809 ASN A C 1
ATOM 6307 O O . ASN A 1 809 ? 13.758 -15.232 -5.491 1.00 96.62 809 ASN A O 1
ATOM 6311 N N . GLU A 1 810 ? 15.317 -14.728 -3.946 1.00 95.69 810 GLU A N 1
ATOM 6312 C CA . GLU A 1 810 ? 16.367 -14.293 -4.871 1.00 95.69 810 GLU A CA 1
ATOM 6313 C C . GLU A 1 810 ? 17.081 -15.454 -5.602 1.00 95.69 810 GLU A C 1
ATOM 6315 O O . GLU A 1 810 ? 17.233 -16.572 -5.092 1.00 95.69 810 GLU A O 1
ATOM 6320 N N . GLN A 1 811 ? 17.638 -15.155 -6.782 1.00 91.50 811 GLN A N 1
ATOM 6321 C CA . GLN A 1 811 ? 18.374 -16.110 -7.626 1.00 91.50 811 GLN A CA 1
ATOM 6322 C C . GLN A 1 811 ? 19.601 -16.728 -6.936 1.00 91.50 811 GLN A C 1
ATOM 6324 O O . GLN A 1 811 ? 19.945 -17.878 -7.215 1.00 91.50 811 GLN A O 1
ATOM 6329 N N . GLY A 1 812 ? 20.253 -15.993 -6.028 1.00 89.69 812 GLY A N 1
ATOM 6330 C CA . GLY A 1 812 ? 21.444 -16.450 -5.303 1.00 89.69 812 GLY A CA 1
ATOM 6331 C C . GLY A 1 812 ? 21.173 -17.392 -4.123 1.00 89.69 812 GLY A C 1
ATOM 6332 O O . GLY A 1 812 ? 22.087 -18.102 -3.697 1.00 89.69 812 GLY A O 1
ATOM 6333 N N . ALA A 1 813 ? 19.945 -17.414 -3.600 1.00 95.56 813 ALA A N 1
ATOM 6334 C CA . ALA A 1 813 ? 19.579 -18.162 -2.401 1.00 95.56 813 ALA A CA 1
ATOM 6335 C C . ALA A 1 813 ? 19.008 -19.559 -2.714 1.00 95.56 813 ALA A C 1
ATOM 6337 O O . ALA A 1 813 ? 18.623 -19.871 -3.846 1.00 95.56 813 ALA A O 1
ATOM 6338 N N . ILE A 1 814 ? 18.978 -20.425 -1.695 1.00 97.19 814 ILE A N 1
ATOM 6339 C CA . ILE A 1 814 ? 18.427 -21.787 -1.766 1.00 97.19 814 ILE A CA 1
ATOM 6340 C C . ILE A 1 814 ? 16.922 -21.779 -2.064 1.00 97.19 814 ILE A C 1
ATOM 6342 O O . ILE A 1 814 ? 16.191 -20.940 -1.551 1.00 97.19 814 ILE A O 1
ATOM 6346 N N . SER A 1 815 ? 16.442 -22.755 -2.841 1.00 97.62 815 SER A N 1
ATOM 6347 C CA . SER A 1 815 ? 15.008 -22.936 -3.126 1.00 97.62 815 SER A CA 1
ATOM 6348 C C . SER A 1 815 ? 14.209 -23.129 -1.827 1.00 97.62 815 SER A C 1
ATOM 6350 O O . SER A 1 815 ? 14.582 -23.983 -1.012 1.00 97.62 815 SER A O 1
ATOM 6352 N N . GLN A 1 816 ? 13.128 -22.358 -1.656 1.00 98.50 816 GLN A N 1
ATOM 6353 C CA . GLN A 1 816 ? 12.367 -22.236 -0.399 1.00 98.50 816 GLN A CA 1
ATOM 6354 C C . GLN A 1 816 ? 10.845 -22.378 -0.564 1.00 98.50 816 GLN A C 1
ATOM 6356 O O . GLN A 1 816 ? 10.072 -21.937 0.286 1.00 98.50 816 GLN A O 1
ATOM 6361 N N . GLU A 1 817 ? 10.410 -23.019 -1.649 1.00 98.75 817 GLU A N 1
ATOM 6362 C CA . GLU A 1 817 ? 9.031 -23.479 -1.812 1.00 98.75 817 GLU A CA 1
ATOM 6363 C C . GLU A 1 817 ? 8.601 -24.308 -0.584 1.00 98.75 817 GLU A C 1
ATOM 6365 O O . GLU A 1 817 ? 9.408 -24.992 0.051 1.00 98.75 817 GLU A O 1
ATOM 6370 N N . PHE A 1 818 ? 7.324 -24.297 -0.215 1.00 98.75 818 PHE A N 1
ATOM 6371 C CA . PHE A 1 818 ? 6.911 -24.879 1.068 1.00 98.75 818 PHE A CA 1
ATOM 6372 C C . PHE A 1 818 ? 7.104 -26.407 1.162 1.00 98.75 818 PHE A C 1
ATOM 6374 O O . PHE A 1 818 ? 7.277 -26.938 2.258 1.00 98.75 818 PHE A O 1
ATOM 6381 N N . TYR A 1 819 ? 7.188 -27.109 0.027 1.00 98.56 819 TYR A N 1
ATOM 6382 C CA . TYR A 1 819 ? 7.512 -28.542 -0.034 1.00 98.56 819 TYR A CA 1
ATOM 6383 C C . TYR A 1 819 ? 8.996 -28.878 0.239 1.00 98.56 819 TYR A C 1
ATOM 6385 O O . TYR A 1 819 ? 9.374 -30.051 0.241 1.00 98.56 819 TYR A O 1
ATOM 6393 N N . ARG A 1 820 ? 9.875 -27.881 0.424 1.00 98.31 820 ARG A N 1
ATOM 6394 C CA . ARG A 1 820 ? 11.334 -28.083 0.560 1.00 98.31 820 ARG A CA 1
ATOM 6395 C C . ARG A 1 820 ? 11.755 -28.672 1.910 1.00 98.31 820 ARG A C 1
ATOM 6397 O O . ARG A 1 820 ? 12.804 -29.311 1.977 1.00 98.31 820 ARG A O 1
ATOM 6404 N N . TRP A 1 821 ? 10.928 -28.516 2.944 1.00 98.62 821 TRP A N 1
ATOM 6405 C CA . TRP A 1 821 ? 11.125 -29.092 4.278 1.00 98.62 821 TRP A CA 1
ATOM 6406 C C . TRP A 1 821 ? 9.806 -29.660 4.824 1.00 98.62 821 TRP A C 1
ATOM 6408 O O . TRP A 1 821 ? 8.772 -29.010 4.649 1.00 98.62 821 TRP A O 1
ATOM 6418 N N . PRO A 1 822 ? 9.808 -30.799 5.547 1.00 98.44 822 PRO A N 1
ATOM 6419 C CA . PRO A 1 822 ? 8.594 -31.338 6.162 1.00 98.44 822 PRO A CA 1
ATOM 6420 C C . PRO A 1 822 ? 7.927 -30.364 7.141 1.00 98.44 822 PRO A C 1
ATOM 6422 O O . PRO A 1 822 ? 6.713 -30.198 7.090 1.00 98.44 822 PRO A O 1
ATOM 6425 N N . LEU A 1 823 ? 8.702 -29.650 7.972 1.00 98.62 823 LEU A N 1
ATOM 6426 C CA . LEU A 1 823 ? 8.127 -28.700 8.932 1.00 98.62 823 LEU A CA 1
ATOM 6427 C C . LEU A 1 823 ? 7.424 -27.527 8.236 1.00 98.62 823 LEU A C 1
ATOM 6429 O O . LEU A 1 823 ? 6.354 -27.101 8.666 1.00 98.62 823 LEU A O 1
ATOM 6433 N N . VAL A 1 824 ? 8.011 -27.028 7.143 1.00 98.88 824 VAL A N 1
ATOM 6434 C CA . VAL A 1 824 ? 7.428 -25.950 6.330 1.00 98.88 824 VAL A CA 1
ATOM 6435 C C . VAL A 1 824 ? 6.221 -26.461 5.536 1.00 98.88 824 VAL A C 1
ATOM 6437 O O . VAL A 1 824 ? 5.243 -25.732 5.409 1.00 98.88 824 VAL A O 1
ATOM 6440 N N . THR A 1 825 ? 6.228 -27.722 5.089 1.00 98.81 825 THR A N 1
ATOM 6441 C CA . THR A 1 825 ? 5.071 -28.378 4.450 1.00 98.81 825 THR A CA 1
ATOM 6442 C C . THR A 1 825 ? 3.882 -28.424 5.407 1.00 98.81 825 THR A C 1
ATOM 6444 O O . THR A 1 825 ? 2.791 -27.989 5.044 1.00 98.81 825 THR A O 1
ATOM 6447 N N . ASP A 1 826 ? 4.089 -28.897 6.638 1.00 98.69 826 ASP A N 1
ATOM 6448 C CA . ASP A 1 826 ? 3.030 -28.998 7.646 1.00 98.69 826 ASP A CA 1
ATOM 6449 C C . ASP A 1 826 ? 2.539 -27.609 8.091 1.00 98.69 826 ASP A C 1
ATOM 6451 O O . ASP A 1 826 ? 1.332 -27.373 8.170 1.00 98.69 826 ASP A O 1
ATOM 6455 N N . ALA A 1 827 ? 3.453 -26.657 8.312 1.00 98.75 827 ALA A N 1
ATOM 6456 C CA . ALA A 1 827 ? 3.106 -25.276 8.649 1.00 98.75 827 ALA A CA 1
ATOM 6457 C C . ALA A 1 827 ? 2.311 -24.585 7.528 1.00 98.75 827 ALA A C 1
ATOM 6459 O O . ALA A 1 827 ? 1.286 -23.962 7.804 1.00 98.75 827 ALA A O 1
ATOM 6460 N N . ALA A 1 828 ? 2.725 -24.742 6.267 1.00 98.75 828 ALA A N 1
ATOM 6461 C CA . ALA A 1 828 ? 2.016 -24.206 5.108 1.00 98.75 828 ALA A CA 1
ATOM 6462 C C . ALA A 1 828 ? 0.651 -24.873 4.901 1.00 98.75 828 ALA A C 1
ATOM 6464 O O . ALA A 1 828 ? -0.321 -24.173 4.623 1.00 98.75 828 ALA A O 1
ATOM 6465 N N . LYS A 1 829 ? 0.533 -26.196 5.100 1.00 98.62 829 LYS A N 1
ATOM 6466 C CA . LYS A 1 829 ? -0.765 -26.890 5.080 1.00 98.62 829 LYS A CA 1
ATOM 6467 C C . LYS A 1 829 ? -1.711 -26.321 6.138 1.00 98.62 829 LYS A C 1
ATOM 6469 O O . LYS A 1 829 ? -2.848 -26.004 5.792 1.00 98.62 829 LYS A O 1
ATOM 6474 N N . THR A 1 830 ? -1.267 -26.108 7.381 1.00 98.50 830 THR A N 1
ATOM 6475 C CA . THR A 1 830 ? -2.088 -25.434 8.409 1.00 98.50 830 THR A CA 1
ATOM 6476 C C . THR A 1 830 ? -2.454 -24.009 7.994 1.00 98.50 830 THR A C 1
ATOM 6478 O O . THR A 1 830 ? -3.626 -23.632 8.071 1.00 98.50 830 THR A O 1
ATOM 6481 N N . ALA A 1 831 ? -1.476 -23.223 7.538 1.00 98.56 831 ALA A N 1
ATOM 6482 C CA . ALA A 1 831 ? -1.641 -21.817 7.181 1.00 98.56 831 ALA A CA 1
ATOM 6483 C C . ALA A 1 831 ? -2.663 -21.626 6.049 1.00 98.56 831 ALA A C 1
ATOM 6485 O O . ALA A 1 831 ? -3.644 -20.898 6.206 1.00 98.56 831 ALA A O 1
ATOM 6486 N N . ILE A 1 832 ? -2.479 -22.345 4.940 1.00 98.75 832 ILE A N 1
ATOM 6487 C CA . ILE A 1 832 ? -3.328 -22.279 3.749 1.00 98.75 832 ILE A CA 1
ATOM 6488 C C . ILE A 1 832 ? -4.722 -22.846 4.042 1.00 98.75 832 ILE A C 1
ATOM 6490 O O . ILE A 1 832 ? -5.713 -22.216 3.685 1.00 98.75 832 ILE A O 1
ATOM 6494 N N . ASN A 1 833 ? -4.832 -23.974 4.756 1.00 98.44 833 ASN A N 1
ATOM 6495 C CA . ASN A 1 833 ? -6.125 -24.532 5.173 1.00 98.44 833 ASN A CA 1
ATOM 6496 C C . ASN A 1 833 ? -6.934 -23.524 6.011 1.00 98.44 833 ASN A C 1
ATOM 6498 O O . ASN A 1 833 ? -8.106 -23.278 5.729 1.00 98.44 833 ASN A O 1
ATOM 6502 N N . THR A 1 834 ? -6.285 -22.892 6.991 1.00 98.56 834 THR A N 1
ATOM 6503 C CA . THR A 1 834 ? -6.911 -21.899 7.879 1.00 98.56 834 THR A CA 1
ATOM 6504 C C . THR A 1 834 ? -7.309 -20.634 7.118 1.00 98.56 834 THR A C 1
ATOM 6506 O O . THR A 1 834 ? -8.447 -20.183 7.233 1.00 98.56 834 THR A O 1
ATOM 6509 N N . ARG A 1 835 ? -6.409 -20.101 6.279 1.00 98.62 835 ARG A N 1
ATOM 6510 C CA . ARG A 1 835 ? -6.675 -18.950 5.403 1.00 98.62 835 ARG A CA 1
ATOM 6511 C C . ARG A 1 835 ? -7.863 -19.200 4.489 1.00 98.62 835 ARG A C 1
ATOM 6513 O O . ARG A 1 835 ? -8.755 -18.367 4.436 1.00 98.62 835 ARG A O 1
ATOM 6520 N N . TYR A 1 836 ? -7.894 -20.338 3.798 1.00 98.75 836 TYR A N 1
ATOM 6521 C CA . TYR A 1 836 ? -8.950 -20.666 2.840 1.00 98.75 836 TYR A CA 1
ATOM 6522 C C . TYR A 1 836 ? -10.302 -20.833 3.551 1.00 98.75 836 TYR A C 1
ATOM 6524 O O . TYR A 1 836 ? -11.307 -20.327 3.063 1.00 98.75 836 TYR A O 1
ATOM 6532 N N . GLN A 1 837 ? -10.344 -21.407 4.760 1.00 98.56 837 GLN A N 1
ATOM 6533 C CA . GLN A 1 837 ? -11.569 -21.379 5.573 1.00 98.56 837 GLN A CA 1
ATOM 6534 C C . GLN A 1 837 ? -12.011 -19.951 5.945 1.00 98.56 837 GLN A C 1
ATOM 6536 O O . GLN A 1 837 ? -13.209 -19.692 6.006 1.00 98.56 837 GLN A O 1
ATOM 6541 N N . LEU A 1 838 ? -11.078 -19.016 6.144 1.00 98.81 838 LEU A N 1
ATOM 6542 C CA . LEU A 1 838 ? -11.338 -17.603 6.459 1.00 98.81 838 LEU A CA 1
ATOM 6543 C C . LEU A 1 838 ? -11.554 -16.690 5.233 1.00 98.81 838 LEU A C 1
ATOM 6545 O O . LEU A 1 838 ? -11.854 -15.510 5.427 1.00 98.81 838 LEU A O 1
ATOM 6549 N N . LEU A 1 839 ? -11.410 -17.171 3.990 1.00 98.69 839 LEU A N 1
ATOM 6550 C CA . LEU A 1 839 ? -11.277 -16.266 2.838 1.00 98.69 839 LEU A CA 1
ATOM 6551 C C . LEU A 1 839 ? -12.495 -15.370 2.599 1.00 98.69 839 LEU A C 1
ATOM 6553 O O . LEU A 1 839 ? -12.308 -14.197 2.300 1.00 98.69 839 LEU A O 1
ATOM 6557 N N . ASP A 1 840 ? -13.728 -15.840 2.795 1.00 98.62 840 ASP A N 1
ATOM 6558 C CA . ASP A 1 840 ? -14.908 -14.974 2.655 1.00 98.62 840 ASP A CA 1
ATOM 6559 C C . ASP A 1 840 ? -15.015 -13.924 3.775 1.00 98.62 840 ASP A C 1
ATOM 6561 O O . ASP A 1 840 ? -15.520 -12.829 3.532 1.00 98.62 840 ASP A O 1
ATOM 6565 N N . TYR A 1 841 ? -14.494 -14.194 4.978 1.00 98.88 841 TYR A N 1
ATOM 6566 C CA . TYR A 1 841 ? -14.373 -13.181 6.034 1.00 98.88 841 TYR A CA 1
ATOM 6567 C C . TYR A 1 841 ? -13.328 -12.118 5.657 1.00 98.88 841 TYR A C 1
ATOM 6569 O O . TYR A 1 841 ? -13.609 -10.920 5.747 1.00 98.88 841 TYR A O 1
ATOM 6577 N N . PHE A 1 842 ? -12.162 -12.539 5.151 1.00 98.81 842 PHE A N 1
ATOM 6578 C CA . PHE A 1 842 ? -11.120 -11.634 4.648 1.00 98.81 842 PHE A CA 1
ATOM 6579 C C . PHE A 1 842 ? -11.627 -10.782 3.472 1.00 98.81 842 PHE A C 1
ATOM 6581 O O . PHE A 1 842 ? -11.482 -9.561 3.478 1.00 98.81 842 PHE A O 1
ATOM 6588 N N . TYR A 1 843 ? -12.308 -11.410 2.513 1.00 98.88 843 TYR A N 1
ATOM 6589 C CA . TYR A 1 843 ? -12.917 -10.781 1.340 1.00 98.88 843 TYR A CA 1
ATOM 6590 C C . TYR A 1 843 ? -14.054 -9.817 1.716 1.00 98.88 843 TYR A C 1
ATOM 6592 O O . TYR A 1 843 ? -14.161 -8.743 1.133 1.00 98.88 843 TYR A O 1
ATOM 6600 N N . THR A 1 844 ? -14.854 -10.133 2.743 1.00 98.81 844 THR A N 1
ATOM 6601 C CA . THR A 1 844 ? -15.885 -9.222 3.282 1.00 98.81 844 THR A CA 1
ATOM 6602 C C . THR A 1 844 ? -15.266 -7.988 3.941 1.00 98.81 844 THR A C 1
ATOM 6604 O O . THR A 1 844 ? -15.738 -6.869 3.728 1.00 98.81 844 THR A O 1
ATOM 6607 N N . ALA A 1 845 ? -14.194 -8.163 4.722 1.00 98.69 845 ALA A N 1
ATOM 6608 C CA . ALA A 1 845 ? -13.459 -7.049 5.319 1.00 98.69 845 ALA A CA 1
ATOM 6609 C C . ALA A 1 845 ? -12.802 -6.167 4.241 1.00 98.69 845 ALA A C 1
ATOM 6611 O O . ALA A 1 845 ? -12.900 -4.941 4.301 1.00 98.69 845 ALA A O 1
ATOM 6612 N N . PHE A 1 846 ? -12.207 -6.784 3.217 1.00 98.69 846 PHE A N 1
ATOM 6613 C CA . PHE A 1 846 ? -11.599 -6.086 2.086 1.00 98.69 846 PHE A CA 1
ATOM 6614 C C . PHE A 1 846 ? -12.635 -5.321 1.250 1.00 98.69 846 PHE A C 1
ATOM 6616 O O . PHE A 1 846 ? -12.452 -4.134 0.985 1.00 98.69 846 PHE A O 1
ATOM 6623 N N . HIS A 1 847 ? -13.762 -5.953 0.900 1.00 98.50 847 HIS A N 1
ATOM 6624 C CA . HIS A 1 847 ? -14.886 -5.304 0.214 1.00 98.50 847 HIS A CA 1
ATOM 6625 C C . HIS A 1 847 ? -15.328 -4.043 0.961 1.00 98.50 847 HIS A C 1
ATOM 6627 O O . HIS A 1 847 ? -15.347 -2.961 0.375 1.00 98.50 847 HIS A O 1
ATOM 6633 N N . ARG A 1 848 ? -15.561 -4.133 2.279 1.00 97.94 848 ARG A N 1
ATOM 6634 C CA . ARG A 1 848 ? -15.909 -2.976 3.124 1.00 97.94 848 ARG A CA 1
ATOM 6635 C C . ARG A 1 848 ? -14.892 -1.835 2.999 1.00 97.94 848 ARG A C 1
ATOM 6637 O O . ARG A 1 848 ? -15.309 -0.678 2.915 1.00 97.94 848 ARG A O 1
ATOM 6644 N N . GLN A 1 849 ? -13.593 -2.132 2.931 1.00 98.56 849 GLN A N 1
ATOM 6645 C CA . GLN A 1 849 ? -12.565 -1.112 2.705 1.00 98.56 849 GLN A CA 1
ATOM 6646 C C . GLN A 1 849 ? -12.683 -0.467 1.315 1.00 98.56 849 GLN A C 1
ATOM 6648 O O . GLN A 1 849 ? -12.611 0.754 1.210 1.00 98.56 849 GLN A O 1
ATOM 6653 N N . THR A 1 850 ? -12.964 -1.239 0.263 1.00 98.12 850 THR A N 1
ATOM 6654 C CA . THR A 1 850 ? -13.179 -0.706 -1.101 1.00 98.12 850 THR A CA 1
ATOM 6655 C C . THR A 1 850 ? -14.463 0.120 -1.239 1.00 98.12 850 THR A C 1
ATOM 6657 O O . THR A 1 850 ? -14.540 0.980 -2.107 1.00 98.12 850 THR A O 1
ATOM 6660 N N . GLN A 1 851 ? -15.462 -0.095 -0.374 1.00 97.81 851 GLN A N 1
ATOM 6661 C CA . GLN A 1 851 ? -16.711 0.680 -0.374 1.00 97.81 851 GLN A CA 1
ATOM 6662 C C . GLN A 1 851 ? -16.680 1.908 0.550 1.00 97.81 851 GLN A C 1
ATOM 6664 O O . GLN A 1 851 ? -17.463 2.835 0.355 1.00 97.81 851 GLN A O 1
ATOM 6669 N N . THR A 1 852 ? -15.834 1.920 1.590 1.00 97.88 852 THR A N 1
ATOM 6670 C CA . THR A 1 852 ? -15.911 2.937 2.664 1.00 97.88 852 THR A CA 1
ATOM 6671 C C . THR A 1 852 ? -14.578 3.519 3.134 1.00 97.88 852 THR A C 1
ATOM 6673 O O . THR A 1 852 ? -14.584 4.522 3.841 1.00 97.88 852 THR A O 1
ATOM 6676 N N . GLY A 1 853 ? -13.444 2.901 2.796 1.00 98.06 853 GLY A N 1
ATOM 6677 C CA . GLY A 1 853 ? -12.125 3.233 3.340 1.00 98.06 853 GLY A CA 1
ATOM 6678 C C . GLY A 1 853 ? -11.875 2.705 4.757 1.00 98.06 853 GLY A C 1
ATOM 6679 O O . GLY A 1 853 ? -10.833 3.004 5.336 1.00 98.06 853 GLY A O 1
ATOM 6680 N N . GLU A 1 854 ? -12.798 1.937 5.349 1.00 97.69 854 GLU A N 1
ATOM 6681 C CA . GLU A 1 854 ? -12.591 1.361 6.681 1.00 97.69 854 GLU A CA 1
ATOM 6682 C C . GLU A 1 854 ? -11.640 0.149 6.621 1.00 97.69 854 GLU A C 1
ATOM 6684 O O . GLU A 1 854 ? -11.950 -0.794 5.894 1.00 97.69 854 GLU A O 1
ATOM 6689 N N . PRO A 1 855 ? -10.514 0.136 7.363 1.00 97.56 855 PRO A N 1
ATOM 6690 C CA . PRO A 1 855 ? -9.475 -0.877 7.182 1.00 97.56 855 PRO A CA 1
ATOM 6691 C C . PRO A 1 855 ? -9.889 -2.335 7.431 1.00 97.56 855 PRO A C 1
ATOM 6693 O O . PRO A 1 855 ? -10.503 -2.675 8.448 1.00 97.56 855 PRO A O 1
ATOM 6696 N N . ALA A 1 856 ? -9.469 -3.208 6.512 1.00 97.81 856 ALA A N 1
ATOM 6697 C CA . ALA A 1 856 ? -9.615 -4.662 6.583 1.00 97.81 856 ALA A CA 1
ATOM 6698 C C . ALA A 1 856 ? -8.604 -5.328 7.536 1.00 97.81 856 ALA A C 1
ATOM 6700 O O . ALA A 1 856 ? -8.842 -6.438 8.002 1.00 97.81 856 ALA A O 1
ATOM 6701 N N . ILE A 1 857 ? -7.508 -4.639 7.857 1.00 98.44 857 ILE A N 1
ATOM 6702 C CA . ILE A 1 857 ? -6.559 -4.958 8.933 1.00 98.44 857 ILE A CA 1
ATOM 6703 C C . ILE A 1 857 ? -6.660 -3.831 9.968 1.00 98.44 857 ILE A C 1
ATOM 6705 O O . ILE A 1 857 ? -6.891 -2.692 9.582 1.00 98.44 857 ILE A O 1
ATOM 6709 N N . ASN A 1 858 ? -6.504 -4.105 11.264 1.00 98.25 858 ASN A N 1
ATOM 6710 C CA . ASN A 1 858 ? -6.641 -3.101 12.325 1.00 98.25 858 ASN A CA 1
ATOM 6711 C C . ASN A 1 858 ? -5.555 -3.260 13.418 1.00 98.25 858 ASN A C 1
ATOM 6713 O O . ASN A 1 858 ? -5.521 -4.295 14.091 1.00 98.25 858 ASN A O 1
ATOM 6717 N N . PRO A 1 859 ? -4.704 -2.240 13.669 1.00 98.38 859 PRO A N 1
ATOM 6718 C CA . PRO A 1 859 ? -3.929 -2.118 14.907 1.00 98.38 859 PRO A CA 1
ATOM 6719 C C . PRO A 1 859 ? -4.853 -2.167 16.128 1.00 98.38 859 PRO A C 1
ATOM 6721 O O . PRO A 1 859 ? -6.004 -1.737 16.046 1.00 98.38 859 PRO A O 1
ATOM 6724 N N . LEU A 1 860 ? -4.375 -2.627 17.288 1.00 98.56 860 LEU A N 1
ATOM 6725 C CA . LEU A 1 860 ? -5.258 -2.827 18.448 1.00 98.56 860 LEU A CA 1
ATOM 6726 C C . LEU A 1 860 ? -6.018 -1.551 18.863 1.00 98.56 860 LEU A C 1
ATOM 6728 O O . LEU A 1 860 ? -7.212 -1.624 19.161 1.00 98.56 860 LEU A O 1
ATOM 6732 N N . PHE A 1 861 ? -5.385 -0.377 18.796 1.00 98.19 861 PHE A N 1
ATOM 6733 C CA . PHE A 1 861 ? -6.030 0.894 19.152 1.00 98.19 861 PHE A CA 1
ATOM 6734 C C . PHE A 1 861 ? -7.148 1.338 18.186 1.00 98.19 861 PHE A C 1
ATOM 6736 O O . PHE A 1 861 ? -7.915 2.237 18.518 1.00 98.19 861 PHE A O 1
ATOM 6743 N N . TYR A 1 862 ? -7.314 0.699 17.020 1.00 98.25 862 TYR A N 1
ATOM 6744 C CA . TYR A 1 862 ? -8.471 0.931 16.141 1.00 98.25 862 TYR A CA 1
ATOM 6745 C C . TYR A 1 862 ? -9.762 0.324 16.711 1.00 98.25 862 TYR A C 1
ATOM 6747 O O . TYR A 1 862 ? -10.850 0.810 16.402 1.00 98.25 862 TYR A O 1
ATOM 6755 N N . LEU A 1 863 ? -9.648 -0.714 17.551 1.00 98.00 863 LEU A N 1
ATOM 6756 C CA . LEU A 1 863 ? -10.772 -1.354 18.247 1.00 98.00 863 LEU A CA 1
ATOM 6757 C C . LEU A 1 863 ? -10.836 -0.992 19.741 1.00 98.00 863 LEU A C 1
ATOM 6759 O O . LEU A 1 863 ? -11.912 -1.084 20.333 1.00 98.00 863 LEU A O 1
ATOM 6763 N N . TYR A 1 864 ? -9.717 -0.548 20.328 1.00 98.19 864 TYR A N 1
ATOM 6764 C CA . TYR A 1 864 ? -9.591 -0.140 21.734 1.00 98.19 864 TYR A CA 1
ATOM 6765 C C . TYR A 1 864 ? -8.926 1.251 21.892 1.00 98.19 864 TYR A C 1
ATOM 6767 O O . TYR A 1 864 ? -7.914 1.372 22.581 1.00 98.19 864 TYR A O 1
ATOM 6775 N N . PRO A 1 865 ? -9.474 2.328 21.287 1.00 97.75 865 PRO A N 1
ATOM 6776 C CA . PRO A 1 865 ? -8.844 3.660 21.229 1.00 97.75 865 PRO A CA 1
ATOM 6777 C C . PRO A 1 865 ? -8.724 4.397 22.576 1.00 97.75 865 PRO A C 1
ATOM 6779 O O . PRO A 1 865 ? -8.188 5.499 22.625 1.00 97.75 865 PRO A O 1
ATOM 6782 N N . GLU A 1 866 ? -9.229 3.837 23.674 1.00 97.44 866 GLU A N 1
ATOM 6783 C CA . GLU A 1 866 ? -9.041 4.389 25.025 1.00 97.44 866 GLU A CA 1
ATOM 6784 C C . GLU A 1 866 ? -7.956 3.641 25.824 1.00 97.44 866 GLU A C 1
ATOM 6786 O O . GLU A 1 866 ? -7.491 4.139 26.851 1.00 97.44 866 GLU A O 1
ATOM 6791 N N . ASP A 1 867 ? -7.497 2.478 25.347 1.00 98.06 867 ASP A N 1
ATOM 6792 C CA . ASP A 1 867 ? -6.465 1.679 26.007 1.00 98.06 867 ASP A CA 1
ATOM 6793 C C . ASP A 1 867 ? -5.067 2.074 25.520 1.00 98.06 867 ASP A C 1
ATOM 6795 O O . ASP A 1 867 ? -4.545 1.547 24.535 1.00 98.06 867 ASP A O 1
ATOM 6799 N N . ALA A 1 868 ? -4.434 2.989 26.254 1.00 97.50 868 ALA A N 1
ATOM 6800 C CA . ALA A 1 868 ? -3.106 3.513 25.939 1.00 97.50 868 ALA A CA 1
ATOM 6801 C C . ALA A 1 868 ? -1.988 2.455 25.857 1.00 97.50 868 ALA A C 1
ATOM 6803 O O . ALA A 1 868 ? -0.923 2.752 25.320 1.00 97.50 868 ALA A O 1
ATOM 6804 N N . LYS A 1 869 ? -2.199 1.222 26.343 1.00 97.88 869 LYS A N 1
ATOM 6805 C CA . LYS A 1 869 ? -1.221 0.130 26.176 1.00 97.88 869 LYS A CA 1
ATOM 6806 C C . LYS A 1 869 ? -1.221 -0.443 24.757 1.00 97.88 869 LYS A C 1
ATOM 6808 O O . LYS A 1 869 ? -0.271 -1.118 24.385 1.00 97.88 869 LYS A O 1
ATOM 6813 N N . THR A 1 870 ? -2.258 -0.166 23.965 1.00 98.38 870 THR A N 1
ATOM 6814 C CA . THR A 1 870 ? -2.397 -0.644 22.580 1.00 98.38 870 THR A CA 1
ATOM 6815 C C . THR A 1 870 ? -1.739 0.257 21.535 1.00 98.38 870 THR A C 1
ATOM 6817 O O . THR A 1 870 ? -1.661 -0.126 20.369 1.00 98.38 870 THR A O 1
ATOM 6820 N N . PHE A 1 871 ? -1.264 1.444 21.928 1.00 98.12 871 PHE A N 1
ATOM 6821 C CA . PHE A 1 871 ? -0.755 2.465 21.003 1.00 98.12 871 PHE A CA 1
ATOM 6822 C C . PHE A 1 871 ? 0.619 2.098 20.418 1.00 98.12 871 PHE A C 1
ATOM 6824 O O . PHE A 1 871 ? 0.924 2.479 19.289 1.00 98.12 871 PHE A O 1
ATOM 6831 N N . ASP A 1 872 ? 1.410 1.326 21.166 1.00 96.88 872 ASP A N 1
ATOM 6832 C CA . ASP A 1 872 ? 2.785 0.937 20.822 1.00 96.88 872 ASP A CA 1
ATOM 6833 C C . ASP A 1 872 ? 2.863 -0.492 20.244 1.00 96.88 872 ASP A C 1
ATOM 6835 O O . ASP A 1 872 ? 3.952 -1.017 20.032 1.00 96.88 872 ASP A O 1
ATOM 6839 N N . ILE A 1 873 ? 1.719 -1.153 20.024 1.00 98.19 873 ILE A N 1
ATOM 6840 C CA . ILE A 1 873 ? 1.664 -2.560 19.607 1.00 98.19 873 ILE A CA 1
ATOM 6841 C C . ILE A 1 873 ? 1.656 -2.661 18.082 1.00 98.19 873 ILE A C 1
ATOM 6843 O O . ILE A 1 873 ? 0.644 -2.368 17.442 1.00 98.19 873 ILE A O 1
ATOM 6847 N N . ASP A 1 874 ? 2.769 -3.131 17.518 1.00 96.75 874 ASP A N 1
ATOM 6848 C CA . ASP A 1 874 ? 2.960 -3.321 16.076 1.00 96.75 874 ASP A CA 1
ATOM 6849 C C . ASP A 1 874 ? 3.335 -4.751 15.650 1.00 96.75 874 ASP A C 1
ATOM 6851 O O . ASP A 1 874 ? 3.366 -5.041 14.458 1.00 96.75 874 ASP A O 1
ATOM 6855 N N . LEU A 1 875 ? 3.515 -5.669 16.607 1.00 97.88 875 LEU A N 1
ATOM 6856 C CA . LEU A 1 875 ? 3.743 -7.105 16.367 1.00 97.88 875 LEU A CA 1
ATOM 6857 C C . LEU A 1 875 ? 2.471 -7.966 16.515 1.00 97.88 875 LEU A C 1
ATOM 6859 O O . LEU A 1 875 ? 2.535 -9.191 16.443 1.00 97.88 875 LEU A O 1
ATOM 6863 N N . GLN A 1 876 ? 1.312 -7.339 16.730 1.00 97.88 876 GLN A N 1
ATOM 6864 C CA . GLN A 1 876 ? 0.016 -7.997 16.915 1.00 97.88 876 GLN A CA 1
ATOM 6865 C C . GLN A 1 876 ? -1.094 -7.132 16.302 1.00 97.88 876 GLN A C 1
ATOM 6867 O O . GLN A 1 876 ? -1.098 -5.915 16.485 1.00 97.88 876 GLN A O 1
ATOM 6872 N N . TYR A 1 877 ? -2.045 -7.741 15.592 1.00 98.81 877 TYR A N 1
ATOM 6873 C CA . TYR A 1 877 ? -3.085 -7.014 14.850 1.00 98.81 877 TYR A CA 1
ATOM 6874 C C . TYR A 1 877 ? -4.388 -7.807 14.731 1.00 98.81 877 TYR A C 1
ATOM 6876 O O . TYR A 1 877 ? -4.403 -9.022 14.909 1.00 98.81 877 TYR A O 1
ATOM 6884 N N . PHE A 1 878 ? -5.487 -7.130 14.402 1.00 98.88 878 PHE A N 1
ATOM 6885 C CA . PHE A 1 878 ? -6.735 -7.776 14.005 1.00 98.88 878 PHE A CA 1
ATOM 6886 C C . PHE A 1 878 ? -6.852 -7.862 12.479 1.00 98.88 878 PHE A C 1
ATOM 6888 O O . PHE A 1 878 ? -6.633 -6.868 11.787 1.00 98.88 878 PHE A O 1
ATOM 6895 N N . TYR A 1 879 ? -7.275 -9.012 11.951 1.00 98.69 879 TYR A N 1
ATOM 6896 C CA . TYR A 1 879 ? -7.915 -9.081 10.635 1.00 98.69 879 TYR A CA 1
ATOM 6897 C C . TYR A 1 879 ? -9.408 -8.799 10.828 1.00 98.69 879 TYR A C 1
ATOM 6899 O O . TYR A 1 879 ? -10.101 -9.510 11.568 1.00 98.69 879 TYR A O 1
ATOM 6907 N N . GLY A 1 880 ? -9.907 -7.752 10.175 1.00 97.62 880 GLY A N 1
ATOM 6908 C CA . GLY A 1 880 ? -11.233 -7.178 10.382 1.00 97.62 880 GLY A CA 1
ATOM 6909 C C . GLY A 1 880 ? -11.430 -6.721 11.829 1.00 97.62 880 GLY A C 1
ATOM 6910 O O . GLY A 1 880 ? -10.527 -6.129 12.420 1.00 97.62 880 GLY A O 1
ATOM 6911 N N . ASP A 1 881 ? -12.602 -7.026 12.389 1.00 97.25 881 ASP A N 1
ATOM 6912 C CA . ASP A 1 881 ? -13.004 -6.615 13.745 1.00 97.25 881 ASP A CA 1
ATOM 6913 C C . ASP A 1 881 ? -12.993 -7.785 14.757 1.00 97.25 881 ASP A C 1
ATOM 6915 O O . ASP A 1 881 ? -13.230 -7.574 15.949 1.00 97.25 881 ASP A O 1
ATOM 6919 N N . ALA A 1 882 ? -12.723 -9.013 14.286 1.00 98.38 882 ALA A N 1
ATOM 6920 C CA . ALA A 1 882 ? -12.889 -10.256 15.044 1.00 98.38 882 ALA A CA 1
ATOM 6921 C C . ALA A 1 882 ? -11.598 -11.047 15.311 1.00 98.38 882 ALA A C 1
ATOM 6923 O O . ALA A 1 882 ? -11.424 -11.532 16.426 1.00 98.38 882 ALA A O 1
ATOM 6924 N N . LEU A 1 883 ? -10.711 -11.224 14.325 1.00 98.75 883 LEU A N 1
ATOM 6925 C CA . LEU A 1 883 ? -9.609 -12.192 14.417 1.00 98.75 883 LEU A CA 1
ATOM 6926 C C . LEU A 1 883 ? -8.298 -11.521 14.836 1.00 98.75 883 LEU A C 1
ATOM 6928 O O . LEU A 1 883 ? -7.645 -10.890 14.012 1.00 98.75 883 LEU A O 1
ATOM 6932 N N . LEU A 1 884 ? -7.899 -11.681 16.095 1.00 98.88 884 LEU A N 1
ATOM 6933 C CA . LEU A 1 884 ? -6.600 -11.261 16.618 1.00 98.88 884 LEU A CA 1
ATOM 6934 C C . LEU A 1 884 ? -5.509 -12.252 16.188 1.00 98.88 884 LEU A C 1
ATOM 6936 O O . LEU A 1 884 ? -5.625 -13.450 16.453 1.00 98.88 884 LEU A O 1
ATOM 6940 N N . VAL A 1 885 ? -4.449 -11.743 15.565 1.00 98.81 885 VAL A N 1
ATOM 6941 C CA . VAL A 1 885 ? -3.288 -12.493 15.075 1.00 98.81 885 VAL A CA 1
ATOM 6942 C C . VAL A 1 885 ? -2.073 -12.144 15.935 1.00 98.81 885 VAL A C 1
ATOM 6944 O O . VAL A 1 885 ? -1.642 -10.988 15.959 1.00 98.81 885 VAL A O 1
ATOM 6947 N N . SER A 1 886 ? -1.525 -13.142 16.634 1.00 98.50 886 SER A N 1
ATOM 6948 C CA . SER A 1 886 ? -0.437 -12.982 17.613 1.00 98.50 886 SER A CA 1
ATOM 6949 C C . SER A 1 886 ? 0.754 -13.900 17.273 1.00 98.50 886 SER A C 1
ATOM 6951 O O . SER A 1 886 ? 0.910 -14.962 17.881 1.00 98.50 886 SER A O 1
ATOM 6953 N N . PRO A 1 887 ? 1.581 -13.554 16.267 1.00 98.25 887 PRO A N 1
ATOM 6954 C CA . PRO A 1 887 ? 2.704 -14.381 15.823 1.00 98.25 887 PRO A CA 1
ATOM 6955 C C . PRO A 1 887 ? 3.808 -14.515 16.880 1.00 98.25 887 PRO A C 1
ATOM 6957 O O . PRO A 1 887 ? 4.119 -13.569 17.590 1.00 98.25 887 PRO A O 1
ATOM 6960 N N . VAL A 1 888 ? 4.485 -15.667 16.911 1.00 98.50 888 VAL A N 1
ATOM 6961 C CA . VAL A 1 888 ? 5.775 -15.809 17.612 1.00 98.50 888 VAL A CA 1
ATOM 6962 C C . VAL A 1 888 ? 6.837 -15.002 16.859 1.00 98.50 888 VAL A C 1
ATOM 6964 O O . VAL A 1 888 ? 6.956 -15.168 15.643 1.00 98.50 888 VAL A O 1
ATOM 6967 N N . THR A 1 889 ? 7.590 -14.145 17.556 1.00 96.50 889 THR A N 1
ATOM 6968 C CA . THR A 1 889 ? 8.455 -13.113 16.943 1.00 96.50 889 THR A CA 1
ATOM 6969 C C . THR A 1 889 ? 9.959 -13.360 17.032 1.00 96.50 889 THR A C 1
ATOM 6971 O O . THR A 1 889 ? 10.709 -12.721 16.296 1.00 96.50 889 THR A O 1
ATOM 6974 N N . GLU A 1 890 ? 10.407 -14.268 17.903 1.00 95.81 890 GLU A N 1
ATOM 6975 C CA . GLU A 1 890 ? 11.831 -14.489 18.186 1.00 95.81 890 GLU A CA 1
ATOM 6976 C C . GLU A 1 890 ? 12.359 -15.822 17.647 1.00 95.81 890 GLU A C 1
ATOM 6978 O O . GLU A 1 890 ? 11.639 -16.818 17.532 1.00 95.81 890 GLU A O 1
ATOM 6983 N N . GLU A 1 891 ? 13.661 -15.856 17.365 1.00 95.81 891 GLU A N 1
ATOM 6984 C CA . GLU A 1 891 ? 14.313 -17.047 16.835 1.00 95.81 891 GLU A CA 1
ATOM 6985 C C . GLU A 1 891 ? 14.373 -18.197 17.852 1.00 95.81 891 GLU A C 1
ATOM 6987 O O . GLU A 1 891 ? 14.775 -18.030 19.003 1.00 95.81 891 GLU A O 1
ATOM 6992 N N . ASN A 1 892 ? 14.045 -19.402 17.378 1.00 92.75 892 ASN A N 1
ATOM 6993 C CA . ASN A 1 892 ? 14.122 -20.665 18.112 1.00 92.75 892 ASN A CA 1
ATOM 6994 C C . ASN A 1 892 ? 13.244 -20.760 19.382 1.00 92.75 892 ASN A C 1
ATOM 6996 O O . ASN A 1 892 ? 13.405 -21.713 20.149 1.00 92.75 892 ASN A O 1
ATOM 7000 N N . VAL A 1 893 ? 12.278 -19.852 19.583 1.00 95.62 893 VAL A N 1
ATOM 7001 C CA . VAL A 1 893 ? 11.311 -19.929 20.694 1.00 95.62 893 VAL A CA 1
ATOM 7002 C C . VAL A 1 893 ? 9.978 -20.580 20.294 1.00 95.62 893 VAL A C 1
ATOM 7004 O O . VAL A 1 893 ? 9.546 -20.585 19.136 1.00 95.62 893 VAL A O 1
ATOM 7007 N N . THR A 1 894 ? 9.296 -21.119 21.302 1.00 96.88 894 THR A N 1
ATOM 7008 C CA . THR A 1 894 ? 7.931 -21.666 21.222 1.00 96.88 894 THR A CA 1
ATOM 7009 C C . THR A 1 894 ? 6.993 -20.977 22.213 1.00 96.88 894 THR A C 1
ATOM 7011 O O . THR A 1 894 ? 6.004 -21.562 22.632 1.00 96.88 894 THR A O 1
ATOM 7014 N N . SER A 1 895 ? 7.292 -19.737 22.595 1.00 97.50 895 SER A N 1
ATOM 7015 C CA . SER A 1 895 ? 6.403 -18.903 23.401 1.00 97.50 895 SER A CA 1
ATOM 7016 C C . SER A 1 895 ? 6.299 -17.488 22.835 1.00 97.50 895 SER A C 1
ATOM 7018 O O . SER A 1 895 ? 7.129 -17.070 22.024 1.00 97.50 895 SER A O 1
ATOM 7020 N N . VAL A 1 896 ? 5.243 -16.767 23.211 1.00 97.88 896 VAL A N 1
ATOM 7021 C CA . VAL A 1 896 ? 5.010 -15.370 22.819 1.00 97.88 896 VAL A CA 1
ATOM 7022 C C . VAL A 1 896 ? 4.230 -14.627 23.900 1.00 97.88 896 VAL A C 1
ATOM 7024 O O . VAL A 1 896 ? 3.248 -15.141 24.433 1.00 97.88 896 VAL A O 1
ATOM 7027 N N . ASP A 1 897 ? 4.655 -13.402 24.198 1.00 97.81 897 ASP A N 1
ATOM 7028 C CA . ASP A 1 897 ? 3.911 -12.462 25.034 1.00 97.81 897 ASP A CA 1
ATOM 7029 C C . ASP A 1 897 ? 2.865 -11.731 24.182 1.00 97.81 897 ASP A C 1
ATOM 7031 O O . ASP A 1 897 ? 3.205 -10.933 23.309 1.00 97.81 897 ASP A O 1
ATOM 7035 N N . ILE A 1 898 ? 1.583 -12.004 24.433 1.00 98.12 898 ILE A N 1
ATOM 7036 C CA . ILE A 1 898 ? 0.455 -11.414 23.700 1.00 98.12 898 ILE A CA 1
ATOM 7037 C C . ILE A 1 898 ? -0.254 -10.369 24.558 1.00 98.12 898 ILE A C 1
ATOM 7039 O O . ILE A 1 898 ? -0.351 -10.528 25.774 1.00 98.12 898 ILE A O 1
ATOM 7043 N N . TYR A 1 899 ? -0.792 -9.307 23.957 1.00 98.69 899 TYR A N 1
ATOM 7044 C CA . TYR A 1 899 ? -1.601 -8.336 24.701 1.00 98.69 899 TYR A CA 1
ATOM 7045 C C . TYR A 1 899 ? -3.091 -8.610 24.525 1.00 98.69 899 TYR A C 1
ATOM 7047 O O . TYR A 1 899 ? -3.595 -8.581 23.400 1.00 98.69 899 TYR A O 1
ATOM 7055 N N . LEU A 1 900 ? -3.802 -8.807 25.637 1.00 98.50 900 LEU A N 1
ATOM 7056 C CA . LEU A 1 900 ? -5.254 -8.960 25.654 1.00 98.50 900 LEU A CA 1
ATOM 7057 C C . LEU A 1 900 ? -5.906 -7.753 26.362 1.00 98.50 900 LEU A C 1
ATOM 7059 O O . LEU A 1 900 ? -5.809 -7.651 27.594 1.00 98.50 900 LEU A O 1
ATOM 7063 N N . PRO A 1 901 ? -6.587 -6.861 25.608 1.00 98.31 901 PRO A N 1
ATOM 7064 C CA . PRO A 1 901 ? -7.468 -5.809 26.134 1.00 98.31 901 PRO A CA 1
ATOM 7065 C C . PRO A 1 901 ? -8.511 -6.337 27.132 1.00 98.31 901 PRO A C 1
ATOM 7067 O O . PRO A 1 901 ? -8.700 -7.544 27.259 1.00 98.31 901 PRO A O 1
ATOM 7070 N N . ASP A 1 902 ? -9.223 -5.460 27.843 1.00 97.50 902 ASP A N 1
ATOM 7071 C CA . ASP A 1 902 ? -10.215 -5.842 28.874 1.00 97.50 902 ASP A CA 1
ATOM 7072 C C . ASP A 1 902 ? -11.555 -6.382 28.300 1.00 97.50 902 ASP A C 1
ATOM 7074 O O . ASP A 1 902 ? -12.643 -6.121 28.818 1.00 97.50 902 ASP A O 1
ATOM 7078 N N . ASP A 1 903 ? -11.487 -7.171 27.225 1.00 98.00 903 ASP A N 1
ATOM 7079 C CA . ASP A 1 903 ? -12.608 -7.783 26.494 1.00 98.00 903 ASP A CA 1
ATOM 7080 C C . ASP A 1 903 ? -12.680 -9.309 26.749 1.00 98.00 903 ASP A C 1
ATOM 7082 O O . ASP A 1 903 ? -11.870 -9.877 27.496 1.00 98.00 903 ASP A O 1
ATOM 7086 N N . VAL A 1 904 ? -13.677 -9.998 26.197 1.00 97.94 904 VAL A N 1
ATOM 7087 C CA . VAL A 1 904 ? -13.672 -11.466 26.116 1.00 97.94 904 VAL A CA 1
ATOM 7088 C C . VAL A 1 904 ? -13.123 -11.905 24.762 1.00 97.94 904 VAL A C 1
ATOM 7090 O O . VAL A 1 904 ? -13.438 -11.330 23.723 1.00 97.94 904 VAL A O 1
ATOM 7093 N N . PHE A 1 905 ? -12.285 -12.931 24.786 1.00 98.38 905 PHE A N 1
ATOM 7094 C CA . PHE A 1 905 ? -11.701 -13.568 23.618 1.00 98.38 905 PHE A CA 1
ATOM 7095 C C . PHE A 1 905 ? -11.959 -15.073 23.682 1.00 98.38 905 PHE A C 1
ATOM 7097 O O . PHE A 1 905 ? -12.330 -15.622 24.723 1.00 98.38 905 PHE A O 1
ATOM 7104 N N . TYR A 1 906 ? -11.724 -15.752 22.570 1.00 97.94 906 TYR A N 1
ATOM 7105 C CA . TYR A 1 906 ? -11.752 -17.204 22.474 1.00 97.94 906 TYR A CA 1
ATOM 7106 C C . TYR A 1 906 ? -10.556 -17.665 21.653 1.00 97.94 906 TYR A C 1
ATOM 7108 O O . TYR A 1 906 ? -10.292 -17.067 20.612 1.00 97.94 906 TYR A O 1
ATOM 7116 N N . ASP A 1 907 ? -9.842 -18.707 22.076 1.00 96.88 907 ASP A N 1
ATOM 7117 C CA . ASP A 1 907 ? -8.811 -19.310 21.218 1.00 96.88 907 ASP A CA 1
ATOM 7118 C C . ASP A 1 907 ? -9.469 -19.844 19.932 1.00 96.88 907 ASP A C 1
ATOM 7120 O O . ASP A 1 907 ? -10.525 -20.470 19.984 1.00 96.88 907 ASP A O 1
ATOM 7124 N N . PHE A 1 908 ? -8.898 -19.584 18.759 1.00 96.25 908 PHE A N 1
ATOM 7125 C CA . PHE A 1 908 ? -9.516 -19.973 17.483 1.00 96.25 908 PHE A CA 1
ATOM 7126 C C . PHE A 1 908 ? -9.576 -21.500 17.281 1.00 96.25 908 PHE A C 1
ATOM 7128 O O . PHE A 1 908 ? -10.497 -22.017 16.643 1.00 96.25 908 PHE A O 1
ATOM 7135 N N . TRP A 1 909 ? -8.609 -22.235 17.832 1.00 93.12 909 TRP A N 1
ATOM 7136 C CA . TRP A 1 909 ? -8.419 -23.666 17.614 1.00 93.12 909 TRP A CA 1
ATOM 7137 C C . TRP A 1 909 ? -9.272 -24.494 18.587 1.00 93.12 909 TRP A C 1
ATOM 7139 O O . TRP A 1 909 ? -10.042 -25.366 18.167 1.00 93.12 909 TRP A O 1
ATOM 7149 N N . THR A 1 910 ? -9.192 -24.203 19.887 1.00 91.31 910 THR A N 1
ATOM 7150 C CA . THR A 1 910 ? -9.973 -24.891 20.927 1.00 91.31 910 THR A CA 1
ATOM 7151 C C . THR A 1 910 ? -11.334 -24.246 21.158 1.00 91.31 910 THR A C 1
ATOM 7153 O O . THR A 1 910 ? -12.284 -24.952 21.482 1.00 91.31 910 THR A O 1
ATOM 7156 N N . GLY A 1 911 ? -11.479 -22.934 20.944 1.00 90.81 911 GLY A N 1
ATOM 7157 C CA . GLY A 1 911 ? -12.676 -22.146 21.276 1.00 90.81 911 GLY A CA 1
ATOM 7158 C C . GLY A 1 911 ? -12.982 -22.035 22.767 1.00 90.81 911 GLY A C 1
ATOM 7159 O O . GLY A 1 911 ? -14.119 -21.703 23.128 1.00 90.81 911 GLY A O 1
ATOM 7160 N N . ASP A 1 912 ? -11.994 -22.316 23.618 1.00 92.81 912 ASP A N 1
ATOM 7161 C CA . ASP A 1 912 ? -12.049 -22.024 25.048 1.00 92.81 912 ASP A CA 1
ATOM 7162 C C . ASP A 1 912 ? -12.120 -20.510 25.281 1.00 92.81 912 ASP A C 1
ATOM 7164 O O . ASP A 1 912 ? -11.567 -19.715 24.523 1.00 92.81 912 ASP A O 1
ATOM 7168 N N . THR A 1 913 ? -12.818 -20.097 26.340 1.00 95.06 913 THR A N 1
ATOM 7169 C CA . THR A 1 913 ? -12.984 -18.676 26.683 1.00 95.06 913 THR A CA 1
ATOM 7170 C C . THR A 1 913 ? -11.734 -18.124 27.360 1.00 95.06 913 THR A C 1
ATOM 7172 O O . THR A 1 913 ? -11.349 -18.585 28.435 1.00 95.06 913 THR A O 1
ATOM 7175 N N . VAL A 1 914 ? -11.152 -17.081 26.776 1.00 95.50 914 VAL A N 1
ATOM 7176 C CA . VAL A 1 914 ? -9.981 -16.363 27.282 1.00 95.50 914 VAL A CA 1
ATOM 7177 C C . VAL A 1 914 ? -10.421 -14.966 27.728 1.00 95.50 914 VAL A C 1
ATOM 7179 O O . VAL A 1 914 ? -10.773 -14.114 26.915 1.00 95.50 914 VAL A O 1
ATOM 7182 N N . ARG A 1 915 ? -10.424 -14.701 29.040 1.00 95.94 915 ARG A N 1
ATOM 7183 C CA . ARG A 1 915 ? -10.718 -13.357 29.566 1.00 95.94 915 ARG A CA 1
ATOM 7184 C C . ARG A 1 915 ? -9.461 -12.490 29.495 1.00 95.94 915 ARG A C 1
ATOM 7186 O O . ARG A 1 915 ? -8.538 -12.692 30.284 1.00 95.94 915 ARG A O 1
ATOM 7193 N N . GLY A 1 916 ? -9.456 -11.510 28.594 1.00 96.88 916 GLY A N 1
ATOM 7194 C CA . GLY A 1 916 ? -8.474 -10.429 28.610 1.00 96.88 916 GLY A CA 1
ATOM 7195 C C . GLY A 1 916 ? -8.737 -9.467 29.772 1.00 96.88 916 GLY A C 1
ATOM 7196 O O . GLY A 1 916 ? -9.881 -9.289 30.181 1.00 96.88 916 GLY A O 1
ATOM 7197 N N . ASN A 1 917 ? -7.679 -8.886 30.345 1.00 96.62 917 ASN A N 1
ATOM 7198 C CA . ASN A 1 917 ? -7.762 -8.008 31.527 1.00 96.62 917 ASN A CA 1
ATOM 7199 C C . ASN A 1 917 ? -6.987 -6.690 31.324 1.00 96.62 917 ASN A C 1
ATOM 7201 O O . ASN A 1 917 ? -6.470 -6.098 32.275 1.00 96.62 917 ASN A O 1
ATOM 7205 N N . GLY A 1 918 ? -6.806 -6.276 30.067 1.00 97.50 918 GLY A N 1
ATOM 7206 C CA . GLY A 1 918 ? -5.948 -5.148 29.709 1.00 97.50 918 GLY A CA 1
ATOM 7207 C C . GLY A 1 918 ? -4.473 -5.409 30.040 1.00 97.50 918 GLY A C 1
ATOM 7208 O O . GLY A 1 918 ? -3.782 -4.513 30.546 1.00 97.50 918 GLY A O 1
ATOM 7209 N N . SER A 1 919 ? -3.978 -6.623 29.795 1.00 97.56 919 SER A N 1
ATOM 7210 C CA . SER A 1 919 ? -2.662 -7.100 30.242 1.00 97.56 919 SER A CA 1
ATOM 7211 C C . SER A 1 919 ? -1.950 -7.964 29.202 1.00 97.56 919 SER A C 1
ATOM 7213 O O . SER A 1 919 ? -2.588 -8.612 28.374 1.00 97.56 919 SER A O 1
ATOM 7215 N N . VAL A 1 920 ? -0.619 -8.020 29.302 1.00 98.06 920 VAL A N 1
ATOM 7216 C CA . VAL A 1 920 ? 0.188 -9.033 28.608 1.00 98.06 920 VAL A CA 1
ATOM 7217 C C . VAL A 1 920 ? -0.054 -10.408 29.241 1.00 98.06 920 VAL A C 1
ATOM 7219 O O . VAL A 1 920 ? -0.219 -10.505 30.460 1.00 98.06 920 VAL A O 1
ATOM 7222 N N . VAL A 1 921 ? -0.084 -11.451 28.415 1.00 96.81 921 VAL A N 1
ATOM 7223 C CA . VAL A 1 921 ? -0.178 -12.865 28.791 1.00 96.81 921 VAL A CA 1
ATOM 7224 C C . VAL A 1 921 ? 0.823 -13.649 27.944 1.00 96.81 921 VAL A C 1
ATOM 7226 O O . VAL A 1 921 ? 0.780 -13.571 26.719 1.00 96.81 921 VAL A O 1
ATOM 7229 N N . THR A 1 922 ? 1.702 -14.420 28.581 1.00 97.62 922 THR A N 1
ATOM 7230 C CA . THR A 1 922 ? 2.597 -15.349 27.881 1.00 97.62 922 THR A CA 1
ATOM 7231 C C . THR A 1 922 ? 1.819 -16.591 27.446 1.00 97.62 922 THR A C 1
ATOM 7233 O O . THR A 1 922 ? 1.116 -17.200 28.255 1.00 97.62 922 THR A O 1
ATOM 7236 N N . LEU A 1 923 ? 1.953 -16.977 26.179 1.00 97.12 923 LEU A N 1
ATOM 7237 C CA . LEU A 1 923 ? 1.534 -18.278 25.660 1.00 97.12 923 LEU A CA 1
ATOM 7238 C C . LEU A 1 923 ? 2.773 -19.148 25.468 1.00 97.12 923 LEU A C 1
ATOM 7240 O O . LEU A 1 923 ? 3.678 -18.749 24.739 1.00 97.12 923 LEU A O 1
ATOM 7244 N N . ASP A 1 924 ? 2.796 -20.325 26.087 1.00 96.75 924 ASP A N 1
ATOM 7245 C CA . ASP A 1 924 ? 3.882 -21.307 25.984 1.00 96.75 924 ASP A CA 1
ATOM 7246 C C . ASP A 1 924 ? 3.544 -22.458 25.013 1.00 96.75 924 ASP A C 1
ATOM 7248 O O . ASP A 1 924 ? 2.418 -22.581 24.531 1.00 96.75 924 ASP A O 1
ATOM 7252 N N . ASP A 1 925 ? 4.539 -23.305 24.727 1.00 96.12 925 ASP A N 1
ATOM 7253 C CA . ASP A 1 925 ? 4.453 -24.533 23.913 1.00 96.12 925 ASP A CA 1
ATOM 7254 C C . ASP A 1 925 ? 3.893 -24.383 22.476 1.00 96.12 925 ASP A C 1
ATOM 7256 O O . ASP A 1 925 ? 3.562 -25.378 21.832 1.00 96.12 925 ASP A O 1
ATOM 7260 N N . VAL A 1 926 ? 3.861 -23.164 21.923 1.00 97.50 926 VAL A N 1
ATOM 7261 C CA . VAL A 1 926 ? 3.341 -22.804 20.590 1.00 97.50 926 VAL A CA 1
ATOM 7262 C C . VAL A 1 926 ? 4.133 -23.496 19.457 1.00 97.50 926 VAL A C 1
ATOM 7264 O O . VAL A 1 926 ? 5.243 -23.051 19.118 1.00 97.50 926 VAL A O 1
ATOM 7267 N N . PRO A 1 927 ? 3.577 -24.532 18.791 1.00 96.88 927 PRO A N 1
ATOM 7268 C CA . PRO A 1 927 ? 4.287 -25.304 17.766 1.00 96.88 927 PRO A CA 1
ATOM 7269 C C . PRO A 1 927 ? 4.642 -24.477 16.528 1.00 96.88 927 PRO A C 1
ATOM 7271 O O . PRO A 1 927 ? 3.911 -23.560 16.163 1.00 96.88 927 PRO A O 1
ATOM 7274 N N . TYR A 1 928 ? 5.715 -24.844 15.819 1.00 97.94 928 TYR A N 1
ATOM 7275 C CA . TYR A 1 928 ? 6.109 -24.227 14.536 1.00 97.94 928 TYR A CA 1
ATOM 7276 C C . TYR A 1 928 ? 5.109 -24.451 13.387 1.00 97.94 928 TYR A C 1
ATOM 7278 O O . TYR A 1 928 ? 5.246 -23.828 12.342 1.00 97.94 928 TYR A O 1
ATOM 7286 N N . THR A 1 929 ? 4.110 -25.315 13.580 1.00 97.69 929 THR A N 1
ATOM 7287 C CA . THR A 1 929 ? 3.053 -25.655 12.613 1.00 97.69 929 THR A CA 1
ATOM 7288 C C . THR A 1 929 ? 1.725 -24.930 12.867 1.00 97.69 929 THR A C 1
ATOM 7290 O O . THR A 1 929 ? 0.744 -25.205 12.178 1.00 97.69 929 THR A O 1
ATOM 7293 N N . SER A 1 930 ? 1.674 -24.005 13.833 1.00 95.38 930 SER A N 1
ATOM 7294 C CA . SER A 1 930 ? 0.487 -23.203 14.165 1.00 95.38 930 SER A CA 1
ATOM 7295 C C . SER A 1 930 ? 0.850 -21.795 14.650 1.00 95.38 930 SER A C 1
ATOM 7297 O O . SER A 1 930 ? 1.945 -21.564 15.165 1.00 95.38 930 SER A O 1
ATOM 7299 N N . ILE A 1 931 ? -0.093 -20.864 14.526 1.00 97.88 931 ILE A N 1
ATOM 7300 C CA . ILE A 1 931 ? 0.009 -19.478 15.000 1.00 97.88 931 ILE A CA 1
ATOM 7301 C C . ILE A 1 931 ? -1.095 -19.207 16.041 1.00 97.88 931 ILE A C 1
ATOM 7303 O O . ILE A 1 931 ? -2.225 -19.661 15.841 1.00 97.88 931 ILE A O 1
ATOM 7307 N N . PRO A 1 932 ? -0.808 -18.508 17.155 1.00 98.31 932 PRO A N 1
ATOM 7308 C CA . PRO A 1 932 ? -1.840 -18.082 18.093 1.00 98.31 932 PRO A CA 1
ATOM 7309 C C . PRO A 1 932 ? -2.829 -17.115 17.435 1.00 98.31 932 PRO A C 1
ATOM 7311 O O . PRO A 1 932 ? -2.449 -16.089 16.866 1.00 98.31 932 PRO A O 1
ATOM 7314 N N . LEU A 1 933 ? -4.109 -17.466 17.525 1.00 98.62 933 LEU A N 1
ATOM 7315 C CA . LEU A 1 933 ? -5.230 -16.749 16.928 1.00 98.62 933 LEU A CA 1
ATOM 7316 C C . LEU A 1 933 ? -6.352 -16.681 17.959 1.00 98.62 933 LEU A C 1
ATOM 7318 O O . LEU A 1 933 ? -6.711 -17.710 18.530 1.00 98.62 933 LEU A O 1
ATOM 7322 N N . HIS A 1 934 ? -6.933 -15.502 18.167 1.00 98.62 934 HIS A N 1
ATOM 7323 C CA . HIS A 1 934 ? -8.081 -15.342 19.061 1.00 98.62 934 HIS A CA 1
ATOM 7324 C C . HIS A 1 934 ? -9.250 -14.672 18.346 1.00 98.62 934 HIS A C 1
ATOM 7326 O O . HIS A 1 934 ? -9.072 -13.686 17.636 1.00 98.62 934 HIS A O 1
ATOM 7332 N N . VAL A 1 935 ? -10.463 -15.167 18.572 1.00 98.62 935 VAL A N 1
ATOM 7333 C CA . VAL A 1 935 ? -11.699 -14.520 18.122 1.00 98.62 935 VAL A CA 1
ATOM 7334 C C . VAL A 1 935 ? -12.214 -13.619 19.238 1.00 98.62 935 VAL A C 1
ATOM 7336 O O . VAL A 1 935 ? -12.430 -14.070 20.364 1.00 98.62 935 VAL A O 1
ATOM 7339 N N . ARG A 1 936 ? -12.406 -12.339 18.934 1.00 98.56 936 ARG A N 1
ATOM 7340 C CA . ARG A 1 936 ? -12.991 -11.345 19.835 1.00 98.56 936 ARG A CA 1
ATOM 7341 C C . ARG A 1 936 ? -14.467 -11.652 20.105 1.00 98.56 936 ARG A C 1
ATOM 7343 O O . ARG A 1 936 ? -15.216 -11.967 19.181 1.00 98.56 936 ARG A O 1
ATOM 7350 N N . GLY A 1 937 ? -14.902 -11.496 21.350 1.00 98.25 937 GLY A N 1
ATOM 7351 C CA . GLY A 1 937 ? -16.316 -11.493 21.711 1.00 98.25 937 GLY A CA 1
ATOM 7352 C C . GLY A 1 937 ? -17.115 -10.391 21.014 1.00 98.25 937 GLY A C 1
ATOM 7353 O O . GLY A 1 937 ? -16.579 -9.375 20.575 1.00 98.25 937 GLY A O 1
ATOM 7354 N N . GLY A 1 938 ? -18.420 -10.612 20.898 1.00 98.19 938 GLY A N 1
ATOM 7355 C CA . GLY A 1 938 ? -19.343 -9.745 20.169 1.00 98.19 938 GLY A CA 1
ATOM 7356 C C . GLY A 1 938 ? -19.346 -9.980 18.654 1.00 98.19 938 GLY A C 1
ATOM 7357 O O . GLY A 1 938 ? -20.033 -9.248 17.939 1.00 98.19 938 GLY A O 1
ATOM 7358 N N . THR A 1 939 ? -18.624 -10.988 18.147 1.00 98.62 939 THR A N 1
ATOM 7359 C CA . THR A 1 939 ? -18.400 -11.182 16.704 1.00 98.62 939 THR A CA 1
ATOM 7360 C C . THR A 1 939 ? -18.924 -12.514 16.157 1.00 98.62 939 THR A C 1
ATOM 7362 O O . THR A 1 939 ? -19.034 -13.515 16.867 1.00 98.62 939 THR A O 1
ATOM 7365 N N . ILE A 1 940 ? -19.276 -12.528 14.870 1.00 98.69 940 ILE A N 1
ATOM 7366 C CA . ILE A 1 940 ? -19.654 -13.725 14.110 1.00 98.69 940 ILE A CA 1
ATOM 7367 C C . ILE A 1 940 ? -18.770 -13.792 12.864 1.00 98.69 940 ILE A C 1
ATOM 7369 O O . ILE A 1 940 ? -18.840 -12.914 12.003 1.00 98.69 940 ILE A O 1
ATOM 7373 N N . VAL A 1 941 ? -17.955 -14.840 12.762 1.00 98.50 941 VAL A N 1
ATOM 7374 C CA . VAL A 1 941 ? -17.033 -15.063 11.641 1.00 98.50 941 VAL A CA 1
ATOM 7375 C C . VAL A 1 941 ? -17.611 -16.147 10.720 1.00 98.50 941 VAL A C 1
ATOM 7377 O O . VAL A 1 941 ? -17.802 -17.281 11.173 1.00 98.50 941 VAL A O 1
ATOM 7380 N N . PRO A 1 942 ? -17.905 -15.848 9.440 1.00 98.06 942 PRO A N 1
ATOM 7381 C CA . PRO A 1 942 ? -18.252 -16.870 8.462 1.00 98.06 942 PRO A CA 1
ATOM 7382 C C . PRO A 1 942 ? -16.990 -17.616 8.016 1.00 98.06 942 PRO A C 1
ATOM 7384 O O . PRO A 1 942 ? -16.083 -17.022 7.436 1.00 98.06 942 PRO A O 1
ATOM 7387 N N . LEU A 1 943 ? -16.944 -18.924 8.269 1.00 98.12 943 LEU A N 1
ATOM 7388 C CA . LEU A 1 943 ? -15.909 -19.819 7.752 1.00 98.12 943 LEU A CA 1
ATOM 7389 C C . LEU A 1 943 ? -16.479 -20.683 6.628 1.00 98.12 943 LEU A C 1
ATOM 7391 O O . LEU A 1 943 ? -17.633 -21.107 6.710 1.00 98.12 943 LEU A O 1
ATOM 7395 N N . ARG A 1 944 ? -15.677 -21.043 5.625 1.00 97.75 944 ARG A N 1
ATOM 7396 C CA . ARG A 1 944 ? -15.980 -22.208 4.779 1.00 97.75 944 ARG A CA 1
ATOM 7397 C C . ARG A 1 944 ? -15.825 -23.477 5.621 1.00 97.75 944 ARG A C 1
ATOM 7399 O O . ARG A 1 944 ? -14.883 -23.611 6.394 1.00 97.75 944 ARG A O 1
ATOM 7406 N N . ALA A 1 945 ? -16.757 -24.414 5.479 1.00 95.69 945 ALA A N 1
ATOM 7407 C CA . ALA A 1 945 ? -16.833 -25.645 6.268 1.00 95.69 945 ALA A CA 1
ATOM 7408 C C . ALA A 1 945 ? -15.703 -26.648 5.956 1.00 95.69 945 ALA A C 1
ATOM 7410 O O . ALA A 1 945 ? -15.499 -27.599 6.708 1.00 95.69 945 ALA A O 1
ATOM 7411 N N . ALA A 1 946 ? -14.978 -26.429 4.858 1.00 96.38 946 ALA A N 1
ATOM 7412 C CA . ALA A 1 946 ? -13.732 -27.090 4.500 1.00 96.38 946 ALA A CA 1
ATOM 7413 C C . ALA A 1 946 ? -12.871 -26.130 3.660 1.00 96.38 946 ALA A C 1
ATOM 7415 O O . ALA A 1 946 ? -13.398 -25.206 3.039 1.00 96.38 946 ALA A O 1
ATOM 7416 N N . SER A 1 947 ? -11.559 -26.375 3.617 1.00 97.31 947 SER A N 1
ATOM 7417 C CA . SER A 1 947 ? -10.668 -25.793 2.605 1.00 97.31 947 SER A CA 1
ATOM 7418 C C . SER A 1 947 ? -10.707 -26.610 1.297 1.00 97.31 947 SER A C 1
ATOM 7420 O O . SER A 1 947 ? -11.320 -27.678 1.241 1.00 97.31 947 SER A O 1
ATOM 7422 N N . ALA A 1 948 ? -10.054 -26.117 0.244 1.00 97.19 948 ALA A N 1
ATOM 7423 C CA . ALA A 1 948 ? -9.896 -26.783 -1.045 1.00 97.19 948 ALA A CA 1
ATOM 7424 C C . ALA A 1 948 ? -8.551 -26.414 -1.703 1.00 97.19 948 ALA A C 1
ATOM 7426 O O . ALA A 1 948 ? -7.854 -25.511 -1.245 1.00 97.19 948 ALA A O 1
ATOM 7427 N N . ASN A 1 949 ? -8.199 -27.095 -2.800 1.00 96.00 949 ASN A N 1
ATOM 7428 C CA . ASN A 1 949 ? -6.923 -26.884 -3.498 1.00 96.00 949 ASN A CA 1
ATOM 7429 C C . ASN A 1 949 ? -6.862 -25.590 -4.335 1.00 96.00 949 ASN A C 1
ATOM 7431 O O . ASN A 1 949 ? -5.768 -25.170 -4.701 1.00 96.00 949 ASN A O 1
ATOM 7435 N N . THR A 1 950 ? -8.014 -24.982 -4.634 1.00 98.44 950 THR A N 1
ATOM 7436 C CA . THR A 1 950 ? -8.158 -23.698 -5.340 1.00 98.44 950 THR A CA 1
ATOM 7437 C C . THR A 1 950 ? -9.306 -22.895 -4.730 1.00 98.44 950 THR A C 1
ATOM 7439 O O . THR A 1 950 ? -10.231 -23.472 -4.141 1.00 98.44 950 THR A O 1
ATOM 7442 N N . THR A 1 951 ? -9.322 -21.574 -4.907 1.00 98.44 951 THR A N 1
ATOM 7443 C CA . THR A 1 951 ? -10.460 -20.733 -4.502 1.00 98.44 951 THR A CA 1
ATOM 7444 C C . THR A 1 951 ? -11.739 -21.064 -5.277 1.00 98.44 951 THR A C 1
ATOM 7446 O O . THR A 1 951 ? -12.841 -20.916 -4.747 1.00 98.44 951 THR A O 1
ATOM 7449 N N . THR A 1 952 ? -11.619 -21.590 -6.499 1.00 98.06 952 THR A N 1
ATOM 7450 C CA . THR A 1 952 ? -12.767 -22.024 -7.311 1.00 98.06 952 THR A CA 1
ATOM 7451 C C . THR A 1 952 ? -13.459 -23.265 -6.729 1.00 98.06 952 THR A C 1
ATOM 7453 O O . THR A 1 952 ? -14.690 -23.299 -6.678 1.00 98.06 952 THR A O 1
ATOM 7456 N N . GLU A 1 953 ? -12.726 -24.260 -6.214 1.00 98.19 953 GLU A N 1
ATOM 7457 C CA . GLU A 1 953 ? -13.335 -25.375 -5.463 1.00 98.19 953 GLU A CA 1
ATOM 7458 C C . GLU A 1 953 ? -13.743 -24.975 -4.031 1.00 98.19 953 GLU A C 1
ATOM 7460 O O . GLU A 1 953 ? -14.727 -25.495 -3.495 1.00 98.19 953 GLU A O 1
ATOM 7465 N N . LEU A 1 954 ? -13.041 -24.018 -3.415 1.00 98.44 954 LEU A N 1
ATOM 7466 C CA . LEU A 1 954 ? -13.365 -23.483 -2.087 1.00 98.44 954 LEU A CA 1
ATOM 7467 C C . LEU A 1 954 ? -14.735 -22.795 -2.063 1.00 98.44 954 LEU A C 1
ATOM 7469 O O . LEU A 1 954 ? -15.525 -22.997 -1.141 1.00 98.44 954 LEU A O 1
ATOM 7473 N N . ARG A 1 955 ? -15.051 -22.007 -3.096 1.00 97.88 955 ARG A N 1
ATOM 7474 C CA . ARG A 1 955 ? -16.307 -21.244 -3.183 1.00 97.88 955 ARG A CA 1
ATOM 7475 C C . ARG A 1 955 ? -17.558 -22.126 -3.303 1.00 97.88 955 ARG A C 1
ATOM 7477 O O . ARG A 1 955 ? -18.661 -21.626 -3.090 1.00 97.88 955 ARG A O 1
ATOM 7484 N N . LYS A 1 956 ? -17.386 -23.432 -3.545 1.00 97.75 956 LYS A N 1
ATOM 7485 C CA . LYS A 1 956 ? -18.438 -24.468 -3.526 1.00 97.75 956 LYS A CA 1
ATOM 7486 C C . LYS A 1 956 ? -18.635 -25.118 -2.150 1.00 97.75 956 LYS A C 1
ATOM 7488 O O . LYS A 1 956 ? -19.580 -25.883 -1.974 1.00 97.75 956 LYS A O 1
ATOM 7493 N N . GLN A 1 957 ? -17.754 -24.858 -1.182 1.00 98.25 957 GLN A N 1
ATOM 7494 C CA . GLN A 1 957 ? -17.902 -25.381 0.176 1.00 98.25 957 GLN A CA 1
ATOM 7495 C C . GLN A 1 957 ? -18.961 -24.571 0.934 1.00 98.25 957 GLN A C 1
ATOM 7497 O O . GLN A 1 957 ? -18.998 -23.343 0.845 1.00 98.25 957 GLN A O 1
ATOM 7502 N N . ASN A 1 958 ? -19.807 -25.261 1.701 1.00 98.19 958 ASN A N 1
ATOM 7503 C CA . ASN A 1 958 ? -20.794 -24.636 2.587 1.00 98.19 958 ASN A CA 1
ATOM 7504 C C . ASN A 1 958 ? -20.134 -23.777 3.676 1.00 98.19 958 ASN A C 1
ATOM 7506 O O . ASN A 1 958 ? -18.924 -23.845 3.883 1.00 98.19 958 ASN A O 1
ATOM 7510 N N . PHE A 1 959 ? -20.931 -23.002 4.408 1.00 98.38 959 PHE A N 1
ATOM 7511 C CA . PHE A 1 959 ? -20.462 -22.183 5.523 1.00 98.38 959 PHE A CA 1
ATOM 7512 C C . PHE A 1 959 ? -20.661 -22.851 6.891 1.00 98.38 959 PHE A C 1
ATOM 7514 O O . PHE A 1 959 ? -21.671 -23.511 7.152 1.00 98.38 959 PHE A O 1
ATOM 7521 N N . THR A 1 960 ? -19.725 -22.592 7.799 1.00 97.31 960 THR A N 1
ATOM 7522 C CA . THR A 1 960 ? -19.871 -22.771 9.244 1.00 97.31 960 THR A CA 1
ATOM 7523 C C . THR A 1 960 ? -19.736 -21.401 9.904 1.00 97.31 960 THR A C 1
ATOM 7525 O O . THR A 1 960 ? -18.704 -20.749 9.759 1.00 97.31 960 THR A O 1
ATOM 7528 N N . LEU A 1 961 ? -20.756 -20.944 10.635 1.00 97.69 961 LEU A N 1
ATOM 7529 C CA . LEU A 1 961 ? -20.652 -19.695 11.395 1.00 97.69 961 LEU A CA 1
ATOM 7530 C C . LEU A 1 961 ? -20.005 -19.946 12.758 1.00 97.69 961 LEU A C 1
ATOM 7532 O O . LEU A 1 961 ? -20.508 -20.742 13.558 1.00 97.69 961 LEU A O 1
ATOM 7536 N N . LEU A 1 962 ? -18.922 -19.224 13.031 1.00 96.94 962 LEU A N 1
ATOM 7537 C CA . LEU A 1 962 ? -18.257 -19.180 14.325 1.00 96.94 962 LEU A CA 1
ATOM 7538 C C . LEU A 1 962 ? -18.791 -17.972 15.105 1.00 96.94 962 LEU A C 1
ATOM 7540 O O . LEU A 1 962 ? -18.462 -16.830 14.795 1.00 96.94 962 LEU A O 1
ATOM 7544 N N . ILE A 1 963 ? -19.657 -18.222 16.086 1.00 97.62 963 ILE A N 1
ATOM 7545 C CA . ILE A 1 963 ? -20.290 -17.192 16.919 1.00 97.62 963 ILE A CA 1
ATOM 7546 C C . ILE A 1 963 ? -19.486 -17.061 18.214 1.00 97.62 963 ILE A C 1
ATOM 7548 O O . ILE A 1 963 ? -19.415 -18.012 18.994 1.00 97.62 963 ILE A O 1
ATOM 7552 N N . ALA A 1 964 ? -18.919 -15.882 18.457 1.00 97.62 964 ALA A N 1
ATOM 7553 C CA . ALA A 1 964 ? -18.167 -15.525 19.655 1.00 97.62 964 ALA A CA 1
ATOM 7554 C C . ALA A 1 964 ? -18.968 -14.504 20.489 1.00 97.62 964 ALA A C 1
ATOM 7556 O O . ALA A 1 964 ? -18.923 -13.309 20.190 1.00 97.62 964 ALA A O 1
ATOM 7557 N N . PRO A 1 965 ? -19.732 -14.938 21.512 1.00 97.38 965 PRO A N 1
ATOM 7558 C CA . PRO A 1 965 ? -20.518 -14.030 22.348 1.00 97.38 965 PRO A CA 1
ATOM 7559 C C . PRO A 1 965 ? -19.669 -12.949 23.032 1.00 97.38 965 PRO A C 1
ATOM 7561 O O . PRO A 1 965 ? -18.521 -13.178 23.403 1.00 97.38 965 PRO A O 1
ATOM 7564 N N . GLY A 1 966 ? -20.226 -11.754 23.196 1.00 97.31 966 GLY A N 1
ATOM 7565 C CA . GLY A 1 966 ? -19.639 -10.680 23.992 1.00 97.31 966 GLY A CA 1
ATOM 7566 C C . GLY A 1 966 ? -19.844 -10.894 25.491 1.00 97.31 966 GLY A C 1
ATOM 7567 O O . GLY A 1 966 ? -20.499 -11.842 25.930 1.00 97.31 966 GLY A O 1
ATOM 7568 N N . LEU A 1 967 ? -19.335 -9.959 26.297 1.00 95.19 967 LEU A N 1
ATOM 7569 C CA . LEU A 1 967 ? -19.582 -9.913 27.748 1.00 95.19 967 LEU A CA 1
ATOM 7570 C C . LEU A 1 967 ? -21.073 -9.724 28.104 1.00 95.19 967 LEU A C 1
ATOM 7572 O O . LEU A 1 967 ? -21.488 -10.022 29.222 1.00 95.19 967 LEU A O 1
ATOM 7576 N N . ASP A 1 968 ? -21.873 -9.238 27.155 1.00 95.88 968 ASP A N 1
ATOM 7577 C CA . ASP A 1 968 ? -23.331 -9.106 27.212 1.00 95.88 968 ASP A CA 1
ATOM 7578 C C . ASP A 1 968 ? -24.085 -10.364 26.722 1.00 95.88 968 ASP A C 1
ATOM 7580 O O . ASP A 1 968 ? -25.302 -10.458 26.886 1.00 95.88 968 ASP A O 1
ATOM 7584 N N . GLY A 1 969 ? -23.371 -11.333 26.138 1.00 94.88 969 GLY A N 1
ATOM 7585 C CA . GLY A 1 969 ? -23.914 -12.546 25.529 1.00 94.88 969 GLY A CA 1
ATOM 7586 C C . GLY A 1 969 ? -24.363 -12.409 24.068 1.00 94.88 969 GLY A C 1
ATOM 7587 O O . GLY A 1 969 ? -24.834 -13.403 23.510 1.00 94.88 969 GLY A O 1
ATOM 7588 N N . THR A 1 970 ? -24.221 -11.238 23.435 1.00 97.75 970 THR A N 1
ATOM 7589 C CA . THR A 1 970 ? -24.637 -11.017 22.035 1.00 97.75 970 THR A CA 1
ATOM 7590 C C . THR A 1 970 ? -23.475 -11.180 21.055 1.00 97.75 970 THR A C 1
ATOM 7592 O O . THR A 1 970 ? -22.318 -11.259 21.460 1.00 97.75 970 THR A O 1
ATOM 7595 N N . ALA A 1 971 ? -23.754 -11.272 19.754 1.00 98.50 971 ALA A N 1
ATOM 7596 C CA . ALA A 1 971 ? -22.719 -11.172 18.722 1.00 98.50 971 ALA A CA 1
ATOM 7597 C C . ALA A 1 971 ? -23.273 -10.635 17.394 1.00 98.50 971 ALA A C 1
ATOM 7599 O O . ALA A 1 971 ? -24.472 -10.735 17.128 1.00 98.50 971 ALA A O 1
ATOM 7600 N N . SER A 1 972 ? -22.403 -10.098 16.537 1.00 98.62 972 SER A N 1
ATOM 7601 C CA . SER A 1 972 ? -22.761 -9.641 15.189 1.00 98.62 972 SER A CA 1
ATOM 7602 C C . SER A 1 972 ? -21.653 -9.896 14.165 1.00 98.62 972 SER A C 1
ATOM 7604 O O . SER A 1 972 ? -20.480 -9.992 14.514 1.00 98.62 972 SER A O 1
ATOM 7606 N N . GLY A 1 973 ? -22.003 -10.024 12.889 1.00 98.44 973 GLY A N 1
ATOM 7607 C CA . GLY A 1 973 ? -21.028 -10.244 11.819 1.00 98.44 973 GLY A CA 1
ATOM 7608 C C . GLY A 1 973 ? -21.609 -9.986 10.439 1.00 98.44 973 GLY A C 1
ATOM 7609 O O . GLY A 1 973 ? -22.783 -9.642 10.311 1.00 98.44 973 GLY A O 1
ATOM 7610 N N . ARG A 1 974 ? -20.787 -10.141 9.399 1.00 98.31 974 ARG A N 1
ATOM 7611 C CA . ARG A 1 974 ? -21.186 -9.910 8.004 1.00 98.31 974 ARG A CA 1
ATOM 7612 C C . ARG A 1 974 ? -20.569 -10.930 7.055 1.00 98.31 974 ARG A C 1
ATOM 7614 O O . ARG A 1 974 ? -19.506 -11.474 7.346 1.00 98.31 974 ARG A O 1
ATOM 7621 N N . LEU A 1 975 ? -21.222 -11.132 5.915 1.00 98.69 975 LEU A N 1
ATOM 7622 C CA . LEU A 1 975 ? -20.734 -11.898 4.771 1.00 98.69 975 LEU A CA 1
ATOM 7623 C C . LEU A 1 975 ? -21.128 -11.180 3.472 1.00 98.69 975 LEU A C 1
ATOM 7625 O O . LEU A 1 975 ? -22.313 -10.975 3.214 1.00 98.69 975 LEU A O 1
ATOM 7629 N N . TYR A 1 976 ? -20.135 -10.814 2.664 1.00 98.69 976 TYR A N 1
ATOM 7630 C CA . TYR A 1 976 ? -20.304 -10.322 1.298 1.00 98.69 976 TYR A CA 1
ATOM 7631 C C . TYR A 1 976 ? -20.091 -11.463 0.299 1.00 98.69 976 TYR A C 1
ATOM 7633 O O . TYR A 1 976 ? -19.107 -12.199 0.396 1.00 98.69 976 TYR A O 1
ATOM 7641 N N . LEU A 1 977 ? -20.996 -11.592 -0.672 1.00 98.56 977 LEU A N 1
ATOM 7642 C CA . LEU A 1 977 ? -20.918 -12.562 -1.763 1.00 98.56 977 LEU A CA 1
ATOM 7643 C C . LEU A 1 977 ? -21.190 -11.879 -3.104 1.00 98.56 977 LEU A C 1
ATOM 7645 O O . LEU A 1 977 ? -22.160 -11.138 -3.255 1.00 98.56 977 LEU A O 1
ATOM 7649 N N . ASP A 1 978 ? -20.353 -12.195 -4.084 1.00 97.94 978 ASP A N 1
ATOM 7650 C CA . ASP A 1 978 ? -20.462 -11.807 -5.489 1.00 97.94 978 ASP A CA 1
ATOM 7651 C C . ASP A 1 978 ? -19.863 -12.922 -6.376 1.00 97.94 978 ASP A C 1
ATOM 7653 O O . ASP A 1 978 ? -19.438 -13.953 -5.845 1.00 97.94 978 ASP A O 1
ATOM 7657 N N . GLU A 1 979 ? -19.819 -12.763 -7.705 1.00 96.75 979 GLU A N 1
ATOM 7658 C CA . GLU A 1 979 ? -19.262 -13.767 -8.641 1.00 96.75 979 GLU A CA 1
ATOM 7659 C C . GLU A 1 979 ? -17.765 -14.026 -8.408 1.00 96.75 979 GLU A C 1
ATOM 7661 O O . GLU A 1 979 ? -17.309 -15.164 -8.552 1.00 96.75 979 GLU A O 1
ATOM 7666 N N . GLY A 1 980 ? -17.039 -13.023 -7.908 1.00 96.69 980 GLY A N 1
ATOM 7667 C CA . GLY A 1 980 ? -15.666 -13.143 -7.422 1.00 96.69 980 GLY A CA 1
ATOM 7668 C C . GLY A 1 980 ? -14.597 -12.504 -8.306 1.00 96.69 980 GLY A C 1
ATOM 7669 O O . GLY A 1 980 ? -13.548 -12.158 -7.780 1.00 96.69 980 GLY A O 1
ATOM 7670 N N . ASP A 1 981 ? -14.816 -12.315 -9.607 1.00 96.12 981 ASP A N 1
ATOM 7671 C CA . ASP A 1 981 ? -13.782 -11.839 -10.546 1.00 96.12 981 ASP A CA 1
ATOM 7672 C C . ASP A 1 981 ? -14.287 -10.750 -11.516 1.00 96.12 981 ASP A C 1
ATOM 7674 O O . ASP A 1 981 ? -13.490 -9.947 -11.992 1.00 96.12 981 ASP A O 1
ATOM 7678 N N . ALA A 1 982 ? -15.594 -10.622 -11.762 1.00 96.25 982 ALA A N 1
ATOM 7679 C CA . ALA A 1 982 ? -16.152 -9.556 -12.602 1.00 96.25 982 ALA A CA 1
ATOM 7680 C C . ALA A 1 982 ? -16.002 -8.135 -12.000 1.00 96.25 982 ALA A C 1
ATOM 7682 O O . ALA A 1 982 ? -16.139 -7.925 -10.788 1.00 96.25 982 ALA A O 1
ATOM 7683 N N . VAL A 1 983 ? -15.756 -7.133 -12.855 1.00 93.88 983 VAL A N 1
ATOM 7684 C CA . VAL A 1 983 ? -15.716 -5.704 -12.474 1.00 93.88 983 VAL A CA 1
ATOM 7685 C C . VAL A 1 983 ? -17.116 -5.229 -12.089 1.00 93.88 983 VAL A C 1
ATOM 7687 O O . VAL A 1 983 ? -17.340 -4.859 -10.938 1.00 93.88 983 VAL A O 1
ATOM 7690 N N . GLU A 1 984 ? -18.065 -5.301 -13.024 1.00 95.06 984 GLU A N 1
ATOM 7691 C CA . GLU A 1 984 ? -19.486 -5.110 -12.735 1.00 95.06 984 GLU A CA 1
ATOM 7692 C C . GLU A 1 984 ? -20.100 -6.454 -12.338 1.00 95.06 984 GLU A C 1
ATOM 7694 O O . GLU A 1 984 ? -20.063 -7.425 -13.095 1.00 95.06 984 GLU A O 1
ATOM 7699 N N . GLN A 1 985 ? -20.635 -6.521 -11.121 1.00 96.06 985 GLN A N 1
ATOM 7700 C CA . GLN A 1 985 ? -21.150 -7.757 -10.545 1.00 96.06 985 GLN A CA 1
ATOM 7701 C C . GLN A 1 985 ? -22.616 -7.986 -10.950 1.00 96.06 985 GLN A C 1
ATOM 7703 O O . GLN A 1 985 ? -23.443 -7.098 -10.737 1.00 96.06 985 GLN A O 1
ATOM 7708 N N . PRO A 1 986 ? -22.978 -9.160 -11.514 1.00 95.88 986 PRO A N 1
ATOM 7709 C CA . PRO A 1 986 ? -24.332 -9.413 -12.016 1.00 95.88 986 PRO A CA 1
ATOM 7710 C C . PRO A 1 986 ? -25.374 -9.526 -10.892 1.00 95.88 986 PRO A C 1
ATOM 7712 O O . PRO A 1 986 ? -26.556 -9.271 -11.116 1.00 95.88 986 PRO A O 1
ATOM 7715 N N . ALA A 1 987 ? -24.933 -9.907 -9.693 1.00 97.31 987 ALA A N 1
ATOM 7716 C CA . ALA A 1 987 ? -25.686 -9.873 -8.448 1.00 97.31 987 ALA A CA 1
ATOM 7717 C C . ALA A 1 987 ? -24.703 -9.851 -7.267 1.00 97.31 987 ALA A C 1
ATOM 7719 O O . ALA A 1 987 ? -23.593 -10.373 -7.381 1.00 97.31 987 ALA A O 1
ATOM 7720 N N . THR A 1 988 ? -25.125 -9.295 -6.131 1.00 97.94 988 THR A N 1
ATOM 7721 C CA . THR A 1 988 ? -24.377 -9.330 -4.865 1.00 97.94 988 THR A CA 1
ATOM 7722 C C . THR A 1 988 ? -25.308 -9.631 -3.687 1.00 97.94 988 THR A C 1
ATOM 7724 O O . THR A 1 988 ? -26.521 -9.412 -3.757 1.00 97.94 988 THR A O 1
ATOM 7727 N N . SER A 1 989 ? -24.743 -10.136 -2.595 1.00 98.38 989 SER A N 1
ATOM 7728 C CA . SER A 1 989 ? -25.423 -10.313 -1.309 1.00 98.38 989 SER A CA 1
ATOM 7729 C C . SER A 1 989 ? -24.542 -9.747 -0.197 1.00 98.38 989 SER A C 1
ATOM 7731 O O . SER A 1 989 ? -23.397 -10.164 -0.047 1.00 98.38 989 SER A O 1
ATOM 7733 N N . GLU A 1 990 ? -25.072 -8.814 0.588 1.00 97.88 990 GLU A N 1
ATOM 7734 C CA . GLU A 1 990 ? -24.475 -8.319 1.831 1.00 97.88 990 GLU A CA 1
ATOM 7735 C C . GLU A 1 990 ? -25.353 -8.785 2.988 1.00 97.88 990 GLU A C 1
ATOM 7737 O O . GLU A 1 990 ? -26.411 -8.214 3.256 1.00 97.88 990 GLU A O 1
ATOM 7742 N N . ILE A 1 991 ? -24.923 -9.858 3.645 1.00 98.56 991 ILE A N 1
ATOM 7743 C CA . ILE A 1 991 ? -25.675 -10.537 4.698 1.00 98.56 991 ILE A CA 1
ATOM 7744 C C . ILE A 1 991 ? -25.123 -10.099 6.052 1.00 98.56 991 ILE A C 1
ATOM 7746 O O . ILE A 1 991 ? -23.928 -10.226 6.317 1.00 98.56 991 ILE A O 1
ATOM 7750 N N . GLU A 1 992 ? -25.997 -9.609 6.923 1.00 98.44 992 GLU A N 1
ATOM 7751 C CA . GLU A 1 992 ? -25.699 -9.290 8.317 1.00 98.44 992 GLU A CA 1
ATOM 7752 C C . GLU A 1 992 ? -26.202 -10.405 9.239 1.00 98.44 992 GLU A C 1
ATOM 7754 O O . GLU A 1 992 ? -27.355 -10.837 9.151 1.00 98.44 992 GLU A O 1
ATOM 7759 N N . PHE A 1 993 ? -25.338 -10.842 10.152 1.00 98.62 993 PHE A N 1
ATOM 7760 C CA . PHE A 1 993 ? -25.642 -11.818 11.192 1.00 98.62 993 PHE A CA 1
ATOM 7761 C C . PHE A 1 993 ? -25.779 -11.129 12.547 1.00 98.62 993 PHE A C 1
ATOM 7763 O O . PHE A 1 993 ? -24.980 -10.261 12.898 1.00 98.62 993 PHE A O 1
ATOM 7770 N N . THR A 1 994 ? -26.745 -11.574 13.347 1.00 98.56 994 THR A N 1
ATOM 7771 C CA . THR A 1 994 ? -26.932 -11.153 14.744 1.00 98.56 994 THR A CA 1
ATOM 7772 C C . THR A 1 994 ? -27.194 -12.361 15.637 1.00 98.56 994 THR A C 1
ATOM 7774 O O . THR A 1 994 ? -27.784 -13.343 15.194 1.00 98.56 994 THR A O 1
ATOM 7777 N N . TYR A 1 995 ? -26.769 -12.302 16.897 1.00 98.12 995 TYR A N 1
ATOM 7778 C CA . TYR A 1 995 ? -27.018 -13.330 17.905 1.00 98.12 995 TYR A CA 1
ATOM 7779 C C . TYR A 1 995 ? -27.425 -12.688 19.234 1.00 98.12 995 TYR A C 1
ATOM 7781 O O . TYR A 1 995 ? -26.700 -11.843 19.751 1.00 98.12 995 TYR A O 1
ATOM 7789 N N . ASP A 1 996 ? -28.571 -13.090 19.790 1.00 95.81 996 ASP A N 1
ATOM 7790 C CA . ASP A 1 996 ? -29.157 -12.516 21.022 1.00 95.81 996 ASP A CA 1
ATOM 7791 C C . ASP A 1 996 ? -28.851 -13.322 22.309 1.00 95.81 996 ASP A C 1
ATOM 7793 O O . ASP A 1 996 ? -29.460 -13.096 23.357 1.00 95.81 996 ASP A O 1
ATOM 7797 N N . GLY A 1 997 ? -27.953 -14.310 22.220 1.00 91.69 997 GLY A N 1
ATOM 7798 C CA . GLY A 1 997 ? -27.711 -15.305 23.269 1.00 91.69 997 GLY A CA 1
ATOM 7799 C C . GLY A 1 997 ? -28.533 -16.598 23.133 1.00 91.69 997 GLY A C 1
ATOM 7800 O O . GLY A 1 997 ? -28.342 -17.513 23.937 1.00 91.69 997 GLY A O 1
ATOM 7801 N N . ARG A 1 998 ? -29.452 -16.691 22.155 1.00 90.81 998 ARG A N 1
ATOM 7802 C CA . ARG A 1 998 ? -30.287 -17.879 21.841 1.00 90.81 998 ARG A CA 1
ATOM 7803 C C . ARG A 1 998 ? -30.654 -18.032 20.359 1.00 90.81 998 ARG A C 1
ATOM 7805 O O . ARG A 1 998 ? -30.892 -19.146 19.899 1.00 90.81 998 ARG A O 1
ATOM 7812 N N . THR A 1 999 ? -30.748 -16.931 19.628 1.00 95.19 999 THR A N 1
ATOM 7813 C CA . THR A 1 999 ? -31.312 -16.838 18.281 1.00 95.19 999 THR A CA 1
ATOM 7814 C C . THR A 1 999 ? -30.283 -16.222 17.350 1.00 95.19 999 THR A C 1
ATOM 7816 O O . THR A 1 999 ? -29.804 -15.123 17.612 1.00 95.19 999 THR A O 1
ATOM 7819 N N . LEU A 1 1000 ? -29.971 -16.905 16.251 1.00 97.31 1000 LEU A N 1
ATOM 7820 C CA . LEU A 1 1000 ? -29.234 -16.356 15.116 1.00 97.31 1000 LEU A CA 1
ATOM 7821 C C . LEU A 1 1000 ? -30.222 -15.687 14.152 1.00 97.31 1000 LEU A C 1
ATOM 7823 O O . LEU A 1 1000 ? -31.128 -16.351 13.646 1.00 97.31 1000 LEU A O 1
ATOM 7827 N N . GLY A 1 1001 ? -30.051 -14.393 13.896 1.00 98.00 1001 GLY A N 1
ATOM 7828 C CA . GLY A 1 1001 ? -30.774 -13.631 12.879 1.00 98.00 1001 GLY A CA 1
ATOM 7829 C C . GLY A 1 1001 ? -29.918 -13.371 11.640 1.00 98.00 1001 GLY A C 1
ATOM 7830 O O . GLY A 1 1001 ? -28.734 -13.063 11.768 1.00 98.00 1001 GLY A O 1
ATOM 7831 N N . LEU A 1 1002 ? -30.530 -13.477 10.458 1.00 98.12 1002 LEU A N 1
ATOM 7832 C CA . LEU A 1 1002 ? -29.973 -13.106 9.153 1.00 98.12 1002 LEU A CA 1
ATOM 7833 C C . LEU A 1 1002 ? -30.797 -11.953 8.564 1.00 98.12 1002 LEU A C 1
ATOM 7835 O O . LEU A 1 1002 ? -32.022 -12.062 8.462 1.00 98.12 1002 LEU A O 1
ATOM 7839 N N . SER A 1 1003 ? -30.134 -10.888 8.122 1.00 98.25 1003 SER A N 1
ATOM 7840 C CA . SER A 1 1003 ? -30.728 -9.735 7.424 1.00 98.25 1003 SER A CA 1
ATOM 7841 C C . SER A 1 1003 ? -29.786 -9.202 6.335 1.00 98.25 1003 SER A C 1
ATOM 7843 O O . SER A 1 1003 ? -28.690 -9.724 6.177 1.00 98.25 1003 SER A O 1
ATOM 7845 N N . GLY A 1 1004 ? -30.202 -8.182 5.575 1.00 97.12 1004 GLY A N 1
ATOM 7846 C CA . GLY A 1 1004 ? -29.395 -7.589 4.499 1.00 97.12 1004 GLY A CA 1
ATOM 7847 C C . GLY A 1 1004 ? -29.937 -7.896 3.099 1.00 97.12 1004 GLY A C 1
ATOM 7848 O O . GLY A 1 1004 ? -31.157 -7.962 2.915 1.00 97.12 1004 GLY A O 1
ATOM 7849 N N . THR A 1 1005 ? -29.051 -8.050 2.113 1.00 97.56 1005 THR A N 1
ATOM 7850 C CA . THR A 1 1005 ? -29.395 -8.375 0.717 1.00 97.56 1005 THR A CA 1
ATOM 7851 C C . THR A 1 1005 ? -28.990 -9.803 0.351 1.00 97.56 1005 THR A C 1
ATOM 7853 O O . THR A 1 1005 ? -27.961 -10.309 0.789 1.00 97.56 1005 THR A O 1
ATOM 7856 N N . PHE A 1 1006 ? -29.825 -10.452 -0.464 1.00 97.38 1006 PHE A N 1
ATOM 7857 C CA . PHE A 1 1006 ? -29.742 -11.880 -0.793 1.00 97.38 1006 PHE A CA 1
ATOM 7858 C C . PHE A 1 1006 ? -30.000 -12.093 -2.300 1.00 97.38 1006 PHE A C 1
ATOM 7860 O O . PHE A 1 1006 ? -30.939 -12.785 -2.687 1.00 97.38 1006 PHE A O 1
ATOM 7867 N N . VAL A 1 1007 ? -29.258 -11.391 -3.168 1.00 97.38 1007 VAL A N 1
ATOM 7868 C CA . VAL A 1 1007 ? -29.499 -11.393 -4.631 1.00 97.38 1007 VAL A CA 1
ATOM 7869 C C . VAL A 1 1007 ? -28.549 -12.337 -5.372 1.00 97.38 1007 VAL A C 1
ATOM 7871 O O . VAL A 1 1007 ? -28.914 -12.882 -6.412 1.00 97.38 1007 VAL A O 1
ATOM 7874 N N . TYR A 1 1008 ? -27.340 -12.552 -4.849 1.00 97.31 1008 TYR A N 1
ATOM 7875 C CA . TYR A 1 1008 ? -26.383 -13.510 -5.397 1.00 97.31 1008 TYR A CA 1
ATOM 7876 C C . TYR A 1 1008 ? -26.686 -14.932 -4.904 1.00 97.31 1008 TYR A C 1
ATOM 7878 O O . TYR A 1 1008 ? -26.481 -15.242 -3.727 1.00 97.31 1008 TYR A O 1
ATOM 7886 N N . ASP A 1 1009 ? -27.142 -15.799 -5.813 1.00 95.75 1009 ASP A N 1
ATOM 7887 C CA . ASP A 1 1009 ? -27.221 -17.242 -5.572 1.00 95.75 1009 ASP A CA 1
ATOM 7888 C C . ASP A 1 1009 ? -25.806 -17.833 -5.555 1.00 95.75 1009 ASP A C 1
ATOM 7890 O O . ASP A 1 1009 ? -25.126 -17.922 -6.578 1.00 95.75 1009 ASP A O 1
ATOM 7894 N N . SER A 1 1010 ? -25.360 -18.223 -4.363 1.00 93.31 1010 SER A N 1
ATOM 7895 C CA . SER A 1 1010 ? -24.045 -18.824 -4.146 1.00 93.31 1010 SER A CA 1
ATOM 7896 C C . SER A 1 1010 ? -24.033 -20.348 -4.290 1.00 93.31 1010 SER A C 1
ATOM 7898 O O . SER A 1 1010 ? -22.961 -20.949 -4.214 1.00 93.31 1010 SER A O 1
ATOM 7900 N N . GLY A 1 1011 ? -25.193 -20.993 -4.465 1.00 94.88 1011 GLY A N 1
ATOM 7901 C CA . GLY A 1 1011 ? -25.331 -22.452 -4.513 1.00 94.88 1011 GLY A CA 1
ATOM 7902 C C . GLY A 1 1011 ? -24.980 -23.188 -3.210 1.00 94.88 1011 GLY A C 1
ATOM 7903 O O . GLY A 1 1011 ? -24.991 -24.420 -3.194 1.00 94.88 1011 GLY A O 1
ATOM 7904 N N . VAL A 1 1012 ? -24.671 -22.465 -2.126 1.00 96.38 1012 VAL A N 1
ATOM 7905 C CA . VAL A 1 1012 ? -24.220 -23.008 -0.835 1.00 96.38 1012 VAL A CA 1
ATOM 7906 C C . VAL A 1 1012 ? -25.087 -22.521 0.329 1.00 96.38 1012 VAL A C 1
ATOM 7908 O O . VAL A 1 1012 ? -25.792 -21.517 0.239 1.00 96.38 1012 VAL A O 1
ATOM 7911 N N . VAL A 1 1013 ? -25.030 -23.243 1.447 1.00 97.25 1013 VAL A N 1
ATOM 7912 C CA . VAL A 1 1013 ? -25.789 -22.955 2.675 1.00 97.25 1013 VAL A CA 1
ATOM 7913 C C . VAL A 1 1013 ? -24.861 -22.798 3.876 1.00 97.25 1013 VAL A C 1
ATOM 7915 O O . VAL A 1 1013 ? -23.720 -23.261 3.859 1.00 97.25 1013 VAL A O 1
ATOM 7918 N N . ILE A 1 1014 ? -25.362 -22.225 4.970 1.00 97.81 1014 ILE A N 1
ATOM 7919 C CA . ILE A 1 1014 ? -24.759 -22.450 6.288 1.00 97.81 1014 ILE A CA 1
ATOM 7920 C C . ILE A 1 1014 ? -25.143 -23.870 6.716 1.00 97.81 1014 ILE A C 1
ATOM 7922 O O . ILE A 1 1014 ? -26.315 -24.145 6.986 1.00 97.81 1014 ILE A O 1
ATOM 7926 N N . SER A 1 1015 ? -24.157 -24.766 6.758 1.00 96.25 1015 SER A N 1
ATOM 7927 C CA . SER A 1 1015 ? -24.296 -26.163 7.195 1.00 96.25 1015 SER A CA 1
ATOM 7928 C C . SER A 1 1015 ? -23.964 -26.377 8.675 1.00 96.25 1015 SER A C 1
ATOM 7930 O O . SER A 1 1015 ? -24.322 -27.402 9.256 1.00 96.25 1015 SER A O 1
ATOM 7932 N N . GLY A 1 1016 ? -23.261 -25.431 9.301 1.00 94.38 1016 GLY A N 1
ATOM 7933 C CA . GLY A 1 1016 ? -22.840 -25.534 10.697 1.00 94.38 1016 GLY A CA 1
ATOM 7934 C C . GLY A 1 1016 ? -22.922 -24.209 11.443 1.00 94.38 1016 GLY A C 1
ATOM 7935 O O . GLY A 1 1016 ? -22.687 -23.142 10.880 1.00 94.38 1016 GLY A O 1
ATOM 7936 N N . VAL A 1 1017 ? -23.207 -24.280 12.740 1.00 94.38 1017 VAL A N 1
ATOM 7937 C CA . VAL A 1 1017 ? -22.991 -23.167 13.670 1.00 94.38 1017 VAL A CA 1
ATOM 7938 C C . VAL A 1 1017 ? -22.231 -23.679 14.887 1.00 94.38 1017 VAL A C 1
ATOM 7940 O O . VAL A 1 1017 ? -22.566 -24.726 15.446 1.00 94.38 1017 VAL A O 1
ATOM 7943 N N . ARG A 1 1018 ? -21.210 -22.931 15.307 1.00 92.12 1018 ARG A N 1
ATOM 7944 C CA . ARG A 1 1018 ? -20.434 -23.179 16.522 1.00 92.12 1018 ARG A CA 1
ATOM 7945 C C . ARG A 1 1018 ? -20.489 -21.930 17.402 1.00 92.12 1018 ARG A C 1
ATOM 7947 O O . ARG A 1 1018 ? -19.920 -20.906 17.041 1.00 92.12 1018 ARG A O 1
ATOM 7954 N N . VAL A 1 1019 ? -21.151 -22.024 18.556 1.00 93.56 1019 VAL A N 1
ATOM 7955 C CA . VAL A 1 1019 ? -21.156 -20.963 19.581 1.00 93.56 1019 VAL A CA 1
ATOM 7956 C C . VAL A 1 1019 ? -20.015 -21.220 20.567 1.00 93.56 1019 VAL A C 1
ATOM 7958 O O . VAL A 1 1019 ? -19.897 -22.323 21.107 1.00 93.56 1019 VAL A O 1
ATOM 7961 N N . LEU A 1 1020 ? -19.154 -20.227 20.780 1.00 92.50 1020 LEU A N 1
ATOM 7962 C CA . LEU A 1 1020 ? -17.974 -20.336 21.641 1.00 92.50 1020 LEU A CA 1
ATOM 7963 C C . LEU A 1 1020 ? -18.297 -20.116 23.127 1.00 92.50 1020 LEU A C 1
ATOM 7965 O O . LEU A 1 1020 ? -19.306 -19.510 23.483 1.00 92.50 1020 LEU A O 1
ATOM 7969 N N . GLY A 1 1021 ? -17.460 -20.677 24.009 1.00 80.31 1021 GLY A N 1
ATOM 7970 C CA . GLY A 1 1021 ? -17.671 -20.662 25.466 1.00 80.31 1021 GLY A CA 1
ATOM 7971 C C . GLY A 1 1021 ? -18.803 -21.555 25.996 1.00 80.31 1021 GLY A C 1
ATOM 7972 O O . GLY A 1 1021 ? -19.081 -21.542 27.195 1.00 80.31 1021 GLY A O 1
ATOM 7973 N N . GLY A 1 1022 ? -19.458 -22.345 25.140 1.00 66.00 1022 GLY A N 1
ATOM 7974 C CA . GLY A 1 1022 ? -20.464 -23.325 25.558 1.00 66.00 1022 GLY A CA 1
ATOM 7975 C C . GLY A 1 1022 ? -19.860 -24.478 26.372 1.00 66.00 1022 GLY A C 1
ATOM 7976 O O . GLY A 1 1022 ? -18.821 -25.031 26.017 1.00 66.00 1022 GLY A O 1
ATOM 7977 N N . SER A 1 1023 ? -20.524 -24.886 27.456 1.00 46.69 1023 SER A N 1
ATOM 7978 C CA . SER A 1 1023 ? -20.019 -25.885 28.409 1.00 46.69 1023 SER A CA 1
ATOM 7979 C C . SER A 1 1023 ? -20.172 -27.343 27.935 1.00 46.69 1023 SER A C 1
ATOM 7981 O O . SER A 1 1023 ? -20.941 -28.128 28.495 1.00 46.69 1023 SER A O 1
ATOM 7983 N N . SER A 1 1024 ? -19.399 -27.743 26.922 1.00 41.56 1024 SER A N 1
ATOM 7984 C CA . SER A 1 1024 ? -19.238 -29.156 26.539 1.00 41.56 1024 SER A CA 1
ATOM 7985 C C . SER A 1 1024 ? -18.270 -29.897 27.472 1.00 41.56 1024 SER A C 1
ATOM 7987 O O . SER A 1 1024 ? -17.170 -29.423 27.745 1.00 41.56 1024 SER A O 1
ATOM 7989 N N . SER A 1 1025 ? -18.662 -31.082 27.950 1.00 34.50 1025 SER A N 1
ATOM 7990 C CA . SER A 1 1025 ? -17.874 -31.899 28.887 1.00 34.50 1025 SER A CA 1
ATOM 7991 C C . SER A 1 1025 ? -16.542 -32.375 28.297 1.00 34.50 1025 SER A C 1
ATOM 7993 O O . SER A 1 1025 ? -16.525 -32.965 27.216 1.00 34.50 1025 SER A O 1
ATOM 7995 N N . SER A 1 1026 ? -15.447 -32.200 29.039 1.00 34.69 1026 SER A N 1
ATOM 7996 C CA . SER A 1 1026 ? -14.092 -32.533 28.594 1.00 34.69 1026 SER A CA 1
ATOM 7997 C C . SER A 1 1026 ? -13.848 -34.041 28.429 1.00 34.69 1026 SER A C 1
ATOM 7999 O O . SER A 1 1026 ? -14.011 -34.834 29.356 1.00 34.69 1026 SER A O 1
ATOM 8001 N N . GLY A 1 1027 ? -13.389 -34.428 27.235 1.00 33.09 1027 GLY A N 1
ATOM 8002 C CA . GLY A 1 1027 ? -12.847 -35.753 26.930 1.00 33.09 1027 GLY A CA 1
ATOM 8003 C C . GLY A 1 1027 ? -11.375 -35.641 26.541 1.00 33.09 1027 GLY A C 1
ATOM 8004 O O . GLY A 1 1027 ? -11.061 -35.381 25.385 1.00 33.09 1027 GLY A O 1
ATOM 8005 N N . SER A 1 1028 ? -10.462 -35.808 27.498 1.00 38.44 1028 SER A N 1
ATOM 8006 C CA . SER A 1 1028 ? -9.025 -35.614 27.268 1.00 38.44 1028 SER A CA 1
ATOM 8007 C C . SER A 1 1028 ? -8.367 -36.822 26.590 1.00 38.44 1028 SER A C 1
ATOM 8009 O O . SER A 1 1028 ? -8.063 -37.803 27.269 1.00 38.44 1028 SER A O 1
ATOM 8011 N N . ASN A 1 1029 ? -8.129 -36.737 25.275 1.00 33.09 1029 ASN A N 1
ATOM 8012 C CA . ASN A 1 1029 ? -7.029 -37.391 24.541 1.00 33.09 1029 ASN A CA 1
ATOM 8013 C C . ASN A 1 1029 ? -7.054 -37.013 23.044 1.00 33.09 1029 ASN A C 1
ATOM 8015 O O . ASN A 1 1029 ? -8.128 -36.886 22.464 1.00 33.09 1029 ASN A O 1
ATOM 8019 N N . GLY A 1 1030 ? -5.880 -36.961 22.402 1.00 33.94 1030 GLY A N 1
ATOM 8020 C CA . GLY A 1 1030 ? -5.748 -37.009 20.936 1.00 33.94 1030 GLY A CA 1
ATOM 8021 C C . GLY A 1 1030 ? -5.280 -35.713 20.264 1.00 33.94 1030 GLY A C 1
ATOM 8022 O O . GLY A 1 1030 ? -6.042 -34.757 20.126 1.00 33.94 1030 GLY A O 1
ATOM 8023 N N . THR A 1 1031 ? -4.034 -35.739 19.783 1.00 33.34 1031 THR A N 1
ATOM 8024 C CA . THR A 1 1031 ? -3.423 -34.757 18.872 1.00 33.34 1031 THR A CA 1
ATOM 8025 C C . THR A 1 1031 ? -4.224 -34.616 17.577 1.00 33.34 1031 THR A C 1
ATOM 8027 O O . THR A 1 1031 ? -4.312 -35.571 16.810 1.00 33.34 1031 THR A O 1
ATOM 8030 N N . GLU A 1 1032 ? -4.775 -33.432 17.321 1.00 36.03 1032 GLU A N 1
ATOM 8031 C CA . GLU A 1 1032 ? -5.498 -33.101 16.086 1.00 36.03 1032 GLU A CA 1
ATOM 8032 C C . GLU A 1 1032 ? -5.659 -31.575 16.021 1.00 36.03 1032 GLU A C 1
ATOM 8034 O O . GLU A 1 1032 ? -6.338 -31.002 16.873 1.00 36.03 1032 GLU A O 1
ATOM 8039 N N . HIS A 1 1033 ? -5.058 -30.920 15.023 1.00 42.19 1033 HIS A N 1
ATOM 8040 C CA . HIS A 1 1033 ? -5.228 -29.481 14.773 1.00 42.19 1033 HIS A CA 1
ATOM 8041 C C . HIS A 1 1033 ? -6.567 -29.219 14.060 1.00 42.19 1033 HIS A C 1
ATOM 8043 O O . HIS A 1 1033 ? -6.616 -28.812 12.903 1.00 42.19 1033 HIS A O 1
ATOM 8049 N N . ALA A 1 1034 ? -7.663 -29.525 14.754 1.00 43.97 1034 ALA A N 1
ATOM 8050 C CA . ALA A 1 1034 ? -9.032 -29.360 14.282 1.00 43.97 1034 ALA A CA 1
ATOM 8051 C C . ALA A 1 1034 ? -9.833 -28.491 15.262 1.00 43.97 1034 ALA A C 1
ATOM 8053 O O . ALA A 1 1034 ? -9.616 -28.542 16.472 1.00 43.97 1034 ALA A O 1
ATOM 8054 N N . VAL A 1 1035 ? -10.780 -27.719 14.727 1.00 42.75 1035 VAL A N 1
ATOM 8055 C CA . VAL A 1 1035 ? -11.573 -26.708 15.445 1.00 42.75 1035 VAL A CA 1
ATOM 8056 C C . VAL A 1 1035 ? -12.610 -27.392 16.360 1.00 42.75 1035 VAL A C 1
ATOM 8058 O O . VAL A 1 1035 ? -13.776 -27.556 16.005 1.00 42.75 1035 VAL A O 1
ATOM 8061 N N . LYS A 1 1036 ? -12.186 -27.825 17.558 1.00 45.09 1036 LYS A N 1
ATOM 8062 C CA . LYS A 1 1036 ? -12.936 -28.746 18.445 1.00 45.09 1036 LYS A CA 1
ATOM 8063 C C . LYS A 1 1036 ? -13.832 -28.062 19.492 1.00 45.09 1036 LYS A C 1
ATOM 8065 O O . LYS A 1 1036 ? -13.370 -27.725 20.572 1.00 45.09 1036 LYS A O 1
ATOM 8070 N N . ALA A 1 1037 ? -15.139 -27.981 19.228 1.00 41.78 1037 ALA A N 1
ATOM 8071 C CA . ALA A 1 1037 ? -16.203 -28.049 20.249 1.00 41.78 1037 ALA A CA 1
ATOM 8072 C C . ALA A 1 1037 ? -17.532 -28.470 19.592 1.00 41.78 1037 ALA A C 1
ATOM 8074 O O . ALA A 1 1037 ? -17.547 -28.900 18.440 1.00 41.78 1037 ALA A O 1
ATOM 8075 N N . ALA A 1 1038 ? -18.650 -28.362 20.317 1.00 48.50 1038 ALA A N 1
ATOM 8076 C CA . ALA A 1 1038 ? -19.976 -28.742 19.837 1.00 48.50 1038 ALA A CA 1
ATOM 8077 C C . ALA A 1 1038 ? -20.444 -27.892 18.635 1.00 48.50 1038 ALA A C 1
ATOM 8079 O O . ALA A 1 1038 ? -21.006 -26.808 18.792 1.00 48.50 1038 ALA A O 1
ATOM 8080 N N . GLN A 1 1039 ? -20.238 -28.416 17.427 1.00 66.44 1039 GLN A N 1
ATOM 8081 C CA . GLN A 1 1039 ? -20.869 -27.937 16.201 1.00 66.44 1039 GLN A CA 1
ATOM 8082 C C . GLN A 1 1039 ? -22.328 -28.407 16.162 1.00 66.44 1039 GLN A C 1
ATOM 8084 O O . GLN A 1 1039 ? -22.605 -29.602 16.285 1.00 66.44 1039 GLN A O 1
ATOM 8089 N N . ARG A 1 1040 ? -23.264 -27.480 15.949 1.00 78.69 1040 ARG A N 1
ATOM 8090 C CA . ARG A 1 1040 ? -24.650 -27.811 15.609 1.00 78.69 1040 ARG A CA 1
ATOM 8091 C C . ARG A 1 1040 ? -24.791 -27.829 14.089 1.00 78.69 1040 ARG A C 1
ATOM 8093 O O . ARG A 1 1040 ? -24.595 -26.805 13.436 1.00 78.69 1040 ARG A O 1
ATOM 8100 N N . GLU A 1 1041 ? -25.144 -28.987 13.539 1.00 85.12 1041 GLU A N 1
ATOM 8101 C CA . GLU A 1 1041 ? -25.558 -29.105 12.138 1.00 85.12 1041 GLU A CA 1
ATOM 8102 C C . GLU A 1 1041 ? -26.858 -28.322 11.906 1.00 85.12 1041 GLU A C 1
ATOM 8104 O O . GLU A 1 1041 ? -27.804 -28.382 12.702 1.00 85.12 1041 GLU A O 1
ATOM 8109 N N . VAL A 1 1042 ? -26.893 -27.571 10.810 1.00 88.56 1042 VAL A N 1
ATOM 8110 C CA . VAL A 1 1042 ? -28.040 -26.780 10.350 1.00 88.56 1042 VAL A CA 1
ATOM 8111 C C . VAL A 1 1042 ? -28.101 -26.820 8.819 1.00 88.56 1042 VAL A C 1
ATOM 8113 O O . VAL A 1 1042 ? -27.211 -27.352 8.164 1.00 88.56 1042 VAL A O 1
ATOM 8116 N N . ALA A 1 1043 ? -29.154 -26.254 8.237 1.00 90.88 1043 ALA A N 1
ATOM 8117 C CA . ALA A 1 1043 ? -29.214 -25.947 6.812 1.00 90.88 1043 ALA A CA 1
ATOM 8118 C C . ALA A 1 1043 ? -29.959 -24.617 6.657 1.00 90.88 1043 ALA A C 1
ATOM 8120 O O . ALA A 1 1043 ? -31.189 -24.594 6.609 1.00 90.88 1043 ALA A O 1
ATOM 8121 N N . ILE A 1 1044 ? -29.217 -23.508 6.682 1.00 94.12 1044 ILE A N 1
ATOM 8122 C CA . ILE A 1 1044 ? -29.767 -22.152 6.549 1.00 94.12 1044 ILE A CA 1
ATOM 8123 C C . ILE A 1 1044 ? -29.373 -21.625 5.170 1.00 94.12 1044 ILE A C 1
ATOM 8125 O O . ILE A 1 1044 ? -28.184 -21.569 4.848 1.00 94.12 1044 ILE A O 1
ATOM 8129 N N . GLY A 1 1045 ? -30.370 -21.277 4.359 1.00 93.69 1045 GLY A N 1
ATOM 8130 C CA . GLY A 1 1045 ? -30.157 -20.669 3.049 1.00 93.69 1045 GLY A CA 1
ATOM 8131 C C . GLY A 1 1045 ? -29.537 -19.274 3.147 1.00 93.69 1045 GLY A C 1
ATOM 8132 O O . GLY A 1 1045 ? -29.635 -18.602 4.175 1.00 93.69 1045 GLY A O 1
ATOM 8133 N N . LEU A 1 1046 ? -28.882 -18.859 2.063 1.00 95.38 1046 LEU A N 1
ATOM 8134 C CA . LEU A 1 1046 ? -28.313 -17.518 1.875 1.00 95.38 1046 LEU A CA 1
ATOM 8135 C C . LEU A 1 1046 ? -29.130 -16.718 0.839 1.00 95.38 1046 LEU A C 1
ATOM 8137 O O . LEU A 1 1046 ? -28.611 -15.835 0.162 1.00 95.38 1046 LEU A O 1
ATOM 8141 N N . ASP A 1 1047 ? -30.415 -17.059 0.726 1.00 93.00 1047 ASP A N 1
ATOM 8142 C CA . ASP A 1 1047 ? -31.413 -16.579 -0.235 1.00 93.00 1047 ASP A CA 1
ATOM 8143 C C . ASP A 1 1047 ? -32.499 -15.688 0.402 1.00 93.00 1047 ASP A C 1
ATOM 8145 O O . ASP A 1 1047 ? -33.236 -15.000 -0.306 1.00 93.00 1047 ASP A O 1
ATOM 8149 N N . ALA A 1 1048 ? -32.609 -15.670 1.736 1.00 95.19 1048 ALA A N 1
ATOM 8150 C CA . ALA A 1 1048 ? -33.585 -14.858 2.458 1.00 95.19 1048 ALA A CA 1
ATOM 8151 C C . ALA A 1 1048 ? -33.164 -14.524 3.901 1.00 95.19 1048 ALA A C 1
ATOM 8153 O O . ALA A 1 1048 ? -32.397 -15.241 4.543 1.00 95.19 1048 ALA A O 1
ATOM 8154 N N . ALA A 1 1049 ? -33.764 -13.462 4.447 1.00 96.19 1049 ALA A N 1
ATOM 8155 C CA . ALA A 1 1049 ? -33.692 -13.141 5.869 1.00 96.19 1049 ALA A CA 1
ATOM 8156 C C . ALA A 1 1049 ? -34.360 -14.236 6.726 1.00 96.19 1049 ALA A C 1
ATOM 8158 O O . ALA A 1 1049 ? -35.433 -14.740 6.385 1.00 96.19 1049 ALA A O 1
ATOM 8159 N N . ALA A 1 1050 ? -33.749 -14.578 7.863 1.00 95.38 1050 ALA A N 1
ATOM 8160 C CA . ALA A 1 1050 ? -34.147 -15.717 8.691 1.00 95.38 1050 ALA A CA 1
ATOM 8161 C C . ALA A 1 1050 ? -33.931 -15.461 10.192 1.00 95.38 1050 ALA A C 1
ATOM 8163 O O . ALA A 1 1050 ? -33.143 -14.603 10.584 1.00 95.38 1050 ALA A O 1
ATOM 8164 N N . GLN A 1 1051 ? -34.596 -16.249 11.042 1.00 94.31 1051 GLN A N 1
ATOM 8165 C CA . GLN A 1 1051 ? -34.265 -16.378 12.465 1.00 94.31 1051 GLN A CA 1
ATOM 8166 C C . GLN A 1 1051 ? -34.259 -17.855 12.870 1.00 94.31 1051 GLN A C 1
ATOM 8168 O O . GLN A 1 1051 ? -35.194 -18.595 12.558 1.00 94.31 1051 GLN A O 1
ATOM 8173 N N . VAL A 1 1052 ? -33.203 -18.284 13.561 1.00 92.25 1052 VAL A N 1
ATOM 8174 C CA . VAL A 1 1052 ? -32.937 -19.687 13.907 1.00 92.25 1052 VAL A CA 1
ATOM 8175 C C . VAL A 1 1052 ? -32.535 -19.789 15.377 1.00 92.25 1052 VAL A C 1
ATOM 8177 O O . VAL A 1 1052 ? -31.522 -19.233 15.786 1.00 92.25 1052 VAL A O 1
ATOM 8180 N N . ALA A 1 1053 ? -33.314 -20.522 16.176 1.00 88.50 1053 ALA A N 1
ATOM 8181 C CA . ALA A 1 1053 ? -32.966 -20.819 17.567 1.00 88.50 1053 ALA A CA 1
ATOM 8182 C C . ALA A 1 1053 ? -31.858 -21.887 17.635 1.00 88.50 1053 ALA A C 1
ATOM 8184 O O . ALA A 1 1053 ? -32.014 -22.975 17.055 1.00 88.50 1053 ALA A O 1
ATOM 8185 N N . LEU A 1 1054 ? -30.764 -21.572 18.334 1.00 84.88 1054 LEU A N 1
ATOM 8186 C CA . LEU A 1 1054 ? -29.533 -22.369 18.448 1.00 84.88 1054 LEU A CA 1
ATOM 8187 C C . LEU A 1 1054 ? -29.492 -23.279 19.688 1.00 84.88 1054 LEU A C 1
ATOM 8189 O O . LEU A 1 1054 ? -30.242 -23.022 20.651 1.00 84.88 1054 LEU A O 1
#

Radius of gyration: 36.32 Å; chains: 1; bounding box: 109×115×102 Å

Sequence (1054 aa):
MSDKEPDTTLTRYRYQFIFGAWILVTSAAFLRVSRQPYHSRLKSEQYETIFKGTSLAAVLAGIGLGGGLNRPRSEAETDGSRSRLAEKGSSGDDRASRLMSARDLPNWPCDSSANRLARVEGQAARRASPWDDEDGAGKNSARLATPVNPTKVTRALPSLASLAAMLLDRLWPIAALSTPCAAGTVSVRQSSACPGYAASNVVDSGTALTADLSLAGAPCNAYGDDLTNLKLSVEYQTANRIHVQIYDAAESVYQVPESVLPRPSASNGSVLASSAAIRFKWVEEPFSFSVVRSATNETLFDTADSPLIFESQYLRLRTKLPSNPNIYGWGEHSDSFRLNTTNYTRTIWNRDSYGVPPGSNLYGAHPVYYDHRGAAGTHGVFLLNSNGIEVKINNTAEDGQYLEINTLGGIFDFYFLAGPSPKDVSKQYAEVVGLPAMQAYWAFGFHQCRYGYQDVYDVAEVIANYSLAEIPLETMWTDIDYMELRKVFTLDPERFPLDKVRQVVDYLHAHQQHYIVMVDPAVKHLDNPAYDAGAAEDVFLKTSNGSYFLGVVWPGPTVFPDWFHPNTQPYWTDQFASFFNAETGVDIDALWIDMNEPANFCNWPCSDPSAYAEANNQPPDPPPVRNNSGRPIPGFPADFQPTGVTSAARMLFRRQSAATKSGLPGRDLVDPPYQIQNLAGSLSNKTVDTDVIHYNGLAEYDTHNLYGTMMSTASRIAMENRRPGRRPLIITRSTFAGAGRHVGHWLGDNLSQWEQYRFSISQLLQFATLYQVPMVGSDVCGFGSNTTETLCARWALLGAFSPFYRNHNEQGAISQEFYRWPLVTDAAKTAINTRYQLLDYFYTAFHRQTQTGEPAINPLFYLYPEDAKTFDIDLQYFYGDALLVSPVTEENVTSVDIYLPDDVFYDFWTGDTVRGNGSVVTLDDVPYTSIPLHVRGGTIVPLRAASANTTTELRKQNFTLLIAPGLDGTASGRLYLDEGDAVEQPATSEIEFTYDGRTLGLSGTFVYDSGVVISGVRVLGGSSSSGSNGTEHAVKAAQREVAIGLDAAAQVAL

Secondary structure (DSSP, 8-state):
----------------------------------------------------------------------------------------------------------------------------------------------------------------------------------PPP---------GGGS--EEEEEEEE-SSEEEEEEEE-SS---SSS-B-SEEEEEEEEEETTEEEEEEEETTS-S----TTTSPPPP-TT-PPPTTTSSEEEEEETTTTEEEEEETTT--EEEE-TTS--EEETTEEEEEEE--SS--EEEEES--S-SSPP-SSEEEEE-----TT--TTS--S-BEEEEEEE-GGG-EEEEEE---S-EEEEEEEETTTEEEEEEEESSS-EEEEEE--SSHHHHHHHHHHHH-PPPPPPGGGGS-EE--TT--SHHHHHHHHHHHHHTT---SEEEE-GGGSGGG-TT---TTTS-HHHHHHHHHHHHHTT-EEEEEE-S-EESSS-HHHHHHHHTT-B-B-TTSSBP-EEETTEEEE-B-TTSTTHHHHHHHHHHHHT-TTTS---SEEEE-STTT--SSPSS-S-HHHHHHHTTSSPPPPPP----SPPPTTS-TT-S---------------------S-TT--SSS-SSPP--TTSSTTTTSS-TT-B-TTS-BHHHHGGGHHHHHHHHHHHHHHHHSTTBPPPEEESS-BTTGGGT-EE---S-BSSHHHHHHHHHHHHIIIIISS--S---EET-SBS---HHHHHHHHHHHTTSSS-EE---TTSPP--GGGSHHHHHHHHHHHHHHHHHHHHHHHHHHHHHHH---SEEEHHHH-TT-GGGTT--S-EEETTTEEE----STT-S-EEEEE-SSEEEETTT--EEE--SEEEEEPS--TT---EEEETTEEEEEESS--SSHHHHTTSPEEEEEE--TTS-EEEEEEE--SSBSS-S--EEEEEEE-SSEEEEEE---S--S--EEEEEETT--PPP-------S--S-PEEEEE-SSS-EEEE-